Protein 1QH4 (pdb70)

Foldseek 3Di:
DDDPVVLVVVVVPDLVVPPADLVLAAELLSVQDDSVLCVVFSPDAPPLGQGPCLFQQLRSVDRDDNPDYHHRGWFFALCRCVSSVSRLQSSLCVLFPRQHQPDFFDADLDLVLFDDQQALDLVWFFKWKKKAAWAKHPATKLLHGDLVSLQVLLVLQQVLQCPDDDQSHKDKFQPVDDDPVNVVVCVVLVQDDDQDDDSSQVSSNNRPPPPRSWIKMGHPVSAWIWTASHQTRIMIMGMDGHGRNSVRSNCSSVVVVSSQVSCVVVPMHTSADGRFGGDTTGSSQTRGNMKIKTWTAQQQLVPDPCNVVLCQLLQKDWDQAADDVPCGSNRIIIIIHNHHTNAYPSRRVNSRSVSSSLSVVQSVQVVVVHDCVVSRHGRD/DPPVLPPVCVVVDALVRPPADLPLAFALLSVQDDSVLSRVFQPDADPLSGGPCLFQQLRSVDRDDNVDHHLRGWFFALCRCVSSVSRLQSSLCVLFVRQHQPAWFDADLPLVLFPDQQPQPLVWFFKWKKKFAWAKHPATWLLHGDLVRLQVLLVLQQVLQCPDDDQSHKDKDQPVVDDPVNQVVCLVLLQDDDQDDDSSQVSSNRSPPPPRSWIKMGGPVSQWIWTASHQGRIMIMGMDTGGRNSVSSNCRSVVVVSSQVSQVVVPMHTDADGRFGGDGTGSSCTRGNMKIWTFTAQQQLVPDPCNVVLCQLLQKDWDCDDRDDDDDDHRIIIITHNHHGSAYPSRRVSSRSVSSVLSVVCSVCVVVVHDCVVSRDGRD/DPCVLPPVCVVVDDLVRPPADLPLAAELLSVQDDSVLSNVFQVDADPLSGGPCLFQQLCSVDRDDPPDYHLRGWFFALCRCVSSVSRLQSSLCVLFVRQHLPDWFDADLPLVLFDDQQALDQVWFFKKKKKAAFAKHPATKLLHGDLVRLLVLLVLQCVLQCPDDDQSHKDKDQPVDHDPVNQVVCVLLVFDDDQDPDSSQVSSNRRPPPPRSWIKMGGPVSQWIWTASHQGRIMIMGMDTHTRNSVSSNCSSVVVVSSQVSCVVVPMHTSADGSFGGDGTGSSCTRGNMKIWTFTAQQQLVVDPCNVVLCQQLQKDWDDQGDPPSDDDGRTIIITHNHHTPAYPSRRVNSRSVSSVLSVVCSVCVVVPHDCVVSRDGRD/DDDPVVLVVVVVPDLVVPPADLPLAFALLSVQDDSVLCNVFSNDAPPLGHGPCLFQQLRSVDRADHVGHHHRGWFFALCRCVSSVSRLQSSLCVLFVRQHQPDFFDADLDLVLFDDQQAQPLVWFFKWKKKAAWAKHPATWLLHGDLVSLQVLLVLQCVLQCPDDDQSHKDKDQPVPHDPVNVVVCQLLVQDDAQDPDSSQVSSNSRPPPPRSWIKMGGPVSFWIWTASHQGRIMIMGMDTGGRNSVSSNCSSVVVVSSQVSQVVVPMHTSADGSFGGDGTGSSCTRGNMKIKTWTQQQQLVVDPCVVVLCQLLQKDWDQDDDRRGDRDHRIIIMTHNHHGPAYPSRRNNSRSVSSSLSVVQSVQVVVVHDCPVSRDGRD

CATH classification: 1.10.135.10 (+1 more: 3.30.590.10)

Structure (mmCIF, N/CA/C/O backbone):
data_1QH4
#
_entry.id   1QH4
#
_cell.length_a   48.430
_cell.length_b   175.990
_cell.length_c   95.400
_cell.angle_alpha   90.00
_cell.angle_beta   95.85
_cell.angle_gamma   90.00
#
_symmetry.space_group_name_H-M   'P 1 21 1'
#
loop_
_entity.id
_entity.type
_entity.pdbx_description
1 polymer 'CREATINE KINASE'
2 non-polymer 'ACETATE ION'
3 non-polymer 'CALCIUM ION'
4 water water
#
loop_
_atom_site.group_PDB
_atom_site.id
_atom_site.type_symbol
_atom_site.label_atom_id
_atom_site.label_alt_id
_atom_site.label_comp_id
_atom_site.label_asym_id
_atom_site.label_entity_id
_atom_site.label_seq_id
_atom_site.pdbx_PDB_ins_code
_atom_site.Cartn_x
_atom_site.Cartn_y
_atom_site.Cartn_z
_atom_site.occupancy
_atom_site.B_iso_or_equiv
_atom_site.auth_seq_id
_atom_site.auth_comp_id
_atom_site.auth_asym_id
_atom_site.auth_atom_id
_atom_site.pdbx_PDB_model_num
ATOM 1 N N . PRO A 1 1 ? -1.786 -1.926 20.836 1.00 33.08 2 PRO A N 1
ATOM 2 C CA . PRO A 1 1 ? -0.855 -3.015 21.157 1.00 36.65 2 PRO A CA 1
ATOM 3 C C . PRO A 1 1 ? -0.765 -3.238 22.673 1.00 36.75 2 PRO A C 1
ATOM 4 O O . PRO A 1 1 ? -1.419 -2.531 23.466 1.00 42.52 2 PRO A O 1
ATOM 8 N N . PHE A 1 2 ? 0.031 -4.228 22.982 1.00 31.39 3 PHE A N 1
ATOM 9 C CA . PHE A 1 2 ? 0.386 -4.816 24.257 1.00 27.27 3 PHE A CA 1
ATOM 10 C C . PHE A 1 2 ? 1.846 -5.238 24.142 1.00 28.10 3 PHE A C 1
ATOM 11 O O . PHE A 1 2 ? 2.148 -6.421 24.147 1.00 42.78 3 PHE A O 1
ATOM 19 N N . SER A 1 3 ? 2.718 -4.281 24.000 1.00 24.29 4 SER A N 1
ATOM 20 C CA . SER A 1 3 ? 4.127 -4.520 23.806 1.00 24.81 4 SER A CA 1
ATOM 21 C C . SER A 1 3 ? 4.994 -4.041 24.943 1.00 27.09 4 SER A C 1
ATOM 22 O O . SER A 1 3 ? 4.676 -3.179 25.757 1.00 35.00 4 SER A O 1
ATOM 25 N N . ASN A 1 4 ? 6.170 -4.657 24.984 1.00 21.42 5 ASN A N 1
ATOM 26 C CA . ASN A 1 4 ? 7.042 -4.196 26.096 1.00 20.62 5 ASN A CA 1
ATOM 27 C C . ASN A 1 4 ? 8.081 -3.176 25.622 1.00 18.96 5 ASN A C 1
ATOM 28 O O . ASN A 1 4 ? 9.315 -3.200 25.624 1.00 18.98 5 ASN A O 1
ATOM 33 N N . SER A 1 5 ? 7.485 -2.072 25.211 1.00 17.58 6 SER A N 1
ATOM 34 C CA . SER A 1 5 ? 8.141 -0.898 24.739 1.00 14.92 6 SER A CA 1
ATOM 35 C C . SER A 1 5 ? 9.068 -0.306 25.810 1.00 15.71 6 SER A C 1
ATOM 36 O O . SER A 1 5 ? 10.105 0.260 25.455 1.00 15.24 6 SER A O 1
ATOM 39 N N . HIS A 1 6 ? 8.702 -0.402 27.076 1.00 13.33 7 HIS A N 1
ATOM 40 C CA . HIS A 1 6 ? 9.569 0.259 28.061 1.00 13.61 7 HIS A CA 1
ATOM 41 C C . HIS A 1 6 ? 10.865 -0.528 28.180 1.00 12.97 7 HIS A C 1
ATOM 42 O O . HIS A 1 6 ? 11.873 0.104 28.412 1.00 12.60 7 HIS A O 1
ATOM 49 N N . ASN A 1 7 ? 10.878 -1.850 28.020 1.00 13.01 8 ASN A N 1
ATOM 50 C CA . ASN A 1 7 ? 12.134 -2.554 28.109 1.00 11.84 8 ASN A CA 1
ATOM 51 C C . ASN A 1 7 ? 13.001 -2.156 26.918 1.00 12.06 8 ASN A C 1
ATOM 52 O O . ASN A 1 7 ? 14.221 -2.089 27.110 1.00 13.17 8 ASN A O 1
ATOM 57 N N . LEU A 1 8 ? 12.422 -1.875 25.749 1.00 11.93 9 LEU A N 1
ATOM 58 C CA . LEU A 1 8 ? 13.247 -1.440 24.649 1.00 12.57 9 LEU A CA 1
ATOM 59 C C . LEU A 1 8 ? 13.850 -0.068 24.915 1.00 12.69 9 LEU A C 1
ATOM 60 O O . LEU A 1 8 ? 14.960 0.205 24.493 1.00 13.65 9 LEU A O 1
ATOM 65 N N . LEU A 1 9 ? 13.127 0.814 25.576 1.00 12.84 10 LEU A N 1
ATOM 66 C CA . LEU A 1 9 ? 13.661 2.096 26.006 1.00 12.20 10 LEU A CA 1
ATOM 67 C C . LEU A 1 9 ? 14.872 1.848 26.899 1.00 11.18 10 LEU A C 1
ATOM 68 O O . LEU A 1 9 ? 15.927 2.466 26.730 1.00 13.84 10 LEU A O 1
ATOM 73 N N . LYS A 1 10 ? 14.770 0.965 27.867 1.00 11.03 11 LYS A N 1
ATOM 74 C CA . LYS A 1 10 ? 15.886 0.654 28.743 1.00 10.62 11 LYS A CA 1
ATOM 75 C C . LYS A 1 10 ? 17.055 0.076 28.000 1.00 10.82 11 LYS A C 1
ATOM 76 O O . LYS A 1 10 ? 18.199 0.313 28.383 1.00 11.47 11 LYS A O 1
ATOM 82 N N . MET A 1 11 ? 16.810 -0.688 26.945 1.00 10.29 12 MET A N 1
ATOM 83 C CA . MET A 1 11 ? 17.931 -1.266 26.192 1.00 12.23 12 MET A CA 1
ATOM 84 C C . MET A 1 11 ? 18.686 -0.210 25.395 1.00 13.12 12 MET A C 1
ATOM 85 O O . MET A 1 11 ? 19.798 -0.483 24.964 1.00 15.47 12 MET A O 1
ATOM 90 N N . LYS A 1 12 ? 18.081 0.964 25.216 1.00 13.02 13 LYS A N 1
ATOM 91 C CA . LYS A 1 12 ? 18.758 2.074 24.566 1.00 13.56 13 LYS A CA 1
ATOM 92 C C . LYS A 1 12 ? 19.666 2.825 25.548 1.00 14.17 13 LYS A C 1
ATOM 93 O O . LYS A 1 12 ? 20.540 3.572 25.134 1.00 21.47 13 LYS A O 1
ATOM 99 N N . TYR A 1 13 ? 19.463 2.659 26.861 1.00 12.94 14 TYR A N 1
ATOM 100 C CA . TYR A 1 13 ? 20.395 3.083 27.874 1.00 11.98 14 TYR A CA 1
ATOM 101 C C . TYR A 1 13 ? 21.461 2.020 27.983 1.00 11.58 14 TYR A C 1
ATOM 102 O O . TYR A 1 13 ? 21.272 0.844 27.617 1.00 13.51 14 TYR A O 1
ATOM 111 N N . SER A 1 14 ? 22.619 2.372 28.503 1.00 13.35 15 SER A N 1
ATOM 112 C CA . SER A 1 14 ? 23.660 1.376 28.677 1.00 12.81 15 SER A CA 1
ATOM 113 C C . SER A 1 14 ? 23.376 0.464 29.852 1.00 14.00 15 SER A C 1
ATOM 114 O O . SER A 1 14 ? 22.539 0.745 30.738 1.00 12.76 15 SER A O 1
ATOM 117 N N . VAL A 1 15 ? 24.133 -0.646 29.896 1.00 12.54 16 VAL A N 1
ATOM 118 C CA . VAL A 1 15 ? 24.011 -1.578 31.022 1.00 12.67 16 VAL A CA 1
ATOM 119 C C . VAL A 1 15 ? 24.253 -0.868 32.341 1.00 10.95 16 VAL A C 1
ATOM 120 O O . VAL A 1 15 ? 23.492 -1.036 33.285 1.00 12.43 16 VAL A O 1
ATOM 124 N N . ASP A 1 16 ? 25.331 -0.083 32.419 1.00 12.88 17 ASP A N 1
ATOM 125 C CA . ASP A 1 16 ? 25.629 0.621 33.661 1.00 12.04 17 ASP A CA 1
ATOM 126 C C . ASP A 1 16 ? 24.691 1.802 33.934 1.00 11.57 17 ASP A C 1
ATOM 127 O O . ASP A 1 16 ? 24.588 2.205 35.101 1.00 13.54 17 ASP A O 1
ATOM 132 N N . ASP A 1 17 ? 24.038 2.326 32.930 1.00 12.17 18 ASP A N 1
ATOM 133 C CA . ASP A 1 17 ? 23.020 3.363 33.154 1.00 11.76 18 ASP A CA 1
ATOM 134 C C . ASP A 1 17 ? 21.853 2.783 33.962 1.00 10.41 18 ASP A C 1
ATOM 135 O O . ASP A 1 17 ? 21.273 3.451 34.795 1.00 11.03 18 ASP A O 1
ATOM 140 N N . GLU A 1 18 ? 21.483 1.522 33.666 1.00 10.12 19 GLU A N 1
ATOM 141 C CA . GLU A 1 18 ? 20.325 0.915 34.291 1.00 10.41 19 GLU A CA 1
ATOM 142 C C . GLU A 1 18 ? 20.671 -0.014 35.462 1.00 10.50 19 GLU A C 1
ATOM 143 O O . GLU A 1 18 ? 19.773 -0.354 36.242 1.00 11.26 19 GLU A O 1
ATOM 149 N N . TYR A 1 19 ? 21.920 -0.427 35.598 1.00 10.99 20 TYR A N 1
ATOM 150 C CA . TYR A 1 19 ? 22.282 -1.393 36.641 1.00 10.20 20 TYR A CA 1
ATOM 151 C C . TYR A 1 19 ? 21.914 -0.861 38.020 1.00 9.99 20 TYR A C 1
ATOM 152 O O . TYR A 1 19 ? 22.342 0.256 38.360 1.00 10.86 20 TYR A O 1
ATOM 161 N N . PRO A 1 20 ? 21.211 -1.604 38.863 1.00 10.47 21 PRO A N 1
ATOM 162 C CA . PRO A 1 20 ? 20.838 -1.054 40.197 1.00 10.43 21 PRO A CA 1
ATOM 163 C C . PRO A 1 20 ? 22.057 -0.859 41.092 1.00 10.89 21 PRO A C 1
ATOM 164 O O . PRO A 1 20 ? 23.054 -1.537 40.969 1.00 12.30 21 PRO A O 1
ATOM 168 N N . ASP A 1 21 ? 21.901 0.095 41.999 1.00 12.76 22 ASP A N 1
ATOM 169 C CA . ASP A 1 21 ? 22.902 0.418 43.005 1.00 12.26 22 ASP A CA 1
ATOM 170 C C . ASP A 1 21 ? 22.576 -0.432 44.231 1.00 13.26 22 ASP A C 1
ATOM 171 O O . ASP A 1 21 ? 21.692 -0.119 45.029 1.00 14.76 22 ASP A O 1
ATOM 176 N N . LEU A 1 22 ? 23.303 -1.544 44.362 1.00 13.91 23 LEU A N 1
ATOM 177 C CA . LEU A 1 22 ? 23.077 -2.483 45.467 1.00 14.96 23 LEU A CA 1
ATOM 178 C C . LEU A 1 22 ? 24.195 -2.459 46.513 1.00 17.18 23 LEU A C 1
ATOM 179 O O . LEU A 1 22 ? 24.389 -3.445 47.226 1.00 19.47 23 LEU A O 1
ATOM 184 N N . SER A 1 23 ? 24.924 -1.349 46.610 1.00 19.71 24 SER A N 1
ATOM 185 C CA . SER A 1 23 ? 26.049 -1.199 47.509 1.00 24.14 24 SER A CA 1
ATOM 186 C C . SER A 1 23 ? 25.680 -1.235 48.971 1.00 29.09 24 SER A C 1
ATOM 187 O O . SER A 1 23 ? 26.584 -1.408 49.791 1.00 44.95 24 SER A O 1
ATOM 190 N N . VAL A 1 24 ? 24.408 -1.109 49.349 1.00 26.08 25 VAL A N 1
ATOM 191 C CA . VAL A 1 24 ? 24.185 -1.238 50.791 1.00 27.86 25 VAL A CA 1
ATOM 192 C C . VAL A 1 24 ? 23.268 -2.412 51.055 1.00 23.64 25 VAL A C 1
ATOM 193 O O . VAL A 1 24 ? 22.733 -2.486 52.155 1.00 28.99 25 VAL A O 1
ATOM 197 N N . HIS A 1 25 ? 23.092 -3.300 50.095 1.00 20.89 26 HIS A N 1
ATOM 198 C CA . HIS A 1 25 ? 22.066 -4.337 50.185 1.00 20.90 26 HIS A CA 1
ATOM 199 C C . HIS A 1 25 ? 22.503 -5.680 50.761 1.00 26.10 26 HIS A C 1
ATOM 200 O O . HIS A 1 25 ? 23.610 -6.143 50.461 1.00 35.45 26 HIS A O 1
ATOM 207 N N . ASN A 1 26 ? 21.620 -6.258 51.565 1.00 26.76 27 ASN A N 1
ATOM 208 C CA . ASN A 1 26 ? 21.739 -7.516 52.253 1.00 27.53 27 ASN A CA 1
ATOM 209 C C . ASN A 1 26 ? 20.606 -8.475 51.880 1.00 26.56 27 ASN A C 1
ATOM 210 O O . ASN A 1 26 ? 19.775 -8.874 52.707 1.00 27.87 27 ASN A O 1
ATOM 215 N N . ASN A 1 27 ? 20.607 -8.826 50.605 1.00 17.44 28 ASN A N 1
ATOM 216 C CA . ASN A 1 27 ? 19.610 -9.810 50.219 1.00 15.79 28 ASN A CA 1
ATOM 217 C C . ASN A 1 27 ? 20.230 -10.749 49.194 1.00 14.79 28 ASN A C 1
ATOM 218 O O . ASN A 1 27 ? 21.293 -10.459 48.687 1.00 15.59 28 ASN A O 1
ATOM 223 N N . HIS A 1 28 ? 19.588 -11.889 48.995 1.00 15.35 29 HIS A N 1
ATOM 224 C CA . HIS A 1 28 ? 20.200 -12.930 48.188 1.00 15.59 29 HIS A CA 1
ATOM 225 C C . HIS A 1 28 ? 20.420 -12.466 46.738 1.00 14.92 29 HIS A C 1
ATOM 226 O O . HIS A 1 28 ? 21.436 -12.779 46.143 1.00 16.36 29 HIS A O 1
ATOM 233 N N . MET A 1 29 ? 19.432 -11.747 46.212 1.00 13.03 30 MET A N 1
ATOM 234 C CA . MET A 1 29 ? 19.546 -11.230 44.853 1.00 12.51 30 MET A CA 1
ATOM 235 C C . MET A 1 29 ? 20.818 -10.397 44.712 1.00 13.23 30 MET A C 1
ATOM 236 O O . MET A 1 29 ? 21.603 -10.534 43.770 1.00 13.67 30 MET A O 1
ATOM 241 N N . ALA A 1 30 ? 21.034 -9.495 45.648 1.00 13.34 31 ALA A N 1
ATOM 242 C CA . ALA A 1 30 ? 22.149 -8.563 45.569 1.00 14.07 31 ALA A CA 1
ATOM 243 C C . ALA A 1 30 ? 23.487 -9.275 45.677 1.00 15.85 31 ALA A C 1
ATOM 244 O O . ALA A 1 30 ? 24.459 -8.809 45.088 1.00 19.02 31 ALA A O 1
ATOM 246 N N . LYS A 1 31 ? 23.512 -10.415 46.386 1.00 17.24 32 LYS A N 1
ATOM 247 C CA . LYS A 1 31 ? 24.751 -11.168 46.486 1.00 17.95 32 LYS A CA 1
ATOM 248 C C . LYS A 1 31 ? 25.121 -11.848 45.159 1.00 17.12 32 LYS A C 1
ATOM 249 O O . LYS A 1 31 ? 26.278 -12.200 44.934 1.00 23.90 32 LYS A O 1
ATOM 255 N N . VAL A 1 32 ? 24.126 -12.066 44.293 1.00 16.09 33 VAL A N 1
ATOM 256 C CA . VAL A 1 32 ? 24.341 -12.756 43.029 1.00 15.97 33 VAL A CA 1
ATOM 257 C C . VAL A 1 32 ? 24.460 -11.827 41.832 1.00 15.38 33 VAL A C 1
ATOM 258 O O . VAL A 1 32 ? 25.235 -12.087 40.900 1.00 17.70 33 VAL A O 1
ATOM 262 N N . LEU A 1 33 ? 23.690 -10.751 41.784 1.00 15.25 34 LEU A N 1
ATOM 263 C CA . LEU A 1 33 ? 23.710 -9.884 40.607 1.00 15.13 34 LEU A CA 1
ATOM 264 C C . LEU A 1 33 ? 25.097 -9.258 40.441 1.00 15.80 34 LEU A C 1
ATOM 265 O O . LEU A 1 33 ? 25.790 -8.833 41.393 1.00 17.42 34 LEU A O 1
ATOM 270 N N . THR A 1 34 ? 25.524 -9.251 39.180 1.00 14.73 35 THR A N 1
ATOM 271 C CA . THR A 1 34 ? 26.749 -8.644 38.724 1.00 13.63 35 THR A CA 1
ATOM 272 C C . THR A 1 34 ? 26.449 -7.843 37.464 1.00 13.22 35 THR A C 1
ATOM 273 O O . THR A 1 34 ? 25.419 -8.096 36.852 1.00 12.55 35 THR A O 1
ATOM 277 N N . LEU A 1 35 ? 27.314 -6.899 37.113 1.00 13.74 36 LEU A N 1
ATOM 278 C CA . LEU A 1 35 ? 27.112 -6.114 35.894 1.00 14.25 36 LEU A CA 1
ATOM 279 C C . LEU A 1 35 ? 27.020 -7.057 34.697 1.00 15.86 36 LEU A C 1
ATOM 280 O O . LEU A 1 35 ? 26.223 -6.886 33.779 1.00 15.43 36 LEU A O 1
ATOM 285 N N . ASP A 1 36 ? 27.863 -8.094 34.687 1.00 15.52 37 ASP A N 1
ATOM 286 C CA . ASP A 1 36 ? 27.903 -9.007 33.555 1.00 16.96 37 ASP A CA 1
ATOM 287 C C . ASP A 1 36 ? 26.627 -9.811 33.423 1.00 15.17 37 ASP A C 1
ATOM 288 O O . ASP A 1 36 ? 26.071 -10.024 32.325 1.00 15.71 37 ASP A O 1
ATOM 293 N N . LEU A 1 37 ? 26.112 -10.299 34.559 1.00 14.81 38 LEU A N 1
ATOM 294 C CA . LEU A 1 37 ? 24.867 -11.047 34.539 1.00 14.78 38 LEU A CA 1
ATOM 295 C C . LEU A 1 37 ? 23.712 -10.173 34.079 1.00 12.58 38 LEU A C 1
ATOM 296 O O . LEU A 1 37 ? 22.837 -10.572 33.306 1.00 13.74 38 LEU A O 1
ATOM 301 N N . TYR A 1 38 ? 23.715 -8.930 34.566 1.00 12.15 39 TYR A N 1
ATOM 302 C CA . TYR A 1 38 ? 22.670 -7.978 34.201 1.00 11.96 39 TYR A CA 1
ATOM 303 C C . TYR A 1 38 ? 22.760 -7.763 32.699 1.00 12.05 39 TYR A C 1
ATOM 304 O O . TYR A 1 38 ? 21.747 -7.738 31.996 1.00 12.62 39 TYR A O 1
ATOM 313 N N . LYS A 1 39 ? 23.965 -7.602 32.159 1.00 11.15 40 LYS A N 1
ATOM 314 C CA . LYS A 1 39 ? 24.140 -7.417 30.710 1.00 11.49 40 LYS A CA 1
ATOM 315 C C . LYS A 1 39 ? 23.563 -8.552 29.883 1.00 12.52 40 LYS A C 1
ATOM 316 O O . LYS A 1 39 ? 22.945 -8.369 28.822 1.00 12.47 40 LYS A O 1
ATOM 322 N N . LYS A 1 40 ? 23.841 -9.787 30.355 1.00 12.90 41 LYS A N 1
ATOM 323 C CA . LYS A 1 40 ? 23.430 -10.980 29.594 1.00 12.83 41 LYS A CA 1
ATOM 324 C C . LYS A 1 40 ? 21.932 -11.151 29.587 1.00 12.50 41 LYS A C 1
ATOM 325 O O . LYS A 1 40 ? 21.372 -11.573 28.590 1.00 12.44 41 LYS A O 1
ATOM 331 N N . LEU A 1 41 ? 21.283 -10.848 30.695 1.00 11.51 42 LEU A N 1
ATOM 332 C CA . LEU A 1 41 ? 19.889 -11.171 30.945 1.00 11.68 42 LEU A CA 1
ATOM 333 C C . LEU A 1 41 ? 18.873 -10.051 30.773 1.00 9.50 42 LEU A C 1
ATOM 334 O O . LEU A 1 41 ? 17.668 -10.339 30.628 1.00 10.44 42 LEU A O 1
ATOM 339 N N . ARG A 1 42 ? 19.341 -8.803 30.810 1.00 10.37 43 ARG A N 1
ATOM 340 C CA . ARG A 1 42 ? 18.397 -7.687 30.825 1.00 10.12 43 ARG A CA 1
ATOM 341 C C . ARG A 1 42 ? 17.586 -7.513 29.528 1.00 9.72 43 ARG A C 1
ATOM 342 O O . ARG A 1 42 ? 16.597 -6.789 29.508 1.00 10.45 43 ARG A O 1
ATOM 350 N N . ASP A 1 43 ? 17.976 -8.166 28.458 1.00 10.32 44 ASP A N 1
ATOM 351 C CA . ASP A 1 43 ? 17.301 -8.128 27.155 1.00 9.56 44 ASP A CA 1
ATOM 352 C C . ASP A 1 43 ? 16.273 -9.241 26.962 1.00 10.06 44 ASP A C 1
ATOM 353 O O . ASP A 1 43 ? 15.648 -9.287 25.912 1.00 12.52 44 ASP A O 1
ATOM 358 N N . ARG A 1 44 ? 16.106 -10.060 27.980 1.00 10.38 45 ARG A N 1
ATOM 359 C CA . ARG A 1 44 ? 15.177 -11.167 27.899 1.00 9.64 45 ARG A CA 1
ATOM 360 C C . ARG A 1 44 ? 13.807 -10.762 28.433 1.00 9.63 45 ARG A C 1
ATOM 361 O O . ARG A 1 44 ? 13.662 -9.868 29.266 1.00 11.64 45 ARG A O 1
ATOM 369 N N . GLN A 1 45 ? 12.777 -11.476 27.982 1.00 10.05 46 GLN A N 1
ATOM 370 C CA . GLN A 1 45 ? 11.463 -11.369 28.605 1.00 10.31 46 GLN A CA 1
ATOM 371 C C . GLN A 1 45 ? 10.799 -12.732 28.476 1.00 9.30 46 GLN A C 1
ATOM 372 O O . GLN A 1 45 ? 10.995 -13.397 27.483 1.00 11.75 46 GLN A O 1
ATOM 378 N N . THR A 1 46 ? 10.024 -13.053 29.509 1.00 9.82 47 THR A N 1
ATOM 379 C CA . THR A 1 46 ? 9.187 -14.252 29.397 1.00 10.24 47 THR A CA 1
ATOM 380 C C . THR A 1 46 ? 8.039 -14.057 28.389 1.00 11.00 47 THR A C 1
ATOM 381 O O . THR A 1 46 ? 7.811 -12.957 27.903 1.00 10.71 47 THR A O 1
ATOM 385 N N . SER A 1 47 ? 7.294 -15.134 28.137 1.00 11.85 48 SER A N 1
ATOM 386 C CA . SER A 1 47 ? 6.133 -15.084 27.230 1.00 12.41 48 SER A CA 1
ATOM 387 C C . SER A 1 47 ? 4.998 -14.227 27.751 1.00 12.78 48 SER A C 1
ATOM 388 O O . SER A 1 47 ? 4.045 -13.958 27.009 1.00 16.35 48 SER A O 1
ATOM 391 N N . SER A 1 48 ? 5.044 -13.738 28.992 1.00 11.20 49 SER A N 1
ATOM 392 C CA . SER A 1 48 ? 4.088 -12.790 29.533 1.00 10.47 49 SER A CA 1
ATOM 393 C C . SER A 1 48 ? 4.730 -11.402 29.656 1.00 9.43 49 SER A C 1
ATOM 394 O O . SER A 1 48 ? 4.108 -10.484 30.191 1.00 10.68 49 SER A O 1
ATOM 397 N N . GLY A 1 49 ? 5.969 -11.200 29.203 1.00 10.77 50 GLY A N 1
ATOM 398 C CA . GLY A 1 49 ? 6.618 -9.899 29.304 1.00 9.46 50 GLY A CA 1
ATOM 399 C C . GLY A 1 49 ? 7.468 -9.706 30.522 1.00 8.99 50 GLY A C 1
ATOM 400 O O . GLY A 1 49 ? 8.023 -8.598 30.680 1.00 10.69 50 GLY A O 1
ATOM 401 N N . PHE A 1 50 ? 7.565 -10.674 31.410 1.00 9.36 51 PHE A N 1
ATOM 402 C CA . PHE A 1 50 ? 8.294 -10.451 32.697 1.00 8.89 51 PHE A CA 1
ATOM 403 C C . PHE A 1 50 ? 9.792 -10.375 32.433 1.00 8.85 51 PHE A C 1
ATOM 404 O O . PHE A 1 50 ? 10.352 -11.213 31.724 1.00 10.25 51 PHE A O 1
ATOM 412 N N . THR A 1 51 ? 10.484 -9.396 32.984 1.00 9.66 52 THR A N 1
ATOM 413 C CA . THR A 1 51 ? 11.889 -9.134 32.778 1.00 9.36 52 THR A CA 1
ATOM 414 C C . THR A 1 51 ? 12.714 -9.301 34.043 1.00 9.16 52 THR A C 1
ATOM 415 O O . THR A 1 51 ? 12.204 -9.419 35.162 1.00 9.97 52 THR A O 1
ATOM 419 N N . LEU A 1 52 ? 14.035 -9.256 33.840 1.00 8.86 53 LEU A N 1
ATOM 420 C CA . LEU A 1 52 ? 14.946 -9.315 34.993 1.00 9.02 53 LEU A CA 1
ATOM 421 C C . LEU A 1 52 ? 14.696 -8.115 35.919 1.00 8.17 53 LEU A C 1
ATOM 422 O O . LEU A 1 52 ? 14.699 -8.280 37.132 1.00 9.58 53 LEU A O 1
ATOM 427 N N . ASP A 1 53 ? 14.475 -6.922 35.387 1.00 9.84 54 ASP A N 1
ATOM 428 C CA . ASP A 1 53 ? 14.181 -5.771 36.252 1.00 9.54 54 ASP A CA 1
ATOM 429 C C . ASP A 1 53 ? 12.948 -6.089 37.078 1.00 8.28 54 ASP A C 1
ATOM 430 O O . ASP A 1 53 ? 12.890 -5.742 38.254 1.00 9.55 54 ASP A O 1
ATOM 435 N N . ASP A 1 54 ? 11.973 -6.749 36.515 1.00 8.86 55 ASP A N 1
ATOM 436 C CA . ASP A 1 54 ? 10.737 -7.141 37.201 1.00 9.77 55 ASP A CA 1
ATOM 437 C C . ASP A 1 54 ? 11.043 -8.142 38.319 1.00 8.43 55 ASP A C 1
ATOM 438 O O . ASP A 1 54 ? 10.502 -8.027 39.399 1.00 10.11 55 ASP A O 1
ATOM 443 N N . VAL A 1 55 ? 11.882 -9.106 38.025 1.00 9.01 56 VAL A N 1
ATOM 444 C CA . VAL A 1 55 ? 12.297 -10.092 39.011 1.00 9.74 56 VAL A CA 1
ATOM 445 C C . VAL A 1 55 ? 12.939 -9.418 40.236 1.00 10.28 56 VAL A C 1
ATOM 446 O O . VAL A 1 55 ? 12.644 -9.782 41.401 1.00 10.71 56 VAL A O 1
ATOM 450 N N . ILE A 1 56 ? 13.826 -8.471 40.008 1.00 9.54 57 ILE A N 1
ATOM 451 C CA . ILE A 1 56 ? 14.700 -7.958 41.086 1.00 9.21 57 ILE A CA 1
ATOM 452 C C . ILE A 1 56 ? 14.157 -6.715 41.775 1.00 10.07 57 ILE A C 1
ATOM 453 O O . ILE A 1 56 ? 14.759 -6.302 42.772 1.00 10.25 57 ILE A O 1
ATOM 458 N N . GLN A 1 57 ? 13.099 -6.091 41.273 1.00 10.11 58 GLN A N 1
ATOM 459 C CA . GLN A 1 57 ? 12.705 -4.799 41.799 1.00 9.55 58 GLN A CA 1
ATOM 460 C C . GLN A 1 57 ? 12.530 -4.773 43.308 1.00 9.55 58 GLN A C 1
ATOM 461 O O . GLN A 1 57 ? 12.968 -3.830 43.962 1.00 10.72 58 GLN A O 1
ATOM 467 N N . THR A 1 58 ? 11.910 -5.785 43.896 1.00 10.48 59 THR A N 1
ATOM 468 C CA . THR A 1 58 ? 11.706 -5.766 45.357 1.00 11.01 59 THR A CA 1
ATOM 469 C C . THR A 1 58 ? 13.042 -5.790 46.103 1.00 12.11 59 THR A C 1
ATOM 470 O O . THR A 1 58 ? 13.167 -5.155 47.173 1.00 12.59 59 THR A O 1
ATOM 474 N N . GLY A 1 59 ? 14.032 -6.488 45.569 1.00 11.23 60 GLY A N 1
ATOM 475 C CA . GLY A 1 59 ? 15.357 -6.537 46.163 1.00 10.43 60 GLY A CA 1
ATOM 476 C C . GLY A 1 59 ? 16.156 -5.275 45.963 1.00 12.67 60 GLY A C 1
ATOM 477 O O . GLY A 1 59 ? 17.084 -5.019 46.734 1.00 17.60 60 GLY A O 1
ATOM 478 N N . VAL A 1 60 ? 15.864 -4.449 44.967 1.00 11.02 61 VAL A N 1
ATOM 479 C CA . VAL A 1 60 ? 16.485 -3.123 44.810 1.00 11.12 61 VAL A CA 1
ATOM 480 C C . VAL A 1 60 ? 15.857 -2.192 45.849 1.00 11.21 61 VAL A C 1
ATOM 481 O O . VAL A 1 60 ? 16.550 -1.430 46.540 1.00 13.12 61 VAL A O 1
ATOM 485 N N . ASP A 1 61 ? 14.518 -2.261 45.989 1.00 11.39 62 ASP A N 1
ATOM 486 C CA . ASP A 1 61 ? 13.849 -1.372 46.903 1.00 12.21 62 ASP A CA 1
ATOM 487 C C . ASP A 1 61 ? 14.091 -1.699 48.367 1.00 13.25 62 ASP A C 1
ATOM 488 O O . ASP A 1 61 ? 13.959 -0.782 49.179 1.00 15.75 62 ASP A O 1
ATOM 493 N N . ASN A 1 62 ? 14.374 -2.940 48.703 1.00 13.04 63 ASN A N 1
ATOM 494 C CA . ASN A 1 62 ? 14.495 -3.390 50.095 1.00 12.88 63 ASN A CA 1
ATOM 495 C C . ASN A 1 62 ? 15.870 -3.952 50.360 1.00 14.24 63 ASN A C 1
ATOM 496 O O . ASN A 1 62 ? 16.095 -5.124 50.125 1.00 17.19 63 ASN A O 1
ATOM 501 N N . PRO A 1 63 ? 16.802 -3.105 50.770 1.00 16.79 64 PRO A N 1
ATOM 502 C CA . PRO A 1 63 ? 18.174 -3.557 50.960 1.00 18.73 64 PRO A CA 1
ATOM 503 C C . PRO A 1 63 ? 18.326 -4.639 52.044 1.00 27.62 64 PRO A C 1
ATOM 504 O O . PRO A 1 63 ? 19.332 -5.339 51.964 1.00 39.21 64 PRO A O 1
ATOM 508 N N . GLY A 1 64 ? 17.355 -4.761 52.932 1.00 38.56 65 GLY A N 1
ATOM 509 C CA . GLY A 1 64 ? 17.282 -5.713 54.023 1.00 47.98 65 GLY A CA 1
ATOM 510 C C . GLY A 1 64 ? 18.071 -5.271 55.240 1.00 53.55 65 GLY A C 1
ATOM 511 O O . GLY A 1 64 ? 18.681 -4.198 55.333 1.00 59.86 65 GLY A O 1
ATOM 512 N N . HIS A 1 65 ? 18.083 -6.134 56.252 1.00 56.53 66 HIS A N 1
ATOM 513 C CA . HIS A 1 65 ? 18.870 -5.797 57.440 1.00 57.75 66 HIS A CA 1
ATOM 514 C C . HIS A 1 65 ? 20.123 -6.662 57.430 1.00 58.57 66 HIS A C 1
ATOM 515 O O . HIS A 1 65 ? 20.065 -7.785 56.920 1.00 57.05 66 HIS A O 1
ATOM 522 N N . PRO A 1 66 ? 21.241 -6.194 57.970 1.00 68.86 67 PRO A N 1
ATOM 523 C CA . PRO A 1 66 ? 22.507 -6.925 57.931 1.00 70.69 67 PRO A CA 1
ATOM 524 C C . PRO A 1 66 ? 22.475 -8.264 58.661 1.00 68.88 67 PRO A C 1
ATOM 525 O O . PRO A 1 66 ? 23.439 -9.022 58.538 1.00 63.52 67 PRO A O 1
ATOM 529 N N . PHE A 1 67 ? 21.407 -8.506 59.396 1.00 67.40 68 PHE A N 1
ATOM 530 C CA . PHE A 1 67 ? 21.138 -9.720 60.133 1.00 68.18 68 PHE A CA 1
ATOM 531 C C . PHE A 1 67 ? 20.347 -10.732 59.321 1.00 69.13 68 PHE A C 1
ATOM 532 O O . PHE A 1 67 ? 20.927 -11.653 58.735 1.00 71.94 68 PHE A O 1
ATOM 540 N N . ILE A 1 68 ? 19.020 -10.590 59.263 1.00 60.55 69 ILE A N 1
ATOM 541 C CA . ILE A 1 68 ? 18.226 -11.603 58.590 1.00 58.68 69 ILE A CA 1
ATOM 542 C C . ILE A 1 68 ? 18.249 -11.416 57.079 1.00 51.69 69 ILE A C 1
ATOM 543 O O . ILE A 1 68 ? 18.005 -10.314 56.593 1.00 51.41 69 ILE A O 1
ATOM 548 N N . MET A 1 69 ? 18.545 -12.472 56.335 1.00 42.64 70 MET A N 1
ATOM 549 C CA . MET A 1 69 ? 18.563 -12.376 54.876 1.00 38.73 70 MET A CA 1
ATOM 550 C C . MET A 1 69 ? 17.182 -12.464 54.252 1.00 32.86 70 MET A C 1
ATOM 551 O O . MET A 1 69 ? 16.364 -13.316 54.590 1.00 44.34 70 MET A O 1
ATOM 556 N N . THR A 1 70 ? 16.868 -11.587 53.306 1.00 21.68 71 THR A N 1
ATOM 557 C CA . THR A 1 70 ? 15.660 -11.651 52.489 1.00 19.79 71 THR A CA 1
ATOM 558 C C . THR A 1 70 ? 16.097 -12.146 51.101 1.00 16.17 71 THR A C 1
ATOM 559 O O . THR A 1 70 ? 17.264 -12.055 50.747 1.00 16.53 71 THR A O 1
ATOM 563 N N . VAL A 1 71 ? 15.180 -12.683 50.285 1.00 16.62 72 VAL A N 1
ATOM 564 C CA . VAL A 1 71 ? 15.506 -13.219 48.983 1.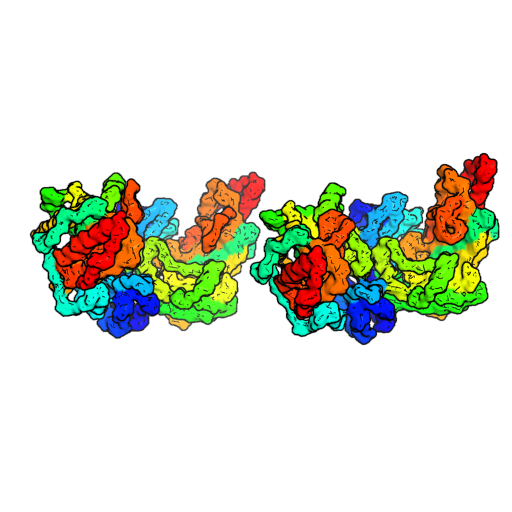00 16.23 72 VAL A CA 1
ATOM 565 C C . VAL A 1 71 ? 15.733 -12.111 47.970 1.00 12.36 72 VAL A C 1
ATOM 566 O O . VAL A 1 71 ? 16.711 -12.192 47.197 1.00 15.16 72 VAL A O 1
ATOM 570 N N . GLY A 1 72 ? 14.923 -11.072 47.964 1.00 13.01 73 GLY A N 1
ATOM 571 C CA . GLY A 1 72 ? 15.119 -9.934 47.084 1.00 12.43 73 GLY A CA 1
ATOM 572 C C . GLY A 1 72 ? 14.772 -10.107 45.642 1.00 11.30 73 GLY A C 1
ATOM 573 O O . GLY A 1 72 ? 15.209 -9.324 44.818 1.00 12.70 73 GLY A O 1
ATOM 574 N N . CYS A 1 73 ? 13.960 -11.119 45.316 1.00 11.43 74 CYS A N 1
ATOM 575 C CA . CYS A 1 73 ? 13.509 -11.340 43.960 1.00 11.35 74 CYS A CA 1
ATOM 576 C C . CYS A 1 73 ? 12.226 -12.166 43.992 1.00 13.06 74 CYS A C 1
ATOM 577 O O . CYS A 1 73 ? 11.944 -12.845 44.973 1.00 12.31 74 CYS A O 1
ATOM 580 N N . VAL A 1 74 ? 11.476 -12.095 42.907 1.00 11.27 75 VAL A N 1
ATOM 581 C CA . VAL A 1 74 ? 10.259 -12.846 42.727 1.00 11.86 75 VAL A CA 1
ATOM 582 C C . VAL A 1 74 ? 10.164 -13.345 41.282 1.00 11.21 75 VAL A C 1
ATOM 583 O O . VAL A 1 74 ? 10.709 -12.771 40.347 1.00 10.67 75 VAL A O 1
ATOM 587 N N . ALA A 1 75 ? 9.385 -14.415 41.154 1.00 10.59 76 ALA A N 1
ATOM 588 C CA . ALA A 1 75 ? 8.936 -14.885 39.860 1.00 10.40 76 ALA A CA 1
ATOM 589 C C . ALA A 1 75 ? 7.583 -14.232 39.514 1.00 11.67 76 ALA A C 1
ATOM 590 O O . ALA A 1 75 ? 6.746 -14.001 40.378 1.00 12.42 76 ALA A O 1
ATOM 592 N N . GLY A 1 76 ? 7.399 -13.943 38.225 1.00 10.15 77 GLY A N 1
ATOM 593 C CA . GLY A 1 76 ? 6.167 -13.408 37.751 1.00 10.45 77 GLY A CA 1
ATOM 594 C C . GLY A 1 76 ? 5.259 -14.326 36.975 1.00 10.62 77 GLY A C 1
ATOM 595 O O . GLY A 1 76 ? 4.091 -14.051 36.682 1.00 10.34 77 GLY A O 1
ATOM 596 N N . ASP A 1 77 ? 5.805 -15.497 36.644 1.00 12.14 78 ASP A N 1
ATOM 597 C CA . ASP A 1 77 ? 5.142 -16.554 35.909 1.00 11.54 78 ASP A CA 1
ATOM 598 C C . ASP A 1 77 ? 5.993 -17.820 36.066 1.00 11.30 78 ASP A C 1
ATOM 599 O O . ASP A 1 77 ? 7.102 -17.782 36.632 1.00 11.92 78 ASP A O 1
ATOM 604 N N . GLU A 1 78 ? 5.499 -18.931 35.530 1.00 13.23 79 GLU A N 1
ATOM 605 C CA . GLU A 1 78 ? 6.253 -20.175 35.686 1.00 13.10 79 GLU A CA 1
ATOM 606 C C . GLU A 1 78 ? 7.605 -20.117 35.004 1.00 13.43 79 GLU A C 1
ATOM 607 O O . GLU A 1 78 ? 8.593 -20.585 35.546 1.00 14.83 79 GLU A O 1
ATOM 613 N N . GLU A 1 79 ? 7.619 -19.527 33.794 1.00 14.10 80 GLU A N 1
ATOM 614 C CA . GLU A 1 79 ? 8.803 -19.411 32.969 1.00 15.49 80 GLU A CA 1
ATOM 615 C C . GLU A 1 79 ? 9.935 -18.634 33.605 1.00 13.53 80 GLU A C 1
ATOM 616 O O . GLU A 1 79 ? 11.094 -18.766 33.260 1.00 14.01 80 GLU A O 1
ATOM 622 N N . SER A 1 80 ? 9.566 -17.773 34.564 1.00 12.37 81 SER A N 1
ATOM 623 C CA . SER A 1 80 ? 10.574 -16.899 35.154 1.00 12.32 81 SER A CA 1
ATOM 624 C C . SER A 1 80 ? 11.757 -17.662 35.734 1.00 12.49 81 SER A C 1
ATOM 625 O O . SER A 1 80 ? 12.898 -17.205 35.610 1.00 12.32 81 SER A O 1
ATOM 628 N N . TYR A 1 81 ? 11.502 -18.811 36.336 1.00 12.83 82 TYR A N 1
ATOM 629 C CA . TYR A 1 81 ? 12.584 -19.562 36.973 1.00 13.08 82 TYR A CA 1
ATOM 630 C C . TYR A 1 81 ? 13.553 -20.141 35.956 1.00 12.78 82 TYR A C 1
ATOM 631 O O . TYR A 1 81 ? 14.677 -20.379 36.311 1.00 17.44 82 TYR A O 1
ATOM 640 N N . GLU A 1 82 ? 13.130 -20.353 34.717 1.00 13.92 83 GLU A N 1
ATOM 641 C CA . GLU A 1 82 ? 14.010 -20.848 33.669 1.00 14.36 83 GLU A CA 1
ATOM 642 C C . GLU A 1 82 ? 14.637 -19.722 32.875 1.00 12.68 83 GLU A C 1
ATOM 643 O O . GLU A 1 82 ? 15.829 -19.703 32.623 1.00 15.93 83 GLU A O 1
ATOM 649 N N . VAL A 1 83 ? 13.812 -18.746 32.473 1.00 12.23 84 VAL A N 1
ATOM 650 C CA . VAL A 1 83 ? 14.286 -17.614 31.692 1.00 12.55 84 VAL A CA 1
ATOM 651 C C . VAL A 1 83 ? 15.345 -16.811 32.478 1.00 13.57 84 VAL A C 1
ATOM 652 O O . VAL A 1 83 ? 16.282 -16.296 31.863 1.00 16.02 84 VAL A O 1
ATOM 656 N N . PHE A 1 84 ? 15.229 -16.745 33.806 1.00 12.15 85 PHE A N 1
ATOM 657 C CA . PHE A 1 84 ? 16.231 -16.083 34.633 1.00 12.33 85 PHE A CA 1
ATOM 658 C C . PHE A 1 84 ? 16.976 -17.024 35.554 1.00 13.83 85 PHE A C 1
ATOM 659 O O . PHE A 1 84 ? 17.348 -16.652 36.674 1.00 14.49 85 PHE A O 1
ATOM 667 N N . LYS A 1 85 ? 17.196 -18.255 35.108 1.00 15.97 86 LYS A N 1
ATOM 668 C CA . LYS A 1 85 ? 17.835 -19.237 35.966 1.00 16.92 86 LYS A CA 1
ATOM 669 C C . LYS A 1 85 ? 19.234 -18.796 36.444 1.00 15.57 86 LYS A C 1
ATOM 670 O O . LYS A 1 85 ? 19.646 -19.185 37.554 1.00 17.90 86 LYS A O 1
ATOM 676 N N . GLU A 1 86 ? 19.941 -18.015 35.668 1.00 15.99 87 GLU A N 1
ATOM 677 C CA . GLU A 1 86 ? 21.291 -17.577 36.041 1.00 16.56 87 GLU A CA 1
ATOM 678 C C . GLU A 1 86 ? 21.238 -16.691 37.292 1.00 14.59 87 GLU A C 1
ATOM 679 O O . GLU A 1 86 ? 22.240 -16.606 37.994 1.00 16.76 87 GLU A O 1
ATOM 685 N N . LEU A 1 87 ? 20.108 -16.068 37.577 1.00 15.42 88 LEU A N 1
ATOM 686 C CA . LEU A 1 87 ? 19.878 -15.321 38.813 1.00 15.02 88 LEU A CA 1
ATOM 687 C C . LEU A 1 87 ? 19.261 -16.242 39.861 1.00 15.10 88 LEU A C 1
ATOM 688 O O . LEU A 1 87 ? 19.755 -16.347 40.990 1.00 16.07 88 LEU A O 1
ATOM 693 N N . PHE A 1 88 ? 18.154 -16.905 39.539 1.00 14.80 89 PHE A N 1
ATOM 694 C CA . PHE A 1 88 ? 17.460 -17.689 40.558 1.00 14.20 89 PHE A CA 1
ATOM 695 C C . PHE A 1 88 ? 18.240 -18.901 41.055 1.00 14.10 89 PHE A C 1
ATOM 696 O O . PHE A 1 88 ? 18.107 -19.172 42.252 1.00 15.17 89 PHE A O 1
ATOM 704 N N . ASP A 1 89 ? 19.026 -19.597 40.214 1.00 15.37 90 ASP A N 1
ATOM 705 C CA . ASP A 1 89 ? 19.700 -20.798 40.706 1.00 18.33 90 ASP A CA 1
ATOM 706 C C . ASP A 1 89 ? 20.645 -20.468 41.850 1.00 19.10 90 ASP A C 1
ATOM 707 O O . ASP A 1 89 ? 20.582 -21.128 42.910 1.00 18.79 90 ASP A O 1
ATOM 712 N N . PRO A 1 90 ? 21.554 -19.509 41.720 1.00 18.32 91 PRO A N 1
ATOM 713 C CA . PRO A 1 90 ? 22.433 -19.205 42.851 1.00 18.19 91 PRO A CA 1
ATOM 714 C C . PRO A 1 90 ? 21.621 -18.681 44.025 1.00 18.59 91 PRO A C 1
ATOM 715 O O . PRO A 1 90 ? 21.987 -18.981 45.162 1.00 18.53 91 PRO A O 1
ATOM 719 N N . VAL A 1 91 ? 20.518 -17.949 43.831 1.00 17.31 92 VAL A N 1
ATOM 720 C CA . VAL A 1 91 ? 19.718 -17.469 44.979 1.00 15.95 92 VAL A CA 1
ATOM 721 C C . VAL A 1 91 ? 19.148 -18.654 45.715 1.00 16.51 92 VAL A C 1
ATOM 722 O O . VAL A 1 91 ? 19.159 -18.773 46.935 1.00 18.21 92 VAL A O 1
ATOM 726 N N . ILE A 1 92 ? 18.613 -19.590 44.937 1.00 17.08 93 ILE A N 1
ATOM 727 C CA . ILE A 1 92 ? 17.996 -20.780 45.531 1.00 16.26 93 ILE A CA 1
ATOM 728 C C . ILE A 1 92 ? 19.013 -21.618 46.290 1.00 17.83 93 ILE A C 1
ATOM 729 O O . ILE A 1 92 ? 18.764 -22.121 47.379 1.00 19.40 93 ILE A O 1
ATOM 734 N N . GLU A 1 93 ? 20.204 -21.764 45.706 1.00 18.51 94 GLU A N 1
ATOM 735 C CA . GLU A 1 93 ? 21.251 -22.533 46.334 1.00 21.21 94 GLU A CA 1
ATOM 736 C C . GLU A 1 93 ? 21.622 -21.934 47.685 1.00 23.84 94 GLU A C 1
ATOM 737 O O . GLU A 1 93 ? 21.778 -22.667 48.665 1.00 24.85 94 GLU A O 1
ATOM 743 N N . ASP A 1 94 ? 21.743 -20.622 47.783 1.00 17.93 95 ASP A N 1
ATOM 744 C CA . ASP A 1 94 ? 22.159 -19.957 49.014 1.00 22.61 95 ASP A CA 1
ATOM 745 C C . ASP A 1 94 ? 21.037 -19.986 50.041 1.00 20.90 95 ASP A C 1
ATOM 746 O O . ASP A 1 94 ? 21.277 -20.259 51.224 1.00 26.62 95 ASP A O 1
ATOM 751 N N . ARG A 1 95 ? 19.806 -19.749 49.563 1.00 18.60 96 ARG A N 1
ATOM 752 C CA . ARG A 1 95 ? 18.654 -19.695 50.460 1.00 18.93 96 ARG A CA 1
ATOM 753 C C . ARG A 1 95 ? 18.299 -21.060 51.006 1.00 18.08 96 ARG A C 1
ATOM 754 O O . ARG A 1 95 ? 17.792 -21.176 52.132 1.00 21.47 96 ARG A O 1
ATOM 762 N N . HIS A 1 96 ? 18.548 -22.096 50.216 1.00 17.94 97 HIS A N 1
ATOM 763 C CA . HIS A 1 96 ? 18.079 -23.432 50.605 1.00 19.78 97 HIS A CA 1
ATOM 764 C C . HIS A 1 96 ? 19.194 -24.416 50.906 1.00 20.72 97 HIS A C 1
ATOM 765 O O . HIS A 1 96 ? 19.173 -25.593 50.558 1.00 23.73 97 HIS A O 1
ATOM 772 N N . GLY A 1 97 ? 20.220 -23.961 51.603 1.00 24.81 98 GLY A N 1
ATOM 773 C CA . GLY A 1 97 ? 21.290 -24.791 52.071 1.00 28.35 98 GLY A CA 1
ATOM 774 C C . GLY A 1 97 ? 22.112 -25.577 51.094 1.00 28.20 98 GLY A C 1
ATOM 775 O O . GLY A 1 97 ? 22.562 -26.708 51.357 1.00 31.41 98 GLY A O 1
ATOM 776 N N . GLY A 1 98 ? 22.412 -25.023 49.913 1.00 26.75 99 GLY A N 1
ATOM 777 C CA . GLY A 1 98 ? 23.270 -25.724 48.984 1.00 28.49 99 GLY A CA 1
ATOM 778 C C . GLY A 1 98 ? 22.482 -26.476 47.923 1.00 27.41 99 GLY A C 1
ATOM 779 O O . GLY A 1 98 ? 23.095 -27.265 47.195 1.00 35.00 99 GLY A O 1
ATOM 780 N N . TYR A 1 99 ? 21.180 -26.221 47.855 1.00 24.99 100 TYR A N 1
ATOM 781 C CA . TYR A 1 99 ? 20.352 -26.916 46.868 1.00 22.49 100 TYR A CA 1
ATOM 782 C C . TYR A 1 99 ? 20.824 -26.530 45.468 1.00 23.52 100 TYR A C 1
ATOM 783 O O . TYR A 1 99 ? 20.801 -25.355 45.083 1.00 24.62 100 TYR A O 1
ATOM 792 N N . LYS A 1 100 ? 21.300 -27.497 44.722 1.00 24.83 101 LYS A N 1
ATOM 793 C CA . LYS A 1 100 ? 21.966 -27.320 43.448 1.00 24.29 101 LYS A CA 1
ATOM 794 C C . LYS A 1 100 ? 21.040 -27.342 42.249 1.00 22.81 101 LYS A C 1
ATOM 795 O O . LYS A 1 100 ? 19.927 -27.894 42.337 1.00 21.81 101 LYS A O 1
ATOM 801 N N . PRO A 1 101 ? 21.453 -26.737 41.141 1.00 22.60 102 PRO A N 1
ATOM 802 C CA . PRO A 1 101 ? 20.583 -26.712 39.960 1.00 25.85 102 PRO A CA 1
ATOM 803 C C . PRO A 1 101 ? 20.187 -28.088 39.446 1.00 24.36 102 PRO A C 1
ATOM 804 O O . PRO A 1 101 ? 19.203 -28.270 38.736 1.00 30.84 102 PRO A O 1
ATOM 808 N N . THR A 1 102 ? 20.944 -29.088 39.812 1.00 28.94 103 THR A N 1
ATOM 809 C CA . THR A 1 102 ? 20.740 -30.455 39.375 1.00 32.13 103 THR A CA 1
ATOM 810 C C . THR A 1 102 ? 19.992 -31.317 40.369 1.00 33.64 103 THR A C 1
ATOM 811 O O . THR A 1 102 ? 19.693 -32.495 40.152 1.00 37.44 103 THR A O 1
ATOM 815 N N . ASP A 1 103 ? 19.661 -30.730 41.526 1.00 29.16 104 ASP A N 1
ATOM 816 C CA . ASP A 1 103 ? 19.019 -31.573 42.521 1.00 25.71 104 ASP A CA 1
ATOM 817 C C . ASP A 1 103 ? 17.552 -31.758 42.184 1.00 26.44 104 ASP A C 1
ATOM 818 O O . ASP A 1 103 ? 16.913 -30.936 41.497 1.00 28.04 104 ASP A O 1
ATOM 823 N N . GLU A 1 104 ? 16.991 -32.843 42.701 1.00 26.46 105 GLU A N 1
ATOM 824 C CA . GLU A 1 104 ? 15.578 -33.162 42.521 1.00 26.36 105 GLU A CA 1
ATOM 825 C C . GLU A 1 104 ? 14.844 -33.019 43.843 1.00 23.99 105 GLU A C 1
ATOM 826 O O . GLU A 1 104 ? 15.332 -33.396 44.902 1.00 26.68 105 GLU A O 1
ATOM 832 N N . HIS A 1 105 ? 13.659 -32.480 43.810 1.00 23.38 106 HIS A N 1
ATOM 833 C CA . HIS A 1 105 ? 12.792 -32.302 44.968 1.00 21.40 106 HIS A CA 1
ATOM 834 C C . HIS A 1 105 ? 11.740 -33.405 44.934 1.00 24.93 106 HIS A C 1
ATOM 835 O O . HIS A 1 105 ? 11.073 -33.525 43.901 1.00 23.97 106 HIS A O 1
ATOM 842 N N . LYS A 1 106 ? 11.581 -34.137 46.024 1.00 23.55 107 LYS A N 1
ATOM 843 C CA . LYS A 1 106 ? 10.554 -35.180 46.038 1.00 24.76 107 LYS A CA 1
ATOM 844 C C . LYS A 1 106 ? 9.338 -34.698 46.822 1.00 22.08 107 LYS A C 1
ATOM 845 O O . LYS A 1 106 ? 9.513 -34.218 47.929 1.00 24.05 107 LYS A O 1
ATOM 851 N N . THR A 1 107 ? 8.174 -34.879 46.233 1.00 22.61 108 THR A N 1
ATOM 852 C CA . THR A 1 107 ? 6.885 -34.589 46.840 1.00 19.88 108 THR A CA 1
ATOM 853 C C . THR A 1 107 ? 6.373 -35.861 47.520 1.00 24.06 108 THR A C 1
ATOM 854 O O . THR A 1 107 ? 6.471 -36.899 46.883 1.00 26.09 108 THR A O 1
ATOM 858 N N . ASP A 1 108 ? 5.841 -35.755 48.730 1.00 22.37 109 ASP A N 1
ATOM 859 C CA . ASP A 1 108 ? 5.221 -36.928 49.362 1.00 22.81 109 ASP A CA 1
ATOM 860 C C . ASP A 1 108 ? 4.025 -36.443 50.192 1.00 23.01 109 ASP A C 1
ATOM 861 O O . ASP A 1 108 ? 4.233 -35.906 51.286 1.00 22.96 109 ASP A O 1
ATOM 866 N N . LEU A 1 109 ? 2.832 -36.650 49.630 1.00 24.11 110 LEU A N 1
ATOM 867 C CA . LEU A 1 109 ? 1.597 -36.241 50.284 1.00 24.30 110 LEU A CA 1
ATOM 868 C C . LEU A 1 109 ? 0.741 -37.433 50.701 1.00 24.61 110 LEU A C 1
ATOM 869 O O . LEU A 1 109 ? -0.486 -37.402 50.648 1.00 28.86 110 LEU A O 1
ATOM 874 N N . ASN A 1 110 ? 1.381 -38.506 51.129 1.00 26.82 111 ASN A N 1
ATOM 875 C CA . ASN A 1 110 ? 0.749 -39.700 51.683 1.00 27.00 111 ASN A CA 1
ATOM 876 C C . ASN A 1 110 ? 0.911 -39.620 53.199 1.00 27.19 111 ASN A C 1
ATOM 877 O O . ASN A 1 110 ? 1.992 -39.946 53.703 1.00 26.81 111 ASN A O 1
ATOM 882 N N . ALA A 1 111 ? -0.167 -39.164 53.826 1.00 28.66 112 ALA A N 1
ATOM 883 C CA . ALA A 1 111 ? -0.187 -38.995 55.269 1.00 29.39 112 ALA A CA 1
ATOM 884 C C . ALA A 1 111 ? 0.125 -40.291 56.021 1.00 31.73 112 ALA A C 1
ATOM 885 O O . ALA A 1 111 ? 0.603 -40.234 57.165 1.00 34.45 112 ALA A O 1
ATOM 887 N N . ASP A 1 112 ? -0.129 -41.439 55.412 1.00 34.61 113 ASP A N 1
ATOM 888 C CA . ASP A 1 112 ? 0.167 -42.714 56.061 1.00 34.45 113 ASP A CA 1
ATOM 889 C C . ASP A 1 112 ? 1.666 -42.873 56.290 1.00 35.19 113 ASP A C 1
ATOM 890 O O . ASP A 1 112 ? 2.085 -43.713 57.103 1.00 40.33 113 ASP A O 1
ATOM 895 N N . ASN A 1 113 ? 2.481 -42.094 55.581 1.00 34.41 114 ASN A N 1
ATOM 896 C CA . ASN A 1 113 ? 3.940 -42.196 55.810 1.00 32.21 114 ASN A CA 1
ATOM 897 C C . ASN A 1 113 ? 4.395 -41.384 57.025 1.00 30.91 114 ASN A C 1
ATOM 898 O O . ASN A 1 113 ? 5.533 -41.571 57.489 1.00 31.97 114 ASN A O 1
ATOM 903 N N . LEU A 1 114 ? 3.528 -40.543 57.578 1.00 31.14 115 LEU A N 1
ATOM 904 C CA . LEU A 1 114 ? 3.893 -39.903 58.859 1.00 33.04 115 LEU A CA 1
ATOM 905 C C . LEU A 1 114 ? 3.733 -40.907 60.002 1.00 38.61 115 LEU A C 1
ATOM 906 O O . LEU A 1 114 ? 2.697 -41.577 60.156 1.00 36.85 115 LEU A O 1
ATOM 911 N N . GLN A 1 115 ? 4.791 -41.009 60.812 1.00 36.96 116 GLN A N 1
ATOM 912 C CA . GLN A 1 115 ? 4.838 -41.912 61.954 1.00 39.87 116 GLN A CA 1
ATOM 913 C C . GLN A 1 115 ? 4.495 -41.184 63.245 1.00 41.17 116 GLN A C 1
ATOM 914 O O . GLN A 1 115 ? 5.169 -40.233 63.622 1.00 38.60 116 GLN A O 1
ATOM 920 N N . GLY A 1 116 ? 3.451 -41.622 63.943 1.00 43.90 117 GLY A N 1
ATOM 921 C CA . GLY A 1 116 ? 3.003 -40.991 65.179 1.00 40.94 117 GLY A CA 1
ATOM 922 C C . GLY A 1 116 ? 2.432 -39.605 64.921 1.00 36.39 117 GLY A C 1
ATOM 923 O O . GLY A 1 116 ? 2.000 -39.293 63.810 1.00 37.58 117 GLY A O 1
ATOM 924 N N . GLY A 1 117 ? 2.431 -38.744 65.933 1.00 36.22 118 GLY A N 1
ATOM 925 C CA . GLY A 1 117 ? 1.969 -37.377 65.797 1.00 35.62 118 GLY A CA 1
ATOM 926 C C . GLY A 1 117 ? 0.486 -37.230 66.075 1.00 35.17 118 GLY A C 1
ATOM 927 O O . GLY A 1 117 ? -0.084 -36.169 65.809 1.00 35.29 118 GLY A O 1
ATOM 928 N N . ASP A 1 118 ? -0.147 -38.279 66.605 1.00 36.04 119 ASP A N 1
ATOM 929 C CA . ASP A 1 118 ? -1.590 -38.179 66.848 1.00 39.82 119 ASP A CA 1
ATOM 930 C C . ASP A 1 118 ? -1.910 -37.664 68.246 1.00 36.47 119 ASP A C 1
ATOM 931 O O . ASP A 1 118 ? -3.082 -37.353 68.519 1.00 38.60 119 ASP A O 1
ATOM 936 N N . ASP A 1 119 ? -0.903 -37.568 69.116 1.00 39.36 120 ASP A N 1
ATOM 937 C CA . ASP A 1 119 ? -1.239 -37.078 70.449 1.00 43.30 120 ASP A CA 1
ATOM 938 C C . ASP A 1 119 ? -0.105 -36.258 71.039 1.00 38.01 120 ASP A C 1
ATOM 939 O O . ASP A 1 119 ? 0.432 -36.625 72.079 1.00 39.94 120 ASP A O 1
ATOM 944 N N . LEU A 1 120 ? 0.241 -35.150 70.387 1.00 32.89 121 LEU A N 1
ATOM 945 C CA . LEU A 1 120 ? 1.193 -34.225 71.010 1.00 27.16 121 LEU A CA 1
ATOM 946 C C . LEU A 1 120 ? 0.474 -33.702 72.255 1.00 26.51 121 LEU A C 1
ATOM 947 O O . LEU A 1 120 ? -0.724 -33.366 72.115 1.00 30.61 121 LEU A O 1
ATOM 952 N N . ASP A 1 121 ? 1.065 -33.621 73.424 1.00 30.03 122 ASP A N 1
ATOM 953 C CA . ASP A 1 121 ? 0.346 -33.273 74.661 1.00 27.93 122 ASP A CA 1
ATOM 954 C C . ASP A 1 121 ? -0.509 -32.031 74.566 1.00 29.83 122 ASP A C 1
ATOM 955 O O . ASP A 1 121 ? -0.007 -30.910 74.447 1.00 31.64 122 ASP A O 1
ATOM 960 N N . PRO A 1 122 ? -1.836 -32.151 74.622 1.00 31.34 123 PRO A N 1
ATOM 961 C CA . PRO A 1 122 ? -2.692 -30.963 74.450 1.00 32.04 123 PRO A CA 1
ATOM 962 C C . PRO A 1 122 ? -2.657 -30.056 75.663 1.00 32.77 123 PRO A C 1
ATOM 963 O O . PRO A 1 122 ? -3.240 -28.979 75.628 1.00 36.26 123 PRO A O 1
ATOM 967 N N . ASN A 1 123 ? -1.954 -30.500 76.697 1.00 32.78 124 ASN A N 1
ATOM 968 C CA . ASN A 1 123 ? -1.738 -29.648 77.854 1.00 28.26 124 ASN A CA 1
ATOM 969 C C . ASN A 1 123 ? -0.691 -28.583 77.496 1.00 28.56 124 ASN A C 1
ATOM 970 O O . ASN A 1 123 ? -0.541 -27.601 78.225 1.00 37.09 124 ASN A O 1
ATOM 975 N N . TYR A 1 124 ? -0.008 -28.833 76.388 1.00 29.46 125 TYR A N 1
ATOM 976 C CA . TYR A 1 124 ? 1.059 -27.977 75.871 1.00 27.74 125 TYR A CA 1
ATOM 977 C C . TYR A 1 124 ? 0.732 -27.406 74.503 1.00 26.09 125 TYR A C 1
ATOM 978 O O . TYR A 1 124 ? 0.831 -26.191 74.265 1.00 29.48 125 TYR A O 1
ATOM 987 N N . VAL A 1 125 ? 0.360 -28.294 73.578 1.00 29.67 126 VAL A N 1
ATOM 988 C CA . VAL A 1 125 ? 0.021 -27.856 72.216 1.00 26.52 126 VAL A CA 1
ATOM 989 C C . VAL A 1 125 ? -1.399 -27.323 72.182 1.00 25.51 126 VAL A C 1
ATOM 990 O O . VAL A 1 125 ? -2.359 -28.092 72.364 1.00 32.08 126 VAL A O 1
ATOM 994 N N . LEU A 1 126 ? -1.561 -26.016 71.960 1.00 27.08 127 LEU A N 1
ATOM 995 C CA . LEU A 1 126 ? -2.910 -25.466 71.892 1.00 28.75 127 LEU A CA 1
ATOM 996 C C . LEU A 1 126 ? -3.580 -25.704 70.555 1.00 29.56 127 LEU A C 1
ATOM 997 O O . LEU A 1 126 ? -4.796 -25.923 70.436 1.00 32.08 127 LEU A O 1
ATOM 1002 N N . SER A 1 127 ? -2.773 -25.672 69.512 1.00 28.10 128 SER A N 1
ATOM 1003 C CA . SER A 1 127 ? -3.264 -25.836 68.144 1.00 32.58 128 SER A CA 1
ATOM 1004 C C . SER A 1 127 ? -2.158 -26.362 67.235 1.00 28.80 128 SER A C 1
ATOM 1005 O O . SER A 1 127 ? -0.998 -26.084 67.531 1.00 27.82 128 SER A O 1
ATOM 1008 N N . SER A 1 128 ? -2.552 -27.074 66.193 1.00 28.03 129 SER A N 1
ATOM 1009 C CA . SER A 1 128 ? -1.667 -27.654 65.191 1.00 26.82 129 SER A CA 1
ATOM 1010 C C . SER A 1 128 ? -2.124 -27.218 63.809 1.00 24.92 129 SER A C 1
ATOM 1011 O O . SER A 1 128 ? -3.343 -27.148 63.595 1.00 29.18 129 SER A O 1
ATOM 1014 N N . ARG A 1 129 ? -1.211 -26.946 62.893 1.00 25.78 130 ARG A N 1
ATOM 1015 C CA . ARG A 1 129 ? -1.549 -26.515 61.549 1.00 27.86 130 ARG A CA 1
ATOM 1016 C C . ARG A 1 129 ? -0.511 -26.881 60.496 1.00 24.60 130 ARG A C 1
ATOM 1017 O O . ARG A 1 129 ? 0.690 -26.992 60.792 1.00 26.20 130 ARG A O 1
ATOM 1025 N N . VAL A 1 130 ? -0.970 -27.065 59.266 1.00 21.08 131 VAL A N 1
ATOM 1026 C CA . VAL A 1 130 ? -0.122 -27.379 58.133 1.00 21.02 131 VAL A CA 1
ATOM 1027 C C . VAL A 1 130 ? -0.603 -26.498 56.973 1.00 21.71 131 VAL A C 1
ATOM 1028 O O . VAL A 1 130 ? -1.789 -26.507 56.638 1.00 22.56 131 VAL A O 1
ATOM 1032 N N . ARG A 1 131 ? 0.284 -25.706 56.370 1.00 20.54 132 ARG A N 1
ATOM 1033 C CA . ARG A 1 131 ? 0.002 -24.738 55.341 1.00 22.49 132 ARG A CA 1
ATOM 1034 C C . ARG A 1 131 ? 0.904 -24.918 54.141 1.00 19.35 132 ARG A C 1
ATOM 1035 O O . ARG A 1 131 ? 2.069 -25.267 54.279 1.00 19.05 132 ARG A O 1
ATOM 1043 N N . THR A 1 132 ? 0.380 -24.657 52.975 1.00 17.61 133 THR A N 1
ATOM 1044 C CA . THR A 1 132 ? 1.210 -24.610 51.768 1.00 16.05 133 THR A CA 1
ATOM 1045 C C . THR A 1 132 ? 0.602 -23.585 50.823 1.00 16.17 133 THR A C 1
ATOM 1046 O O . THR A 1 132 ? -0.421 -22.982 51.083 1.00 17.37 133 THR A O 1
ATOM 1050 N N . GLY A 1 133 ? 1.276 -23.390 49.695 1.00 14.96 134 GLY A N 1
ATOM 1051 C CA . GLY A 1 133 ? 0.811 -22.556 48.610 1.00 15.17 134 GLY A CA 1
ATOM 1052 C C . GLY A 1 133 ? 0.822 -23.323 47.301 1.00 14.09 134 GLY A C 1
ATOM 1053 O O . GLY A 1 133 ? 1.619 -24.246 47.147 1.00 15.62 134 GLY A O 1
ATOM 1054 N N . ARG A 1 134 ? -0.043 -22.955 46.371 1.00 15.21 135 ARG A N 1
ATOM 1055 C CA . ARG A 1 134 ? -0.057 -23.543 45.052 1.00 14.27 135 ARG A CA 1
ATOM 1056 C C . ARG A 1 134 ? -0.309 -22.447 44.013 1.00 14.25 135 ARG A C 1
ATOM 1057 O O . ARG A 1 134 ? -0.964 -21.464 44.359 1.00 15.32 135 ARG A O 1
ATOM 1065 N N . SER A 1 135 ? 0.228 -22.642 42.830 1.00 13.97 136 SER A N 1
ATOM 1066 C CA . SER A 1 135 ? -0.007 -21.830 41.663 1.00 14.00 136 SER A CA 1
ATOM 1067 C C . SER A 1 135 ? -0.741 -22.635 40.600 1.00 13.74 136 SER A C 1
ATOM 1068 O O . SER A 1 135 ? -0.448 -23.833 40.421 1.00 14.77 136 SER A O 1
ATOM 1071 N N . ILE A 1 136 ? -1.645 -21.993 39.886 1.00 14.05 137 ILE A N 1
ATOM 1072 C CA . ILE A 1 136 ? -2.316 -22.664 38.778 1.00 14.48 137 ILE A CA 1
ATOM 1073 C C . ILE A 1 136 ? -1.587 -22.356 37.480 1.00 14.71 137 ILE A C 1
ATOM 1074 O O . ILE A 1 136 ? -1.400 -21.224 37.058 1.00 14.25 137 ILE A O 1
ATOM 1079 N N . ARG A 1 137 ? -1.166 -23.398 36.785 1.00 15.63 138 ARG A N 1
ATOM 1080 C CA . ARG A 1 137 ? -0.458 -23.290 35.524 1.00 14.45 138 ARG A CA 1
ATOM 1081 C C . ARG A 1 137 ? -1.316 -22.600 34.479 1.00 15.40 138 ARG A C 1
ATOM 1082 O O . ARG A 1 137 ? -2.507 -22.885 34.388 1.00 16.60 138 ARG A O 1
ATOM 1090 N N . GLY A 1 138 ? -0.663 -21.688 33.747 1.00 14.68 139 GLY A N 1
ATOM 1091 C CA . GLY A 1 138 ? -1.359 -20.927 32.715 1.00 15.75 139 GLY A CA 1
ATOM 1092 C C . GLY A 1 138 ? -1.745 -19.528 33.101 1.00 17.11 139 GLY A C 1
ATOM 1093 O O . GLY A 1 138 ? -2.315 -18.767 32.322 1.00 17.11 139 GLY A O 1
ATOM 1094 N N . PHE A 1 139 ? -1.429 -19.137 34.325 1.00 12.54 140 PHE A N 1
ATOM 1095 C CA . PHE A 1 139 ? -1.692 -17.794 34.810 1.00 11.74 140 PHE A CA 1
ATOM 1096 C C . PHE A 1 139 ? -0.421 -17.248 35.430 1.00 10.50 140 PHE A C 1
ATOM 1097 O O . PHE A 1 139 ? 0.372 -17.938 36.089 1.00 13.42 140 PHE A O 1
ATOM 1105 N N . CYS A 1 140 ? -0.229 -15.937 35.252 1.00 11.13 141 CYS A N 1
ATOM 1106 C CA . CYS A 1 140 ? 0.894 -15.287 35.892 1.00 10.47 141 CYS A CA 1
ATOM 1107 C C . CYS A 1 140 ? 0.737 -15.231 37.411 1.00 10.06 141 CYS A C 1
ATOM 1108 O O . CYS A 1 140 ? -0.399 -15.324 37.920 1.00 11.20 141 CYS A O 1
ATOM 1111 N N . LEU A 1 141 ? 1.843 -15.079 38.117 1.00 10.88 142 LEU A N 1
ATOM 1112 C CA . LEU A 1 141 ? 1.880 -15.029 39.570 1.00 10.43 142 LEU A CA 1
ATOM 1113 C C . LEU A 1 141 ? 1.515 -13.642 40.067 1.00 10.42 142 LEU A C 1
ATOM 1114 O O . LEU A 1 141 ? 1.512 -12.655 39.291 1.00 11.79 142 LEU A O 1
ATOM 1119 N N . PRO A 1 142 ? 1.167 -13.515 41.355 1.00 10.04 143 PRO A N 1
ATOM 1120 C CA . PRO A 1 142 ? 0.691 -12.246 41.883 1.00 11.42 143 PRO A CA 1
ATOM 1121 C C . PRO A 1 142 ? 1.486 -10.998 41.589 1.00 9.92 143 PRO A C 1
ATOM 1122 O O . PRO A 1 142 ? 0.808 -9.965 41.457 1.00 10.79 143 PRO A O 1
ATOM 1126 N N . PRO A 1 143 ? 2.772 -10.955 41.473 1.00 10.30 144 PRO A N 1
ATOM 1127 C CA . PRO A 1 143 ? 3.448 -9.673 41.118 1.00 10.04 144 PRO A CA 1
ATOM 1128 C C . PRO A 1 143 ? 2.967 -9.079 39.815 1.00 10.71 144 PRO A C 1
ATOM 1129 O O . PRO A 1 143 ? 2.932 -7.874 39.628 1.00 9.98 144 PRO A O 1
ATOM 1133 N N . HIS A 1 144 ? 2.611 -9.977 38.887 1.00 10.25 145 HIS A N 1
ATOM 1134 C CA . HIS A 1 144 ? 2.365 -9.668 37.509 1.00 9.00 145 HIS A CA 1
ATOM 1135 C C . HIS A 1 144 ? 0.952 -9.846 37.012 1.00 9.77 145 HIS A C 1
ATOM 1136 O O . HIS A 1 144 ? 0.587 -9.175 36.045 1.00 10.09 145 HIS A O 1
ATOM 1143 N N . CYS A 1 145 ? 0.186 -10.715 37.632 1.00 9.81 146 CYS A N 1
ATOM 1144 C CA . CYS A 1 145 ? -1.097 -11.124 37.087 1.00 10.25 146 CYS A CA 1
ATOM 1145 C C . CYS A 1 145 ? -2.039 -9.958 36.885 1.00 9.36 146 CYS A C 1
ATOM 1146 O O . CYS A 1 145 ? -2.127 -9.026 37.688 1.00 10.53 146 CYS A O 1
ATOM 1149 N N . SER A 1 146 ? -2.785 -10.028 35.760 1.00 9.81 147 SER A N 1
ATOM 1150 C CA . SER A 1 146 ? -3.755 -9.011 35.457 1.00 9.22 147 SER A CA 1
ATOM 1151 C C . SER A 1 146 ? -5.024 -9.251 36.269 1.00 8.82 147 SER A C 1
ATOM 1152 O O . SER A 1 146 ? -5.281 -10.326 36.811 1.00 10.49 147 SER A O 1
ATOM 1155 N N . ARG A 1 147 ? -5.888 -8.239 36.351 1.00 9.84 148 ARG A N 1
ATOM 1156 C CA . ARG A 1 147 ? -7.199 -8.369 36.960 1.00 10.00 148 ARG A CA 1
ATOM 1157 C C . ARG A 1 147 ? -7.958 -9.568 36.376 1.00 9.57 148 ARG A C 1
ATOM 1158 O O . ARG A 1 147 ? -8.605 -10.291 37.129 1.00 10.97 148 ARG A O 1
ATOM 1166 N N . GLY A 1 148 ? -7.898 -9.696 35.044 1.00 9.99 149 GLY A N 1
ATOM 1167 C CA . GLY A 1 148 ? -8.589 -10.782 34.349 1.00 10.91 149 GLY A CA 1
ATOM 1168 C C . GLY A 1 148 ? -8.046 -12.126 34.772 1.00 10.10 149 GLY A C 1
ATOM 1169 O O . GLY A 1 148 ? -8.801 -13.066 35.038 1.00 12.57 149 GLY A O 1
ATOM 1170 N N . GLU A 1 149 ? -6.709 -12.261 34.855 1.00 10.96 150 GLU A N 1
ATOM 1171 C CA . GLU A 1 149 ? -6.120 -13.548 35.285 1.00 11.20 150 GLU A CA 1
ATOM 1172 C C . GLU A 1 149 ? -6.570 -13.876 36.690 1.00 10.85 150 GLU A C 1
ATOM 1173 O O . GLU A 1 149 ? -6.929 -14.989 37.015 1.00 11.59 150 GLU A O 1
ATOM 1179 N N . ARG A 1 150 ? -6.499 -12.840 37.539 1.00 10.90 151 ARG A N 1
ATOM 1180 C CA . ARG A 1 150 ? -6.844 -13.016 38.942 1.00 11.65 151 ARG A CA 1
ATOM 1181 C C . ARG A 1 150 ? -8.285 -13.485 39.111 1.00 12.03 151 ARG A C 1
ATOM 1182 O O . ARG A 1 150 ? -8.579 -14.403 39.921 1.00 13.36 151 ARG A O 1
ATOM 1190 N N . ARG A 1 151 ? -9.185 -12.885 38.365 1.00 11.41 152 ARG A N 1
ATOM 1191 C CA . ARG A 1 151 ? -10.592 -13.253 38.381 1.00 11.93 152 ARG A CA 1
ATOM 1192 C C . ARG A 1 151 ? -10.781 -14.673 37.867 1.00 12.15 152 ARG A C 1
ATOM 1193 O O . ARG A 1 151 ? -11.638 -15.431 38.360 1.00 14.52 152 ARG A O 1
ATOM 1201 N N . ALA A 1 152 ? -9.990 -15.030 36.846 1.00 12.26 153 ALA A N 1
ATOM 1202 C CA . ALA A 1 152 ? -10.150 -16.393 36.323 1.00 14.05 153 ALA A CA 1
ATOM 1203 C C . ALA A 1 152 ? -9.721 -17.423 37.347 1.00 14.37 153 ALA A C 1
ATOM 1204 O O . ALA A 1 152 ? -10.316 -18.505 37.523 1.00 15.68 153 ALA A O 1
ATOM 1206 N N . ILE A 1 153 ? -8.603 -17.114 38.057 1.00 13.44 154 ILE A N 1
ATOM 1207 C CA . ILE A 1 153 ? -8.148 -17.995 39.126 1.00 14.01 154 ILE A CA 1
ATOM 1208 C C . ILE A 1 153 ? -9.217 -18.142 40.200 1.00 14.79 154 ILE A C 1
ATOM 1209 O O . ILE A 1 153 ? -9.485 -19.244 40.649 1.00 15.48 154 ILE A O 1
ATOM 1214 N N . GLU A 1 154 ? -9.806 -17.028 40.593 1.00 14.31 155 GLU A N 1
ATOM 1215 C CA . GLU A 1 154 ? -10.838 -17.048 41.617 1.00 14.72 155 GLU A CA 1
ATOM 1216 C C . GLU A 1 154 ? -11.985 -17.965 41.186 1.00 14.04 155 GLU A C 1
ATOM 1217 O O . GLU A 1 154 ? -12.476 -18.822 41.893 1.00 17.77 155 GLU A O 1
ATOM 1223 N N . LYS A 1 155 ? -12.442 -17.752 39.944 1.00 15.95 156 LYS A N 1
ATOM 1224 C CA . LYS A 1 155 ? -13.586 -18.511 39.461 1.00 16.32 156 LYS A CA 1
ATOM 1225 C C . LYS A 1 155 ? -13.312 -20.005 39.440 1.00 17.49 156 LYS A C 1
ATOM 1226 O O . LYS A 1 155 ? -14.079 -20.847 39.860 1.00 19.60 156 LYS A O 1
ATOM 1232 N N . LEU A 1 156 ? -12.155 -20.421 38.898 1.00 17.63 157 LEU A N 1
ATOM 1233 C CA . LEU A 1 156 ? -11.866 -21.830 38.745 1.00 19.81 157 LEU A CA 1
ATOM 1234 C C . LEU A 1 156 ? -11.679 -22.413 40.148 1.00 19.88 157 LEU A C 1
ATOM 1235 O O . LEU A 1 156 ? -12.062 -23.580 40.358 1.00 22.84 157 LEU A O 1
ATOM 1240 N N . SER A 1 157 ? -11.145 -21.624 41.075 1.00 21.02 158 SER A N 1
ATOM 1241 C CA . SER A 1 157 ? -10.867 -22.127 42.432 1.00 21.48 158 SER A CA 1
ATOM 1242 C C . SER A 1 157 ? -12.166 -22.346 43.207 1.00 23.91 158 SER A C 1
ATOM 1243 O O . SER A 1 157 ? -12.385 -23.333 43.925 1.00 30.15 158 SER A O 1
ATOM 1246 N N . VAL A 1 158 ? -13.054 -21.370 43.084 1.00 24.54 159 VAL A N 1
ATOM 1247 C CA . VAL A 1 158 ? -14.359 -21.455 43.770 1.00 25.51 159 VAL A CA 1
ATOM 1248 C C . VAL A 1 158 ? -15.140 -22.647 43.251 1.00 27.23 159 VAL A C 1
ATOM 1249 O O . VAL A 1 158 ? -15.792 -23.411 43.985 1.00 29.00 159 VAL A O 1
ATOM 1253 N N . GLU A 1 159 ? -15.084 -22.864 41.938 1.00 26.82 160 GLU A N 1
ATOM 1254 C CA . GLU A 1 159 ? -15.762 -24.011 41.313 1.00 29.42 160 GLU A CA 1
ATOM 1255 C C . GLU A 1 159 ? -15.223 -25.318 41.879 1.00 28.35 160 GLU A C 1
ATOM 1256 O O . GLU A 1 159 ? -16.015 -26.185 42.304 1.00 33.46 160 GLU A O 1
ATOM 1262 N N . ALA A 1 160 ? -13.915 -25.524 41.906 1.00 27.63 161 ALA A N 1
ATOM 1263 C CA . ALA A 1 160 ? -13.305 -26.720 42.447 1.00 28.00 161 ALA A CA 1
ATOM 1264 C C . ALA A 1 160 ? -13.692 -26.936 43.908 1.00 28.92 161 ALA A C 1
ATOM 1265 O O . ALA A 1 160 ? -14.113 -28.022 44.284 1.00 32.88 161 ALA A O 1
ATOM 1267 N N . LEU A 1 161 ? -13.524 -25.872 44.697 1.00 28.35 162 LEU A N 1
ATOM 1268 C CA . LEU A 1 161 ? -13.820 -25.958 46.122 1.00 28.53 162 LEU A CA 1
ATOM 1269 C C . LEU A 1 161 ? -15.284 -26.286 46.382 1.00 30.37 162 LEU A C 1
ATOM 1270 O O . LEU A 1 161 ? -15.673 -26.971 47.346 1.00 32.15 162 LEU A O 1
ATOM 1275 N N . GLY A 1 162 ? -16.179 -25.824 45.518 1.00 29.65 163 GLY A N 1
ATOM 1276 C CA . GLY A 1 162 ? -17.609 -26.065 45.665 1.00 27.80 163 GLY A CA 1
ATOM 1277 C C . GLY A 1 162 ? -17.975 -27.502 45.416 1.00 26.30 163 GLY A C 1
ATOM 1278 O O . GLY A 1 162 ? -19.130 -27.881 45.723 1.00 35.32 163 GLY A O 1
ATOM 1279 N N . SER A 1 163 ? -17.037 -28.260 44.863 1.00 29.73 164 SER A N 1
ATOM 1280 C CA . SER A 1 163 ? -17.253 -29.684 44.562 1.00 28.60 164 SER A CA 1
ATOM 1281 C C . SER A 1 163 ? -16.803 -30.595 45.704 1.00 30.63 164 SER A C 1
ATOM 1282 O O . SER A 1 163 ? -17.088 -31.806 45.693 1.00 31.95 164 SER A O 1
ATOM 1285 N N . LEU A 1 164 ? -16.122 -30.048 46.695 1.00 30.84 165 LEU A N 1
ATOM 1286 C CA . LEU A 1 164 ? -15.698 -30.764 47.893 1.00 29.51 165 LEU A CA 1
ATOM 1287 C C . LEU A 1 164 ? -16.931 -31.070 48.725 1.00 33.85 165 LEU A C 1
ATOM 1288 O O . LEU A 1 164 ? -17.846 -30.260 48.872 1.00 31.92 165 LEU A O 1
ATOM 1293 N N . GLY A 1 165 ? -16.951 -32.284 49.275 1.00 35.21 166 GLY A N 1
ATOM 1294 C CA . GLY A 1 165 ? -18.057 -32.698 50.110 1.00 36.09 166 GLY A CA 1
ATOM 1295 C C . GLY A 1 165 ? -17.641 -33.284 51.443 1.00 36.23 166 GLY A C 1
ATOM 1296 O O . GLY A 1 165 ? -16.488 -33.391 51.858 1.00 27.80 166 GLY A O 1
ATOM 1297 N N . GLY A 1 166 ? -18.669 -33.714 52.187 1.00 37.71 167 GLY A N 1
ATOM 1298 C CA . GLY A 1 166 ? -18.448 -34.374 53.465 1.00 32.39 167 GLY A CA 1
ATOM 1299 C C . GLY A 1 166 ? -17.720 -33.484 54.451 1.00 31.91 167 GLY A C 1
ATOM 1300 O O . GLY A 1 166 ? -18.172 -32.355 54.653 1.00 37.65 167 GLY A O 1
ATOM 1301 N N . ASP A 1 167 ? -16.618 -33.956 55.030 1.00 32.57 168 ASP A N 1
ATOM 1302 C CA . ASP A 1 167 ? -15.828 -33.206 55.997 1.00 33.99 168 ASP A CA 1
ATOM 1303 C C . ASP A 1 167 ? -15.300 -31.897 55.422 1.00 31.05 168 ASP A C 1
ATOM 1304 O O . ASP A 1 167 ? -14.992 -30.956 56.153 1.00 33.82 168 ASP A O 1
ATOM 1309 N N . LEU A 1 168 ? -15.210 -31.843 54.096 1.00 31.01 169 LEU A N 1
ATOM 1310 C CA . LEU A 1 168 ? -14.623 -30.691 53.417 1.00 26.88 169 LEU A CA 1
ATOM 1311 C C . LEU A 1 168 ? -15.679 -29.835 52.748 1.00 25.67 169 LEU A C 1
ATOM 1312 O O . LEU A 1 168 ? -15.311 -28.886 52.034 1.00 26.75 169 LEU A O 1
ATOM 1317 N N . LYS A 1 169 ? -16.963 -30.110 52.955 1.00 29.54 170 LYS A N 1
ATOM 1318 C CA . LYS A 1 169 ? -17.963 -29.188 52.405 1.00 33.30 170 LYS A CA 1
ATOM 1319 C C . LYS A 1 169 ? -17.701 -27.809 53.001 1.00 35.03 170 LYS A C 1
ATOM 1320 O O . LYS A 1 169 ? -17.427 -27.679 54.193 1.00 36.71 170 LYS A O 1
ATOM 1326 N N . GLY A 1 170 ? -17.777 -26.758 52.184 1.00 36.70 171 GLY A N 1
ATOM 1327 C CA . GLY A 1 170 ? -17.573 -25.448 52.753 1.00 37.62 171 GLY A CA 1
ATOM 1328 C C . GLY A 1 170 ? -18.325 -24.359 52.017 1.00 38.63 171 GLY A C 1
ATOM 1329 O O . GLY A 1 170 ? -19.303 -24.501 51.303 1.00 46.49 171 GLY A O 1
ATOM 1330 N N . LYS A 1 171 ? -17.769 -23.158 52.184 1.00 36.89 172 LYS A N 1
ATOM 1331 C CA . LYS A 1 171 ? -18.351 -21.984 51.552 1.00 35.28 172 LYS A CA 1
ATOM 1332 C C . LYS A 1 171 ? -17.284 -20.950 51.237 1.00 32.51 172 LYS A C 1
ATOM 1333 O O . LYS A 1 171 ? -16.293 -20.878 51.957 1.00 28.88 172 LYS A O 1
ATOM 1339 N N . TYR A 1 172 ? -17.490 -20.197 50.176 1.00 33.80 173 TYR A N 1
ATOM 1340 C CA . TYR A 1 172 ? -16.584 -19.126 49.751 1.00 30.93 173 TYR A CA 1
ATOM 1341 C C . TYR A 1 172 ? -17.106 -17.768 50.217 1.00 29.51 173 TYR A C 1
ATOM 1342 O O . TYR A 1 172 ? -18.310 -17.546 50.079 1.00 32.33 173 TYR A O 1
ATOM 1351 N N . TYR A 1 173 ? -16.184 -16.937 50.688 1.00 29.08 174 TYR A N 1
ATOM 1352 C CA . TYR A 1 173 ? -16.394 -15.590 51.162 1.00 27.89 174 TYR A CA 1
ATOM 1353 C C . TYR A 1 173 ? -15.469 -14.639 50.418 1.00 24.85 174 TYR A C 1
ATOM 1354 O O . TYR A 1 173 ? -14.299 -14.572 50.769 1.00 23.67 174 TYR A O 1
ATOM 1363 N N . ALA A 1 174 ? -15.970 -13.941 49.419 1.00 25.14 175 ALA A N 1
ATOM 1364 C CA . ALA A 1 174 ? -15.146 -12.949 48.737 1.00 22.37 175 ALA A CA 1
ATOM 1365 C C . ALA A 1 174 ? -14.901 -11.732 49.620 1.00 20.68 175 ALA A C 1
ATOM 1366 O O . ALA A 1 174 ? -15.830 -11.278 50.305 1.00 23.91 175 ALA A O 1
ATOM 1368 N N . LEU A 1 175 ? -13.684 -11.168 49.584 1.00 19.20 176 LEU A N 1
ATOM 1369 C CA . LEU A 1 175 ? -13.440 -9.988 50.413 1.00 19.91 176 LEU A CA 1
ATOM 1370 C C . LEU A 1 175 ? -14.323 -8.809 50.059 1.00 21.99 176 LEU A C 1
ATOM 1371 O O . LEU A 1 175 ? -14.746 -8.093 50.957 1.00 27.91 176 LEU A O 1
ATOM 1376 N N . ARG A 1 176 ? -14.623 -8.578 48.808 1.00 22.74 177 ARG A N 1
ATOM 1377 C CA . ARG A 1 176 ? -15.363 -7.421 48.351 1.00 27.77 177 ARG A CA 1
ATOM 1378 C C . ARG A 1 176 ? -16.767 -7.395 48.899 1.00 26.72 177 ARG A C 1
ATOM 1379 O O . ARG A 1 176 ? -17.429 -6.358 48.848 1.00 37.12 177 ARG A O 1
ATOM 1387 N N . ASN A 1 177 ? -17.259 -8.518 49.434 1.00 27.58 178 ASN A N 1
ATOM 1388 C CA . ASN A 1 177 ? -18.634 -8.311 49.948 1.00 38.21 178 ASN A CA 1
ATOM 1389 C C . ASN A 1 177 ? -18.841 -8.997 51.283 1.00 33.36 178 ASN A C 1
ATOM 1390 O O . ASN A 1 177 ? -19.926 -9.291 51.788 1.00 35.78 178 ASN A O 1
ATOM 1395 N N . MET A 1 178 ? -17.729 -9.238 51.961 1.00 30.50 179 MET A N 1
ATOM 1396 C CA . MET A 1 178 ? -17.794 -9.717 53.325 1.00 35.81 179 MET A CA 1
ATOM 1397 C C . MET A 1 178 ? -18.543 -8.738 54.209 1.00 35.59 179 MET A C 1
ATOM 1398 O O . MET A 1 178 ? -18.079 -7.596 54.330 1.00 39.83 179 MET A O 1
ATOM 1403 N N . THR A 1 179 ? -19.615 -9.208 54.825 1.00 41.79 180 THR A N 1
ATOM 1404 C CA . THR A 1 179 ? -20.373 -8.451 55.813 1.00 46.54 180 THR A CA 1
ATOM 1405 C C . THR A 1 179 ? -19.435 -8.288 57.014 1.00 45.80 180 THR A C 1
ATOM 1406 O O . THR A 1 179 ? -18.564 -9.138 57.224 1.00 54.78 180 THR A O 1
ATOM 1410 N N . ASP A 1 180 ? -19.623 -7.214 57.771 1.00 48.37 181 ASP A N 1
ATOM 1411 C CA . ASP A 1 180 ? -18.788 -6.938 58.931 1.00 52.09 181 ASP A CA 1
ATOM 1412 C C . ASP A 1 180 ? -18.814 -8.081 59.939 1.00 47.83 181 ASP A C 1
ATOM 1413 O O . ASP A 1 180 ? -17.764 -8.452 60.478 1.00 45.64 181 ASP A O 1
ATOM 1418 N N . ALA A 1 181 ? -19.990 -8.652 60.193 1.00 47.69 182 ALA A N 1
ATOM 1419 C CA . ALA A 1 181 ? -20.085 -9.780 61.114 1.00 42.28 182 ALA A CA 1
ATOM 1420 C C . ALA A 1 181 ? -19.236 -10.959 60.648 1.00 39.64 182 ALA A C 1
ATOM 1421 O O . ALA A 1 181 ? -18.571 -11.666 61.413 1.00 41.46 182 ALA A O 1
ATOM 1423 N N . GLU A 1 182 ? -19.271 -11.175 59.325 1.00 41.83 183 GLU A N 1
ATOM 1424 C CA . GLU A 1 182 ? -18.484 -12.272 58.779 1.00 40.75 183 GLU A CA 1
ATOM 1425 C C . GLU A 1 182 ? -17.010 -12.012 59.041 1.00 39.55 183 GLU A C 1
ATOM 1426 O O . GLU A 1 182 ? -16.260 -12.905 59.417 1.00 44.86 183 GLU A O 1
ATOM 1432 N N . GLN A 1 183 ? -16.647 -10.741 58.822 1.00 42.41 184 GLN A N 1
ATOM 1433 C CA . GLN A 1 183 ? -15.196 -10.526 58.970 1.00 41.75 184 GLN A CA 1
ATOM 1434 C C . GLN A 1 183 ? -14.797 -10.565 60.437 1.00 44.89 184 GLN A C 1
ATOM 1435 O O . GLN A 1 183 ? -13.702 -11.038 60.740 1.00 47.88 184 GLN A O 1
ATOM 1441 N N . GLN A 1 184 ? -15.660 -10.089 61.327 1.00 46.22 185 GLN A N 1
ATOM 1442 C CA . GLN A 1 184 ? -15.331 -10.189 62.748 1.00 46.19 185 GLN A CA 1
ATOM 1443 C C . GLN A 1 184 ? -15.179 -11.652 63.170 1.00 45.24 185 GLN A C 1
ATOM 1444 O O . GLN A 1 184 ? -14.253 -11.966 63.920 1.00 46.99 185 GLN A O 1
ATOM 1450 N N . GLN A 1 185 ? -16.058 -12.528 62.693 1.00 43.92 186 GLN A N 1
ATOM 1451 C CA . GLN A 1 185 ? -15.954 -13.954 62.987 1.00 47.32 186 GLN A CA 1
ATOM 1452 C C . GLN A 1 185 ? -14.727 -14.600 62.345 1.00 45.51 186 GLN A C 1
ATOM 1453 O O . GLN A 1 185 ? -14.173 -15.552 62.906 1.00 40.71 186 GLN A O 1
ATOM 1459 N N . LEU A 1 186 ? -14.327 -14.111 61.160 1.00 43.43 187 LEU A N 1
ATOM 1460 C CA . LEU A 1 186 ? -13.091 -14.646 60.588 1.00 40.48 187 LEU A CA 1
ATOM 1461 C C . LEU A 1 186 ? -11.915 -14.087 61.386 1.00 39.77 187 LEU A C 1
ATOM 1462 O O . LEU A 1 186 ? -10.833 -14.678 61.391 1.00 47.12 187 LEU A O 1
ATOM 1467 N N . ILE A 1 187 ? -12.187 -12.956 62.043 1.00 42.95 188 ILE A N 1
ATOM 1468 C CA . ILE A 1 187 ? -11.116 -12.428 62.904 1.00 45.75 188 ILE A CA 1
ATOM 1469 C C . ILE A 1 187 ? -11.045 -13.368 64.110 1.00 49.72 188 ILE A C 1
ATOM 1470 O O . ILE A 1 187 ? -9.976 -13.855 64.499 1.00 41.46 188 ILE A O 1
ATOM 1475 N N . ASP A 1 188 ? -12.231 -13.625 64.654 1.00 49.47 189 ASP A N 1
ATOM 1476 C CA . ASP A 1 188 ? -12.476 -14.507 65.789 1.00 52.34 189 ASP A CA 1
ATOM 1477 C C . ASP A 1 188 ? -11.766 -15.834 65.617 1.00 46.82 189 ASP A C 1
ATOM 1478 O O . ASP A 1 188 ? -11.297 -16.446 66.559 1.00 46.60 189 ASP A O 1
ATOM 1483 N N . ASP A 1 189 ? -11.636 -16.294 64.373 1.00 47.00 190 ASP A N 1
ATOM 1484 C CA . ASP A 1 189 ? -10.980 -17.571 64.137 1.00 52.73 190 ASP A CA 1
ATOM 1485 C C . ASP A 1 189 ? -9.525 -17.488 63.709 1.00 48.62 190 ASP A C 1
ATOM 1486 O O . ASP A 1 189 ? -8.920 -18.559 63.572 1.00 50.99 190 ASP A O 1
ATOM 1491 N N . HIS A 1 190 ? -8.901 -16.347 63.462 1.00 48.24 191 HIS A N 1
ATOM 1492 C CA . HIS A 1 190 ? -7.553 -16.314 62.915 1.00 43.93 191 HIS A CA 1
ATOM 1493 C C . HIS A 1 190 ? -7.528 -16.891 61.470 1.00 38.62 191 HIS A C 1
ATOM 1494 O O . HIS A 1 190 ? -6.566 -17.575 61.114 1.00 39.08 191 HIS A O 1
ATOM 1501 N N . PHE A 1 191 ? -8.535 -16.632 60.670 1.00 33.52 192 PHE A N 1
ATOM 1502 C CA . PHE A 1 191 ? -8.728 -17.028 59.290 1.00 30.49 192 PHE A CA 1
ATOM 1503 C C . PHE A 1 191 ? -8.641 -15.852 58.335 1.00 30.02 192 PHE A C 1
ATOM 1504 O O . PHE A 1 191 ? -8.524 -15.816 57.102 1.00 29.66 192 PHE A O 1
ATOM 1512 N N . LEU A 1 192 ? -8.791 -14.616 58.860 1.00 31.26 193 LEU A N 1
ATOM 1513 C CA . LEU A 1 192 ? -8.774 -13.520 57.884 1.00 33.27 193 LEU A CA 1
ATOM 1514 C C . LEU A 1 192 ? -7.352 -13.217 57.437 1.00 29.48 193 LEU A C 1
ATOM 1515 O O . LEU A 1 192 ? -6.444 -13.415 58.217 1.00 22.19 193 LEU A O 1
ATOM 1520 N N . PHE A 1 193 ? -7.210 -12.733 56.216 1.00 33.62 194 PHE A N 1
ATOM 1521 C CA . PHE A 1 193 ? -5.968 -12.119 55.783 1.00 27.81 194 PHE A CA 1
ATOM 1522 C C . PHE A 1 193 ? -6.352 -10.654 55.462 1.00 28.02 194 PHE A C 1
ATOM 1523 O O . PHE A 1 193 ? -7.520 -10.512 55.059 1.00 26.82 194 PHE A O 1
ATOM 1531 N N . ASP A 1 194 ? -5.488 -9.674 55.648 1.00 29.30 195 ASP A N 1
ATOM 1532 C CA . ASP A 1 194 ? -5.664 -8.281 55.252 1.00 27.80 195 ASP A CA 1
ATOM 1533 C C . ASP A 1 194 ? -4.797 -7.912 54.048 1.00 22.96 195 ASP A C 1
ATOM 1534 O O . ASP A 1 194 ? -4.035 -8.849 53.668 1.00 23.54 195 ASP A O 1
ATOM 1539 N N . LYS A 1 195 ? -4.848 -6.690 53.500 1.00 21.17 196 LYS A N 1
ATOM 1540 C CA . LYS A 1 195 ? -3.987 -6.233 52.414 1.00 26.56 196 LYS A CA 1
ATOM 1541 C C . LYS A 1 195 ? -2.593 -6.350 53.046 1.00 19.27 196 LYS A C 1
ATOM 1542 O O . LYS A 1 195 ? -2.327 -5.978 54.218 1.00 19.45 196 LYS A O 1
ATOM 1548 N N . PRO A 1 196 ? -1.669 -6.883 52.266 1.00 18.82 197 PRO A N 1
ATOM 1549 C CA . PRO A 1 196 ? -0.306 -6.916 52.794 1.00 18.76 197 PRO A CA 1
ATOM 1550 C C . PRO A 1 196 ? 0.174 -5.496 53.088 1.00 18.11 197 PRO A C 1
ATOM 1551 O O . PRO A 1 196 ? -0.154 -4.500 52.453 1.00 19.74 197 PRO A O 1
ATOM 1555 N N . VAL A 1 197 ? 1.000 -5.486 54.114 1.00 16.98 198 VAL A N 1
ATOM 1556 C CA . VAL A 1 197 ? 1.740 -4.284 54.491 1.00 16.44 198 VAL A CA 1
ATOM 1557 C C . VAL A 1 197 ? 3.253 -4.442 54.371 1.00 15.07 198 VAL A C 1
ATOM 1558 O O . VAL A 1 197 ? 4.007 -3.468 54.479 1.00 19.06 198 VAL A O 1
ATOM 1562 N N . SER A 1 198 ? 3.774 -5.639 54.141 1.00 15.49 199 SER A N 1
ATOM 1563 C CA . SER A 1 198 ? 5.198 -5.817 54.002 1.00 14.87 199 SER A CA 1
ATOM 1564 C C . SER A 1 198 ? 5.778 -5.061 52.787 1.00 14.50 199 SER A C 1
ATOM 1565 O O . SER A 1 198 ? 5.304 -5.228 51.668 1.00 13.51 199 SER A O 1
ATOM 1568 N N . PRO A 1 199 ? 6.805 -4.228 53.003 1.00 14.42 200 PRO A N 1
ATOM 1569 C CA . PRO A 1 199 ? 7.383 -3.547 51.853 1.00 12.45 200 PRO A CA 1
ATOM 1570 C C . PRO A 1 199 ? 8.017 -4.525 50.861 1.00 12.00 200 PRO A C 1
ATOM 1571 O O . PRO A 1 199 ? 8.133 -4.181 49.699 1.00 14.60 200 PRO A O 1
ATOM 1575 N N . LEU A 1 200 ? 8.400 -5.714 51.281 1.00 12.81 201 LEU A N 1
ATOM 1576 C CA . LEU A 1 200 ? 8.949 -6.712 50.390 1.00 13.08 201 LEU A CA 1
ATOM 1577 C C . LEU A 1 200 ? 7.904 -7.141 49.370 1.00 12.34 201 LEU A C 1
ATOM 1578 O O . LEU A 1 200 ? 8.196 -7.354 48.206 1.00 16.16 201 LEU A O 1
ATOM 1583 N N . LEU A 1 201 ? 6.663 -7.304 49.830 1.00 12.76 202 LEU A N 1
ATOM 1584 C CA . LEU A 1 201 ? 5.544 -7.694 48.974 1.00 12.35 202 LEU A CA 1
ATOM 1585 C C . LEU A 1 201 ? 5.075 -6.503 48.172 1.00 12.88 202 LEU A C 1
ATOM 1586 O O . LEU A 1 201 ? 4.900 -6.607 46.974 1.00 13.21 202 LEU A O 1
ATOM 1591 N N . LEU A 1 202 ? 4.854 -5.368 48.839 1.00 12.49 203 LEU A N 1
ATOM 1592 C CA . LEU A 1 202 ? 4.314 -4.231 48.085 1.00 12.49 203 LEU A CA 1
ATOM 1593 C C . LEU A 1 202 ? 5.202 -3.806 46.918 1.00 10.74 203 LEU A C 1
ATOM 1594 O O . LEU A 1 202 ? 4.663 -3.392 45.859 1.00 11.83 203 LEU A O 1
ATOM 1599 N N . ALA A 1 203 ? 6.519 -3.859 47.091 1.00 10.06 204 ALA A N 1
ATOM 1600 C CA . ALA A 1 203 ? 7.438 -3.419 46.031 1.00 10.38 204 ALA A CA 1
ATOM 1601 C C . ALA A 1 203 ? 7.367 -4.311 44.817 1.00 11.36 204 ALA A C 1
ATOM 1602 O O . ALA A 1 203 ? 7.805 -3.892 43.760 1.00 11.96 204 ALA A O 1
ATOM 1604 N N . SER A 1 204 ? 6.849 -5.522 44.959 1.00 11.90 205 SER A N 1
ATOM 1605 C CA . SER A 1 204 ? 6.724 -6.434 43.834 1.00 11.57 205 SER A CA 1
ATOM 1606 C C . SER A 1 204 ? 5.467 -6.195 43.024 1.00 11.17 205 SER A C 1
ATOM 1607 O O . SER A 1 204 ? 5.312 -6.900 42.004 1.00 12.84 205 SER A O 1
ATOM 1610 N N . GLY A 1 205 ? 4.548 -5.324 43.454 1.00 11.52 206 GLY A N 1
ATOM 1611 C CA . GLY A 1 205 ? 3.324 -5.076 42.749 1.00 11.58 206 GLY A CA 1
ATOM 1612 C C . GLY A 1 205 ? 2.220 -6.060 43.038 1.00 10.11 206 GLY A C 1
ATOM 1613 O O . GLY A 1 205 ? 1.171 -6.052 42.424 1.00 11.41 206 GLY A O 1
ATOM 1614 N N . MET A 1 206 ? 2.415 -6.978 43.999 1.00 11.88 207 MET A N 1
ATOM 1615 C CA . MET A 1 206 ? 1.379 -7.995 44.202 1.00 11.64 207 MET A CA 1
ATOM 1616 C C . MET A 1 206 ? 0.105 -7.468 44.822 1.00 11.66 207 MET A C 1
ATOM 1617 O O . MET A 1 206 ? -0.895 -8.165 44.737 1.00 12.80 207 MET A O 1
ATOM 1622 N N . ALA A 1 207 ? 0.089 -6.288 45.411 1.00 11.27 208 ALA A N 1
ATOM 1623 C CA . ALA A 1 207 ? -1.122 -5.796 46.082 1.00 11.13 208 ALA A CA 1
ATOM 1624 C C . ALA A 1 207 ? -2.057 -4.994 45.176 1.00 12.07 208 ALA A C 1
ATOM 1625 O O . ALA A 1 207 ? -3.042 -4.424 45.646 1.00 12.71 208 ALA A O 1
ATOM 1627 N N . ARG A 1 208 ? -1.771 -4.933 43.898 1.00 11.17 209 ARG A N 1
ATOM 1628 C CA . ARG A 1 208 ? -2.625 -4.196 42.968 1.00 10.58 209 ARG A CA 1
ATOM 1629 C C . ARG A 1 208 ? -4.073 -4.660 43.053 1.00 9.83 209 ARG A C 1
ATOM 1630 O O . ARG A 1 208 ? -4.358 -5.840 43.185 1.00 11.07 209 ARG A O 1
ATOM 1638 N N . ASP A 1 209 ? -4.977 -3.722 42.852 1.00 10.19 210 ASP A N 1
ATOM 1639 C CA . ASP A 1 209 ? -6.408 -3.913 42.740 1.00 9.92 210 ASP A CA 1
ATOM 1640 C C . ASP A 1 209 ? -7.066 -4.436 44.011 1.00 10.15 210 ASP A C 1
ATOM 1641 O O . ASP A 1 209 ? -8.223 -4.835 43.936 1.00 12.35 210 ASP A O 1
ATOM 1646 N N . TRP A 1 210 ? -6.387 -4.420 45.158 1.00 12.39 211 TRP A N 1
ATOM 1647 C CA . TRP A 1 210 ? -6.932 -5.015 46.375 1.00 12.40 211 TRP A CA 1
ATOM 1648 C C . TRP A 1 210 ? -8.267 -4.362 46.707 1.00 12.18 211 TRP A C 1
ATOM 1649 O O . TRP A 1 210 ? -8.320 -3.131 46.634 1.00 13.82 211 TRP A O 1
ATOM 1660 N N . PRO A 1 211 ? -9.301 -5.110 47.055 1.00 13.32 212 PRO A N 1
ATOM 1661 C CA . PRO A 1 211 ? -9.382 -6.554 47.279 1.00 12.00 212 PRO A CA 1
ATOM 1662 C C . PRO A 1 211 ? -9.974 -7.382 46.151 1.00 13.13 212 PRO A C 1
ATOM 1663 O O . PRO A 1 211 ? -10.476 -8.498 46.366 1.00 13.85 212 PRO A O 1
ATOM 1667 N N . ASP A 1 212 ? -9.946 -6.840 44.929 1.00 12.41 213 ASP A N 1
ATOM 1668 C CA . ASP A 1 212 ? -10.584 -7.527 43.796 1.00 13.79 213 ASP A CA 1
ATOM 1669 C C . ASP A 1 212 ? -10.138 -8.960 43.636 1.00 12.31 213 ASP A C 1
ATOM 1670 O O . ASP A 1 212 ? -8.914 -9.184 43.564 1.00 12.70 213 ASP A O 1
ATOM 1675 N N . ALA A 1 213 ? -11.042 -9.943 43.616 1.00 12.76 214 ALA A N 1
ATOM 1676 C CA . ALA A 1 213 ? -10.803 -11.345 43.327 1.00 12.62 214 ALA A CA 1
ATOM 1677 C C . ALA A 1 213 ? -9.993 -12.019 44.422 1.00 12.98 214 ALA A C 1
ATOM 1678 O O . ALA A 1 213 ? -9.489 -13.116 44.229 1.00 14.82 214 ALA A O 1
ATOM 1680 N N . ARG A 1 214 ? -9.919 -11.426 45.595 1.00 12.82 215 ARG A N 1
ATOM 1681 C CA . ARG A 1 214 ? -9.409 -12.080 46.774 1.00 13.05 215 ARG A CA 1
ATOM 1682 C C . ARG A 1 214 ? -10.567 -12.577 47.627 1.00 12.91 215 ARG A C 1
ATOM 1683 O O . ARG A 1 214 ? -11.630 -12.001 47.751 1.00 16.13 215 ARG A O 1
ATOM 1691 N N . GLY A 1 215 ? -10.350 -13.719 48.293 1.00 15.24 216 GLY A N 1
ATOM 1692 C CA . GLY A 1 215 ? -11.383 -14.218 49.184 1.00 15.46 216 GLY A CA 1
ATOM 1693 C C . GLY A 1 215 ? -10.856 -15.397 49.967 1.00 17.39 216 GLY A C 1
ATOM 1694 O O . GLY A 1 215 ? -9.724 -15.848 49.861 1.00 15.61 216 GLY A O 1
ATOM 1695 N N . ILE A 1 216 ? -11.732 -15.917 50.820 1.00 21.05 217 ILE A N 1
ATOM 1696 C CA . ILE A 1 216 ? -11.440 -17.034 51.676 1.00 21.86 217 ILE A CA 1
ATOM 1697 C C . ILE A 1 216 ? -12.529 -18.102 51.594 1.00 23.21 217 ILE A C 1
ATOM 1698 O O . ILE A 1 216 ? -13.726 -17.811 51.608 1.00 25.13 217 ILE A O 1
ATOM 1703 N N . TRP A 1 217 ? -12.046 -19.339 51.550 1.00 27.48 218 TRP A N 1
ATOM 1704 C CA . TRP A 1 217 ? -12.950 -20.475 51.513 1.00 28.53 218 TRP A CA 1
ATOM 1705 C C . TRP A 1 217 ? -12.668 -21.280 52.775 1.00 30.57 218 TRP A C 1
ATOM 1706 O O . TRP A 1 217 ? -11.507 -21.481 53.147 1.00 29.21 218 TRP A O 1
ATOM 1717 N N . HIS A 1 218 ? -13.714 -21.808 53.398 1.00 30.64 219 HIS A N 1
ATOM 1718 C CA . HIS A 1 218 ? -13.378 -22.725 54.501 1.00 30.46 219 HIS A CA 1
ATOM 1719 C C . HIS A 1 218 ? -14.519 -23.712 54.682 1.00 27.47 219 HIS A C 1
ATOM 1720 O O . HIS A 1 218 ? -15.683 -23.429 54.402 1.00 30.81 219 HIS A O 1
ATOM 1727 N N . ASN A 1 219 ? -14.135 -24.896 55.152 1.00 30.15 220 ASN A N 1
ATOM 1728 C CA . ASN A 1 219 ? -15.203 -25.884 55.399 1.00 27.55 220 ASN A CA 1
ATOM 1729 C C . ASN A 1 219 ? -16.011 -25.481 56.622 1.00 28.79 220 ASN A C 1
ATOM 1730 O O . ASN A 1 219 ? -15.697 -24.550 57.364 1.00 34.96 220 ASN A O 1
ATOM 1735 N N . ASP A 1 220 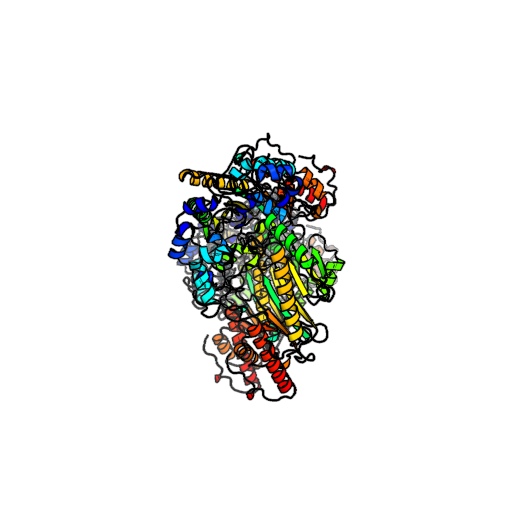? -17.116 -26.154 56.906 1.00 29.50 221 ASP A N 1
ATOM 1736 C CA . ASP A 1 220 ? -17.911 -25.750 58.069 1.00 36.41 221 ASP A CA 1
ATOM 1737 C C . ASP A 1 220 ? -17.174 -26.028 59.368 1.00 36.54 221 ASP A C 1
ATOM 1738 O O . ASP A 1 220 ? -17.340 -25.243 60.301 1.00 43.50 221 ASP A O 1
ATOM 1743 N N . ASN A 1 221 ? -16.369 -27.085 59.466 1.00 36.88 222 ASN A N 1
ATOM 1744 C CA . ASN A 1 221 ? -15.667 -27.397 60.706 1.00 44.36 222 ASN A CA 1
ATOM 1745 C C . ASN A 1 221 ? -14.588 -26.398 61.085 1.00 43.20 222 ASN A C 1
ATOM 1746 O O . ASN A 1 221 ? -14.040 -26.452 62.190 1.00 44.54 222 ASN A O 1
ATOM 1751 N N . LYS A 1 222 ? -14.237 -25.468 60.212 1.00 40.55 223 LYS A N 1
ATOM 1752 C CA . LYS A 1 222 ? -13.155 -24.553 60.585 1.00 43.70 223 LYS A CA 1
ATOM 1753 C C . LYS A 1 222 ? -11.868 -25.340 60.820 1.00 39.91 223 LYS A C 1
ATOM 1754 O O . LYS A 1 222 ? -11.104 -25.096 61.750 1.00 40.32 223 LYS A O 1
ATOM 1760 N N . THR A 1 223 ? -11.589 -26.321 59.967 1.00 31.58 224 THR A N 1
ATOM 1761 C CA . THR A 1 223 ? -10.371 -27.120 59.978 1.00 28.95 224 THR A CA 1
ATOM 1762 C C . THR A 1 223 ? -9.659 -27.155 58.629 1.00 28.39 224 THR A C 1
ATOM 1763 O O . THR A 1 223 ? -8.494 -27.593 58.578 1.00 23.75 224 THR A O 1
ATOM 1767 N N . PHE A 1 224 ? -10.241 -26.729 57.524 1.00 24.62 225 PHE A N 1
ATOM 1768 C CA . PHE A 1 224 ? -9.650 -26.696 56.197 1.00 25.56 225 PHE A CA 1
ATOM 1769 C C . PHE A 1 224 ? -9.932 -25.315 55.626 1.00 28.12 225 PHE A C 1
ATOM 1770 O O . PHE A 1 224 ? -11.110 -24.985 55.498 1.00 31.11 225 PHE A O 1
ATOM 1778 N N . LEU A 1 225 ? -8.929 -24.507 55.332 1.00 28.70 226 LEU A N 1
ATOM 1779 C CA . LEU A 1 225 ? -9.016 -23.121 54.872 1.00 29.80 226 LEU A CA 1
ATOM 1780 C C . LEU A 1 225 ? -8.227 -22.911 53.595 1.00 26.74 226 LEU A C 1
ATOM 1781 O O . LEU A 1 225 ? -7.135 -23.456 53.459 1.00 29.08 226 LEU A O 1
ATOM 1786 N N . VAL A 1 226 ? -8.769 -22.145 52.661 1.00 26.02 227 VAL A N 1
ATOM 1787 C CA . VAL A 1 226 ? -8.044 -21.765 51.453 1.00 21.23 227 VAL A CA 1
ATOM 1788 C C . VAL A 1 226 ? -8.163 -20.267 51.236 1.00 20.64 227 VAL A C 1
ATOM 1789 O O . VAL A 1 226 ? -9.260 -19.695 51.159 1.00 30.82 227 VAL A O 1
ATOM 1793 N N . TRP A 1 227 ? -7.015 -19.598 51.085 1.00 19.20 228 TRP A N 1
ATOM 1794 C CA . TRP A 1 227 ? -6.949 -18.193 50.785 1.00 15.08 228 TRP A CA 1
ATOM 1795 C C . TRP A 1 227 ? -6.687 -18.095 49.275 1.00 15.10 228 TRP A C 1
ATOM 1796 O O . TRP A 1 227 ? -5.786 -18.767 48.727 1.00 16.25 228 TRP A O 1
ATOM 1807 N N . ILE A 1 228 ? -7.460 -17.220 48.639 1.00 14.81 229 ILE A N 1
ATOM 1808 C CA . ILE A 1 228 ? -7.391 -17.072 47.187 1.00 13.82 229 ILE A CA 1
ATOM 1809 C C . ILE A 1 228 ? -6.843 -15.714 46.780 1.00 13.15 229 ILE A C 1
ATOM 1810 O O . ILE A 1 228 ? -7.351 -14.677 47.214 1.00 13.48 229 ILE A O 1
ATOM 1815 N N . ASN A 1 229 ? -5.757 -15.746 45.966 1.00 12.50 230 ASN A N 1
ATOM 1816 C CA . ASN A 1 229 ? -5.151 -14.588 45.361 1.00 11.90 230 ASN A CA 1
ATOM 1817 C C . ASN A 1 229 ? -4.463 -13.601 46.298 1.00 13.69 230 ASN A C 1
ATOM 1818 O O . ASN A 1 229 ? -4.324 -12.408 46.018 1.00 13.10 230 ASN A O 1
ATOM 1823 N N . GLU A 1 230 ? -3.975 -14.146 47.409 1.00 14.06 231 GLU A N 1
ATOM 1824 C CA . GLU A 1 230 ? -3.216 -13.320 48.345 1.00 14.15 231 GLU A CA 1
ATOM 1825 C C . GLU A 1 230 ? -1.744 -13.336 47.921 1.00 13.28 231 GLU A C 1
ATOM 1826 O O . GLU A 1 230 ? -1.380 -12.741 46.896 1.00 14.04 231 GLU A O 1
ATOM 1832 N N . GLU A 1 231 ? -0.828 -13.974 48.665 1.00 15.70 232 GLU A N 1
ATOM 1833 C CA . GLU A 1 231 ? 0.579 -13.956 48.249 1.00 16.49 232 GLU A CA 1
ATOM 1834 C C . GLU A 1 231 ? 0.895 -14.904 47.103 1.00 14.62 232 GLU A C 1
ATOM 1835 O O . GLU A 1 231 ? 1.856 -14.730 46.363 1.00 15.84 232 GLU A O 1
ATOM 1841 N N . ASP A 1 232 ? 0.072 -15.920 46.998 1.00 14.15 233 ASP A N 1
ATOM 1842 C CA . ASP A 1 232 ? 0.154 -16.854 45.879 1.00 13.13 233 ASP A CA 1
ATOM 1843 C C . ASP A 1 232 ? -1.270 -17.148 45.408 1.00 14.83 233 ASP A C 1
ATOM 1844 O O . ASP A 1 232 ? -2.220 -16.694 46.069 1.00 14.19 233 ASP A O 1
ATOM 1849 N N . HIS A 1 233 ? -1.467 -17.852 44.306 1.00 13.27 234 HIS A N 1
ATOM 1850 C CA . HIS A 1 233 ? -2.829 -18.113 43.856 1.00 12.28 234 HIS A CA 1
ATOM 1851 C C . HIS A 1 233 ? -3.704 -18.756 44.931 1.00 13.70 234 HIS A C 1
ATOM 1852 O O . HIS A 1 233 ? -4.803 -18.313 45.158 1.00 15.16 234 HIS A O 1
ATOM 1859 N N . LEU A 1 234 ? -3.160 -19.795 45.563 1.00 14.95 235 LEU A N 1
ATOM 1860 C CA . LEU A 1 234 ? -3.852 -20.481 46.637 1.00 14.81 235 LEU A CA 1
ATOM 1861 C C . LEU A 1 234 ? -2.902 -20.670 47.803 1.00 15.62 235 LEU A C 1
ATOM 1862 O O . LEU A 1 234 ? -1.724 -20.974 47.615 1.00 17.45 235 LEU A O 1
ATOM 1867 N N . ARG A 1 235 ? -3.448 -20.534 48.992 1.00 16.13 236 ARG A N 1
ATOM 1868 C CA . ARG A 1 235 ? -2.757 -20.909 50.220 1.00 16.43 236 ARG A CA 1
ATOM 1869 C C . ARG A 1 235 ? -3.752 -21.851 50.920 1.00 17.68 236 ARG A C 1
ATOM 1870 O O . ARG A 1 235 ? -4.900 -21.440 51.140 1.00 17.50 236 ARG A O 1
ATOM 1878 N N . VAL A 1 236 ? -3.277 -23.055 51.164 1.00 20.29 237 VAL A N 1
ATOM 1879 C CA . VAL A 1 236 ? -4.124 -24.112 51.690 1.00 20.27 237 VAL A CA 1
ATOM 1880 C C . VAL A 1 236 ? -3.678 -24.426 53.120 1.00 21.28 237 VAL A C 1
ATOM 1881 O O . VAL A 1 236 ? -2.496 -24.699 53.337 1.00 19.97 237 VAL A O 1
ATOM 1885 N N . ILE A 1 237 ? -4.635 -24.389 54.025 1.00 21.56 238 ILE A N 1
ATOM 1886 C CA . ILE A 1 237 ? -4.410 -24.528 55.426 1.00 23.17 238 ILE A CA 1
ATOM 1887 C C . ILE A 1 237 ? -5.360 -25.527 56.096 1.00 19.61 238 ILE A C 1
ATOM 1888 O O . ILE A 1 237 ? -6.583 -25.489 55.930 1.00 25.13 238 ILE A O 1
ATOM 1893 N N . SER A 1 238 ? -4.740 -26.425 56.861 1.00 20.40 239 SER A N 1
ATOM 1894 C CA . SER A 1 238 ? -5.395 -27.430 57.653 1.00 19.95 239 SER A CA 1
ATOM 1895 C C . SER A 1 238 ? -5.042 -27.156 59.114 1.00 22.86 239 SER A C 1
ATOM 1896 O O . SER A 1 238 ? -3.838 -27.036 59.369 1.00 20.63 239 SER A O 1
ATOM 1899 N N . MET A 1 239 ? -6.039 -27.045 59.987 1.00 25.48 240 MET A N 1
ATOM 1900 C CA . MET A 1 239 ? -5.771 -26.634 61.368 1.00 30.86 240 MET A CA 1
ATOM 1901 C C . MET A 1 239 ? -6.772 -27.278 62.316 1.00 34.25 240 MET A C 1
ATOM 1902 O O . MET A 1 239 ? -7.933 -27.429 61.924 1.00 35.37 240 MET A O 1
ATOM 1907 N N . GLN A 1 240 ? -6.321 -27.616 63.500 1.00 37.87 241 GLN A N 1
ATOM 1908 C CA . GLN A 1 240 ? -7.124 -28.179 64.570 1.00 38.86 241 GLN A CA 1
ATOM 1909 C C . GLN A 1 240 ? -6.690 -27.677 65.949 1.00 37.93 241 GLN A C 1
ATOM 1910 O O . GLN A 1 240 ? -5.503 -27.459 66.199 1.00 39.72 241 GLN A O 1
ATOM 1916 N N . LYS A 1 241 ? -7.658 -27.542 66.855 1.00 38.40 242 LYS A N 1
ATOM 1917 C CA . LYS A 1 241 ? -7.295 -27.234 68.237 1.00 38.57 242 LYS A CA 1
ATOM 1918 C C . LYS A 1 241 ? -6.556 -28.455 68.756 1.00 37.33 242 LYS A C 1
ATOM 1919 O O . LYS A 1 241 ? -6.910 -29.536 68.267 1.00 41.03 242 LYS A O 1
ATOM 1925 N N . GLY A 1 242 ? -5.608 -28.350 69.673 1.00 33.81 243 GLY A N 1
ATOM 1926 C CA . GLY A 1 242 ? -5.025 -29.586 70.182 1.00 35.56 243 GLY A CA 1
ATOM 1927 C C . GLY A 1 242 ? -3.823 -30.055 69.423 1.00 31.58 243 GLY A C 1
ATOM 1928 O O . GLY A 1 242 ? -3.267 -29.343 68.564 1.00 32.88 243 GLY A O 1
ATOM 1929 N N . GLY A 1 243 ? -3.398 -31.272 69.753 1.00 32.73 244 GLY A N 1
ATOM 1930 C CA . GLY A 1 243 ? -2.159 -31.803 69.216 1.00 30.02 244 GLY A CA 1
ATOM 1931 C C . GLY A 1 243 ? -2.226 -32.961 68.261 1.00 34.21 244 GLY A C 1
ATOM 1932 O O . GLY A 1 243 ? -1.203 -33.653 68.108 1.00 30.58 244 GLY A O 1
ATOM 1933 N N . ASN A 1 244 ? -3.364 -33.238 67.620 1.00 34.34 245 ASN A N 1
ATOM 1934 C CA . ASN A 1 244 ? -3.417 -34.368 66.692 1.00 32.32 245 ASN A CA 1
ATOM 1935 C C . ASN A 1 244 ? -2.963 -33.891 65.313 1.00 29.80 245 ASN A C 1
ATOM 1936 O O . ASN A 1 244 ? -3.784 -33.684 64.418 1.00 32.60 245 ASN A O 1
ATOM 1941 N N . MET A 1 245 ? -1.665 -33.721 65.178 1.00 27.16 246 MET A N 1
ATOM 1942 C CA . MET A 1 245 ? -1.009 -33.266 63.968 1.00 26.32 246 MET A CA 1
ATOM 1943 C C . MET A 1 245 ? -1.201 -34.278 62.842 1.00 30.94 246 MET A C 1
ATOM 1944 O O . MET A 1 245 ? -1.234 -33.931 61.643 1.00 30.81 246 MET A O 1
ATOM 1949 N N . LYS A 1 246 ? -1.326 -35.541 63.237 1.00 30.12 247 LYS A N 1
ATOM 1950 C CA . LYS A 1 246 ? -1.521 -36.605 62.245 1.00 30.60 247 LYS A CA 1
ATOM 1951 C C . LYS A 1 246 ? -2.847 -36.392 61.530 1.00 29.59 247 LYS A C 1
ATOM 1952 O O . LYS A 1 246 ? -2.918 -36.468 60.300 1.00 27.49 247 LYS A O 1
ATOM 1958 N N . GLU A 1 247 ? -3.897 -36.102 62.294 1.00 27.90 248 GLU A N 1
ATOM 1959 C CA . GLU A 1 247 ? -5.211 -35.770 61.756 1.00 28.15 248 GLU A CA 1
ATOM 1960 C C . GLU A 1 247 ? -5.137 -34.542 60.858 1.00 27.38 248 GLU A C 1
ATOM 1961 O O . GLU A 1 247 ? -5.747 -34.517 59.791 1.00 27.18 248 GLU A O 1
ATOM 1967 N N . VAL A 1 248 ? -4.414 -33.538 61.331 1.00 25.87 249 VAL A N 1
ATOM 1968 C CA . VAL A 1 248 ? -4.272 -32.285 60.571 1.00 22.69 249 VAL A CA 1
ATOM 1969 C C . VAL A 1 248 ? -3.613 -32.524 59.229 1.00 23.27 249 VAL A C 1
ATOM 1970 O O . VAL A 1 248 ? -4.081 -32.048 58.202 1.00 23.04 249 VAL A O 1
ATOM 1974 N N . PHE A 1 249 ? -2.512 -33.290 59.252 1.00 23.98 250 PHE A N 1
ATOM 1975 C CA . PHE A 1 249 ? -1.822 -33.568 57.984 1.00 23.32 250 PHE A CA 1
ATOM 1976 C C . PHE A 1 249 ? -2.613 -34.479 57.053 1.00 22.91 250 PHE A C 1
ATOM 1977 O O . PHE A 1 249 ? -2.602 -34.336 55.815 1.00 23.96 250 PHE A O 1
ATOM 1985 N N . THR A 1 250 ? -3.349 -35.429 57.633 1.00 24.22 251 THR A N 1
ATOM 1986 C CA . THR A 1 250 ? -4.165 -36.318 56.810 1.00 23.06 251 THR A CA 1
ATOM 1987 C C . THR A 1 250 ? -5.195 -35.526 56.044 1.00 23.94 251 THR A C 1
ATOM 1988 O O . THR A 1 250 ? -5.445 -35.674 54.844 1.00 24.72 251 THR A O 1
ATOM 1992 N N . ARG A 1 251 ? -5.866 -34.587 56.709 1.00 23.39 252 ARG A N 1
ATOM 1993 C CA . ARG A 1 251 ? -6.856 -33.751 56.058 1.00 24.65 252 ARG A CA 1
ATOM 1994 C C . ARG A 1 251 ? -6.224 -32.862 54.990 1.00 22.93 252 ARG A C 1
ATOM 1995 O O . ARG A 1 251 ? -6.773 -32.614 53.903 1.00 24.10 252 ARG A O 1
ATOM 2003 N N . PHE A 1 252 ? -5.038 -32.358 55.302 1.00 23.65 253 PHE A N 1
ATOM 2004 C CA . PHE A 1 252 ? -4.260 -31.496 54.403 1.00 22.12 253 PHE A CA 1
ATOM 2005 C C . PHE A 1 252 ? -3.991 -32.241 53.096 1.00 22.46 253 PHE A C 1
ATOM 2006 O O . PHE A 1 252 ? -4.264 -31.749 51.998 1.00 19.80 253 PHE A O 1
ATOM 2014 N N . CYS A 1 253 ? -3.475 -33.460 53.233 1.00 24.22 254 CYS A N 1
ATOM 2015 C CA . CYS A 1 253 ? -3.163 -34.274 52.069 1.00 25.02 254 CYS A CA 1
ATOM 2016 C C . CYS A 1 253 ? -4.378 -34.643 51.236 1.00 22.74 254 CYS A C 1
ATOM 2017 O O . CYS A 1 253 ? -4.304 -34.548 49.988 1.00 26.13 254 CYS A O 1
ATOM 2020 N N . THR A 1 254 ? -5.460 -35.089 51.884 1.00 26.46 255 THR A N 1
ATOM 2021 C CA . THR A 1 254 ? -6.573 -35.497 51.012 1.00 25.38 255 THR A CA 1
ATOM 2022 C C . THR A 1 254 ? -7.242 -34.277 50.393 1.00 21.79 255 THR A C 1
ATOM 2023 O O . THR A 1 254 ? -7.774 -34.324 49.285 1.00 25.14 255 THR A O 1
ATOM 2027 N N . GLY A 1 255 ? -7.236 -33.149 51.080 1.00 22.70 256 GLY A N 1
ATOM 2028 C CA . GLY A 1 255 ? -7.795 -31.902 50.551 1.00 23.61 256 GLY A CA 1
ATOM 2029 C C . GLY A 1 255 ? -7.013 -31.510 49.310 1.00 23.19 256 GLY A C 1
ATOM 2030 O O . GLY A 1 255 ? -7.546 -31.260 48.226 1.00 23.66 256 GLY A O 1
ATOM 2031 N N . LEU A 1 256 ? -5.692 -31.480 49.376 1.00 22.64 257 LEU A N 1
ATOM 2032 C CA . LEU A 1 256 ? -4.891 -31.133 48.199 1.00 21.92 257 LEU A CA 1
ATOM 2033 C C . LEU A 1 256 ? -5.103 -32.074 47.029 1.00 23.22 257 LEU A C 1
ATOM 2034 O O . LEU A 1 256 ? -5.206 -31.713 45.846 1.00 21.94 257 LEU A O 1
ATOM 2039 N N . THR A 1 257 ? -5.168 -33.362 47.364 1.00 21.72 258 THR A N 1
ATOM 2040 C CA . THR A 1 257 ? -5.396 -34.389 46.355 1.00 23.83 258 THR A CA 1
ATOM 2041 C C . THR A 1 257 ? -6.760 -34.200 45.702 1.00 22.98 258 THR A C 1
ATOM 2042 O O . THR A 1 257 ? -6.865 -34.297 44.497 1.00 25.08 258 THR A O 1
ATOM 2046 N N . GLN A 1 258 ? -7.785 -33.919 46.483 1.00 22.82 259 GLN A N 1
ATOM 2047 C CA . GLN A 1 258 ? -9.142 -33.749 45.948 1.00 24.16 259 GLN A CA 1
ATOM 2048 C C . GLN A 1 258 ? -9.236 -32.491 45.124 1.00 22.55 259 GLN A C 1
ATOM 2049 O O . GLN A 1 258 ? -9.924 -32.450 44.093 1.00 28.23 259 GLN A O 1
ATOM 2055 N N . ILE A 1 259 ? -8.570 -31.453 45.574 1.00 22.38 260 ILE A N 1
ATOM 2056 C CA . ILE A 1 259 ? -8.619 -30.210 44.805 1.00 22.99 260 ILE A CA 1
ATOM 2057 C C . ILE A 1 259 ? -7.882 -30.374 43.474 1.00 23.83 260 ILE A C 1
ATOM 2058 O O . ILE A 1 259 ? -8.343 -29.987 42.402 1.00 22.73 260 ILE A O 1
ATOM 2063 N N . GLU A 1 260 ? -6.724 -31.037 43.517 1.00 24.87 261 GLU A N 1
ATOM 2064 C CA . GLU A 1 260 ? -5.961 -31.293 42.298 1.00 22.30 261 GLU A CA 1
ATOM 2065 C C . GLU A 1 260 ? -6.727 -32.107 41.271 1.00 23.03 261 GLU A C 1
ATOM 2066 O O . GLU A 1 260 ? -6.755 -31.735 40.098 1.00 28.40 261 GLU A O 1
ATOM 2072 N N . THR A 1 261 ? -7.328 -33.211 41.715 1.00 24.55 262 THR A N 1
ATOM 2073 C CA . THR A 1 261 ? -8.160 -34.024 40.846 1.00 24.31 262 THR A CA 1
ATOM 2074 C C . THR A 1 261 ? -9.262 -33.215 40.172 1.00 24.86 262 THR A C 1
ATOM 2075 O O . THR A 1 261 ? -9.558 -33.360 38.970 1.00 28.17 262 THR A O 1
ATOM 2079 N N . LEU A 1 262 ? -9.919 -32.345 40.921 1.00 23.87 263 LEU A N 1
ATOM 2080 C CA . LEU A 1 262 ? -11.022 -31.533 40.411 1.00 25.48 263 LEU A CA 1
ATOM 2081 C C . LEU A 1 262 ? -10.503 -30.520 39.412 1.00 24.40 263 LEU A C 1
ATOM 2082 O O . LEU A 1 262 ? -11.149 -30.297 38.388 1.00 27.23 263 LEU A O 1
ATOM 2087 N N . PHE A 1 263 ? -9.351 -29.924 39.664 1.00 22.98 264 PHE A N 1
ATOM 2088 C CA . PHE A 1 263 ? -8.735 -29.012 38.696 1.00 24.08 264 PHE A CA 1
ATOM 2089 C C . PHE A 1 263 ? -8.388 -29.749 37.419 1.00 25.01 264 PHE A C 1
ATOM 2090 O O . PHE A 1 263 ? -8.605 -29.296 36.297 1.00 22.29 264 PHE A O 1
ATOM 2098 N N . LYS A 1 264 ? -7.830 -30.933 37.578 1.00 23.30 265 LYS A N 1
ATOM 2099 C CA . LYS A 1 264 ? -7.507 -31.733 36.402 1.00 26.39 265 LYS A CA 1
ATOM 2100 C C . LYS A 1 264 ? -8.770 -32.003 35.596 1.00 27.99 265 LYS A C 1
ATOM 2101 O O . LYS A 1 264 ? -8.724 -32.005 34.363 1.00 28.07 265 LYS A O 1
ATOM 2107 N N . SER A 1 265 ? -9.913 -32.209 36.216 1.00 28.40 266 SER A N 1
ATOM 2108 C CA . SER A 1 265 ? -11.147 -32.484 35.467 1.00 29.53 266 SER A CA 1
ATOM 2109 C C . SER A 1 265 ? -11.557 -31.319 34.582 1.00 32.51 266 SER A C 1
ATOM 2110 O O . SER A 1 265 ? -12.355 -31.475 33.654 1.00 36.70 266 SER A O 1
ATOM 2113 N N . LYS A 1 266 ? -11.000 -30.144 34.841 1.00 29.32 267 LYS A N 1
ATOM 2114 C CA . LYS A 1 266 ? -11.291 -28.945 34.054 1.00 30.47 267 LYS A CA 1
ATOM 2115 C C . LYS A 1 266 ? -10.060 -28.484 33.280 1.00 29.56 267 LYS A C 1
ATOM 2116 O O . LYS A 1 266 ? -9.983 -27.363 32.787 1.00 28.32 267 LYS A O 1
ATOM 2122 N N . ASN A 1 267 ? -9.077 -29.360 33.143 1.00 30.48 268 ASN A N 1
ATOM 2123 C CA . ASN A 1 267 ? -7.814 -29.251 32.448 1.00 27.62 268 ASN A CA 1
ATOM 2124 C C . ASN A 1 267 ? -6.903 -28.170 33.002 1.00 23.67 268 ASN A C 1
ATOM 2125 O O . ASN A 1 267 ? -6.151 -27.567 32.236 1.00 27.86 268 ASN A O 1
ATOM 2130 N N . TYR A 1 268 ? -6.948 -27.975 34.306 1.00 20.51 269 TYR A N 1
ATOM 2131 C CA . TYR A 1 268 ? -5.993 -27.162 35.016 1.00 18.71 269 TYR A CA 1
ATOM 2132 C C . TYR A 1 268 ? -5.105 -28.023 35.919 1.00 20.33 269 TYR A C 1
ATOM 2133 O O . TYR A 1 268 ? -5.498 -29.077 36.429 1.00 25.88 269 TYR A O 1
ATOM 2142 N N . GLU A 1 269 ? -3.887 -27.522 36.091 1.00 21.72 270 GLU A N 1
ATOM 2143 C CA . GLU A 1 269 ? -2.914 -28.193 36.920 1.00 24.68 270 GLU A CA 1
ATOM 2144 C C . GLU A 1 269 ? -2.113 -27.221 37.778 1.00 18.44 270 GLU A C 1
ATOM 2145 O O . GLU A 1 269 ? -2.090 -26.033 37.534 1.00 19.98 270 GLU A O 1
ATOM 2151 N N . PHE A 1 270 ? -1.479 -27.813 38.778 1.00 17.81 271 PHE A N 1
ATOM 2152 C CA . PHE A 1 270 ? -0.581 -27.013 39.599 1.00 16.95 271 PHE A CA 1
ATOM 2153 C C . PHE A 1 270 ? 0.742 -26.823 38.882 1.00 15.87 271 PHE A C 1
ATOM 2154 O O . PHE A 1 270 ? 1.253 -27.703 38.203 1.00 20.21 271 PHE A O 1
ATOM 2162 N N . MET A 1 271 ? 1.363 -25.647 39.083 1.00 15.06 272 MET A N 1
ATOM 2163 C CA . MET A 1 271 ? 2.704 -25.439 38.567 1.00 14.50 272 MET A CA 1
ATOM 2164 C C . MET A 1 271 ? 3.702 -26.264 39.396 1.00 14.88 272 MET A C 1
ATOM 2165 O O . MET A 1 271 ? 3.789 -26.079 40.616 1.00 15.26 272 MET A O 1
ATOM 2170 N N . TRP A 1 272 ? 4.434 -27.160 38.730 1.00 16.04 273 TRP A N 1
ATOM 2171 C CA . TRP A 1 272 ? 5.371 -28.055 39.376 1.00 17.33 273 TRP A CA 1
ATOM 2172 C C . TRP A 1 272 ? 6.391 -28.533 38.357 1.00 16.41 273 TRP A C 1
ATOM 2173 O O . TRP A 1 272 ? 6.060 -28.680 37.191 1.00 19.76 273 TRP A O 1
ATOM 2184 N N . ASN A 1 273 ? 7.592 -28.803 38.860 1.00 17.40 274 ASN A N 1
ATOM 2185 C CA . ASN A 1 273 ? 8.575 -29.499 38.035 1.00 18.14 274 ASN A CA 1
ATOM 2186 C C . ASN A 1 273 ? 9.436 -30.304 39.010 1.00 16.68 274 ASN A C 1
ATOM 2187 O O . ASN A 1 273 ? 9.466 -30.052 40.217 1.00 17.79 274 ASN A O 1
ATOM 2192 N N . PRO A 1 274 ? 10.131 -31.306 38.523 1.00 18.13 275 PRO A N 1
ATOM 2193 C CA . PRO A 1 274 ? 10.920 -32.163 39.417 1.00 20.21 275 PRO A CA 1
ATOM 2194 C C . PRO A 1 274 ? 12.155 -31.560 40.094 1.00 19.09 275 PRO A C 1
ATOM 2195 O O . PRO A 1 274 ? 12.770 -32.123 41.001 1.00 25.45 275 PRO A O 1
ATOM 2199 N N . HIS A 1 275 ? 12.518 -30.365 39.688 1.00 20.39 276 HIS A N 1
ATOM 2200 C CA . HIS A 1 275 ? 13.660 -29.722 40.320 1.00 20.11 276 HIS A CA 1
ATOM 2201 C C . HIS A 1 275 ? 13.205 -28.763 41.412 1.00 17.98 276 HIS A C 1
ATOM 2202 O O . HIS A 1 275 ? 13.802 -28.797 42.507 1.00 20.70 276 HIS A O 1
ATOM 2209 N N . LEU A 1 276 ? 12.188 -27.940 41.133 1.00 16.25 277 LEU A N 1
ATOM 2210 C CA . LEU A 1 276 ? 11.770 -26.953 42.124 1.00 17.00 277 LEU A CA 1
ATOM 2211 C C . LEU A 1 276 ? 10.560 -27.412 42.911 1.00 15.27 277 LEU A C 1
ATOM 2212 O O . LEU A 1 276 ? 10.187 -26.673 43.811 1.00 16.13 277 LEU A O 1
ATOM 2217 N N . GLY A 1 277 ? 9.978 -28.554 42.575 1.00 16.45 278 GLY A N 1
ATOM 2218 C CA . GLY A 1 277 ? 8.722 -28.921 43.243 1.00 16.57 278 GLY A CA 1
ATOM 2219 C C . GLY A 1 277 ? 7.655 -27.907 42.878 1.00 15.54 278 GLY A C 1
ATOM 2220 O O . GLY A 1 277 ? 7.563 -27.483 41.721 1.00 16.38 278 GLY A O 1
ATOM 2221 N N . TYR A 1 278 ? 6.803 -27.559 43.845 1.00 15.97 279 TYR A N 1
ATOM 2222 C CA . TYR A 1 278 ? 5.709 -26.617 43.547 1.00 15.01 279 TYR A CA 1
ATOM 2223 C C . TYR A 1 278 ? 6.259 -25.222 43.350 1.00 14.42 279 TYR A C 1
ATOM 2224 O O . TYR A 1 278 ? 7.066 -24.775 44.134 1.00 16.98 279 TYR A O 1
ATOM 2233 N N . ILE A 1 279 ? 5.829 -24.550 42.307 1.00 13.08 280 ILE A N 1
ATOM 2234 C CA . ILE A 1 279 ? 6.323 -23.232 41.947 1.00 13.64 280 ILE A CA 1
ATOM 2235 C C . ILE A 1 279 ? 5.453 -22.170 42.592 1.00 14.21 280 ILE A C 1
ATOM 2236 O O . ILE A 1 279 ? 4.229 -22.220 42.481 1.00 13.88 280 ILE A O 1
ATOM 2241 N N . LEU A 1 280 ? 6.069 -21.214 43.250 1.00 12.24 281 LEU A N 1
ATOM 2242 C CA . LEU A 1 280 ? 5.426 -20.131 43.940 1.00 11.96 281 LEU A CA 1
ATOM 2243 C C . LEU A 1 280 ? 6.201 -18.850 43.660 1.00 11.90 281 LEU A C 1
ATOM 2244 O O . LEU A 1 280 ? 7.327 -18.886 43.139 1.00 13.78 281 LEU A O 1
ATOM 2249 N N . THR A 1 281 ? 5.643 -17.741 44.048 1.00 11.66 282 THR A N 1
ATOM 2250 C CA . THR A 1 281 ? 6.213 -16.419 43.739 1.00 11.46 282 THR A CA 1
ATOM 2251 C C . THR A 1 281 ? 7.585 -16.213 44.313 1.00 11.60 282 THR A C 1
ATOM 2252 O O . THR A 1 281 ? 8.514 -15.690 43.678 1.00 11.91 282 THR A O 1
ATOM 2256 N N . CYS A 1 282 ? 7.759 -16.532 45.594 1.00 11.91 283 CYS A N 1
ATOM 2257 C CA . CYS A 1 282 ? 9.006 -16.273 46.307 1.00 12.76 283 CYS A CA 1
ATOM 2258 C C . CYS A 1 282 ? 9.888 -17.510 46.324 1.00 14.20 283 CYS A C 1
ATOM 2259 O O . CYS A 1 282 ? 9.436 -18.576 46.772 1.00 14.93 283 CYS A O 1
ATOM 2262 N N . PRO A 1 283 ? 11.122 -17.420 45.858 1.00 13.84 284 PRO A N 1
ATOM 2263 C CA . PRO A 1 283 ? 12.040 -18.577 45.891 1.00 13.49 284 PRO A CA 1
ATOM 2264 C C . PRO A 1 283 ? 12.154 -19.215 47.265 1.00 14.01 284 PRO A C 1
ATOM 2265 O O . PRO A 1 283 ? 12.442 -20.410 47.385 1.00 16.05 284 PRO A O 1
ATOM 2269 N N . SER A 1 284 ? 11.911 -18.487 48.354 1.00 15.36 285 SER A N 1
ATOM 2270 C CA . SER A 1 284 ? 11.982 -19.054 49.694 1.00 15.38 285 SER A CA 1
ATOM 2271 C C . SER A 1 284 ? 10.925 -20.136 49.907 1.00 14.80 285 SER A C 1
ATOM 2272 O O . SER A 1 284 ? 11.063 -20.958 50.821 1.00 16.94 285 SER A O 1
ATOM 2275 N N . ASN A 1 285 ? 9.857 -20.146 49.123 1.00 14.38 286 ASN A N 1
ATOM 2276 C CA . ASN A 1 285 ? 8.739 -21.043 49.309 1.00 14.95 286 ASN A CA 1
ATOM 2277 C C . ASN A 1 285 ? 8.620 -22.236 48.381 1.00 16.03 286 ASN A C 1
ATOM 2278 O O . ASN A 1 285 ? 7.594 -22.941 48.379 1.00 16.30 286 ASN A O 1
ATOM 2283 N N . LEU A 1 286 ? 9.653 -22.488 47.611 1.00 14.63 287 LEU A N 1
ATOM 2284 C CA . LEU A 1 286 ? 9.588 -23.582 46.641 1.00 16.14 287 LEU A CA 1
ATOM 2285 C C . LEU A 1 286 ? 9.661 -24.952 47.256 1.00 16.44 287 LEU A C 1
ATOM 2286 O O . LEU A 1 286 ? 9.836 -25.113 48.478 1.00 18.38 287 LEU A O 1
ATOM 2291 N N . GLY A 1 287 ? 9.520 -25.998 46.442 1.00 16.08 288 GLY A N 1
ATOM 2292 C CA . GLY A 1 287 ? 9.544 -27.392 46.880 1.00 16.22 288 GLY A CA 1
ATOM 2293 C C . GLY A 1 287 ? 8.177 -27.850 47.366 1.00 16.88 288 GLY A C 1
ATOM 2294 O O . GLY A 1 287 ? 7.332 -28.215 46.568 1.00 17.78 288 GLY A O 1
ATOM 2295 N N . THR A 1 288 ? 8.053 -27.756 48.686 1.00 17.54 289 THR A N 1
ATOM 2296 C CA . THR A 1 288 ? 6.824 -28.002 49.379 1.00 17.74 289 THR A CA 1
ATOM 2297 C C . THR A 1 288 ? 6.027 -26.747 49.717 1.00 14.36 289 THR A C 1
ATOM 2298 O O . THR A 1 288 ? 4.812 -26.905 49.930 1.00 17.64 289 THR A O 1
ATOM 2302 N N . GLY A 1 289 ? 6.636 -25.586 49.844 1.00 18.01 290 GLY A N 1
ATOM 2303 C CA . GLY A 1 289 ? 5.977 -24.379 50.348 1.00 17.11 290 GLY A CA 1
ATOM 2304 C C . GLY A 1 289 ? 5.314 -24.615 51.693 1.00 16.80 290 GLY A C 1
ATOM 2305 O O . GLY A 1 289 ? 4.348 -23.918 52.034 1.00 19.98 290 GLY A O 1
ATOM 2306 N N . LEU A 1 290 ? 5.757 -25.615 52.450 1.00 18.80 291 LEU A N 1
ATOM 2307 C CA . LEU A 1 290 ? 5.039 -26.097 53.619 1.00 17.86 291 LEU A CA 1
ATOM 2308 C C . LEU A 1 290 ? 5.604 -25.593 54.933 1.00 20.43 291 LEU A C 1
ATOM 2309 O O . LEU A 1 290 ? 6.791 -25.711 55.215 1.00 18.48 291 LEU A O 1
ATOM 2314 N N . ARG A 1 291 ? 4.688 -25.177 55.789 1.00 20.13 292 ARG A N 1
ATOM 2315 C CA . ARG A 1 291 ? 4.945 -24.759 57.153 1.00 20.80 292 ARG A CA 1
ATOM 2316 C C . ARG A 1 291 ? 3.965 -25.512 58.045 1.00 20.00 292 ARG A C 1
ATOM 2317 O O . ARG A 1 291 ? 2.773 -25.184 58.027 1.00 21.82 292 ARG A O 1
ATOM 2325 N N . ALA A 1 292 ? 4.496 -26.475 58.769 1.00 19.80 293 ALA A N 1
ATOM 2326 C CA . ALA A 1 292 ? 3.704 -27.256 59.725 1.00 17.88 293 ALA A CA 1
ATOM 2327 C C . ALA A 1 292 ? 4.110 -26.718 61.085 1.00 19.80 293 ALA A C 1
ATOM 2328 O O . ALA A 1 292 ? 5.311 -26.567 61.386 1.00 21.01 293 ALA A O 1
ATOM 2330 N N . GLY A 1 293 ? 3.142 -26.396 61.940 1.00 25.50 294 GLY A N 1
ATOM 2331 C CA . GLY A 1 293 ? 3.567 -25.850 63.229 1.00 28.95 294 GLY A CA 1
ATOM 2332 C C . GLY A 1 293 ? 2.516 -26.035 64.309 1.00 25.70 294 GLY A C 1
ATOM 2333 O O . GLY A 1 293 ? 1.367 -26.405 64.048 1.00 25.70 294 GLY A O 1
ATOM 2334 N N . VAL A 1 294 ? 2.937 -25.747 65.531 1.00 24.40 295 VAL A N 1
ATOM 2335 C CA . VAL A 1 294 ? 2.071 -25.751 66.694 1.00 22.02 295 VAL A CA 1
ATOM 2336 C C . VAL A 1 294 ? 2.184 -24.421 67.442 1.00 23.22 295 VAL A C 1
ATOM 2337 O O . VAL A 1 294 ? 3.210 -23.778 67.373 1.00 24.50 295 VAL A O 1
ATOM 2341 N N . HIS A 1 295 ? 1.132 -24.028 68.123 1.00 27.55 296 HIS A N 1
ATOM 2342 C CA . HIS A 1 295 ? 1.053 -23.004 69.144 1.00 25.79 296 HIS A CA 1
ATOM 2343 C C . HIS A 1 295 ? 1.222 -23.793 70.459 1.00 26.55 296 HIS A C 1
ATOM 2344 O O . HIS A 1 295 ? 0.347 -24.601 70.787 1.00 32.49 296 HIS A O 1
ATOM 2351 N N . ILE A 1 296 ? 2.340 -23.582 71.130 1.00 27.76 297 ILE A N 1
ATOM 2352 C CA . ILE A 1 296 ? 2.659 -24.410 72.286 1.00 27.60 297 ILE A CA 1
ATOM 2353 C C . ILE A 1 296 ? 3.154 -23.592 73.457 1.00 30.17 297 ILE A C 1
ATOM 2354 O O . ILE A 1 296 ? 3.901 -22.609 73.316 1.00 26.94 297 ILE A O 1
ATOM 2359 N N . LYS A 1 297 ? 2.710 -24.013 74.644 1.00 27.07 298 LYS A N 1
ATOM 2360 C CA . LYS A 1 297 ? 3.103 -23.382 75.899 1.00 26.81 298 LYS A CA 1
ATOM 2361 C C . LYS A 1 297 ? 4.406 -24.019 76.396 1.00 25.99 298 LYS A C 1
ATOM 2362 O O . LYS A 1 297 ? 4.372 -25.182 76.806 1.00 31.09 298 LYS A O 1
ATOM 2368 N N . LEU A 1 298 ? 5.487 -23.246 76.350 1.00 26.41 299 LEU A N 1
ATOM 2369 C CA . LEU A 1 298 ? 6.814 -23.632 76.807 1.00 25.71 299 LEU A CA 1
ATOM 2370 C C . LEU A 1 298 ? 7.441 -22.558 77.698 1.00 26.94 299 LEU A C 1
ATOM 2371 O O . LEU A 1 298 ? 8.528 -22.084 77.330 1.00 31.33 299 LEU A O 1
ATOM 2376 N N . PRO A 1 299 ? 6.780 -22.197 78.776 1.00 26.16 300 PRO A N 1
ATOM 2377 C CA . PRO A 1 299 ? 7.289 -21.090 79.609 1.00 28.37 300 PRO A CA 1
ATOM 2378 C C . PRO A 1 299 ? 8.715 -21.281 80.098 1.00 28.59 300 PRO A C 1
ATOM 2379 O O . PRO A 1 299 ? 9.508 -20.350 80.008 1.00 36.76 300 PRO A O 1
ATOM 2383 N N . ASN A 1 300 ? 9.050 -22.448 80.599 1.00 29.78 301 ASN A N 1
ATOM 2384 C CA . ASN A 1 300 ? 10.375 -22.784 81.099 1.00 30.03 301 ASN A CA 1
ATOM 2385 C C . ASN A 1 300 ? 11.428 -22.809 80.004 1.00 29.48 301 ASN A C 1
ATOM 2386 O O . ASN A 1 300 ? 12.441 -22.127 80.133 1.00 33.93 301 ASN A O 1
ATOM 2391 N N . LEU A 1 301 ? 11.181 -23.576 78.952 1.00 31.82 302 LEU A N 1
ATOM 2392 C CA . LEU A 1 301 ? 12.142 -23.698 77.850 1.00 32.76 302 LEU A CA 1
ATOM 2393 C C . LEU A 1 301 ? 12.330 -22.374 77.115 1.00 35.68 302 LEU A C 1
ATOM 2394 O O . LEU A 1 301 ? 13.405 -22.084 76.575 1.00 36.56 302 LEU A O 1
ATOM 2399 N N . GLY A 1 302 ? 11.270 -21.561 77.118 1.00 35.46 303 GLY A N 1
ATOM 2400 C CA . GLY A 1 302 ? 11.398 -20.247 76.491 1.00 35.38 303 GLY A CA 1
ATOM 2401 C C . GLY A 1 302 ? 12.548 -19.480 77.127 1.00 38.82 303 GLY A C 1
ATOM 2402 O O . GLY A 1 302 ? 13.336 -18.852 76.438 1.00 52.63 303 GLY A O 1
ATOM 2403 N N . LYS A 1 303 ? 12.639 -19.538 78.447 1.00 41.30 304 LYS A N 1
ATOM 2404 C CA . LYS A 1 303 ? 13.651 -18.813 79.198 1.00 41.81 304 LYS A CA 1
ATOM 2405 C C . LYS A 1 303 ? 14.938 -19.591 79.410 1.00 43.60 304 LYS A C 1
ATOM 2406 O O . LYS A 1 303 ? 15.810 -19.160 80.164 1.00 42.98 304 LYS A O 1
ATOM 2412 N N . HIS A 1 304 ? 15.108 -20.734 78.751 1.00 39.50 305 HIS A N 1
ATOM 2413 C CA . HIS A 1 304 ? 16.371 -21.463 78.930 1.00 34.46 305 HIS A CA 1
ATOM 2414 C C . HIS A 1 304 ? 17.438 -21.048 77.926 1.00 33.67 305 HIS A C 1
ATOM 2415 O O . HIS A 1 304 ? 17.113 -20.768 76.775 1.00 40.02 305 HIS A O 1
ATOM 2422 N N . GLU A 1 305 ? 18.697 -21.005 78.329 1.00 37.01 306 GLU A N 1
ATOM 2423 C CA . GLU A 1 305 ? 19.836 -20.582 77.538 1.00 35.43 306 GLU A CA 1
ATOM 2424 C C . GLU A 1 305 ? 20.030 -21.403 76.269 1.00 39.80 306 GLU A C 1
ATOM 2425 O O . GLU A 1 305 ? 20.527 -20.894 75.251 1.00 48.27 306 GLU A O 1
ATOM 2431 N N . LYS A 1 306 ? 19.650 -22.663 76.295 1.00 40.58 307 LYS A N 1
ATOM 2432 C CA . LYS A 1 306 ? 19.814 -23.602 75.213 1.00 40.91 307 LYS A CA 1
ATOM 2433 C C . LYS A 1 306 ? 18.652 -23.691 74.231 1.00 39.74 307 LYS A C 1
ATOM 2434 O O . LYS A 1 306 ? 18.797 -24.428 73.256 1.00 35.76 307 LYS A O 1
ATOM 2440 N N . PHE A 1 307 ? 17.554 -22.996 74.485 1.00 35.71 308 PHE A N 1
ATOM 2441 C CA . PHE A 1 307 ? 16.371 -23.170 73.651 1.00 31.85 308 PHE A CA 1
ATOM 2442 C C . PHE A 1 307 ? 16.681 -22.988 72.172 1.00 32.48 308 PHE A C 1
ATOM 2443 O O . PHE A 1 307 ? 16.240 -23.823 71.378 1.00 31.79 308 PHE A O 1
ATOM 2451 N N . GLY A 1 308 ? 17.450 -21.939 71.925 1.00 34.52 309 GLY A N 1
ATOM 2452 C CA . GLY A 1 308 ? 17.800 -21.637 70.552 1.00 35.38 309 GLY A CA 1
ATOM 2453 C C . GLY A 1 308 ? 18.522 -22.762 69.855 1.00 30.97 309 GLY A C 1
ATOM 2454 O O . GLY A 1 308 ? 18.273 -23.082 68.694 1.00 28.00 309 GLY A O 1
ATOM 2455 N N . GLU A 1 309 ? 19.452 -23.353 70.577 1.00 31.04 310 GLU A N 1
ATOM 2456 C CA . GLU A 1 309 ? 20.303 -24.399 69.993 1.00 30.37 310 GLU A CA 1
ATOM 2457 C C . GLU A 1 309 ? 19.509 -25.663 69.773 1.00 26.95 310 GLU A C 1
ATOM 2458 O O . GLU A 1 309 ? 19.626 -26.386 68.805 1.00 30.60 310 GLU A O 1
ATOM 2464 N N . VAL A 1 310 ? 18.590 -25.969 70.684 1.00 28.10 311 VAL A N 1
ATOM 2465 C CA . VAL A 1 310 ? 17.741 -27.153 70.509 1.00 26.38 311 VAL A CA 1
ATOM 2466 C C . VAL A 1 310 ? 16.929 -27.064 69.222 1.00 21.94 311 VAL A C 1
ATOM 2467 O O . VAL A 1 310 ? 16.943 -27.946 68.352 1.00 35.95 311 VAL A O 1
ATOM 2471 N N . LEU A 1 311 ? 16.228 -25.931 69.063 1.00 25.40 312 LEU A N 1
ATOM 2472 C CA . LEU A 1 311 ? 15.457 -25.692 67.851 1.00 25.32 312 LEU A CA 1
ATOM 2473 C C . LEU A 1 311 ? 16.320 -25.814 66.614 1.00 25.99 312 LEU A C 1
ATOM 2474 O O . LEU A 1 311 ? 16.032 -26.313 65.533 1.00 27.91 312 LEU A O 1
ATOM 2479 N N . LYS A 1 312 ? 17.549 -25.312 66.700 1.00 27.64 313 LYS A N 1
ATOM 2480 C CA . LYS A 1 312 ? 18.415 -25.409 65.511 1.00 27.74 313 LYS A CA 1
ATOM 2481 C C . LYS A 1 312 ? 18.756 -26.844 65.170 1.00 29.68 313 LYS A C 1
ATOM 2482 O O . LYS A 1 312 ? 18.758 -27.250 64.010 1.00 31.22 313 LYS A O 1
ATOM 2488 N N . ARG A 1 313 ? 19.070 -27.630 66.196 1.00 25.90 314 ARG A N 1
ATOM 2489 C CA . ARG A 1 313 ? 19.376 -29.038 66.048 1.00 30.24 314 ARG A CA 1
ATOM 2490 C C . ARG A 1 313 ? 18.172 -29.746 65.428 1.00 25.86 314 ARG A C 1
ATOM 2491 O O . ARG A 1 313 ? 18.413 -30.614 64.592 1.00 30.97 314 ARG A O 1
ATOM 2499 N N . LEU A 1 314 ? 16.942 -29.401 65.806 1.00 25.29 315 LEU A N 1
ATOM 2500 C CA . LEU A 1 314 ? 15.713 -30.023 65.364 1.00 21.98 315 LEU A CA 1
ATOM 2501 C C . LEU A 1 314 ? 15.228 -29.494 64.006 1.00 20.50 315 LEU A C 1
ATOM 2502 O O . LEU A 1 314 ? 14.238 -29.991 63.483 1.00 22.46 315 LEU A O 1
ATOM 2507 N N . ARG A 1 315 ? 15.860 -28.502 63.404 1.00 21.90 316 ARG A N 1
ATOM 2508 C CA . ARG A 1 315 ? 15.531 -27.806 62.180 1.00 21.92 316 ARG A CA 1
ATOM 2509 C C . ARG A 1 315 ? 14.147 -27.156 62.253 1.00 21.41 316 ARG A C 1
ATOM 2510 O O . ARG A 1 315 ? 13.419 -27.154 61.283 1.00 22.33 316 ARG A O 1
ATOM 2518 N N . LEU A 1 316 ? 13.876 -26.610 63.442 1.00 22.20 317 LEU A N 1
ATOM 2519 C CA . LEU A 1 316 ? 12.639 -25.880 63.696 1.00 22.20 317 LEU A CA 1
ATOM 2520 C C . LEU A 1 316 ? 12.983 -24.414 63.870 1.00 22.85 317 LEU A C 1
ATOM 2521 O O . LEU A 1 316 ? 14.148 -24.074 63.993 1.00 24.49 317 LEU A O 1
ATOM 2526 N N . GLN A 1 317 ? 11.970 -23.582 63.938 1.00 22.86 318 GLN A N 1
ATOM 2527 C CA . GLN A 1 317 ? 12.037 -22.154 64.099 1.00 25.76 318 GLN A CA 1
ATOM 2528 C C . GLN A 1 317 ? 10.908 -21.737 65.020 1.00 28.65 318 GLN A C 1
ATOM 2529 O O . GLN A 1 317 ? 9.909 -22.454 64.979 1.00 29.59 318 GLN A O 1
ATOM 2535 N N . LYS A 1 318 ? 11.073 -20.632 65.735 1.00 30.24 319 LYS A N 1
ATOM 2536 C CA . LYS A 1 318 ? 9.934 -20.172 66.522 1.00 34.33 319 LYS A CA 1
ATOM 2537 C C . LYS A 1 318 ? 9.618 -18.724 66.163 1.00 36.55 319 LYS A C 1
ATOM 2538 O O . LYS A 1 318 ? 10.448 -18.055 65.561 1.00 36.97 319 LYS A O 1
ATOM 2544 N N . ARG A 1 319 ? 8.442 -18.304 66.565 1.00 42.54 320 ARG A N 1
ATOM 2545 C CA . ARG A 1 319 ? 7.904 -16.959 66.578 1.00 45.93 320 ARG A CA 1
ATOM 2546 C C . ARG A 1 319 ? 7.050 -16.823 67.849 1.00 43.59 320 ARG A C 1
ATOM 2547 O O . ARG A 1 319 ? 6.418 -17.765 68.346 1.00 35.11 320 ARG A O 1
ATOM 2555 N N . GLY A 1 320 ? 7.049 -15.633 68.427 1.00 50.57 321 GLY A N 1
ATOM 2556 C CA . GLY A 1 320 ? 6.361 -15.346 69.662 1.00 57.47 321 GLY A CA 1
ATOM 2557 C C . GLY A 1 320 ? 4.918 -14.901 69.591 1.00 63.56 321 GLY A C 1
ATOM 2558 O O . GLY A 1 320 ? 4.628 -13.721 69.827 1.00 56.64 321 GLY A O 1
ATOM 2559 N N . THR A 1 321 ? 4.016 -15.830 69.298 1.00 66.99 322 THR A N 1
ATOM 2560 C CA . THR A 1 321 ? 2.577 -15.580 69.230 1.00 71.57 322 THR A CA 1
ATOM 2561 C C . THR A 1 321 ? 1.954 -15.482 70.618 1.00 75.93 322 THR A C 1
ATOM 2562 O O . THR A 1 321 ? 2.613 -15.693 71.635 1.00 72.22 322 THR A O 1
ATOM 2566 N N . GLY A 1 322 ? 0.670 -15.140 70.739 1.00 78.15 323 GLY A N 1
ATOM 2567 C CA . GLY A 1 322 ? 0.118 -15.012 72.078 1.00 84.12 323 GLY A CA 1
ATOM 2568 C C . GLY A 1 322 ? -1.212 -15.680 72.321 1.00 88.34 323 GLY A C 1
ATOM 2569 O O . GLY A 1 322 ? -2.007 -15.880 71.401 1.00 90.14 323 GLY A O 1
ATOM 2570 N N . GLY A 1 323 ? -1.470 -16.030 73.579 1.00 91.21 324 GLY A N 1
ATOM 2571 C CA . GLY A 1 323 ? -2.675 -16.710 73.990 1.00 92.29 324 GLY A CA 1
ATOM 2572 C C . GLY A 1 323 ? -3.728 -15.827 74.621 1.00 92.96 324 GLY A C 1
ATOM 2573 O O . GLY A 1 323 ? -3.500 -14.651 74.894 1.00 87.77 324 GLY A O 1
ATOM 2574 N N . VAL A 1 324 ? -4.907 -16.404 74.853 1.00 93.80 325 VAL A N 1
ATOM 2575 C CA . VAL A 1 324 ? -6.003 -15.662 75.470 1.00 94.54 325 VAL A CA 1
ATOM 2576 C C . VAL A 1 324 ? -5.613 -15.393 76.926 1.00 96.24 325 VAL A C 1
ATOM 2577 O O . VAL A 1 324 ? -4.504 -15.776 77.316 1.00 98.39 325 VAL A O 1
ATOM 2581 N N . ASP A 1 325 ? -6.487 -14.756 77.697 1.00 99.05 326 ASP A N 1
ATOM 2582 C CA . ASP A 1 325 ? -6.148 -14.506 79.099 1.00 99.35 326 ASP A CA 1
ATOM 2583 C C . ASP A 1 325 ? -6.140 -15.824 79.875 1.00 99.47 326 ASP A C 1
ATOM 2584 O O . ASP A 1 325 ? -7.163 -16.324 80.342 1.00 97.03 326 ASP A O 1
ATOM 2589 N N . THR A 1 326 ? -4.947 -16.380 79.991 1.00 99.59 327 THR A N 1
ATOM 2590 C CA . THR A 1 326 ? -4.567 -17.623 80.629 1.00 100.78 327 THR A CA 1
ATOM 2591 C C . THR A 1 326 ? -3.167 -18.032 80.150 1.00 101.49 327 THR A C 1
ATOM 2592 O O . THR A 1 326 ? -2.377 -18.569 80.922 1.00 106.32 327 THR A O 1
ATOM 2596 N N . ALA A 1 327 ? -2.875 -17.765 78.883 1.00 101.19 328 ALA A N 1
ATOM 2597 C CA . ALA A 1 327 ? -1.574 -18.015 78.281 1.00 99.66 328 ALA A CA 1
ATOM 2598 C C . ALA A 1 327 ? -0.939 -16.686 77.859 1.00 100.90 328 ALA A C 1
ATOM 2599 O O . ALA A 1 327 ? 0.120 -16.317 78.366 1.00 94.32 328 ALA A O 1
ATOM 2601 N N . ALA A 1 328 ? -1.614 -16.000 76.944 1.00 100.88 329 ALA A N 1
ATOM 2602 C CA . ALA A 1 328 ? -1.163 -14.706 76.428 1.00 98.21 329 ALA A CA 1
ATOM 2603 C C . ALA A 1 328 ? 0.311 -14.773 76.043 1.00 94.81 329 ALA A C 1
ATOM 2604 O O . ALA A 1 328 ? 0.823 -15.870 75.763 1.00 98.38 329 ALA A O 1
ATOM 2606 N N . VAL A 1 329 ? 1.045 -13.673 76.017 1.00 91.61 330 VAL A N 1
ATOM 2607 C CA . VAL A 1 329 ? 2.458 -13.588 75.703 1.00 86.20 330 VAL A CA 1
ATOM 2608 C C . VAL A 1 329 ? 3.295 -14.698 76.351 1.00 84.12 330 VAL A C 1
ATOM 2609 O O . VAL A 1 329 ? 4.254 -15.132 75.709 1.00 81.23 330 VAL A O 1
ATOM 2613 N N . GLY A 1 330 ? 2.887 -15.062 77.538 1.00 75.98 331 GLY A N 1
ATOM 2614 C CA . GLY A 1 330 ? 3.214 -15.995 78.571 1.00 69.08 331 GLY A CA 1
ATOM 2615 C C . GLY A 1 330 ? 3.840 -17.306 78.182 1.00 63.33 331 GLY A C 1
ATOM 2616 O O . GLY A 1 330 ? 3.314 -18.376 78.506 1.00 56.75 331 GLY A O 1
ATOM 2617 N N . GLY A 1 331 ? 4.978 -17.285 77.498 1.00 57.49 332 GLY A N 1
ATOM 2618 C CA . GLY A 1 331 ? 5.678 -18.517 77.161 1.00 51.50 332 GLY A CA 1
ATOM 2619 C C . GLY A 1 331 ? 5.037 -19.285 76.026 1.00 42.96 332 GLY A C 1
ATOM 2620 O O . GLY A 1 331 ? 5.242 -20.485 75.857 1.00 43.09 332 GLY A O 1
ATOM 2621 N N . VAL A 1 332 ? 4.249 -18.590 75.221 1.00 34.55 333 VAL A N 1
ATOM 2622 C CA . VAL A 1 332 ? 3.565 -19.261 74.114 1.00 30.79 333 VAL A CA 1
ATOM 2623 C C . VAL A 1 332 ? 4.324 -18.989 72.827 1.00 31.31 333 VAL A C 1
ATOM 2624 O O . VAL A 1 332 ? 4.611 -17.853 72.456 1.00 40.45 333 VAL A O 1
ATOM 2628 N N . PHE A 1 333 ? 4.669 -20.062 72.123 1.00 29.20 334 PHE A N 1
ATOM 2629 C CA . PHE A 1 333 ? 5.383 -19.969 70.869 1.00 28.61 334 PHE A CA 1
ATOM 2630 C C . PHE A 1 333 ? 4.666 -20.688 69.727 1.00 26.03 334 PHE A C 1
ATOM 2631 O O . PHE A 1 333 ? 3.939 -21.653 69.894 1.00 30.01 334 PHE A O 1
ATOM 2639 N N . ASP A 1 334 ? 4.956 -20.182 68.534 1.00 28.35 335 ASP A N 1
ATOM 2640 C CA . ASP A 1 334 ? 4.595 -20.740 67.254 1.00 29.64 335 ASP A CA 1
ATOM 2641 C C . ASP A 1 334 ? 5.866 -21.427 66.727 1.00 26.70 335 ASP A C 1
ATOM 2642 O O . ASP A 1 334 ? 6.810 -20.750 66.323 1.00 28.62 335 ASP A O 1
ATOM 2647 N N . VAL A 1 335 ? 5.907 -22.744 66.755 1.00 22.99 336 VAL A N 1
ATOM 2648 C CA . VAL A 1 335 ? 7.063 -23.549 66.378 1.00 22.58 336 VAL A CA 1
ATOM 2649 C C . VAL A 1 335 ? 6.744 -24.358 65.122 1.00 22.08 336 VAL A C 1
ATOM 2650 O O . VAL A 1 335 ? 5.733 -25.043 65.011 1.00 23.52 336 VAL A O 1
ATOM 2654 N N . SER A 1 336 ? 7.626 -24.247 64.131 1.00 21.41 337 SER A N 1
ATOM 2655 C CA . SER A 1 336 ? 7.445 -24.844 62.832 1.00 20.68 337 SER A CA 1
ATOM 2656 C C . SER A 1 336 ? 8.745 -25.311 62.185 1.00 19.82 337 SER A C 1
ATOM 2657 O O . SER A 1 336 ? 9.854 -24.950 62.538 1.00 23.27 337 SER A O 1
ATOM 2660 N N . ASN A 1 337 ? 8.657 -26.104 61.118 1.00 23.72 338 ASN A N 1
ATOM 2661 C CA . ASN A 1 337 ? 9.814 -26.511 60.352 1.00 20.08 338 ASN A CA 1
ATOM 2662 C C . ASN A 1 337 ? 10.409 -25.324 59.574 1.00 21.93 338 ASN A C 1
ATOM 2663 O O . ASN A 1 337 ? 9.682 -24.484 59.054 1.00 23.40 338 ASN A O 1
ATOM 2668 N N . ALA A 1 338 ? 11.725 -25.299 59.508 1.00 20.35 339 ALA A N 1
ATOM 2669 C CA . ALA A 1 338 ? 12.500 -24.302 58.796 1.00 21.49 339 ALA A CA 1
ATOM 2670 C C . ALA A 1 338 ? 12.710 -24.680 57.329 1.00 20.97 339 ALA A C 1
ATOM 2671 O O . ALA A 1 338 ? 12.794 -23.813 56.465 1.00 22.14 339 ALA A O 1
ATOM 2673 N N . ASP A 1 339 ? 12.804 -25.954 56.999 1.00 21.91 340 ASP A N 1
ATOM 2674 C CA . ASP A 1 339 ? 13.055 -26.357 55.619 1.00 20.34 340 ASP A CA 1
ATOM 2675 C C . ASP A 1 339 ? 11.839 -26.323 54.724 1.00 17.23 340 ASP A C 1
ATOM 2676 O O . ASP A 1 339 ? 10.689 -26.427 55.181 1.00 19.06 340 ASP A O 1
ATOM 2681 N N . ARG A 1 340 ? 12.133 -26.173 53.422 1.00 16.79 341 ARG A N 1
ATOM 2682 C CA . ARG A 1 340 ? 11.081 -26.114 52.427 1.00 16.95 341 ARG A CA 1
ATOM 2683 C C . ARG A 1 340 ? 11.295 -26.961 51.165 1.00 17.22 341 ARG A C 1
ATOM 2684 O O . ARG A 1 340 ? 10.371 -27.585 50.657 1.00 18.08 341 ARG A O 1
ATOM 2692 N N . LEU A 1 341 ? 12.498 -26.962 50.652 1.00 17.27 342 LEU A N 1
ATOM 2693 C CA . LEU A 1 341 ? 12.966 -27.519 49.398 1.00 18.63 342 LEU A CA 1
ATOM 2694 C C . LEU A 1 341 ? 14.021 -28.592 49.628 1.00 20.82 342 LEU A C 1
ATOM 2695 O O . LEU A 1 341 ? 14.989 -28.408 50.373 1.00 22.03 342 LEU A O 1
ATOM 2700 N N . GLY A 1 342 ? 13.900 -29.750 49.001 1.00 21.05 343 GLY A N 1
ATOM 2701 C CA . GLY A 1 342 ? 14.799 -30.867 49.100 1.00 21.60 343 GLY A CA 1
ATOM 2702 C C . GLY A 1 342 ? 14.431 -31.792 50.255 1.00 23.06 343 GLY A C 1
ATOM 2703 O O . GLY A 1 342 ? 15.192 -32.709 50.543 1.00 24.56 343 GLY A O 1
ATOM 2704 N N . PHE A 1 343 ? 13.307 -31.597 50.898 1.00 25.77 344 PHE A N 1
ATOM 2705 C CA . PHE A 1 343 ? 12.656 -32.402 51.909 1.00 22.72 344 PHE A CA 1
ATOM 2706 C C . PHE A 1 343 ? 11.188 -32.583 51.508 1.00 18.27 344 PHE A C 1
ATOM 2707 O O . PHE A 1 343 ? 10.534 -31.626 51.084 1.00 19.42 344 PHE A O 1
ATOM 2715 N N . SER A 1 344 ? 10.667 -33.800 51.661 1.00 20.65 345 SER A N 1
ATOM 2716 C CA . SER A 1 344 ? 9.259 -33.992 51.314 1.00 19.23 345 SER A CA 1
ATOM 2717 C C . SER A 1 344 ? 8.335 -33.478 52.408 1.00 19.54 345 SER A C 1
ATOM 2718 O O . SER A 1 344 ? 8.711 -33.235 53.530 1.00 19.17 345 SER A O 1
ATOM 2721 N N . GLU A 1 345 ? 7.052 -33.368 52.044 1.00 20.51 346 GLU A N 1
ATOM 2722 C CA . GLU A 1 345 ? 6.076 -32.916 53.025 1.00 20.80 346 GLU A CA 1
ATOM 2723 C C . GLU A 1 345 ? 6.045 -33.821 54.256 1.00 22.74 346 GLU A C 1
ATOM 2724 O O . GLU A 1 345 ? 6.031 -33.306 55.399 1.00 21.57 346 GLU A O 1
ATOM 2730 N N . VAL A 1 346 ? 6.016 -35.137 54.038 1.00 24.46 347 VAL A N 1
ATOM 2731 C CA . VAL A 1 346 ? 6.021 -36.085 55.159 1.00 22.22 347 VAL A CA 1
ATOM 2732 C C . VAL A 1 346 ? 7.243 -35.910 56.037 1.00 22.84 347 VAL A C 1
ATOM 2733 O O . VAL A 1 346 ? 7.229 -35.929 57.265 1.00 24.40 347 VAL A O 1
ATOM 2737 N N . GLU A 1 347 ? 8.397 -35.704 55.401 1.00 22.54 348 GLU A N 1
ATOM 2738 C CA . GLU A 1 347 ? 9.645 -35.556 56.146 1.00 23.41 348 GLU A CA 1
ATOM 2739 C C . GLU A 1 347 ? 9.657 -34.288 56.997 1.00 22.68 348 GLU A C 1
ATOM 2740 O O . GLU A 1 347 ? 10.171 -34.296 58.123 1.00 22.13 348 GLU A O 1
ATOM 2746 N N . LEU A 1 348 ? 9.085 -33.202 56.461 1.00 20.62 349 LEU A N 1
ATOM 2747 C CA . LEU A 1 348 ? 8.997 -31.967 57.232 1.00 21.41 349 LEU A CA 1
ATOM 2748 C C . LEU A 1 348 ? 8.031 -32.124 58.407 1.00 21.57 349 LEU A C 1
ATOM 2749 O O . LEU A 1 348 ? 8.301 -31.667 59.515 1.00 22.02 349 LEU A O 1
ATOM 2754 N N . VAL A 1 349 ? 6.871 -32.742 58.208 1.00 20.51 350 VAL A N 1
ATOM 2755 C CA . VAL A 1 349 ? 5.927 -32.837 59.335 1.00 20.94 350 VAL A CA 1
ATOM 2756 C C . VAL A 1 349 ? 6.459 -33.792 60.383 1.00 22.57 350 VAL A C 1
ATOM 2757 O O . VAL A 1 349 ? 6.238 -33.622 61.596 1.00 22.56 350 VAL A O 1
ATOM 2761 N N . GLN A 1 350 ? 7.213 -34.778 59.893 1.00 21.63 351 GLN A N 1
ATOM 2762 C CA . GLN A 1 350 ? 7.811 -35.701 60.856 1.00 24.51 351 GLN A CA 1
ATOM 2763 C C . GLN A 1 350 ? 8.816 -34.985 61.743 1.00 24.62 351 GLN A C 1
ATOM 2764 O O . GLN A 1 350 ? 8.847 -35.257 62.940 1.00 23.23 351 GLN A O 1
ATOM 2770 N N . MET A 1 351 ? 9.607 -34.061 61.181 1.00 25.24 352 MET A N 1
ATOM 2771 C CA . MET A 1 351 ? 10.551 -33.314 61.991 1.00 26.68 352 MET A CA 1
ATOM 2772 C C . MET A 1 351 ? 9.797 -32.454 62.997 1.00 23.70 352 MET A C 1
ATOM 2773 O O . MET A 1 351 ? 10.282 -32.308 64.130 1.00 28.26 352 MET A O 1
ATOM 2778 N N . VAL A 1 352 ? 8.658 -31.927 62.580 1.00 22.91 353 VAL A N 1
ATOM 2779 C CA . VAL A 1 352 ? 7.878 -31.131 63.561 1.00 23.72 353 VAL A CA 1
ATOM 2780 C C . VAL A 1 352 ? 7.322 -32.064 64.636 1.00 23.67 353 VAL A C 1
ATOM 2781 O O . VAL A 1 352 ? 7.452 -31.797 65.831 1.00 26.54 353 VAL A O 1
ATOM 2785 N N . VAL A 1 353 ? 6.680 -33.177 64.279 1.00 23.67 354 VAL A N 1
ATOM 2786 C CA . VAL A 1 353 ? 6.153 -34.079 65.310 1.00 22.46 354 VAL A CA 1
ATOM 2787 C C . VAL A 1 353 ? 7.237 -34.540 66.264 1.00 21.69 354 VAL A C 1
ATOM 2788 O O . VAL A 1 353 ? 7.122 -34.485 67.485 1.00 22.69 354 VAL A O 1
ATOM 2792 N N . ASP A 1 354 ? 8.368 -35.019 65.730 1.00 20.85 355 ASP A N 1
ATOM 2793 C CA . ASP A 1 354 ? 9.387 -35.511 66.638 1.00 23.37 355 ASP A CA 1
ATOM 2794 C C . ASP A 1 354 ? 9.988 -34.411 67.491 1.00 22.78 355 ASP A C 1
ATOM 2795 O O . ASP A 1 354 ? 10.240 -34.588 68.684 1.00 28.33 355 ASP A O 1
ATOM 2800 N N . GLY A 1 355 ? 10.258 -33.239 66.904 1.00 21.51 356 GLY A N 1
ATOM 2801 C CA . GLY A 1 355 ? 10.871 -32.164 67.674 1.00 21.27 356 GLY A CA 1
ATOM 2802 C C . GLY A 1 355 ? 9.937 -31.594 68.715 1.00 21.95 356 GLY A C 1
ATOM 2803 O O . GLY A 1 355 ? 10.347 -31.328 69.873 1.00 27.03 356 GLY A O 1
ATOM 2804 N N . VAL A 1 356 ? 8.649 -31.432 68.410 1.00 20.53 357 VAL A N 1
ATOM 2805 C CA . VAL A 1 356 ? 7.739 -30.921 69.471 1.00 22.40 357 VAL A CA 1
ATOM 2806 C C . VAL A 1 356 ? 7.625 -31.893 70.617 1.00 24.30 357 VAL A C 1
ATOM 2807 O O . VAL A 1 356 ? 7.538 -31.498 71.773 1.00 21.09 357 VAL A O 1
ATOM 2811 N N . LYS A 1 357 ? 7.607 -33.195 70.324 1.00 21.92 358 LYS A N 1
ATOM 2812 C CA . LYS A 1 357 ? 7.544 -34.210 71.376 1.00 26.03 358 LYS A CA 1
ATOM 2813 C C . LYS A 1 357 ? 8.716 -34.070 72.318 1.00 27.61 358 LYS A C 1
ATOM 2814 O O . LYS A 1 357 ? 8.650 -34.083 73.557 1.00 28.07 358 LYS A O 1
ATOM 2820 N N . LEU A 1 358 ? 9.902 -33.928 71.755 1.00 26.30 359 LEU A N 1
ATOM 2821 C CA . LEU A 1 358 ? 11.072 -33.707 72.614 1.00 26.86 359 LEU A CA 1
ATOM 2822 C C . LEU A 1 358 ? 10.963 -32.382 73.355 1.00 25.84 359 LEU A C 1
ATOM 2823 O O . LEU A 1 358 ? 11.323 -32.267 74.528 1.00 24.60 359 LEU A O 1
ATOM 2828 N N . LEU A 1 359 ? 10.465 -31.313 72.741 1.00 24.81 360 LEU A N 1
ATOM 2829 C CA . LEU A 1 359 ? 10.374 -30.041 73.465 1.00 23.51 360 LEU A CA 1
ATOM 2830 C C . LEU A 1 359 ? 9.481 -30.178 74.683 1.00 23.70 360 LEU A C 1
ATOM 2831 O O . LEU A 1 359 ? 9.682 -29.652 75.787 1.00 24.11 360 LEU A O 1
ATOM 2836 N N . ILE A 1 360 ? 8.391 -30.928 74.507 1.00 25.48 361 ILE A N 1
ATOM 2837 C CA . ILE A 1 360 ? 7.492 -31.063 75.654 1.00 25.26 361 ILE A CA 1
ATOM 2838 C C . ILE A 1 360 ? 8.153 -31.865 76.754 1.00 24.37 361 ILE A C 1
ATOM 2839 O O . ILE A 1 360 ? 7.966 -31.639 77.952 1.00 25.03 361 ILE A O 1
ATOM 2844 N N . GLU A 1 361 ? 8.969 -32.842 76.331 1.00 24.22 362 GLU A N 1
ATOM 2845 C CA . GLU A 1 361 ? 9.668 -33.619 77.378 1.00 27.46 362 GLU A CA 1
ATOM 2846 C C . GLU A 1 361 ? 10.607 -32.738 78.183 1.00 24.33 362 GLU A C 1
ATOM 2847 O O . GLU A 1 361 ? 10.773 -32.825 79.414 1.00 27.78 362 GLU A O 1
ATOM 2853 N N . MET A 1 362 ? 11.258 -31.805 77.487 1.00 23.15 363 MET A N 1
ATOM 2854 C CA . MET A 1 362 ? 12.198 -30.921 78.174 1.00 26.33 363 MET A CA 1
ATOM 2855 C C . MET A 1 362 ? 11.444 -29.991 79.121 1.00 28.57 363 MET A C 1
ATOM 2856 O O . MET A 1 362 ? 11.823 -29.838 80.287 1.00 24.49 363 MET A O 1
ATOM 2861 N N . GLU A 1 363 ? 10.394 -29.367 78.588 1.00 25.62 364 GLU A N 1
ATOM 2862 C CA . GLU A 1 363 ? 9.569 -28.520 79.465 1.00 24.73 364 GLU A CA 1
ATOM 2863 C C . GLU A 1 363 ? 9.132 -29.238 80.742 1.00 27.17 364 GLU A C 1
ATOM 2864 O O . GLU A 1 363 ? 9.216 -28.624 81.815 1.00 29.56 364 GLU A O 1
ATOM 2870 N N . LYS A 1 364 ? 8.687 -30.489 80.607 1.00 25.62 365 LYS A N 1
ATOM 2871 C CA . LYS A 1 364 ? 8.250 -31.271 81.771 1.00 27.40 365 LYS A CA 1
ATOM 2872 C C . LYS A 1 364 ? 9.394 -31.462 82.749 1.00 26.71 365 LYS A C 1
ATOM 2873 O O . LYS A 1 364 ? 9.185 -31.425 83.955 1.00 31.97 365 LYS A O 1
ATOM 2879 N N . ARG A 1 365 ? 10.626 -31.639 82.265 1.00 25.26 366 ARG A N 1
ATOM 2880 C CA . ARG A 1 365 ? 11.764 -31.708 83.190 1.00 25.34 366 ARG A CA 1
ATOM 2881 C C . ARG A 1 365 ? 11.959 -30.401 83.946 1.00 27.01 366 ARG A C 1
ATOM 2882 O O . ARG A 1 365 ? 12.096 -30.320 85.171 1.00 26.47 366 ARG A O 1
ATOM 2890 N N . LEU A 1 366 ? 12.006 -29.303 83.160 1.00 25.52 367 LEU A N 1
ATOM 2891 C CA . LEU A 1 366 ? 12.203 -27.979 83.729 1.00 25.55 367 LEU A CA 1
ATOM 2892 C C . LEU A 1 366 ? 11.123 -27.605 84.736 1.00 25.92 367 LEU A C 1
ATOM 2893 O O . LEU A 1 366 ? 11.400 -26.933 85.748 1.00 28.24 367 LEU A O 1
ATOM 2898 N N . GLU A 1 367 ? 9.890 -28.054 84.546 1.00 27.14 368 GLU A N 1
ATOM 2899 C CA . GLU A 1 367 ? 8.870 -27.762 85.546 1.00 28.37 368 GLU A CA 1
ATOM 2900 C C . GLU A 1 367 ? 9.189 -28.321 86.929 1.00 30.94 368 GLU A C 1
ATOM 2901 O O . GLU A 1 367 ? 8.682 -27.851 87.953 1.00 35.81 368 GLU A O 1
ATOM 2907 N N . LYS A 1 368 ? 10.024 -29.360 86.954 1.00 27.43 369 LYS A N 1
ATOM 2908 C CA . LYS A 1 368 ? 10.380 -30.075 88.164 1.00 28.75 369 LYS A CA 1
ATOM 2909 C C . LYS A 1 368 ? 11.772 -29.692 88.672 1.00 34.36 369 LYS A C 1
ATOM 2910 O O . LYS A 1 368 ? 12.263 -30.353 89.598 1.00 33.35 369 LYS A O 1
ATOM 2916 N N . GLY A 1 369 ? 12.350 -28.674 88.040 1.00 29.22 370 GLY A N 1
ATOM 2917 C CA . GLY A 1 369 ? 13.718 -28.288 88.371 1.00 29.58 370 GLY A CA 1
ATOM 2918 C C . GLY A 1 369 ? 14.716 -29.329 87.902 1.00 31.55 370 GLY A C 1
ATOM 2919 O O . GLY A 1 369 ? 15.842 -29.343 88.394 1.00 33.20 370 GLY A O 1
ATOM 2920 N N . GLN A 1 370 ? 14.377 -30.217 86.983 1.00 27.82 371 GLN A N 1
ATOM 2921 C CA . GLN A 1 370 ? 15.369 -31.187 86.535 1.00 23.11 371 GLN A CA 1
ATOM 2922 C C . GLN A 1 370 ? 16.195 -30.681 85.358 1.00 25.98 371 GLN A C 1
ATOM 2923 O O . GLN A 1 370 ? 15.718 -29.862 84.574 1.00 31.13 371 GLN A O 1
ATOM 2929 N N . SER A 1 371 ? 17.416 -31.181 85.221 1.00 32.33 372 SER A N 1
ATOM 2930 C CA . SER A 1 371 ? 18.337 -30.916 84.115 1.00 32.64 372 SER A CA 1
ATOM 2931 C C . SER A 1 371 ? 17.849 -31.464 82.776 1.00 33.86 372 SER A C 1
ATOM 2932 O O . SER A 1 371 ? 17.262 -32.553 82.716 1.00 30.67 372 SER A O 1
ATOM 2935 N N . ILE A 1 372 ? 18.120 -30.731 81.699 1.00 33.32 373 ILE A N 1
ATOM 2936 C CA . ILE A 1 372 ? 17.745 -31.199 80.363 1.00 32.83 373 ILE A CA 1
ATOM 2937 C C . ILE A 1 372 ? 18.961 -31.445 79.489 1.00 34.00 373 ILE A C 1
ATOM 2938 O O . ILE A 1 372 ? 18.811 -31.667 78.278 1.00 40.96 373 ILE A O 1
ATOM 2943 N N . ASP A 1 373 ? 20.160 -31.383 80.080 1.00 35.30 374 ASP A N 1
ATOM 2944 C CA . ASP A 1 373 ? 21.320 -31.585 79.195 1.00 39.15 374 ASP A CA 1
ATOM 2945 C C . ASP A 1 373 ? 21.305 -32.918 78.468 1.00 40.74 374 ASP A C 1
ATOM 2946 O O . ASP A 1 373 ? 21.656 -33.025 77.292 1.00 39.63 374 ASP A O 1
ATOM 2951 N N . ASP A 1 374 ? 20.924 -34.022 79.124 1.00 37.23 375 ASP A N 1
ATOM 2952 C CA . ASP A 1 374 ? 20.996 -35.297 78.421 1.00 40.16 375 ASP A CA 1
ATOM 2953 C C . ASP A 1 374 ? 19.932 -35.443 77.338 1.00 41.05 375 ASP A C 1
ATOM 2954 O O . ASP A 1 374 ? 19.915 -36.484 76.677 1.00 42.60 375 ASP A O 1
ATOM 2959 N N . LEU A 1 375 ? 19.074 -34.452 77.190 1.00 39.34 376 LEU A N 1
ATOM 2960 C CA . LEU A 1 375 ? 18.020 -34.543 76.184 1.00 36.62 376 LEU A CA 1
ATOM 2961 C C . LEU A 1 375 ? 18.390 -33.768 74.923 1.00 35.85 376 LEU A C 1
ATOM 2962 O O . LEU A 1 375 ? 17.651 -33.766 73.927 1.00 31.66 376 LEU A O 1
ATOM 2967 N N . MET A 1 376 ? 19.546 -33.111 74.990 1.00 35.69 377 MET A N 1
ATOM 2968 C CA . MET A 1 376 ? 20.008 -32.318 73.844 1.00 37.12 377 MET A CA 1
ATOM 2969 C C . MET A 1 376 ? 20.114 -33.179 72.593 1.00 35.81 377 MET A C 1
ATOM 2970 O O . MET A 1 376 ? 20.910 -34.115 72.556 1.00 41.27 377 MET A O 1
ATOM 2975 N N . PRO A 1 377 ? 19.326 -32.879 71.574 1.00 35.72 378 PRO A N 1
ATOM 2976 C CA . PRO A 1 377 ? 19.369 -33.663 70.340 1.00 34.91 378 PRO A CA 1
ATOM 2977 C C . PRO A 1 377 ? 20.629 -33.373 69.526 1.00 36.28 378 PRO A C 1
ATOM 2978 O O . PRO A 1 377 ? 21.189 -32.285 69.556 1.00 38.74 378 PRO A O 1
ATOM 2982 N N . ALA A 1 378 ? 21.057 -34.392 68.796 1.00 31.65 379 ALA A N 1
ATOM 2983 C CA . ALA A 1 378 ? 22.099 -34.238 67.805 1.00 32.33 379 ALA A CA 1
ATOM 2984 C C . ALA A 1 378 ? 21.489 -33.399 66.664 1.00 33.47 379 ALA A C 1
ATOM 2985 O O . ALA A 1 378 ? 20.260 -33.328 66.510 1.00 35.41 379 ALA A O 1
ATOM 2987 N N . GLN A 1 379 ? 22.355 -32.807 65.869 1.00 32.03 380 GLN A N 1
ATOM 2988 C CA . GLN A 1 379 ? 21.974 -31.969 64.747 1.00 30.34 380 GLN A CA 1
ATOM 2989 C C . GLN A 1 379 ? 21.346 -32.821 63.636 1.00 33.23 380 GLN A C 1
ATOM 2990 O O . GLN A 1 379 ? 21.981 -33.770 63.168 1.00 39.71 380 GLN A O 1
ATOM 2996 N N . LYS A 1 380 ? 20.130 -32.457 63.254 1.00 28.84 381 LYS A N 1
ATOM 2997 C CA . LYS A 1 380 ? 19.489 -33.129 62.129 1.00 28.91 381 LYS A CA 1
ATOM 2998 C C . LYS A 1 380 ? 19.918 -32.465 60.818 1.00 29.97 381 LYS A C 1
ATOM 2999 O O . LYS A 1 380 ? 19.888 -33.196 59.817 1.00 35.42 381 LYS A O 1
ATOM 3006 N N . PRO B 1 1 ? 1.474 -0.062 36.742 1.00 9.89 2 PRO B N 1
ATOM 3007 C CA . PRO B 1 1 ? 2.846 0.082 37.286 1.00 10.04 2 PRO B CA 1
ATOM 3008 C C . PRO B 1 1 ? 3.456 -1.296 37.466 1.00 10.37 2 PRO B C 1
ATOM 3009 O O . PRO B 1 1 ? 2.801 -2.314 37.224 1.00 11.11 2 PRO B O 1
ATOM 3013 N N . PHE B 1 2 ? 4.715 -1.297 37.900 1.00 11.90 3 PHE B N 1
ATOM 3014 C CA . PHE B 1 2 ? 5.461 -2.515 38.151 1.00 12.91 3 PHE B CA 1
ATOM 3015 C C . PHE B 1 2 ? 5.448 -3.333 36.882 1.00 9.04 3 PHE B C 1
ATOM 3016 O O . PHE B 1 2 ? 5.377 -2.856 35.753 1.00 11.48 3 PHE B O 1
ATOM 3024 N N . SER B 1 3 ? 5.605 -4.631 37.017 1.00 9.77 4 SER B N 1
ATOM 3025 C CA . SER B 1 3 ? 5.684 -5.477 35.836 1.00 8.89 4 SER B CA 1
ATOM 3026 C C . SER B 1 3 ? 4.379 -5.542 35.037 1.00 8.20 4 SER B C 1
ATOM 3027 O O . SER B 1 3 ? 4.391 -5.746 33.815 1.00 10.20 4 SER B O 1
ATOM 3030 N N . ASN B 1 4 ? 3.287 -5.400 35.769 1.00 9.15 5 ASN B N 1
ATOM 3031 C CA . ASN B 1 4 ? 1.976 -5.591 35.197 1.00 9.09 5 ASN B CA 1
ATOM 3032 C C . ASN B 1 4 ? 1.696 -4.638 34.031 1.00 9.19 5 ASN B C 1
ATOM 3033 O O . ASN B 1 4 ? 0.882 -4.952 33.160 1.00 9.77 5 ASN B O 1
ATOM 3038 N N . SER B 1 5 ? 2.359 -3.454 34.063 1.00 9.64 6 SER B N 1
ATOM 3039 C CA . SER B 1 5 ? 2.289 -2.545 32.933 1.00 9.57 6 SER B CA 1
ATOM 3040 C C . SER B 1 5 ? 2.427 -3.242 31.591 1.00 9.57 6 SER B C 1
ATOM 3041 O O . SER B 1 5 ? 1.787 -2.884 30.607 1.00 11.31 6 SER B O 1
ATOM 3044 N N . HIS B 1 6 ? 3.318 -4.230 31.555 1.00 9.21 7 HIS B N 1
ATOM 3045 C CA . HIS B 1 6 ? 3.691 -4.878 30.320 1.00 8.89 7 HIS B CA 1
ATOM 3046 C C . HIS B 1 6 ? 3.427 -6.389 30.406 1.00 9.73 7 HIS B C 1
ATOM 3047 O O . HIS B 1 6 ? 4.107 -7.216 29.832 1.00 11.34 7 HIS B O 1
ATOM 3054 N N . ASN B 1 7 ? 2.379 -6.781 31.143 1.00 10.10 8 ASN B N 1
ATOM 3055 C CA . ASN B 1 7 ? 1.859 -8.141 31.116 1.00 9.59 8 ASN B CA 1
ATOM 3056 C C . ASN B 1 7 ? 1.106 -8.304 29.780 1.00 10.24 8 ASN B C 1
ATOM 3057 O O . ASN B 1 7 ? -0.013 -7.851 29.590 1.00 10.94 8 ASN B O 1
ATOM 3062 N N . LEU B 1 8 ? 1.790 -8.966 28.855 1.00 11.20 9 LEU B N 1
ATOM 3063 C CA . LEU B 1 8 ? 1.296 -9.197 27.496 1.00 12.16 9 LEU B CA 1
ATOM 3064 C C . LEU B 1 8 ? 0.018 -10.030 27.450 1.00 11.03 9 LEU B C 1
ATOM 3065 O O . LEU B 1 8 ? -0.756 -9.935 26.485 1.00 13.60 9 LEU B O 1
ATOM 3070 N N . LEU B 1 9 ? -0.229 -10.824 28.483 1.00 11.39 10 LEU B N 1
ATOM 3071 C CA . LEU B 1 9 ? -1.396 -11.706 28.446 1.00 11.65 10 LEU B CA 1
ATOM 3072 C C . LEU B 1 9 ? -2.722 -10.968 28.625 1.00 12.25 10 LEU B C 1
ATOM 3073 O O . LEU B 1 9 ? -3.761 -11.550 28.367 1.00 13.31 10 LEU B O 1
ATOM 3078 N N . LYS B 1 10 ? -2.704 -9.674 28.957 1.00 12.72 11 LYS B N 1
ATOM 3079 C CA . LYS B 1 10 ? -3.920 -8.887 28.993 1.00 12.51 11 LYS B CA 1
ATOM 3080 C C . LYS B 1 10 ? -4.623 -8.955 27.637 1.00 14.32 11 LYS B C 1
ATOM 3081 O O . LYS B 1 10 ? -5.836 -8.839 27.606 1.00 15.24 11 LYS B O 1
ATOM 3087 N N . MET B 1 11 ? -3.853 -9.139 26.553 1.00 14.49 12 MET B N 1
ATOM 3088 C CA . MET B 1 11 ? -4.491 -9.147 25.229 1.00 16.41 12 MET B CA 1
ATOM 3089 C C . MET B 1 11 ? -5.435 -10.327 25.050 1.00 15.68 12 MET B C 1
ATOM 3090 O O . MET B 1 11 ? -6.294 -10.279 24.165 1.00 16.58 12 MET B O 1
ATOM 3095 N N . LYS B 1 12 ? -5.314 -11.364 25.867 1.00 15.06 13 LYS B N 1
ATOM 3096 C CA . LYS B 1 12 ? -6.232 -12.499 25.647 1.00 15.35 13 LYS B CA 1
ATOM 3097 C C . LYS B 1 12 ? -7.481 -12.452 26.517 1.00 13.48 13 LYS B C 1
ATOM 3098 O O . LYS B 1 12 ? -8.318 -13.330 26.409 1.00 19.26 13 LYS B O 1
ATOM 3104 N N . TYR B 1 13 ? -7.547 -11.449 27.365 1.00 12.36 14 TYR B N 1
ATOM 3105 C CA . TYR B 1 13 ? -8.692 -11.199 28.217 1.00 12.58 14 TYR B CA 1
ATOM 3106 C C . TYR B 1 13 ? -9.505 -10.068 27.622 1.00 13.44 14 TYR B C 1
ATOM 3107 O O . TYR B 1 13 ? -9.000 -9.174 26.938 1.00 15.74 14 TYR B O 1
ATOM 3116 N N . SER B 1 14 ? -10.820 -10.093 27.856 1.00 14.17 15 SER B N 1
ATOM 3117 C CA . SER B 1 14 ? -11.737 -9.104 27.318 1.00 13.93 15 SER B CA 1
ATOM 3118 C C . SER B 1 14 ? -11.844 -7.862 28.208 1.00 13.89 15 SER B C 1
ATOM 3119 O O . SER B 1 14 ? -11.357 -7.819 29.338 1.00 12.74 15 SER B O 1
ATOM 3122 N N . VAL B 1 15 ? -12.485 -6.868 27.652 1.00 14.11 16 VAL B N 1
ATOM 3123 C CA . VAL B 1 15 ? -12.788 -5.610 28.343 1.00 13.40 16 VAL B CA 1
ATOM 3124 C C . VAL B 1 15 ? -13.494 -5.960 29.639 1.00 12.38 16 VAL B C 1
ATOM 3125 O O . VAL B 1 15 ? -13.192 -5.470 30.722 1.00 14.13 16 VAL B O 1
ATOM 3129 N N . ASP B 1 16 ? -14.441 -6.860 29.587 1.00 14.04 17 ASP B N 1
ATOM 3130 C CA . ASP B 1 16 ? -15.242 -7.232 30.760 1.00 14.35 17 ASP B CA 1
ATOM 3131 C C . ASP B 1 16 ? -14.387 -7.975 31.773 1.00 14.11 17 ASP B C 1
ATOM 3132 O O . ASP B 1 16 ? -14.511 -7.820 32.995 1.00 16.13 17 ASP B O 1
ATOM 3137 N N . ASP B 1 17 ? -13.449 -8.802 31.313 1.00 13.45 18 ASP B N 1
ATOM 3138 C CA . ASP B 1 17 ? -12.552 -9.514 32.210 1.00 12.57 18 ASP B CA 1
ATOM 3139 C C . ASP B 1 17 ? -11.599 -8.592 32.989 1.00 10.98 18 ASP B C 1
ATOM 3140 O O . ASP B 1 17 ? -11.243 -8.897 34.142 1.00 13.14 18 ASP B O 1
ATOM 3145 N N . GLU B 1 18 ? -11.176 -7.527 32.326 1.00 10.58 19 GLU B N 1
ATOM 3146 C CA . GLU B 1 18 ? -10.159 -6.625 32.891 1.00 10.02 19 GLU B CA 1
ATOM 3147 C C . GLU B 1 18 ? -10.694 -5.349 33.528 1.00 10.16 19 GLU B C 1
ATOM 3148 O O . GLU B 1 18 ? -9.938 -4.654 34.209 1.00 11.04 19 GLU B O 1
ATOM 3154 N N . TYR B 1 19 ? -11.949 -5.005 33.262 1.00 10.92 20 TYR B N 1
ATOM 3155 C CA . TYR B 1 19 ? -12.438 -3.704 33.738 1.00 10.73 20 TYR B CA 1
ATOM 3156 C C . TYR B 1 19 ? -12.402 -3.626 35.248 1.00 10.85 20 TYR B C 1
ATOM 3157 O O . TYR B 1 19 ? -12.880 -4.574 35.890 1.00 11.37 20 TYR B O 1
ATOM 3166 N N . PRO B 1 20 ? -11.852 -2.576 35.853 1.00 10.49 21 PRO B N 1
ATOM 3167 C CA . PRO B 1 20 ? -11.786 -2.552 37.331 1.00 10.97 21 PRO B CA 1
ATOM 3168 C C . PRO B 1 20 ? -13.156 -2.421 38.008 1.00 11.34 21 PRO B C 1
ATOM 3169 O O . PRO B 1 20 ? -14.073 -1.909 37.409 1.00 13.25 21 PRO B O 1
ATOM 3173 N N . ASP B 1 21 ? -13.185 -2.911 39.234 1.00 11.34 22 ASP B N 1
ATOM 3174 C CA . ASP B 1 21 ? -14.345 -2.791 40.113 1.00 11.72 22 ASP B CA 1
ATOM 3175 C C . ASP B 1 21 ? -14.195 -1.501 40.915 1.00 12.88 22 ASP B C 1
ATOM 3176 O O . ASP B 1 21 ? -13.456 -1.461 41.882 1.00 15.56 22 ASP B O 1
ATOM 3181 N N . LEU B 1 22 ? -14.905 -0.470 40.493 1.00 12.71 23 LEU B N 1
ATOM 3182 C CA . LEU B 1 22 ? -14.829 0.839 41.135 1.00 12.72 23 LEU B CA 1
ATOM 3183 C C . LEU B 1 22 ? -16.094 1.224 41.876 1.00 13.09 23 LEU B C 1
ATOM 3184 O O . LEU B 1 22 ? -16.413 2.386 42.042 1.00 14.66 23 LEU B O 1
ATOM 3189 N N . SER B 1 23 ? -16.788 0.200 42.347 1.00 14.28 24 SER B N 1
ATOM 3190 C CA . SER B 1 23 ? -18.081 0.397 43.007 1.00 14.61 24 SER B CA 1
ATOM 3191 C C . SER B 1 23 ? -18.057 1.080 44.355 1.00 15.19 24 SER B C 1
ATOM 3192 O O . SER B 1 23 ? -19.113 1.536 44.818 1.00 18.85 24 SER B O 1
ATOM 3195 N N . VAL B 1 24 ? -16.919 1.174 45.007 1.00 15.36 25 VAL B N 1
ATOM 3196 C CA . VAL B 1 24 ? -16.868 1.885 46.260 1.00 13.69 25 VAL B CA 1
ATOM 3197 C C . VAL B 1 24 ? -15.914 3.071 46.208 1.00 15.13 25 VAL B C 1
ATOM 3198 O O . VAL B 1 24 ? -15.392 3.534 47.242 1.00 17.85 25 VAL B O 1
ATOM 3202 N N . HIS B 1 25 ? -15.707 3.606 45.004 1.00 15.18 26 HIS B N 1
ATOM 3203 C CA . HIS B 1 25 ? -14.686 4.587 44.723 1.00 13.71 26 HIS B CA 1
ATOM 3204 C C . HIS B 1 25 ? -15.229 5.974 44.544 1.00 18.15 26 HIS B C 1
ATOM 3205 O O . HIS B 1 25 ? -16.312 6.142 43.957 1.00 26.58 26 HIS B O 1
ATOM 3212 N N . ASN B 1 26 ? -14.474 6.910 45.105 1.00 16.75 27 ASN B N 1
ATOM 3213 C CA . ASN B 1 26 ? -14.834 8.304 45.069 1.00 23.86 27 ASN B CA 1
ATOM 3214 C C . ASN B 1 26 ? -13.607 9.126 44.691 1.00 20.32 27 ASN B C 1
ATOM 3215 O O . ASN B 1 26 ? -13.072 9.854 45.502 1.00 30.77 27 ASN B O 1
ATOM 3220 N N . ASN B 1 27 ? -13.137 8.921 43.480 1.00 16.78 28 ASN B N 1
ATOM 3221 C CA . ASN B 1 27 ? -12.042 9.708 42.972 1.00 13.41 28 ASN B CA 1
ATOM 3222 C C . ASN B 1 27 ? -12.398 10.138 41.537 1.00 11.78 28 ASN B C 1
ATOM 3223 O O . ASN B 1 27 ? -13.308 9.629 40.900 1.00 14.06 28 ASN B O 1
ATOM 3228 N N . HIS B 1 28 ? -11.665 11.138 41.013 1.00 12.22 29 HIS B N 1
ATOM 3229 C CA . HIS B 1 28 ? -12.049 11.660 39.682 1.00 12.99 29 HIS B CA 1
ATOM 3230 C C . HIS B 1 28 ? -11.989 10.642 38.580 1.00 11.52 29 HIS B C 1
ATOM 3231 O O . HIS B 1 28 ? -12.860 10.593 37.678 1.00 14.82 29 HIS B O 1
ATOM 3238 N N . MET B 1 29 ? -10.945 9.780 38.595 1.00 12.00 30 MET B N 1
ATOM 3239 C CA . MET B 1 29 ? -10.836 8.744 37.571 1.00 10.08 30 MET B CA 1
ATOM 3240 C C . MET B 1 29 ? -12.069 7.873 37.611 1.00 10.91 30 MET B C 1
ATOM 3241 O O . MET B 1 29 ? -12.653 7.584 36.593 1.00 12.24 30 MET B O 1
ATOM 3246 N N . ALA B 1 30 ? -12.441 7.433 38.822 1.00 11.45 31 ALA B N 1
ATOM 3247 C CA . ALA B 1 30 ? -13.545 6.492 38.904 1.00 12.65 31 ALA B CA 1
ATOM 3248 C C . ALA B 1 30 ? -14.863 7.131 38.453 1.00 15.15 31 ALA B C 1
ATOM 3249 O O . ALA B 1 30 ? -15.731 6.446 37.924 1.00 16.77 31 ALA B O 1
ATOM 3251 N N . LYS B 1 31 ? -15.012 8.447 38.647 1.00 13.51 32 LYS B N 1
ATOM 3252 C CA . LYS B 1 31 ? -16.201 9.144 38.183 1.00 15.13 32 LYS B CA 1
ATOM 3253 C C . LYS B 1 31 ? -16.324 9.196 36.665 1.00 15.33 32 LYS B C 1
ATOM 3254 O O . LYS B 1 31 ? -17.418 9.291 36.120 1.00 19.91 32 LYS B O 1
ATOM 3260 N N . VAL B 1 32 ? -15.178 9.129 35.977 1.00 13.84 33 VAL B N 1
ATOM 3261 C CA . VAL B 1 32 ? -15.111 9.220 34.535 1.00 14.70 33 VAL B CA 1
ATOM 3262 C C . VAL B 1 32 ? -15.047 7.900 33.801 1.00 13.80 33 VAL B C 1
ATOM 3263 O O . VAL B 1 32 ? -15.592 7.682 32.740 1.00 15.46 33 VAL B O 1
ATOM 3267 N N . LEU B 1 33 ? -14.308 6.947 34.353 1.00 14.06 34 LEU B N 1
ATOM 3268 C CA . LEU B 1 33 ? -14.086 5.670 33.671 1.00 12.53 34 LEU B CA 1
ATOM 3269 C C . LEU B 1 33 ? -15.431 4.996 33.508 1.00 14.84 34 LEU B C 1
ATOM 3270 O O . LEU B 1 33 ? -16.345 4.967 34.376 1.00 16.24 34 LEU B O 1
ATOM 3275 N N . THR B 1 34 ? -15.658 4.517 32.308 1.00 12.47 35 THR B N 1
ATOM 3276 C CA . THR B 1 34 ? -16.820 3.701 31.948 1.00 12.55 35 THR B CA 1
ATOM 3277 C C . THR B 1 34 ? -16.270 2.470 31.211 1.00 12.12 35 THR B C 1
ATOM 3278 O O . THR B 1 34 ? -15.123 2.408 30.766 1.00 12.48 35 THR B O 1
ATOM 3282 N N . LEU B 1 35 ? -17.120 1.470 31.069 1.00 14.36 36 LEU B N 1
ATOM 3283 C CA . LEU B 1 35 ? -16.772 0.277 30.311 1.00 13.63 36 LEU B CA 1
ATOM 3284 C C . LEU B 1 35 ? -16.407 0.658 28.881 1.00 14.13 36 LEU B C 1
ATOM 3285 O O . LEU B 1 35 ? -15.462 0.075 28.345 1.00 14.67 36 LEU B O 1
ATOM 3290 N N . ASP B 1 36 ? -17.163 1.604 28.310 1.00 13.17 37 ASP B N 1
ATOM 3291 C CA . ASP B 1 36 ? -16.816 1.956 26.919 1.00 14.92 37 ASP B CA 1
ATOM 3292 C C . ASP B 1 36 ? -15.505 2.661 26.797 1.00 13.33 37 ASP B C 1
ATOM 3293 O O . ASP B 1 36 ? -14.731 2.449 25.844 1.00 16.28 37 ASP B O 1
ATOM 3298 N N . LEU B 1 37 ? -15.191 3.524 27.753 1.00 14.22 38 LEU B N 1
ATOM 3299 C CA . LEU B 1 37 ? -13.892 4.214 27.708 1.00 13.85 38 LEU B CA 1
ATOM 3300 C C . LEU B 1 37 ? -12.764 3.197 27.904 1.00 12.62 38 LEU B C 1
ATOM 3301 O O . LEU B 1 37 ? -11.754 3.309 27.199 1.00 14.45 38 LEU B O 1
ATOM 3309 N N . TYR B 1 38 ? -12.947 2.247 28.830 1.00 12.91 39 TYR B N 1
ATOM 3310 C CA . TYR B 1 38 ? -11.941 1.211 29.064 1.00 12.70 39 TYR B CA 1
ATOM 3311 C C . TYR B 1 38 ? -11.750 0.414 27.790 1.00 11.89 39 TYR B C 1
ATOM 3312 O O . TYR B 1 38 ? -10.631 0.102 27.340 1.00 13.28 39 TYR B O 1
ATOM 3321 N N . LYS B 1 39 ? -12.863 0.072 27.107 1.00 13.57 40 LYS B N 1
ATOM 3322 C CA . LYS B 1 39 ? -12.766 -0.674 25.850 1.00 14.59 40 LYS B CA 1
ATOM 3323 C C . LYS B 1 39 ? -11.972 0.061 24.792 1.00 15.19 40 LYS B C 1
ATOM 3324 O O . LYS B 1 39 ? -11.121 -0.505 24.098 1.00 17.33 40 LYS B O 1
ATOM 3330 N N . LYS B 1 40 ? -12.253 1.357 24.672 1.00 14.15 41 LYS B N 1
ATOM 3331 C CA . LYS B 1 40 ? -11.603 2.166 23.654 1.00 15.95 41 LYS B CA 1
ATOM 3332 C C . LYS B 1 40 ? -10.118 2.378 23.908 1.00 15.08 41 LYS B C 1
ATOM 3333 O O . LYS B 1 40 ? -9.333 2.505 22.940 1.00 20.49 41 LYS B O 1
ATOM 3339 N N . LEU B 1 41 ? -9.714 2.487 25.167 1.00 12.89 42 LEU B N 1
ATOM 3340 C CA . LEU B 1 41 ? -8.346 2.890 25.475 1.00 11.29 42 LEU B CA 1
ATOM 3341 C C . LEU B 1 41 ? -7.441 1.756 25.942 1.00 11.71 42 LEU B C 1
ATOM 3342 O O . LEU B 1 41 ? -6.237 1.996 26.008 1.00 12.99 42 LEU B O 1
ATOM 3347 N N . ARG B 1 42 ? -7.948 0.570 26.251 1.00 13.01 43 ARG B N 1
ATOM 3348 C CA . ARG B 1 42 ? -7.158 -0.495 26.872 1.00 11.88 43 ARG B CA 1
ATOM 3349 C C . ARG B 1 42 ? -6.121 -1.106 25.941 1.00 12.52 43 ARG B C 1
ATOM 3350 O O . ARG B 1 42 ? -5.204 -1.768 26.464 1.00 13.01 43 ARG B O 1
ATOM 3358 N N . ASP B 1 43 ? -6.254 -0.903 24.635 1.00 13.67 44 ASP B N 1
ATOM 3359 C CA . ASP B 1 43 ? -5.284 -1.420 23.694 1.00 15.07 44 ASP B CA 1
ATOM 3360 C C . ASP B 1 43 ? -4.288 -0.374 23.253 1.00 13.39 44 ASP B C 1
ATOM 3361 O O . ASP B 1 43 ? -3.483 -0.676 22.373 1.00 22.66 44 ASP B O 1
ATOM 3366 N N . ARG B 1 44 ? -4.330 0.820 23.806 1.00 14.20 45 ARG B N 1
ATOM 3367 C CA . ARG B 1 44 ? -3.384 1.843 23.413 1.00 15.06 45 ARG B CA 1
ATOM 3368 C C . ARG B 1 44 ? -2.202 1.881 24.332 1.00 12.74 45 ARG B C 1
ATOM 3369 O O . ARG B 1 44 ? -2.257 1.550 25.505 1.00 14.35 45 ARG B O 1
ATOM 3377 N N . GLN B 1 45 ? -1.062 2.316 23.823 1.00 12.82 46 GLN B N 1
ATOM 3378 C CA . GLN B 1 45 ? 0.125 2.556 24.647 1.00 12.29 46 GLN B CA 1
ATOM 3379 C C . GLN B 1 45 ? 0.850 3.780 24.124 1.00 11.11 46 GLN B C 1
ATOM 3380 O O . GLN B 1 45 ? 0.822 4.030 22.927 1.00 13.05 46 GLN B O 1
ATOM 3386 N N . THR B 1 46 ? 1.485 4.531 25.022 1.00 10.58 47 THR B N 1
ATOM 3387 C CA . THR B 1 46 ? 2.367 5.583 24.569 1.00 10.43 47 THR B CA 1
ATOM 3388 C C . THR B 1 46 ? 3.659 4.964 24.020 1.00 10.84 47 THR B C 1
ATOM 3389 O O . THR B 1 46 ? 3.895 3.759 24.123 1.00 10.77 47 THR B O 1
ATOM 3393 N N . SER B 1 47 ? 4.512 5.801 23.419 1.00 11.04 48 SER B N 1
ATOM 3394 C CA . SER B 1 47 ? 5.762 5.320 22.829 1.00 12.17 48 SER B CA 1
ATOM 3395 C C . SER B 1 47 ? 6.671 4.637 23.850 1.00 13.02 48 SER B C 1
ATOM 3396 O O . SER B 1 47 ? 7.473 3.774 23.466 1.00 18.09 48 SER B O 1
ATOM 3400 N N . SER B 1 48 ? 6.559 4.981 25.123 1.00 11.19 49 SER B N 1
ATOM 3401 C CA . SER B 1 48 ? 7.376 4.391 26.163 1.00 11.10 49 SER B CA 1
ATOM 3402 C C . SER B 1 48 ? 6.690 3.200 26.840 1.00 10.78 49 SER B C 1
ATOM 3403 O O . SER B 1 48 ? 7.240 2.650 27.811 1.00 12.32 49 SER B O 1
ATOM 3406 N N . GLY B 1 49 ? 5.505 2.817 26.342 1.00 10.26 50 GLY B N 1
ATOM 3407 C CA . GLY B 1 49 ? 4.817 1.653 26.878 1.00 11.48 50 GLY B CA 1
ATOM 3408 C C . GLY B 1 49 ? 3.865 1.989 28.000 1.00 11.15 50 GLY B C 1
ATOM 3409 O O . GLY B 1 49 ? 3.333 1.072 28.647 1.00 12.56 50 GLY B O 1
ATOM 3410 N N . PHE B 1 50 ? 3.540 3.245 28.297 1.00 9.08 51 PHE B N 1
ATOM 3411 C CA . PHE B 1 50 ? 2.558 3.535 29.336 1.00 9.41 51 PHE B CA 1
ATOM 3412 C C . PHE B 1 50 ? 1.151 3.203 28.848 1.00 9.12 51 PHE B C 1
ATOM 3413 O O . PHE B 1 50 ? 0.793 3.560 27.724 1.00 10.69 51 PHE B O 1
ATOM 3421 N N . THR B 1 51 ? 0.383 2.524 29.705 1.00 9.29 52 THR B N 1
ATOM 3422 C CA . THR B 1 51 ? -0.929 2.054 29.348 1.00 8.81 52 THR B CA 1
ATOM 3423 C C . THR B 1 51 ? -2.043 2.672 30.179 1.00 8.65 52 THR B C 1
ATOM 3424 O O . THR B 1 51 ? -1.801 3.302 31.210 1.00 10.22 52 THR B O 1
ATOM 3428 N N . LEU B 1 52 ? -3.293 2.461 29.767 1.00 9.79 53 LEU B N 1
ATOM 3429 C CA . LEU B 1 52 ? -4.411 2.931 30.580 1.00 9.66 53 LEU B CA 1
ATOM 3430 C C . LEU B 1 52 ? -4.414 2.330 31.958 1.00 9.31 53 LEU B C 1
ATOM 3431 O O . LEU B 1 52 ? -4.688 2.999 32.971 1.00 9.74 53 LEU B O 1
ATOM 3436 N N . ASP B 1 53 ? -4.076 1.044 32.044 1.00 8.79 54 ASP B N 1
ATOM 3437 C CA . ASP B 1 53 ? -4.046 0.411 33.376 1.00 8.27 54 ASP B CA 1
ATOM 3438 C C . ASP B 1 53 ? -3.008 1.111 34.243 1.00 8.15 54 ASP B C 1
ATOM 3439 O O . ASP B 1 53 ? -3.179 1.273 35.441 1.00 9.77 54 ASP B O 1
ATOM 3444 N N . ASP B 1 54 ? -1.888 1.523 33.667 1.00 8.38 55 ASP B N 1
ATOM 3445 C CA . ASP B 1 54 ? -0.852 2.286 34.382 1.00 8.09 55 ASP B CA 1
ATOM 3446 C C . ASP B 1 54 ? -1.393 3.649 34.810 1.00 8.87 55 ASP B C 1
ATOM 3447 O O . ASP B 1 54 ? -1.156 4.086 35.939 1.00 10.06 55 ASP B O 1
ATOM 3452 N N . VAL B 1 55 ? -2.140 4.321 33.972 1.00 8.54 56 VAL B N 1
ATOM 3453 C CA . VAL B 1 55 ? -2.718 5.621 34.277 1.00 8.58 56 VAL B CA 1
ATOM 3454 C C . VAL B 1 55 ? -3.603 5.509 35.530 1.00 9.00 56 VAL B C 1
ATOM 3455 O O . VAL B 1 55 ? -3.570 6.335 36.439 1.00 9.84 56 VAL B O 1
ATOM 3459 N N . ILE B 1 56 ? -4.491 4.493 35.552 1.00 8.98 57 ILE B N 1
ATOM 3460 C CA . ILE B 1 56 ? -5.574 4.439 36.514 1.00 8.42 57 ILE B CA 1
ATOM 3461 C C . ILE B 1 56 ? -5.255 3.661 37.793 1.00 8.86 57 ILE B C 1
ATOM 3462 O O . ILE B 1 56 ? -6.081 3.709 38.699 1.00 9.89 57 ILE B O 1
ATOM 3467 N N . GLN B 1 57 ? -4.119 2.960 37.866 1.00 8.82 58 GLN B N 1
ATOM 3468 C CA . GLN B 1 57 ? -3.946 2.027 38.956 1.00 8.77 58 GLN B CA 1
ATOM 3469 C C . GLN B 1 57 ? -4.111 2.635 40.344 1.00 9.72 58 GLN B C 1
ATOM 3470 O O . GLN B 1 57 ? -4.725 2.027 41.212 1.00 10.08 58 GLN B O 1
ATOM 3476 N N . THR B 1 58 ? -3.536 3.838 40.538 1.00 10.24 59 THR B N 1
ATOM 3477 C CA . THR B 1 58 ? -3.631 4.427 41.876 1.00 10.57 59 THR B CA 1
ATOM 3478 C C . THR B 1 58 ? -5.091 4.672 42.260 1.00 10.61 59 THR B C 1
ATOM 3479 O O . THR B 1 58 ? -5.455 4.523 43.428 1.00 11.22 59 THR B O 1
ATOM 3483 N N . GLY B 1 59 ? -5.970 5.010 41.322 1.00 11.04 60 GLY B N 1
ATOM 3484 C CA . GLY B 1 59 ? -7.389 5.237 41.637 1.00 10.38 60 GLY B CA 1
ATOM 3485 C C . GLY B 1 59 ? -8.180 3.950 41.746 1.00 10.61 60 GLY B C 1
ATOM 3486 O O . GLY B 1 59 ? -9.234 3.974 42.354 1.00 13.32 60 GLY B O 1
ATOM 3487 N N . VAL B 1 60 ? -7.678 2.868 41.199 1.00 10.25 61 VAL B N 1
ATOM 3488 C CA . VAL B 1 60 ? -8.251 1.555 41.433 1.00 11.09 61 VAL B CA 1
ATOM 3489 C C . VAL B 1 60 ? -7.934 1.127 42.875 1.00 10.49 61 VAL B C 1
ATOM 3490 O O . VAL B 1 60 ? -8.807 0.652 43.605 1.00 13.37 61 VAL B O 1
ATOM 3494 N N . ASP B 1 61 ? -6.672 1.293 43.263 1.00 11.50 62 ASP B N 1
ATOM 3495 C CA . ASP B 1 61 ? -6.210 0.832 44.576 1.00 11.22 62 ASP B CA 1
ATOM 3496 C C . ASP B 1 61 ? -6.662 1.695 45.762 1.00 12.29 62 ASP B C 1
ATOM 3497 O O . ASP B 1 61 ? -6.714 1.185 46.898 1.00 13.34 62 ASP B O 1
ATOM 3502 N N . ASN B 1 62 ? -6.932 2.973 45.487 1.00 11.66 63 ASN B N 1
ATOM 3503 C CA . ASN B 1 62 ? -7.242 3.976 46.510 1.00 11.31 63 ASN B CA 1
ATOM 3504 C C . ASN B 1 62 ? -8.603 4.567 46.241 1.00 11.37 63 ASN B C 1
ATOM 3505 O O . ASN B 1 62 ? -8.758 5.533 45.486 1.00 14.26 63 ASN B O 1
ATOM 3510 N N . PRO B 1 63 ? -9.665 3.982 46.805 1.00 15.08 64 PRO B N 1
ATOM 3511 C CA . PRO B 1 63 ? -11.010 4.489 46.519 1.00 16.09 64 PRO B CA 1
ATOM 3512 C C . PRO B 1 63 ? -11.186 5.970 46.795 1.00 18.34 64 PRO B C 1
ATOM 3513 O O . PRO B 1 63 ? -11.905 6.641 46.021 1.00 21.06 64 PRO B O 1
ATOM 3517 N N . GLY B 1 64 ? -10.539 6.477 47.823 1.00 22.94 65 GLY B N 1
ATOM 3518 C CA . GLY B 1 64 ? -10.639 7.875 48.176 1.00 36.05 65 GLY B CA 1
ATOM 3519 C C . GLY B 1 64 ? -11.828 8.147 49.067 1.00 46.00 65 GLY B C 1
ATOM 3520 O O . GLY B 1 64 ? -12.634 7.339 49.552 1.00 45.02 65 GLY B O 1
ATOM 3521 N N . HIS B 1 65 ? -12.030 9.431 49.368 1.00 53.04 66 HIS B N 1
ATOM 3522 C CA . HIS B 1 65 ? -13.230 9.679 50.207 1.00 59.32 66 HIS B CA 1
ATOM 3523 C C . HIS B 1 65 ? -14.080 10.737 49.546 1.00 61.43 66 HIS B C 1
ATOM 3524 O O . HIS B 1 65 ? -13.692 11.238 48.476 1.00 69.05 66 HIS B O 1
ATOM 3531 N N . PRO B 1 66 ? -15.240 11.093 50.057 1.00 66.44 67 PRO B N 1
ATOM 3532 C CA . PRO B 1 66 ? -16.006 12.187 49.445 1.00 66.25 67 PRO B CA 1
ATOM 3533 C C . PRO B 1 66 ? -15.554 13.551 49.970 1.00 67.15 67 PRO B C 1
ATOM 3534 O O . PRO B 1 66 ? -15.722 14.550 49.261 1.00 66.35 67 PRO B O 1
ATOM 3538 N N . PHE B 1 67 ? -15.002 13.587 51.175 1.00 69.76 68 PHE B N 1
ATOM 3539 C CA . PHE B 1 67 ? -14.552 14.799 51.847 1.00 70.90 68 PHE B CA 1
ATOM 3540 C C . PHE B 1 67 ? -13.605 15.604 50.976 1.00 62.63 68 PHE B C 1
ATOM 3541 O O . PHE B 1 67 ? -13.615 16.834 50.968 1.00 61.62 68 PHE B O 1
ATOM 3549 N N . ILE B 1 68 ? -12.736 14.971 50.206 1.00 57.15 69 ILE B N 1
ATOM 3550 C CA . ILE B 1 68 ? -11.871 15.812 49.345 1.00 53.93 69 ILE B CA 1
ATOM 3551 C C . ILE B 1 68 ? -11.372 14.841 48.278 1.00 47.71 69 ILE B C 1
ATOM 3552 O O . ILE B 1 68 ? -10.447 14.081 48.518 1.00 53.23 69 ILE B O 1
ATOM 3557 N N . MET B 1 69 ? -12.077 14.891 47.152 1.00 39.98 70 MET B N 1
ATOM 3558 C CA . MET B 1 69 ? -11.836 13.993 46.043 1.00 30.29 70 MET B CA 1
ATOM 3559 C C . MET B 1 69 ? -10.361 13.957 45.641 1.00 27.04 70 MET B C 1
ATOM 3560 O O . MET B 1 69 ? -9.651 14.957 45.496 1.00 39.36 70 MET B O 1
ATOM 3565 N N . THR B 1 70 ? -9.821 12.788 45.441 1.00 18.43 71 THR B N 1
ATOM 3566 C CA . THR B 1 70 ? -8.474 12.599 44.896 1.00 17.01 71 THR B CA 1
ATOM 3567 C C . THR B 1 70 ? -8.587 12.433 43.390 1.00 14.21 71 THR B C 1
ATOM 3568 O O . THR B 1 70 ? -9.693 12.123 42.910 1.00 14.24 71 THR B O 1
ATOM 3572 N N . VAL B 1 71 ? -7.526 12.644 42.635 1.00 15.30 72 VAL B N 1
ATOM 3573 C CA . VAL B 1 71 ? -7.585 12.535 41.154 1.00 14.96 72 VAL B CA 1
ATOM 3574 C C . VAL B 1 71 ? -7.688 11.101 40.707 1.00 12.89 72 VAL B C 1
ATOM 3575 O O . VAL B 1 71 ? -8.435 10.780 39.788 1.00 13.37 72 VAL B O 1
ATOM 3579 N N . GLY B 1 72 ? -6.936 10.188 41.331 1.00 12.21 73 GLY B N 1
ATOM 3580 C CA . GLY B 1 72 ? -7.077 8.791 40.994 1.00 10.68 73 GLY B CA 1
ATOM 3581 C C . GLY B 1 72 ? -6.398 8.290 39.738 1.00 10.05 73 GLY B C 1
ATOM 3582 O O . GLY B 1 72 ? -6.658 7.171 39.264 1.00 10.45 73 GLY B O 1
ATOM 3583 N N . CYS B 1 73 ? -5.502 9.104 39.168 1.00 10.28 74 CYS B N 1
ATOM 3584 C CA . CYS B 1 73 ? -4.791 8.745 37.947 1.00 9.91 74 CYS B CA 1
ATOM 3585 C C . CYS B 1 73 ? -3.517 9.580 37.842 1.00 10.21 74 CYS B C 1
ATOM 3586 O O . CYS B 1 73 ? -3.386 10.611 38.467 1.00 11.82 74 CYS B O 1
ATOM 3589 N N . VAL B 1 74 ? -2.564 9.085 37.050 1.00 10.28 75 VAL B N 1
ATOM 3590 C CA . VAL B 1 74 ? -1.298 9.749 36.822 1.00 9.01 75 VAL B CA 1
ATOM 3591 C C . VAL B 1 74 ? -0.929 9.636 35.342 1.00 9.16 75 VAL B C 1
ATOM 3592 O O . VAL B 1 74 ? -1.345 8.692 34.646 1.00 10.50 75 VAL B O 1
ATOM 3596 N N . ALA B 1 75 ? -0.072 10.554 34.904 1.00 9.13 76 ALA B N 1
ATOM 3597 C CA . ALA B 1 75 ? 0.626 10.438 33.635 1.00 8.87 76 ALA B CA 1
ATOM 3598 C C . ALA B 1 75 ? 1.993 9.782 33.857 1.00 8.08 76 ALA B C 1
ATOM 3599 O O . ALA B 1 75 ? 2.642 9.935 34.890 1.00 10.11 76 ALA B O 1
ATOM 3601 N N . GLY B 1 76 ? 2.457 9.041 32.827 1.00 8.95 77 GLY B N 1
ATOM 3602 C CA . GLY B 1 76 ? 3.730 8.334 32.883 1.00 9.43 77 GLY B CA 1
ATOM 3603 C C . GLY B 1 76 ? 4.781 8.943 31.969 1.00 10.12 77 GLY B C 1
ATOM 3604 O O . GLY B 1 76 ? 5.943 8.528 32.021 1.00 10.85 77 GLY B O 1
ATOM 3605 N N . ASP B 1 77 ? 4.403 9.899 31.142 1.00 10.38 78 ASP B N 1
ATOM 3606 C CA . ASP B 1 77 ? 5.221 10.520 30.125 1.00 10.40 78 ASP B CA 1
ATOM 3607 C C . ASP B 1 77 ? 4.396 11.662 29.526 1.00 9.07 78 ASP B C 1
ATOM 3608 O O . ASP B 1 77 ? 3.201 11.830 29.859 1.00 10.36 78 ASP B O 1
ATOM 3613 N N . GLU B 1 78 ? 4.996 12.449 28.645 1.00 9.84 79 GLU B N 1
ATOM 3614 C CA . GLU B 1 78 ? 4.308 13.610 28.108 1.00 10.48 79 GLU B CA 1
ATOM 3615 C C . GLU B 1 78 ? 3.111 13.200 27.240 1.00 11.10 79 GLU B C 1
ATOM 3616 O O . GLU B 1 78 ? 2.023 13.780 27.328 1.00 13.42 79 GLU B O 1
ATOM 3622 N N . GLU B 1 79 ? 3.333 12.151 26.422 1.00 11.77 80 GLU B N 1
ATOM 3623 C CA . GLU B 1 79 ? 2.346 11.625 25.511 1.00 14.77 80 GLU B CA 1
ATOM 3624 C C . GLU B 1 79 ? 1.087 11.142 26.230 1.00 11.55 80 GLU B C 1
ATOM 3625 O O . GLU B 1 79 ? -0.005 11.052 25.618 1.00 11.24 80 GLU B O 1
ATOM 3631 N N . SER B 1 80 ? 1.172 10.823 27.516 1.00 10.87 81 SER B N 1
ATOM 3632 C CA . SER B 1 80 ? 0.046 10.253 28.264 1.00 9.05 81 SER B CA 1
ATOM 3633 C C . SER B 1 80 ? -1.198 11.132 28.131 1.00 10.82 81 SER B C 1
ATOM 3634 O O . SER B 1 80 ? -2.293 10.584 27.972 1.00 10.14 81 SER B O 1
ATOM 3637 N N . TYR B 1 81 ? -1.020 12.440 28.227 1.00 11.39 82 TYR B N 1
ATOM 3638 C CA . TYR B 1 81 ? -2.180 13.334 28.210 1.00 11.66 82 TYR B CA 1
ATOM 3639 C C . TYR B 1 81 ? -2.873 13.397 26.856 1.00 12.28 82 TYR B C 1
ATOM 3640 O O . TYR B 1 81 ? -4.052 13.716 26.787 1.00 18.88 82 TYR B O 1
ATOM 3649 N N . GLU B 1 82 ? -2.154 13.047 25.792 1.00 12.15 83 GLU B N 1
ATOM 3650 C CA . GLU B 1 82 ? -2.688 12.979 24.439 1.00 12.08 83 GLU B CA 1
ATOM 3651 C C . GLU B 1 82 ? -3.297 11.606 24.173 1.00 11.97 83 GLU B C 1
ATOM 3652 O O . GLU B 1 82 ? -4.465 11.519 23.782 1.00 12.46 83 GLU B O 1
ATOM 3658 N N . VAL B 1 83 ? -2.554 10.546 24.397 1.00 11.19 84 VAL B N 1
ATOM 3659 C CA . VAL B 1 83 ? -2.968 9.182 24.085 1.00 10.46 84 VAL B CA 1
ATOM 3660 C C . VAL B 1 83 ? -4.216 8.803 24.903 1.00 11.10 84 VAL B C 1
ATOM 3661 O O . VAL B 1 83 ? -5.095 8.103 24.399 1.00 14.44 84 VAL B O 1
ATOM 3665 N N . PHE B 1 84 ? -4.275 9.278 26.147 1.00 9.51 85 PHE B N 1
ATOM 3666 C CA . PHE B 1 84 ? -5.394 8.951 27.032 1.00 9.75 85 PHE B CA 1
ATOM 3667 C C . PHE B 1 84 ? -6.283 10.180 27.297 1.00 11.16 85 PHE B C 1
ATOM 3668 O O . PHE B 1 84 ? -6.906 10.262 28.365 1.00 12.29 85 PHE B O 1
ATOM 3676 N N . LYS B 1 85 ? -6.345 11.114 26.333 1.00 12.29 86 LYS B N 1
ATOM 3677 C CA . LYS B 1 85 ? -7.115 12.321 26.517 1.00 12.62 86 LYS B CA 1
ATOM 3678 C C . LYS B 1 85 ? -8.599 12.068 26.816 1.00 12.51 86 LYS B C 1
ATOM 3679 O O . LYS B 1 85 ? -9.207 12.884 27.529 1.00 12.09 86 LYS B O 1
ATOM 3685 N N . GLU B 1 86 ? -9.179 10.968 26.324 1.00 12.00 87 GLU B N 1
ATOM 3686 C CA . GLU B 1 86 ? -10.589 10.705 26.606 1.00 12.99 87 GLU B CA 1
ATOM 3687 C C . GLU B 1 86 ? -10.826 10.441 28.096 1.00 12.07 87 GLU B C 1
ATOM 3688 O O . GLU B 1 86 ? -11.959 10.660 28.568 1.00 15.27 87 GLU B O 1
ATOM 3694 N N . LEU B 1 87 ? -9.821 10.009 28.822 1.00 12.01 88 LEU B N 1
ATOM 3695 C CA . LEU B 1 87 ? -9.885 9.875 30.269 1.00 12.63 88 LEU B CA 1
ATOM 3696 C C . LEU B 1 87 ? -9.418 11.183 30.937 1.00 13.09 88 LEU B C 1
ATOM 3697 O O . LEU B 1 87 ? -10.117 11.728 31.787 1.00 13.30 88 LEU B O 1
ATOM 3705 N N . PHE B 1 88 ? -8.234 11.699 30.596 1.00 11.55 89 PHE B N 1
ATOM 3706 C CA . PHE B 1 88 ? -7.745 12.878 31.271 1.00 11.01 89 PHE B CA 1
ATOM 3707 C C . PHE B 1 88 ? -8.549 14.148 31.069 1.00 11.95 89 PHE B C 1
ATOM 3708 O O . PHE B 1 88 ? -8.663 14.930 32.027 1.00 13.31 89 PHE B O 1
ATOM 3716 N N . ASP B 1 89 ? -9.112 14.399 29.888 1.00 12.08 90 ASP B N 1
ATOM 3717 C CA . ASP B 1 89 ? -9.812 15.638 29.649 1.00 12.57 90 ASP B CA 1
ATOM 3718 C C . ASP B 1 89 ? -10.994 15.797 30.614 1.00 13.21 90 ASP B C 1
ATOM 3719 O O . ASP B 1 89 ? -11.120 16.835 31.279 1.00 14.29 90 ASP B O 1
ATOM 3724 N N . PRO B 1 90 ? -11.882 14.832 30.765 1.00 14.47 91 PRO B N 1
ATOM 3725 C CA . PRO B 1 90 ? -12.962 14.995 31.755 1.00 14.50 91 PRO B CA 1
ATOM 3726 C C . PRO B 1 90 ? -12.486 15.023 33.193 1.00 13.24 91 PRO B C 1
ATOM 3727 O O . PRO B 1 90 ? -13.073 15.716 34.041 1.00 14.78 91 PRO B O 1
ATOM 3731 N N . VAL B 1 91 ? -11.419 14.321 33.542 1.00 12.75 92 VAL B N 1
ATOM 3732 C CA . VAL B 1 91 ? -10.834 14.410 34.873 1.00 12.53 92 VAL B CA 1
ATOM 3733 C C . VAL B 1 91 ? -10.320 15.813 35.138 1.00 13.25 92 VAL B C 1
ATOM 3734 O O . VAL B 1 91 ? -10.568 16.384 36.218 1.00 13.89 92 VAL B O 1
ATOM 3738 N N . ILE B 1 92 ? -9.620 16.368 34.167 1.00 12.96 93 ILE B N 1
ATOM 3739 C CA . ILE B 1 92 ? -9.126 17.737 34.296 1.00 12.83 93 ILE B CA 1
ATOM 3740 C C . ILE B 1 92 ? -10.274 18.721 34.413 1.00 12.90 93 ILE B C 1
ATOM 3741 O O . ILE B 1 92 ? -10.218 19.646 35.221 1.00 14.75 93 ILE B O 1
ATOM 3746 N N . GLU B 1 93 ? -11.314 18.567 33.599 1.00 14.71 94 GLU B N 1
ATOM 3747 C CA . GLU B 1 93 ? -12.454 19.475 33.668 1.00 16.84 94 GLU B CA 1
ATOM 3748 C C . GLU B 1 93 ? -13.081 19.431 35.052 1.00 17.19 94 GLU B C 1
ATOM 3749 O O . GLU B 1 93 ? -13.453 20.461 35.595 1.00 20.92 94 GLU B O 1
ATOM 3755 N N . ASP B 1 94 ? -13.204 18.244 35.649 1.00 15.81 95 ASP B N 1
ATOM 3756 C CA . ASP B 1 94 ? -13.859 18.134 36.934 1.00 18.29 95 ASP B CA 1
ATOM 3757 C C . ASP B 1 94 ? -12.952 18.662 38.038 1.00 14.86 95 ASP B C 1
ATOM 3758 O O . ASP B 1 94 ? -13.488 19.337 38.929 1.00 22.73 95 ASP B O 1
ATOM 3763 N N . ARG B 1 95 ? -11.669 18.330 37.936 1.00 14.29 96 ARG B N 1
ATOM 3764 C CA . ARG B 1 95 ? -10.757 18.742 38.992 1.00 14.49 96 ARG B CA 1
ATOM 3765 C C . ARG B 1 95 ? -10.470 20.234 38.978 1.00 14.59 96 ARG B C 1
ATOM 3766 O O . ARG B 1 95 ? -10.222 20.826 40.042 1.00 18.56 96 ARG B O 1
ATOM 3774 N N . HIS B 1 96 ? -10.480 20.848 37.806 1.00 15.19 97 HIS B N 1
ATOM 3775 C CA . HIS B 1 96 ? -10.055 22.232 37.643 1.00 15.38 97 HIS B CA 1
ATOM 3776 C C . HIS B 1 96 ? -11.201 23.147 37.261 1.00 17.60 97 HIS B C 1
ATOM 3777 O O . HIS B 1 96 ? -11.121 23.974 36.389 1.00 20.49 97 HIS B O 1
ATOM 3784 N N . GLY B 1 97 ? -12.328 23.025 37.937 1.00 19.79 98 GLY B N 1
ATOM 3785 C CA . GLY B 1 97 ? -13.420 23.935 37.876 1.00 21.25 98 GLY B CA 1
ATOM 3786 C C . GLY B 1 97 ? -14.014 24.259 36.535 1.00 19.61 98 GLY B C 1
ATOM 3787 O O . GLY B 1 97 ? -14.438 25.387 36.314 1.00 24.44 98 GLY B O 1
ATOM 3788 N N . GLY B 1 98 ? -14.041 23.233 35.691 1.00 18.93 99 GLY B N 1
ATOM 3789 C CA . GLY B 1 98 ? -14.713 23.336 34.408 1.00 19.19 99 GLY B CA 1
ATOM 3790 C C . GLY B 1 98 ? -13.754 23.650 33.280 1.00 18.52 99 GLY B C 1
ATOM 3791 O O . GLY B 1 98 ? -14.173 24.049 32.215 1.00 25.73 99 GLY B O 1
ATOM 3792 N N . TYR B 1 99 ? -12.464 23.441 33.515 1.00 16.34 100 TYR B N 1
ATOM 3793 C CA . TYR B 1 99 ? -11.441 23.748 32.513 1.00 16.87 100 TYR B CA 1
ATOM 3794 C C . TYR B 1 99 ? -11.653 22.797 31.336 1.00 17.13 100 TYR B C 1
ATOM 3795 O O . TYR B 1 99 ? -11.508 21.601 31.528 1.00 19.02 100 TYR B O 1
ATOM 3804 N N . LYS B 1 100 ? -11.984 23.258 30.143 1.00 18.55 101 LYS B N 1
ATOM 3805 C CA . LYS B 1 100 ? -12.385 22.437 29.010 1.00 20.28 101 LYS B CA 1
ATOM 3806 C C . LYS B 1 100 ? -11.243 22.147 28.081 1.00 17.89 101 LYS B C 1
ATOM 3807 O O . LYS B 1 100 ? -10.209 22.813 28.044 1.00 18.79 101 LYS B O 1
ATOM 3813 N N . PRO B 1 101 ? -11.410 21.096 27.279 1.00 18.66 102 PRO B N 1
ATOM 3814 C CA . PRO B 1 101 ? -10.374 20.804 26.289 1.00 18.79 102 PRO B CA 1
ATOM 3815 C C . PRO B 1 101 ? -10.004 21.964 25.382 1.00 20.94 102 PRO B C 1
ATOM 3816 O O . PRO B 1 101 ? -8.854 21.999 24.944 1.00 22.16 102 PRO B O 1
ATOM 3820 N N . THR B 1 102 ? -10.931 22.859 25.098 1.00 21.32 103 THR B N 1
ATOM 3821 C CA . THR B 1 102 ? -10.707 24.008 24.242 1.00 23.94 103 THR B CA 1
ATOM 3822 C C . THR B 1 102 ? -10.121 25.229 24.924 1.00 21.18 103 THR B C 1
ATOM 3823 O O . THR B 1 102 ? -9.867 26.245 24.282 1.00 29.98 103 THR B O 1
ATOM 3827 N N . ASP B 1 103 ? -9.923 25.152 26.251 1.00 22.82 104 ASP B N 1
ATOM 3828 C CA . ASP B 1 103 ? -9.386 26.307 26.984 1.00 21.04 104 ASP B CA 1
ATOM 3829 C C . ASP B 1 103 ? -7.873 26.396 26.841 1.00 20.30 104 ASP B C 1
ATOM 3830 O O . ASP B 1 103 ? -7.175 25.379 26.668 1.00 22.61 104 ASP B O 1
ATOM 3835 N N . GLU B 1 104 ? -7.314 27.585 26.984 1.00 19.86 105 GLU B N 1
ATOM 3836 C CA . GLU B 1 104 ? -5.902 27.892 26.941 1.00 20.23 105 GLU B CA 1
ATOM 3837 C C . GLU B 1 104 ? -5.382 28.223 28.331 1.00 17.43 105 GLU B C 1
ATOM 3838 O O . GLU B 1 104 ? -6.058 28.876 29.120 1.00 18.80 105 GLU B O 1
ATOM 3844 N N . HIS B 1 105 ? -4.142 27.780 28.546 1.00 15.04 106 HIS B N 1
ATOM 3845 C CA . HIS B 1 105 ? -3.404 28.102 29.748 1.00 15.79 106 HIS B CA 1
ATOM 3846 C C . HIS B 1 105 ? -2.302 29.092 29.371 1.00 16.63 106 HIS B C 1
ATOM 3847 O O . HIS B 1 105 ? -1.468 28.733 28.543 1.00 18.12 106 HIS B O 1
ATOM 3854 N N . LYS B 1 106 ? -2.280 30.259 29.998 1.00 17.45 107 LYS B N 1
ATOM 3855 C CA . LYS B 1 106 ? -1.262 31.277 29.849 1.00 18.61 107 LYS B CA 1
ATOM 3856 C C . LYS B 1 106 ? -0.282 31.167 31.008 1.00 16.52 107 LYS B C 1
ATOM 3857 O O . LYS B 1 106 ? -0.687 31.182 32.176 1.00 17.75 107 LYS B O 1
ATOM 3863 N N . THR B 1 107 ? 0.993 31.096 30.676 1.00 15.49 108 THR B N 1
ATOM 3864 C CA . THR B 1 107 ? 2.133 31.172 31.597 1.00 16.53 108 THR B CA 1
ATOM 3865 C C . THR B 1 107 ? 2.584 32.619 31.713 1.00 17.54 108 THR B C 1
ATOM 3866 O O . THR B 1 107 ? 2.705 33.331 30.707 1.00 18.35 108 THR B O 1
ATOM 3870 N N . ASP B 1 108 ? 2.850 33.074 32.929 1.00 16.72 109 ASP B N 1
ATOM 3871 C CA . ASP B 1 108 ? 3.406 34.428 33.091 1.00 16.54 109 ASP B CA 1
ATOM 3872 C C . ASP B 1 108 ? 4.407 34.405 34.245 1.00 17.08 109 ASP B C 1
ATOM 3873 O O . ASP B 1 108 ? 4.028 34.404 35.426 1.00 18.05 109 ASP B O 1
ATOM 3878 N N . LEU B 1 109 ? 5.701 34.363 33.937 1.00 17.53 110 LEU B N 1
ATOM 3879 C CA . LEU B 1 109 ? 6.749 34.352 34.963 1.00 18.58 110 LEU B CA 1
ATOM 3880 C C . LEU B 1 109 ? 7.519 35.674 34.964 1.00 18.04 110 LEU B C 1
ATOM 3881 O O . LEU B 1 109 ? 8.702 35.764 35.294 1.00 22.85 110 LEU B O 1
ATOM 3886 N N . ASN B 1 110 ? 6.846 36.770 34.599 1.00 19.71 111 ASN B N 1
ATOM 3887 C CA . ASN B 1 110 ? 7.396 38.112 34.690 1.00 20.73 111 ASN B CA 1
ATOM 3888 C C . ASN B 1 110 ? 6.975 38.704 36.023 1.00 21.85 111 ASN B C 1
ATOM 3889 O O . ASN B 1 110 ? 5.861 39.219 36.128 1.00 21.50 111 ASN B O 1
ATOM 3894 N N . ALA B 1 111 ? 7.861 38.599 37.012 1.00 20.94 112 ALA B N 1
ATOM 3895 C CA . ALA B 1 111 ? 7.511 39.062 38.356 1.00 22.27 112 ALA B CA 1
ATOM 3896 C C . ALA B 1 111 ? 7.156 40.542 38.366 1.00 22.85 112 ALA B C 1
ATOM 3897 O O . ALA B 1 111 ? 6.419 40.955 39.249 1.00 26.16 112 ALA B O 1
ATOM 3899 N N . ASP B 1 112 ? 7.611 41.346 37.421 1.00 23.60 113 ASP B N 1
ATOM 3900 C CA . ASP B 1 112 ? 7.289 42.767 37.363 1.00 26.36 113 ASP B CA 1
ATOM 3901 C C . ASP B 1 112 ? 5.775 42.975 37.251 1.00 24.82 113 ASP B C 1
ATOM 3902 O O . ASP B 1 112 ? 5.278 44.035 37.609 1.00 30.83 113 ASP B O 1
ATOM 3907 N N . ASN B 1 113 ? 5.066 41.951 36.751 1.00 23.56 114 ASN B N 1
ATOM 3908 C CA . ASN B 1 113 ? 3.610 42.064 36.578 1.00 23.26 114 ASN B CA 1
ATOM 3909 C C . ASN B 1 113 ? 2.856 41.885 37.892 1.00 22.29 114 ASN B C 1
ATOM 3910 O O . ASN B 1 113 ? 1.644 42.190 37.983 1.00 27.04 114 ASN B O 1
ATOM 3915 N N . LEU B 1 114 ? 3.502 41.414 38.942 1.00 24.13 115 LEU B N 1
ATOM 3916 C CA . LEU B 1 114 ? 2.856 41.323 40.254 1.00 25.00 115 LEU B CA 1
ATOM 3917 C C . LEU B 1 114 ? 2.720 42.704 40.879 1.00 25.68 115 LEU B C 1
ATOM 3918 O O . LEU B 1 114 ? 3.743 43.424 40.922 1.00 36.94 115 LEU B O 1
ATOM 3923 N N . GLN B 1 115 ? 1.559 43.140 41.345 1.00 26.94 116 GLN B N 1
ATOM 3924 C CA . GLN B 1 115 ? 1.368 44.450 41.962 1.00 27.02 116 GLN B CA 1
ATOM 3925 C C . GLN B 1 115 ? 1.424 44.381 43.483 1.00 30.44 116 GLN B C 1
ATOM 3926 O O . GLN B 1 115 ? 0.638 43.669 44.111 1.00 27.90 116 GLN B O 1
ATOM 3932 N N . GLY B 1 116 ? 2.333 45.130 44.084 1.00 35.26 117 GLY B N 1
ATOM 3933 C CA . GLY B 1 116 ? 2.448 45.146 45.543 1.00 30.52 117 GLY B CA 1
ATOM 3934 C C . GLY B 1 116 ? 2.981 43.837 46.078 1.00 30.19 117 GLY B C 1
ATOM 3935 O O . GLY B 1 116 ? 3.661 43.133 45.330 1.00 37.42 117 GLY B O 1
ATOM 3936 N N . GLY B 1 117 ? 2.637 43.499 47.314 1.00 32.21 118 GLY B N 1
ATOM 3937 C CA . GLY B 1 117 ? 3.027 42.256 47.955 1.00 29.07 118 GLY B CA 1
ATOM 3938 C C . GLY B 1 117 ? 4.409 42.322 48.536 1.00 31.18 118 GLY B C 1
ATOM 3939 O O . GLY B 1 117 ? 5.030 41.330 48.911 1.00 26.74 118 GLY B O 1
ATOM 3940 N N . ASP B 1 118 ? 5.010 43.500 48.642 1.00 28.67 119 ASP B N 1
ATOM 3941 C CA . ASP B 1 118 ? 6.336 43.544 49.238 1.00 28.57 119 ASP B CA 1
ATOM 3942 C C . ASP B 1 118 ? 6.227 43.773 50.736 1.00 28.05 119 ASP B C 1
ATOM 3943 O O . ASP B 1 118 ? 7.241 43.821 51.448 1.00 32.54 119 ASP B O 1
ATOM 3948 N N . ASP B 1 119 ? 4.958 43.955 51.123 1.00 28.74 120 ASP B N 1
ATOM 3949 C CA . ASP B 1 119 ? 4.678 44.415 52.478 1.00 31.10 120 ASP B CA 1
ATOM 3950 C C . ASP B 1 119 ? 3.608 43.678 53.271 1.00 30.17 120 ASP B C 1
ATOM 3951 O O . ASP B 1 119 ? 2.959 44.306 54.117 1.00 30.90 120 ASP B O 1
ATOM 3956 N N . LEU B 1 120 ? 3.389 42.377 53.078 1.00 25.48 121 LEU B N 1
ATOM 3957 C CA . LEU B 1 120 ? 2.408 41.688 53.927 1.00 21.84 121 LEU B CA 1
ATOM 3958 C C . LEU B 1 120 ? 2.804 41.843 55.399 1.00 22.14 121 LEU B C 1
ATOM 3959 O O . LEU B 1 120 ? 3.954 41.637 55.806 1.00 24.08 121 LEU B O 1
ATOM 3964 N N . ASP B 1 121 ? 1.860 42.276 56.213 1.00 24.17 122 ASP B N 1
ATOM 3965 C CA . ASP B 1 121 ? 2.110 42.586 57.628 1.00 22.33 122 ASP B CA 1
ATOM 3966 C C . ASP B 1 121 ? 2.857 41.490 58.351 1.00 21.30 122 ASP B C 1
ATOM 3967 O O . ASP B 1 121 ? 2.346 40.379 58.582 1.00 20.95 122 ASP B O 1
ATOM 3972 N N . PRO B 1 122 ? 4.109 41.693 58.715 1.00 24.94 123 PRO B N 1
ATOM 3973 C CA . PRO B 1 122 ? 4.910 40.587 59.312 1.00 24.69 123 PRO B CA 1
ATOM 3974 C C . PRO B 1 122 ? 4.490 40.333 60.750 1.00 28.26 123 PRO B C 1
ATOM 3975 O O . PRO B 1 122 ? 5.004 39.408 61.376 1.00 27.30 123 PRO B O 1
ATOM 3979 N N . ASN B 1 123 ? 3.547 41.142 61.247 1.00 24.17 124 ASN B N 1
ATOM 3980 C CA . ASN B 1 123 ? 2.987 40.803 62.567 1.00 26.32 124 ASN B CA 1
ATOM 3981 C C . ASN B 1 123 ? 2.037 39.605 62.458 1.00 22.31 124 ASN B C 1
ATOM 3982 O O . ASN B 1 123 ? 1.634 39.006 63.465 1.00 23.46 124 ASN B O 1
ATOM 3987 N N . TYR B 1 124 ? 1.669 39.283 61.215 1.00 19.85 125 TYR B N 1
ATOM 3988 C CA . TYR B 1 124 ? 0.776 38.190 60.886 1.00 20.83 125 TYR B CA 1
ATOM 3989 C C . TYR B 1 124 ? 1.408 37.129 60.006 1.00 17.04 125 TYR B C 1
ATOM 3990 O O . TYR B 1 124 ? 1.252 35.921 60.254 1.00 18.89 125 TYR B O 1
ATOM 3999 N N . VAL B 1 125 ? 2.107 37.585 58.972 1.00 19.70 126 VAL B N 1
ATOM 4000 C CA . VAL B 1 125 ? 2.752 36.656 58.038 1.00 18.33 126 VAL B CA 1
ATOM 4001 C C . VAL B 1 125 ? 4.163 36.325 58.508 1.00 19.61 126 VAL B C 1
ATOM 4002 O O . VAL B 1 125 ? 5.059 37.159 58.496 1.00 19.66 126 VAL B O 1
ATOM 4006 N N . LEU B 1 126 ? 4.335 35.074 58.920 1.00 19.06 127 LEU B N 1
ATOM 4007 C CA . LEU B 1 126 ? 5.607 34.578 59.431 1.00 19.58 127 LEU B CA 1
ATOM 4008 C C . LEU B 1 126 ? 6.594 34.210 58.341 1.00 19.46 127 LEU B C 1
ATOM 4009 O O . LEU B 1 126 ? 7.803 34.345 58.495 1.00 20.40 127 LEU B O 1
ATOM 4014 N N . SER B 1 127 ? 6.079 33.749 57.217 1.00 17.39 128 SER B N 1
ATOM 4015 C CA . SER B 1 127 ? 6.902 33.321 56.084 1.00 16.92 128 SER B CA 1
ATOM 4016 C C . SER B 1 127 ? 6.065 33.286 54.815 1.00 16.89 128 SER B C 1
ATOM 4017 O O . SER B 1 127 ? 4.845 33.121 54.806 1.00 18.73 128 SER B O 1
ATOM 4020 N N . SER B 1 128 ? 6.727 33.420 53.696 1.00 18.63 129 SER B N 1
ATOM 4021 C CA . SER B 1 128 ? 6.132 33.432 52.377 1.00 18.67 129 SER B CA 1
ATOM 4022 C C . SER B 1 128 ? 6.848 32.450 51.469 1.00 18.54 129 SER B C 1
ATOM 4023 O O . SER B 1 128 ? 8.084 32.385 51.545 1.00 20.56 129 SER B O 1
ATOM 4026 N N . ARG B 1 129 ? 6.117 31.732 50.636 1.00 16.88 130 ARG B N 1
ATOM 4027 C CA . ARG B 1 129 ? 6.746 30.763 49.757 1.00 19.19 130 ARG B CA 1
ATOM 4028 C C . ARG B 1 129 ? 5.987 30.590 48.441 1.00 15.93 130 ARG B C 1
ATOM 4029 O O . ARG B 1 129 ? 4.781 30.792 48.381 1.00 18.52 130 ARG B O 1
ATOM 4037 N N . VAL B 1 130 ? 6.712 30.220 47.389 1.00 16.10 131 VAL B N 1
ATOM 4038 C CA . VAL B 1 130 ? 6.132 29.933 46.093 1.00 16.51 131 VAL B CA 1
ATOM 4039 C C . VAL B 1 130 ? 6.785 28.650 45.581 1.00 16.30 131 VAL B C 1
ATOM 4040 O O . VAL B 1 130 ? 8.014 28.575 45.480 1.00 16.61 131 VAL B O 1
ATOM 4044 N N . ARG B 1 131 ? 5.982 27.642 45.277 1.00 15.91 132 ARG B N 1
ATOM 4045 C CA . ARG B 1 131 ? 6.552 26.382 44.811 1.00 18.23 132 ARG B CA 1
ATOM 4046 C C . ARG B 1 131 ? 5.903 25.951 43.514 1.00 15.42 132 ARG B C 1
ATOM 4047 O O . ARG B 1 131 ? 4.740 26.256 43.268 1.00 15.12 132 ARG B O 1
ATOM 4055 N N . THR B 1 132 ? 6.659 25.189 42.727 1.00 14.56 133 THR B N 1
ATOM 4056 C CA . THR B 1 132 ? 6.088 24.575 41.550 1.00 11.67 133 THR B CA 1
ATOM 4057 C C . THR B 1 132 ? 6.824 23.274 41.257 1.00 13.57 133 THR B C 1
ATOM 4058 O O . THR B 1 132 ? 7.726 22.870 41.995 1.00 13.41 133 THR B O 1
ATOM 4062 N N . GLY B 1 133 ? 6.463 22.628 40.174 1.00 12.03 134 GLY B N 1
ATOM 4063 C CA . GLY B 1 133 ? 7.097 21.412 39.699 1.00 11.93 134 GLY B CA 1
ATOM 4064 C C . GLY B 1 133 ? 7.431 21.538 38.214 1.00 12.23 134 GLY B C 1
ATOM 4065 O O . GLY B 1 133 ? 6.711 22.259 37.517 1.00 12.14 134 GLY B O 1
ATOM 4066 N N . ARG B 1 134 ? 8.451 20.854 37.721 1.00 12.42 135 ARG B N 1
ATOM 4067 C CA . ARG B 1 134 ? 8.778 20.802 36.306 1.00 11.29 135 ARG B CA 1
ATOM 4068 C C . ARG B 1 134 ? 9.162 19.368 35.902 1.00 11.15 135 ARG B C 1
ATOM 4069 O O . ARG B 1 134 ? 9.702 18.617 36.694 1.00 12.54 135 ARG B O 1
ATOM 4077 N N . SER B 1 135 ? 8.903 19.074 34.647 1.00 11.22 136 SER B N 1
ATOM 4078 C CA . SER B 1 135 ? 9.318 17.864 33.973 1.00 10.59 136 SER B CA 1
ATOM 4079 C C . SER B 1 135 ? 10.243 18.218 32.808 1.00 10.85 136 SER B C 1
ATOM 4080 O O . SER B 1 135 ? 10.022 19.189 32.107 1.00 11.13 136 SER B O 1
ATOM 4083 N N . ILE B 1 136 ? 11.272 17.378 32.626 1.00 11.62 137 ILE B N 1
ATOM 4084 C CA . ILE B 1 136 ? 12.231 17.500 31.555 1.00 12.06 137 ILE B CA 1
ATOM 4085 C C . ILE B 1 136 ? 11.728 16.668 30.365 1.00 11.22 137 ILE B C 1
ATOM 4086 O O . ILE B 1 136 ? 11.541 15.439 30.415 1.00 11.58 137 ILE B O 1
ATOM 4094 N N . ARG B 1 137 ? 11.495 17.323 29.244 1.00 12.43 138 ARG B N 1
ATOM 4095 C CA . ARG B 1 137 ? 11.020 16.670 28.048 1.00 12.04 138 ARG B CA 1
ATOM 4096 C C . ARG B 1 137 ? 12.013 15.629 27.561 1.00 10.56 138 ARG B C 1
ATOM 4097 O O . ARG B 1 137 ? 13.226 15.811 27.611 1.00 13.34 138 ARG B O 1
ATOM 4105 N N . GLY B 1 138 ? 11.456 14.501 27.093 1.00 11.36 139 GLY B N 1
ATOM 4106 C CA . GLY B 1 138 ? 12.176 13.371 26.578 1.00 12.71 139 GLY B CA 1
ATOM 4107 C C . GLY B 1 138 ? 12.424 12.252 27.584 1.00 12.92 139 GLY B C 1
ATOM 4108 O O . GLY B 1 138 ? 13.090 11.256 27.251 1.00 17.76 139 GLY B O 1
ATOM 4109 N N . PHE B 1 139 ? 11.945 12.391 28.775 1.00 10.75 140 PHE B N 1
ATOM 4110 C CA . PHE B 1 139 ? 12.031 11.414 29.837 1.00 10.79 140 PHE B CA 1
ATOM 4111 C C . PHE B 1 139 ? 10.634 11.047 30.355 1.00 10.51 140 PHE B C 1
ATOM 4112 O O . PHE B 1 139 ? 9.762 11.899 30.438 1.00 12.37 140 PHE B O 1
ATOM 4120 N N . CYS B 1 140 ? 10.491 9.796 30.757 1.00 9.38 141 CYS B N 1
ATOM 4121 C CA . CYS B 1 140 ? 9.235 9.396 31.422 1.00 9.56 141 CYS B CA 1
ATOM 4122 C C . CYS B 1 140 ? 9.136 10.058 32.793 1.00 9.82 141 CYS B C 1
ATOM 4123 O O . CYS B 1 140 ? 10.144 10.420 33.400 1.00 10.20 141 CYS B O 1
ATOM 4126 N N . LEU B 1 141 ? 7.910 10.182 33.280 1.00 10.04 142 LEU B N 1
ATOM 4127 C CA . LEU B 1 141 ? 7.604 10.731 34.581 1.00 9.10 142 LEU B CA 1
ATOM 4128 C C . LEU B 1 141 ? 7.856 9.684 35.672 1.00 8.44 142 LEU B C 1
ATOM 4129 O O . LEU B 1 141 ? 7.966 8.481 35.383 1.00 9.13 142 LEU B O 1
ATOM 4134 N N . PRO B 1 142 ? 7.946 10.098 36.930 1.00 9.07 143 PRO B N 1
ATOM 4135 C CA . PRO B 1 142 ? 8.284 9.157 38.028 1.00 9.24 143 PRO B CA 1
ATOM 4136 C C . PRO B 1 142 ? 7.473 7.887 38.127 1.00 8.19 143 PRO B C 1
ATOM 4137 O O . PRO B 1 142 ? 8.112 6.899 38.565 1.00 10.41 143 PRO B O 1
ATOM 4141 N N . PRO B 1 143 ? 6.211 7.770 37.803 1.00 9.12 144 PRO B N 1
ATOM 4142 C CA . PRO B 1 143 ? 5.560 6.444 37.896 1.00 8.69 144 PRO B CA 1
ATOM 4143 C C . PRO B 1 143 ? 6.260 5.378 37.036 1.00 8.92 144 PRO B C 1
ATOM 4144 O O . PRO B 1 143 ? 6.176 4.192 37.318 1.00 11.79 144 PRO B O 1
ATOM 4148 N N . HIS B 1 144 ? 6.872 5.833 35.953 1.00 9.36 145 HIS B N 1
ATOM 4149 C CA . HIS B 1 144 ? 7.311 4.947 34.883 1.00 8.74 145 HIS B CA 1
ATOM 4150 C C . HIS B 1 144 ? 8.809 4.997 34.552 1.00 8.52 145 HIS B C 1
ATOM 4151 O O . HIS B 1 144 ? 9.331 4.089 33.931 1.00 11.66 145 HIS B O 1
ATOM 4158 N N . CYS B 1 145 ? 9.509 6.090 34.909 1.00 8.65 146 CYS B N 1
ATOM 4159 C CA . CYS B 1 145 ? 10.872 6.269 34.439 1.00 10.28 146 CYS B CA 1
ATOM 4160 C C . CYS B 1 145 ? 11.799 5.175 34.911 1.00 9.40 146 CYS B C 1
ATOM 4161 O O . CYS B 1 145 ? 11.679 4.671 36.017 1.00 11.21 146 CYS B O 1
ATOM 4164 N N . SER B 1 146 ? 12.711 4.786 34.039 1.00 9.77 147 SER B N 1
ATOM 4165 C CA . SER B 1 146 ? 13.710 3.795 34.390 1.00 9.36 147 SER B CA 1
ATOM 4166 C C . SER B 1 146 ? 14.787 4.351 35.305 1.00 9.13 147 SER B C 1
ATOM 4167 O O . SER B 1 146 ? 14.965 5.565 35.415 1.00 9.42 147 SER B O 1
ATOM 4170 N N . ARG B 1 147 ? 15.531 3.450 35.946 1.00 9.39 148 ARG B N 1
ATOM 4171 C CA . ARG B 1 147 ? 16.714 3.934 36.683 1.00 9.49 148 ARG B CA 1
ATOM 4172 C C . ARG B 1 147 ? 17.622 4.801 35.834 1.00 9.24 148 ARG B C 1
ATOM 4173 O O . ARG B 1 147 ? 18.150 5.807 36.322 1.00 10.99 148 ARG B O 1
ATOM 4181 N N . GLY B 1 148 ? 17.810 4.406 34.575 1.00 8.95 149 GLY B N 1
ATOM 4182 C CA . GLY B 1 148 ? 18.638 5.140 33.646 1.00 9.86 149 GLY B CA 1
ATOM 4183 C C . GLY B 1 148 ? 18.126 6.527 33.353 1.00 10.05 149 GLY B C 1
ATOM 4184 O O . GLY B 1 148 ? 18.872 7.519 33.388 1.00 11.92 149 GLY B O 1
ATOM 4185 N N . GLU B 1 149 ? 16.839 6.617 33.071 1.00 10.10 150 GLU B N 1
ATOM 4186 C CA . GLU B 1 149 ? 16.219 7.914 32.843 1.00 9.80 150 GLU B CA 1
ATOM 4187 C C . GLU B 1 149 ? 16.376 8.803 34.100 1.00 9.95 150 GLU B C 1
ATOM 4188 O O . GLU B 1 149 ? 16.737 9.981 33.979 1.00 10.97 150 GLU B O 1
ATOM 4194 N N . ARG B 1 150 ? 16.068 8.246 35.249 1.00 9.43 151 ARG B N 1
ATOM 4195 C CA . ARG B 1 150 ? 16.136 9.014 36.497 1.00 9.98 151 ARG B CA 1
ATOM 4196 C C . ARG B 1 150 ? 17.543 9.530 36.732 1.00 10.35 151 ARG B C 1
ATOM 4197 O O . ARG B 1 150 ? 17.708 10.676 37.127 1.00 11.42 151 ARG B O 1
ATOM 4205 N N . ARG B 1 151 ? 18.540 8.709 36.509 1.00 10.14 152 ARG B N 1
ATOM 4206 C CA . ARG B 1 151 ? 19.944 9.125 36.672 1.00 10.17 152 ARG B CA 1
ATOM 4207 C C . ARG B 1 151 ? 20.292 10.220 35.681 1.00 11.08 152 ARG B C 1
ATOM 4208 O O . ARG B 1 151 ? 21.017 11.154 36.013 1.00 12.18 152 ARG B O 1
ATOM 4216 N N . ALA B 1 152 ? 19.799 10.123 34.459 1.00 11.03 153 ALA B N 1
ATOM 4217 C CA . ALA B 1 152 ? 20.083 11.151 33.464 1.00 11.26 153 ALA B CA 1
ATOM 4218 C C . ALA B 1 152 ? 19.470 12.467 33.874 1.00 11.61 153 ALA B C 1
ATOM 4219 O O . ALA B 1 152 ? 20.109 13.505 33.728 1.00 12.94 153 ALA B O 1
ATOM 4221 N N . ILE B 1 153 ? 18.254 12.459 34.411 1.00 11.19 154 ILE B N 1
ATOM 4222 C CA . ILE B 1 153 ? 17.593 13.651 34.899 1.00 11.63 154 ILE B CA 1
ATOM 4223 C C . ILE B 1 153 ? 18.401 14.263 36.023 1.00 12.12 154 ILE B C 1
ATOM 4224 O O . ILE B 1 153 ? 18.638 15.466 36.099 1.00 13.07 154 ILE B O 1
ATOM 4229 N N . GLU B 1 154 ? 18.858 13.451 36.957 1.00 11.92 155 GLU B N 1
ATOM 4230 C CA . GLU B 1 154 ? 19.646 13.980 38.056 1.00 12.26 155 GLU B CA 1
ATOM 4231 C C . GLU B 1 154 ? 20.948 14.605 37.570 1.00 13.16 155 GLU B C 1
ATOM 4232 O O . GLU B 1 154 ? 21.279 15.719 37.993 1.00 13.96 155 GLU B O 1
ATOM 4238 N N . LYS B 1 155 ? 21.644 13.933 36.640 1.00 13.50 156 LYS B N 1
ATOM 4239 C CA . LYS B 1 155 ? 22.881 14.520 36.146 1.00 14.02 156 LYS B CA 1
ATOM 4240 C C . LYS B 1 155 ? 22.651 15.854 35.455 1.00 13.29 156 LYS B C 1
ATOM 4241 O O . LYS B 1 155 ? 23.406 16.806 35.719 1.00 15.21 156 LYS B O 1
ATOM 4247 N N . LEU B 1 156 ? 21.644 15.967 34.589 1.00 14.01 157 LEU B N 1
ATOM 4248 C CA . LEU B 1 156 ? 21.409 17.233 33.929 1.00 15.18 157 LEU B CA 1
ATOM 4249 C C . LEU B 1 156 ? 21.023 18.333 34.907 1.00 14.80 157 LEU B C 1
ATOM 4250 O O . LEU B 1 156 ? 21.402 19.491 34.735 1.00 15.74 157 LEU B O 1
ATOM 4255 N N . SER B 1 157 ? 20.232 17.941 35.901 1.00 15.02 158 SER B N 1
ATOM 4256 C CA . SER B 1 157 ? 19.737 18.918 36.870 1.00 15.48 158 SER B CA 1
ATOM 4257 C C . SER B 1 157 ? 20.851 19.433 37.751 1.00 15.21 158 SER B C 1
ATOM 4258 O O . SER B 1 157 ? 20.984 20.633 38.035 1.00 16.85 158 SER B O 1
ATOM 4261 N N . VAL B 1 158 ? 21.695 18.516 38.197 1.00 15.40 159 VAL B N 1
ATOM 4262 C CA . VAL B 1 158 ? 22.792 18.901 39.084 1.00 17.60 159 VAL B CA 1
ATOM 4263 C C . VAL B 1 158 ? 23.741 19.813 38.343 1.00 17.37 159 VAL B C 1
ATOM 4264 O O . VAL B 1 158 ? 24.264 20.794 38.845 1.00 18.73 159 VAL B O 1
ATOM 4268 N N . GLU B 1 159 ? 23.979 19.515 37.079 1.00 17.39 160 GLU B N 1
ATOM 4269 C CA . GLU B 1 159 ? 24.915 20.349 36.302 1.00 20.09 160 GLU B CA 1
ATOM 4270 C C . GLU B 1 159 ? 24.337 21.755 36.109 1.00 19.16 160 GLU B C 1
ATOM 4271 O O . GLU B 1 159 ? 25.056 22.743 36.257 1.00 19.70 160 GLU B O 1
ATOM 4277 N N . ALA B 1 160 ? 23.026 21.880 35.802 1.00 17.46 161 ALA B N 1
ATOM 4278 C CA . ALA B 1 160 ? 22.433 23.181 35.635 1.00 16.59 161 ALA B CA 1
ATOM 4279 C C . ALA B 1 160 ? 22.462 23.961 36.951 1.00 16.13 161 ALA B C 1
ATOM 4280 O O . ALA B 1 160 ? 22.819 25.140 37.026 1.00 20.98 161 ALA B O 1
ATOM 4282 N N . LEU B 1 161 ? 22.035 23.320 38.050 1.00 17.21 162 LEU B N 1
ATOM 4283 C CA . LEU B 1 161 ? 22.024 23.993 39.333 1.00 15.36 162 LEU B CA 1
ATOM 4284 C C . LEU B 1 161 ? 23.415 24.425 39.802 1.00 17.79 162 LEU B C 1
ATOM 4285 O O . LEU B 1 161 ? 23.541 25.487 40.428 1.00 20.45 162 LEU B O 1
ATOM 4290 N N . GLY B 1 162 ? 24.441 23.654 39.450 1.00 19.81 163 GLY B N 1
ATOM 4291 C CA . GLY B 1 162 ? 25.848 23.958 39.783 1.00 19.59 163 GLY B CA 1
ATOM 4292 C C . GLY B 1 162 ? 26.363 25.172 39.030 1.00 21.88 163 GLY B C 1
ATOM 4293 O O . GLY B 1 162 ? 27.436 25.705 39.324 1.00 31.30 163 GLY B O 1
ATOM 4294 N N . SER B 1 163 ? 25.618 25.594 38.019 1.00 24.21 164 SER B N 1
ATOM 4295 C CA . SER B 1 163 ? 25.947 26.764 37.200 1.00 24.19 164 SER B CA 1
ATOM 4296 C C . SER B 1 163 ? 25.254 28.031 37.672 1.00 26.00 164 SER B C 1
ATOM 4297 O O . SER B 1 163 ? 25.549 29.144 37.217 1.00 28.87 164 SER B O 1
ATOM 4300 N N . LEU B 1 164 ? 24.294 27.919 38.580 1.00 22.09 165 LEU B N 1
ATOM 4301 C CA . LEU B 1 164 ? 23.682 29.118 39.130 1.00 23.41 165 LEU B CA 1
ATOM 4302 C C . LEU B 1 164 ? 24.712 29.859 39.981 1.00 22.58 165 LEU B C 1
ATOM 4303 O O . LEU B 1 164 ? 25.579 29.276 40.639 1.00 23.45 165 LEU B O 1
ATOM 4308 N N . GLY B 1 165 ? 24.676 31.186 39.960 1.00 23.94 166 GLY B N 1
ATOM 4309 C CA . GLY B 1 165 ? 25.597 31.995 40.738 1.00 26.11 166 GLY B CA 1
ATOM 4310 C C . GLY B 1 165 ? 24.872 33.146 41.408 1.00 28.13 166 GLY B C 1
ATOM 4311 O O . GLY B 1 165 ? 23.640 33.259 41.400 1.00 28.55 166 GLY B O 1
ATOM 4312 N N . GLY B 1 166 ? 25.672 34.011 42.014 1.00 28.72 167 GLY B N 1
ATOM 4313 C CA . GLY B 1 166 ? 25.129 35.172 42.715 1.00 27.53 167 GLY B CA 1
ATOM 4314 C C . GLY B 1 166 ? 24.267 34.721 43.883 1.00 24.84 167 GLY B C 1
ATOM 4315 O O . GLY B 1 166 ? 24.583 33.849 44.676 1.00 27.72 167 GLY B O 1
ATOM 4316 N N . ASP B 1 167 ? 23.106 35.348 43.987 1.00 25.98 168 ASP B N 1
ATOM 4317 C CA . ASP B 1 167 ? 22.163 34.996 45.017 1.00 24.04 168 ASP B CA 1
ATOM 4318 C C . ASP B 1 167 ? 21.754 33.520 44.921 1.00 23.91 168 ASP B C 1
ATOM 4319 O O . ASP B 1 167 ? 21.354 32.958 45.948 1.00 25.32 168 ASP B O 1
ATOM 4324 N N . LEU B 1 168 ? 21.850 32.911 43.721 1.00 21.19 169 LEU B N 1
ATOM 4325 C CA . LEU B 1 168 ? 21.433 31.516 43.605 1.00 20.24 169 LEU B CA 1
ATOM 4326 C C . LEU B 1 168 ? 22.558 30.495 43.633 1.00 19.45 169 LEU B C 1
ATOM 4327 O O . LEU B 1 168 ? 22.343 29.307 43.363 1.00 23.51 169 LEU B O 1
ATOM 4332 N N . LYS B 1 169 ? 23.765 30.905 44.003 1.00 22.94 170 LYS B N 1
ATOM 4333 C CA . LYS B 1 169 ? 24.836 29.945 44.193 1.00 22.28 170 LYS B CA 1
ATOM 4334 C C . LYS B 1 169 ? 24.446 28.936 45.280 1.00 21.58 170 LYS B C 1
ATOM 4335 O O . LYS B 1 169 ? 23.985 29.285 46.383 1.00 20.43 170 LYS B O 1
ATOM 4341 N N . GLY B 1 170 ? 24.596 27.644 45.015 1.00 20.00 171 GLY B N 1
ATOM 4342 C CA . GLY B 1 170 ? 24.241 26.641 45.996 1.00 18.75 171 GLY B CA 1
ATOM 4343 C C . GLY B 1 170 ? 25.033 25.355 45.972 1.00 18.75 171 GLY B C 1
ATOM 4344 O O . GLY B 1 170 ? 26.144 25.322 45.435 1.00 22.20 171 GLY B O 1
ATOM 4345 N N . LYS B 1 171 ? 24.436 24.304 46.554 1.00 18.60 172 LYS B N 1
ATOM 4346 C CA . LYS B 1 171 ? 25.066 23.008 46.735 1.00 18.72 172 LYS B CA 1
ATOM 4347 C C . LYS B 1 171 ? 24.061 21.875 46.629 1.00 17.99 172 LYS B C 1
ATOM 4348 O O . LYS B 1 171 ? 22.931 22.085 47.055 1.00 18.96 172 LYS B O 1
ATOM 4354 N N . TYR B 1 172 ? 24.508 20.754 46.112 1.00 18.67 173 TYR B N 1
ATOM 4355 C CA . TYR B 1 172 ? 23.684 19.557 45.983 1.00 17.41 173 TYR B CA 1
ATOM 4356 C C . TYR B 1 172 ? 24.030 18.510 47.045 1.00 18.65 173 TYR B C 1
ATOM 4357 O O . TYR B 1 172 ? 25.197 18.283 47.362 1.00 21.92 173 TYR B O 1
ATOM 4366 N N . TYR B 1 173 ? 22.987 17.890 47.545 1.00 17.28 174 TYR B N 1
ATOM 4367 C CA . TYR B 1 173 ? 22.978 16.840 48.547 1.00 18.81 174 TYR B CA 1
ATOM 4368 C C . TYR B 1 173 ? 22.207 15.643 48.009 1.00 18.45 174 TYR B C 1
ATOM 4369 O O . TYR B 1 173 ? 20.982 15.656 48.006 1.00 18.60 174 TYR B O 1
ATOM 4378 N N . ALA B 1 174 ? 22.917 14.630 47.542 1.00 16.11 175 ALA B N 1
ATOM 4379 C CA . ALA B 1 174 ? 22.276 13.408 47.119 1.00 14.96 175 ALA B CA 1
ATOM 4380 C C . ALA B 1 174 ? 21.740 12.641 48.318 1.00 14.23 175 ALA B C 1
ATOM 4381 O O . ALA B 1 174 ? 22.453 12.548 49.315 1.00 17.81 175 ALA B O 1
ATOM 4383 N N . LEU B 1 175 ? 20.537 12.070 48.204 1.00 14.59 176 LEU B N 1
ATOM 4384 C CA . LEU B 1 175 ? 20.055 11.290 49.361 1.00 13.91 176 LEU B CA 1
ATOM 4385 C C . LEU B 1 175 ? 20.931 10.059 49.589 1.00 14.97 176 LEU B C 1
ATOM 4386 O O . LEU B 1 175 ? 21.069 9.617 50.746 1.00 18.14 176 LEU B O 1
ATOM 4391 N N . ARG B 1 176 ? 21.518 9.458 48.542 1.00 16.76 177 ARG B N 1
ATOM 4392 C CA . ARG B 1 176 ? 22.220 8.196 48.671 1.00 18.17 177 ARG B CA 1
ATOM 4393 C C . ARG B 1 176 ? 23.462 8.344 49.514 1.00 22.06 177 ARG B C 1
ATOM 4394 O O . ARG B 1 176 ? 23.835 7.417 50.247 1.00 33.88 177 ARG B O 1
ATOM 4402 N N . ASN B 1 177 ? 24.142 9.481 49.460 1.00 24.50 178 ASN B N 1
ATOM 4403 C CA . ASN B 1 177 ? 25.325 9.460 50.338 1.00 31.41 178 ASN B CA 1
ATOM 4404 C C . ASN B 1 177 ? 25.242 10.476 51.467 1.00 34.48 178 ASN B C 1
ATOM 4405 O O . ASN B 1 177 ? 26.299 10.784 52.020 1.00 42.54 178 ASN B O 1
ATOM 4410 N N . MET B 1 178 ? 24.032 10.933 51.775 1.00 35.78 179 MET B N 1
ATOM 4411 C CA . MET B 1 178 ? 23.809 11.882 52.851 1.00 35.11 179 MET B CA 1
ATOM 4412 C C . MET B 1 178 ? 24.295 11.463 54.231 1.00 37.94 179 MET B C 1
ATOM 4413 O O . MET B 1 178 ? 23.940 10.418 54.779 1.00 40.60 179 MET B O 1
ATOM 4418 N N . THR B 1 179 ? 25.108 12.335 54.835 1.00 37.39 180 THR B N 1
ATOM 4419 C CA . THR B 1 179 ? 25.524 12.071 56.199 1.00 35.34 180 THR B CA 1
ATOM 4420 C C . THR B 1 179 ? 24.420 12.421 57.195 1.00 34.78 180 THR B C 1
ATOM 4421 O O . THR B 1 179 ? 23.485 13.134 56.858 1.00 37.26 180 THR B O 1
ATOM 4425 N N . ASP B 1 180 ? 24.558 11.911 58.423 1.00 38.47 181 ASP B N 1
ATOM 4426 C CA . ASP B 1 180 ? 23.586 12.134 59.476 1.00 36.12 181 ASP B CA 1
ATOM 4427 C C . ASP B 1 180 ? 23.465 13.615 59.816 1.00 34.02 181 ASP B C 1
ATOM 4428 O O . ASP B 1 180 ? 22.361 14.101 60.028 1.00 31.02 181 ASP B O 1
ATOM 4433 N N . ALA B 1 181 ? 24.631 14.248 59.888 1.00 36.75 182 ALA B N 1
ATOM 4434 C CA . ALA B 1 181 ? 24.670 15.664 60.214 1.00 36.15 182 ALA B CA 1
ATOM 4435 C C . ALA B 1 181 ? 23.950 16.463 59.128 1.00 34.59 182 ALA B C 1
ATOM 4436 O O . ALA B 1 181 ? 23.174 17.360 59.434 1.00 35.73 182 ALA B O 1
ATOM 4438 N N . GLU B 1 182 ? 24.231 16.122 57.875 1.00 35.45 183 GLU B N 1
ATOM 4439 C CA . GLU B 1 182 ? 23.634 16.791 56.713 1.00 33.12 183 GLU B CA 1
ATOM 4440 C C . GLU B 1 182 ? 22.115 16.631 56.726 1.00 29.87 183 GLU B C 1
ATOM 4441 O O . GLU B 1 182 ? 21.339 17.548 56.482 1.00 30.04 183 GLU B O 1
ATOM 4447 N N . GLN B 1 183 ? 21.671 15.426 57.032 1.00 29.66 184 GLN B N 1
ATOM 4448 C CA . GLN B 1 183 ? 20.255 15.079 57.120 1.00 31.72 184 GLN B CA 1
ATOM 4449 C C . GLN B 1 183 ? 19.620 15.923 58.195 1.00 32.45 184 GLN B C 1
ATOM 4450 O O . GLN B 1 183 ? 18.601 16.574 57.992 1.00 30.59 184 GLN B O 1
ATOM 4456 N N . GLN B 1 184 ? 20.262 15.947 59.371 1.00 35.89 185 GLN B N 1
ATOM 4457 C CA . GLN B 1 184 ? 19.665 16.716 60.466 1.00 34.92 185 GLN B CA 1
ATOM 4458 C C . GLN B 1 184 ? 19.658 18.204 60.139 1.00 35.34 185 GLN B C 1
ATOM 4459 O O . GLN B 1 184 ? 18.683 18.865 60.512 1.00 33.58 185 GLN B O 1
ATOM 4465 N N . GLN B 1 185 ? 20.685 18.706 59.462 1.00 33.48 186 GLN B N 1
ATOM 4466 C CA . GLN B 1 185 ? 20.695 20.101 59.053 1.00 35.64 186 GLN B CA 1
ATOM 4467 C C . GLN B 1 185 ? 19.587 20.386 58.044 1.00 30.45 186 GLN B C 1
ATOM 4468 O O . GLN B 1 185 ? 18.928 21.409 58.186 1.00 27.77 186 GLN B O 1
ATOM 4474 N N . LEU B 1 186 ? 19.380 19.553 57.036 1.00 25.74 187 LEU B N 1
ATOM 4475 C CA . LEU B 1 186 ? 18.277 19.794 56.095 1.00 25.92 187 LEU B CA 1
ATOM 4476 C C . LEU B 1 186 ? 16.954 19.707 56.839 1.00 22.57 187 LEU B C 1
ATOM 4477 O O . LEU B 1 186 ? 16.007 20.436 56.548 1.00 26.05 187 LEU B O 1
ATOM 4482 N N . ILE B 1 187 ? 16.861 18.828 57.846 1.00 26.03 188 ILE B N 1
ATOM 4483 C CA . ILE B 1 187 ? 15.640 18.733 58.643 1.00 27.49 188 ILE B CA 1
ATOM 4484 C C . ILE B 1 187 ? 15.437 20.064 59.367 1.00 27.73 188 ILE B C 1
ATOM 4485 O O . ILE B 1 187 ? 14.368 20.671 59.386 1.00 31.10 188 ILE B O 1
ATOM 4490 N N . ASP B 1 188 ? 16.505 20.554 59.991 1.00 29.48 189 ASP B N 1
ATOM 4491 C CA . ASP B 1 188 ? 16.436 21.834 60.710 1.00 33.63 189 ASP B CA 1
ATOM 4492 C C . ASP B 1 188 ? 15.946 22.960 59.780 1.00 33.41 189 ASP B C 1
ATOM 4493 O O . ASP B 1 188 ? 15.155 23.808 60.185 1.00 36.94 189 ASP B O 1
ATOM 4498 N N . ASP B 1 189 ? 16.395 22.956 58.532 1.00 30.54 190 ASP B N 1
ATOM 4499 C CA . ASP B 1 189 ? 16.105 23.906 57.471 1.00 29.60 190 ASP B CA 1
ATOM 4500 C C . ASP B 1 189 ? 14.713 23.701 56.871 1.00 27.97 190 ASP B C 1
ATOM 4501 O O . ASP B 1 189 ? 14.259 24.563 56.117 1.00 27.08 190 ASP B O 1
ATOM 4506 N N . HIS B 1 190 ? 14.039 22.593 57.112 1.00 26.24 191 HIS B N 1
ATOM 4507 C CA . HIS B 1 190 ? 12.754 22.239 56.514 1.00 25.46 191 HIS B CA 1
ATOM 4508 C C . HIS B 1 190 ? 12.931 21.982 55.019 1.00 23.78 191 HIS B C 1
ATOM 4509 O O . HIS B 1 190 ? 12.060 22.294 54.221 1.00 27.20 191 HIS B O 1
ATOM 4516 N N . PHE B 1 191 ? 14.072 21.400 54.672 1.00 21.40 192 PHE B N 1
ATOM 4517 C CA . PHE B 1 191 ? 14.409 21.126 53.285 1.00 18.68 192 PHE B CA 1
ATOM 4518 C C . PHE B 1 191 ? 14.446 19.640 52.927 1.00 19.39 192 PHE B C 1
ATOM 4519 O O . PHE B 1 191 ? 14.605 19.320 51.769 1.00 18.97 192 PHE B O 1
ATOM 4527 N N . LEU B 1 192 ? 14.346 18.731 53.896 1.00 20.13 193 LEU B N 1
ATOM 4528 C CA . LEU B 1 192 ? 14.464 17.312 53.590 1.00 18.75 193 LEU B CA 1
ATOM 4529 C C . LEU B 1 192 ? 13.146 16.758 53.096 1.00 16.06 193 LEU B C 1
ATOM 4530 O O . LEU B 1 192 ? 12.088 17.192 53.535 1.00 19.90 193 LEU B O 1
ATOM 4535 N N . PHE B 1 193 ? 13.263 15.797 52.167 1.00 16.00 194 PHE B N 1
ATOM 4536 C CA . PHE B 1 193 ? 12.156 14.939 51.817 1.00 15.33 194 PHE B CA 1
ATOM 4537 C C . PHE B 1 193 ? 12.572 13.494 52.144 1.00 16.35 194 PHE B C 1
ATOM 4538 O O . PHE B 1 193 ? 13.759 13.189 52.084 1.00 17.71 194 PHE B O 1
ATOM 4546 N N . ASP B 1 194 ? 11.554 12.726 52.478 1.00 20.80 195 ASP B N 1
ATOM 4547 C CA . ASP B 1 194 ? 11.626 11.314 52.844 1.00 20.42 195 ASP B CA 1
ATOM 4548 C C . ASP B 1 194 ? 11.133 10.397 51.732 1.00 16.94 195 ASP B C 1
ATOM 4549 O O . ASP B 1 194 ? 10.454 10.878 50.800 1.00 15.37 195 ASP B O 1
ATOM 4554 N N . LYS B 1 195 ? 11.345 9.081 51.745 1.00 18.24 196 LYS B N 1
ATOM 4555 C CA . LYS B 1 195 ? 10.658 8.143 50.881 1.00 18.46 196 LYS B CA 1
ATOM 4556 C C . LYS B 1 195 ? 9.153 8.415 51.080 1.00 14.07 196 LYS B C 1
ATOM 4557 O O . LYS B 1 195 ? 8.666 8.463 52.213 1.00 15.41 196 LYS B O 1
ATOM 4563 N N . PRO B 1 196 ? 8.389 8.518 49.999 1.00 17.18 197 PRO B N 1
ATOM 4564 C CA . PRO B 1 196 ? 6.932 8.671 50.167 1.00 17.17 197 PRO B CA 1
ATOM 4565 C C . PRO B 1 196 ? 6.272 7.535 50.947 1.00 14.95 197 PRO B C 1
ATOM 4566 O O . PRO B 1 196 ? 6.680 6.384 50.807 1.00 16.74 197 PRO B O 1
ATOM 4570 N N . VAL B 1 197 ? 5.268 7.924 51.749 1.00 15.72 198 VAL B N 1
ATOM 4571 C CA . VAL B 1 197 ? 4.465 6.979 52.494 1.00 14.65 198 VAL B CA 1
ATOM 4572 C C . VAL B 1 197 ? 3.007 6.984 52.033 1.00 15.46 198 VAL B C 1
ATOM 4573 O O . VAL B 1 197 ? 2.240 6.103 52.393 1.00 16.94 198 VAL B O 1
ATOM 4577 N N . SER B 1 198 ? 2.624 7.938 51.196 1.00 14.89 199 SER B N 1
ATOM 4578 C CA . SER B 1 198 ? 1.263 8.003 50.693 1.00 14.85 199 SER B CA 1
ATOM 4579 C C . SER B 1 198 ? 0.915 6.772 49.861 1.00 13.05 199 SER B C 1
ATOM 4580 O O . SER B 1 198 ? 1.626 6.532 48.888 1.00 13.73 199 SER B O 1
ATOM 4583 N N . PRO B 1 199 ? -0.161 6.071 50.175 1.00 13.91 200 PRO B N 1
ATOM 4584 C CA . PRO B 1 199 ? -0.517 4.965 49.282 1.00 14.49 200 PRO B CA 1
ATOM 4585 C C . PRO B 1 199 ? -0.960 5.438 47.910 1.00 12.72 200 PRO B C 1
ATOM 4586 O O . PRO B 1 199 ? -0.917 4.626 46.948 1.00 13.32 200 PRO B O 1
ATOM 4590 N N . LEU B 1 200 ? -1.361 6.707 47.774 1.00 12.72 201 LEU B N 1
ATOM 4591 C CA . LEU B 1 200 ? -1.750 7.257 46.462 1.00 11.88 201 LEU B CA 1
ATOM 4592 C C . LEU B 1 200 ? -0.489 7.318 45.589 1.00 12.14 201 LEU B C 1
ATOM 4593 O O . LEU B 1 200 ? -0.533 7.012 44.391 1.00 15.63 201 LEU B O 1
ATOM 4598 N N . LEU B 1 201 ? 0.645 7.710 46.149 1.00 12.54 202 LEU B N 1
ATOM 4599 C CA . LEU B 1 201 ? 1.913 7.759 45.409 1.00 11.94 202 LEU B CA 1
ATOM 4600 C C . LEU B 1 201 ? 2.489 6.375 45.209 1.00 11.22 202 LEU B C 1
ATOM 4601 O O . LEU B 1 201 ? 2.913 5.976 44.122 1.00 12.28 202 LEU B O 1
ATOM 4606 N N . LEU B 1 202 ? 2.502 5.581 46.288 1.00 11.26 203 LEU B N 1
ATOM 4607 C CA . LEU B 1 202 ? 3.157 4.293 46.214 1.00 11.85 203 LEU B CA 1
ATOM 4608 C C . LEU B 1 202 ? 2.492 3.387 45.164 1.00 11.04 203 LEU B C 1
ATOM 4609 O O . LEU B 1 202 ? 3.197 2.638 44.454 1.00 11.68 203 LEU B O 1
ATOM 4614 N N . ALA B 1 203 ? 1.182 3.449 45.055 1.00 10.09 204 ALA B N 1
ATOM 4615 C CA . ALA B 1 203 ? 0.445 2.594 44.119 1.00 10.94 204 ALA B CA 1
ATOM 4616 C C . ALA B 1 203 ? 0.738 2.924 42.657 1.00 9.45 204 ALA B C 1
ATOM 4617 O O . ALA B 1 203 ? 0.411 2.115 41.801 1.00 11.29 204 ALA B O 1
ATOM 4619 N N . SER B 1 204 ? 1.352 4.061 42.383 1.00 10.17 205 SER B N 1
ATOM 4620 C CA . SER B 1 204 ? 1.654 4.477 41.020 1.00 9.72 205 SER B CA 1
ATOM 4621 C C . SER B 1 204 ? 3.020 3.991 40.561 1.00 10.17 205 SER B C 1
ATOM 4622 O O . SER B 1 204 ? 3.346 4.179 39.394 1.00 12.67 205 SER B O 1
ATOM 4625 N N . GLY B 1 205 ? 3.829 3.401 41.440 1.00 9.89 206 GLY B N 1
ATOM 4626 C CA . GLY B 1 205 ? 5.142 2.908 41.106 1.00 10.08 206 GLY B CA 1
ATOM 4627 C C . GLY B 1 205 ? 6.253 3.937 41.226 1.00 9.96 206 GLY B C 1
ATOM 4628 O O . GLY B 1 205 ? 7.392 3.695 40.887 1.00 12.54 206 GLY B O 1
ATOM 4629 N N . MET B 1 206 ? 5.946 5.154 41.668 1.00 10.86 207 MET B N 1
ATOM 4630 C CA . MET B 1 206 ? 6.945 6.236 41.653 1.00 11.87 207 MET B CA 1
ATOM 4631 C C . MET B 1 206 ? 8.058 6.081 42.656 1.00 11.03 207 MET B C 1
ATOM 4632 O O . MET B 1 206 ? 9.061 6.752 42.481 1.00 13.01 207 MET B O 1
ATOM 4637 N N . ALA B 1 207 ? 7.894 5.218 43.673 1.00 10.39 208 ALA B N 1
ATOM 4638 C CA . ALA B 1 207 ? 8.934 5.132 44.710 1.00 11.27 208 ALA B CA 1
ATOM 4639 C C . ALA B 1 207 ? 9.983 4.069 44.490 1.00 11.45 208 ALA B C 1
ATOM 4640 O O . ALA B 1 207 ? 10.813 3.775 45.339 1.00 13.33 208 ALA B O 1
ATOM 4642 N N . ARG B 1 208 ? 9.985 3.487 43.276 1.00 11.93 209 ARG B N 1
ATOM 4643 C CA . ARG B 1 208 ? 10.965 2.490 42.916 1.00 10.89 209 ARG B CA 1
ATOM 4644 C C . ARG B 1 208 ? 12.405 2.982 43.089 1.00 9.78 209 ARG B C 1
ATOM 4645 O O . ARG B 1 208 ? 12.702 4.133 42.833 1.00 11.80 209 ARG B O 1
ATOM 4653 N N . ASP B 1 209 ? 13.275 2.038 43.485 1.00 10.08 210 ASP B N 1
ATOM 4654 C CA . ASP B 1 209 ? 14.719 2.222 43.571 1.00 10.34 210 ASP B CA 1
ATOM 4655 C C . ASP B 1 209 ? 15.157 3.256 44.580 1.00 9.76 210 ASP B C 1
ATOM 4656 O O . ASP B 1 209 ? 16.276 3.733 44.546 1.00 11.63 210 ASP B O 1
ATOM 4661 N N . TRP B 1 210 ? 14.300 3.636 45.514 1.00 11.76 211 TRP B N 1
ATOM 4662 C CA . TRP B 1 210 ? 14.620 4.683 46.479 1.00 11.44 211 TRP B CA 1
ATOM 4663 C C . TRP B 1 210 ? 15.872 4.311 47.244 1.00 12.26 211 TRP B C 1
ATOM 4664 O O . TRP B 1 210 ? 15.988 3.156 47.655 1.00 14.75 211 TRP B O 1
ATOM 4675 N N . PRO B 1 211 ? 16.816 5.217 47.443 1.00 12.63 212 PRO B N 1
ATOM 4676 C CA . PRO B 1 211 ? 16.848 6.620 47.082 1.00 12.66 212 PRO B CA 1
ATOM 4677 C C . PRO B 1 211 ? 17.646 6.957 45.830 1.00 12.61 212 PRO B C 1
ATOM 4678 O O . PRO B 1 211 ? 18.085 8.103 45.635 1.00 13.13 212 PRO B O 1
ATOM 4682 N N . ASP B 1 212 ? 17.823 5.997 44.911 1.00 11.94 213 ASP B N 1
ATOM 4683 C CA . ASP B 1 212 ? 18.664 6.207 43.742 1.00 12.57 213 ASP B CA 1
ATOM 4684 C C . ASP B 1 212 ? 18.267 7.428 42.935 1.00 12.11 213 ASP B C 1
ATOM 4685 O O . ASP B 1 212 ? 17.116 7.544 42.546 1.00 11.69 213 ASP B O 1
ATOM 4690 N N . ALA B 1 213 ? 19.188 8.329 42.677 1.00 12.10 214 ALA B N 1
ATOM 4691 C CA . ALA B 1 213 ? 19.059 9.505 41.828 1.00 11.82 214 ALA B CA 1
ATOM 4692 C C . ALA B 1 213 ? 18.111 10.570 42.380 1.00 10.65 214 ALA B C 1
ATOM 4693 O O . ALA B 1 213 ? 17.705 11.473 41.639 1.00 13.24 214 ALA B O 1
ATOM 4695 N N . ARG B 1 214 ? 17.810 10.530 43.668 1.00 11.02 215 ARG B N 1
ATOM 4696 C CA . ARG B 1 214 ? 17.052 11.531 44.386 1.00 11.71 215 ARG B CA 1
ATOM 4697 C C . ARG B 1 214 ? 18.010 12.449 45.129 1.00 11.65 215 ARG B C 1
ATOM 4698 O O . ARG B 1 214 ? 19.013 12.016 45.682 1.00 12.72 215 ARG B O 1
ATOM 4706 N N . GLY B 1 215 ? 17.720 13.733 45.201 1.00 12.11 216 GLY B N 1
ATOM 4707 C CA . GLY B 1 215 ? 18.549 14.669 45.931 1.00 14.03 216 GLY B CA 1
ATOM 4708 C C . GLY B 1 215 ? 17.880 15.991 46.188 1.00 12.45 216 GLY B C 1
ATOM 4709 O O . GLY B 1 215 ? 16.818 16.270 45.661 1.00 12.18 216 GLY B O 1
ATOM 4710 N N . ILE B 1 216 ? 18.601 16.789 46.974 1.00 13.02 217 ILE B N 1
ATOM 4711 C CA . ILE B 1 216 ? 18.189 18.118 47.409 1.00 13.61 217 ILE B CA 1
ATOM 4712 C C . ILE B 1 216 ? 19.269 19.145 47.103 1.00 14.61 217 ILE B C 1
ATOM 4713 O O . ILE B 1 216 ? 20.395 18.921 47.551 1.00 16.51 217 ILE B O 1
ATOM 4718 N N . TRP B 1 217 ? 18.920 20.190 46.374 1.00 15.64 218 TRP B N 1
ATOM 4719 C CA . TRP B 1 217 ? 19.811 21.318 46.113 1.00 15.79 218 TRP B CA 1
ATOM 4720 C C . TRP B 1 217 ? 19.274 22.551 46.807 1.00 15.84 218 TRP B C 1
ATOM 4721 O O . TRP B 1 217 ? 18.058 22.738 46.807 1.00 15.17 218 TRP B O 1
ATOM 4732 N N . HIS B 1 218 ? 20.125 23.412 47.349 1.00 17.44 219 HIS B N 1
ATOM 4733 C CA . HIS B 1 218 ? 19.596 24.696 47.847 1.00 16.71 219 HIS B CA 1
ATOM 4734 C C . HIS B 1 218 ? 20.692 25.760 47.727 1.00 17.93 219 HIS B C 1
ATOM 4735 O O . HIS B 1 218 ? 21.874 25.430 47.748 1.00 19.08 219 HIS B O 1
ATOM 4742 N N . ASN B 1 219 ? 20.299 27.015 47.615 1.00 18.68 220 ASN B N 1
ATOM 4743 C CA . ASN B 1 219 ? 21.287 28.077 47.538 1.00 18.75 220 ASN B CA 1
ATOM 4744 C C . ASN B 1 219 ? 21.868 28.315 48.930 1.00 20.50 220 ASN B C 1
ATOM 4745 O O . ASN B 1 219 ? 21.258 27.964 49.948 1.00 22.20 220 ASN B O 1
ATOM 4750 N N . ASP B 1 220 ? 23.052 28.922 48.952 1.00 22.32 221 ASP B N 1
ATOM 4751 C CA . ASP B 1 220 ? 23.692 29.214 50.240 1.00 21.65 221 ASP B CA 1
ATOM 4752 C C . ASP B 1 220 ? 22.832 30.090 51.140 1.00 24.82 221 ASP B C 1
ATOM 4753 O O . ASP B 1 220 ? 22.912 30.039 52.381 1.00 25.54 221 ASP B O 1
ATOM 4758 N N . ASN B 1 221 ? 22.008 30.954 50.562 1.00 23.59 222 ASN B N 1
ATOM 4759 C CA . ASN B 1 221 ? 21.159 31.848 51.326 1.00 23.21 222 ASN B CA 1
ATOM 4760 C C . ASN B 1 221 ? 19.906 31.192 51.886 1.00 22.43 222 ASN B C 1
ATOM 4761 O O . ASN B 1 221 ? 19.162 31.829 52.633 1.00 25.54 222 ASN B O 1
ATOM 4766 N N . LYS B 1 222 ? 19.652 29.955 51.500 1.00 22.62 223 LYS B N 1
ATOM 4767 C CA . LYS B 1 222 ? 18.524 29.153 51.947 1.00 20.73 223 LYS B CA 1
ATOM 4768 C C . LYS B 1 222 ? 17.201 29.823 51.678 1.00 21.26 223 LYS B C 1
ATOM 4769 O O . LYS B 1 222 ? 16.268 29.821 52.466 1.00 25.59 223 LYS B O 1
ATOM 4775 N N . THR B 1 223 ? 17.130 30.398 50.464 1.00 18.19 224 THR B N 1
ATOM 4776 C CA . THR B 1 223 ? 15.878 30.962 49.988 1.00 17.70 224 THR B CA 1
ATOM 4777 C C . THR B 1 223 ? 15.381 30.324 48.683 1.00 16.81 224 THR B C 1
ATOM 4778 O O . THR B 1 223 ? 14.353 30.759 48.173 1.00 17.62 224 THR B O 1
ATOM 4782 N N . PHE B 1 224 ? 16.092 29.355 48.144 1.00 18.22 225 PHE B N 1
ATOM 4783 C CA . PHE B 1 224 ? 15.755 28.703 46.876 1.00 17.56 225 PHE B CA 1
ATOM 4784 C C . PHE B 1 224 ? 16.147 27.243 47.000 1.00 16.66 225 PHE B C 1
ATOM 4785 O O . PHE B 1 224 ? 17.320 26.960 47.267 1.00 18.22 225 PHE B O 1
ATOM 4793 N N . LEU B 1 225 ? 15.197 26.335 46.843 1.00 16.40 226 LEU B N 1
ATOM 4794 C CA . LEU B 1 225 ? 15.284 24.919 47.108 1.00 14.80 226 LEU B CA 1
ATOM 4795 C C . LEU B 1 225 ? 14.780 24.104 45.936 1.00 14.45 226 LEU B C 1
ATOM 4796 O O . LEU B 1 225 ? 13.694 24.387 45.393 1.00 16.00 226 LEU B O 1
ATOM 4801 N N . VAL B 1 226 ? 15.528 23.079 45.557 1.00 13.99 227 VAL B N 1
ATOM 4802 C CA . VAL B 1 226 ? 15.110 22.201 44.466 1.00 13.30 227 VAL B CA 1
ATOM 4803 C C . VAL B 1 226 ? 15.218 20.746 44.928 1.00 14.76 227 VAL B C 1
ATOM 4804 O O . VAL B 1 226 ? 16.249 20.292 45.437 1.00 16.36 227 VAL B O 1
ATOM 4808 N N . TRP B 1 227 ? 14.140 19.992 44.748 1.00 13.16 228 TRP B N 1
ATOM 4809 C CA . TRP B 1 227 ? 14.060 18.569 44.996 1.00 12.72 228 TRP B CA 1
ATOM 4810 C C . TRP B 1 227 ? 14.093 17.871 43.627 1.00 12.44 228 TRP B C 1
ATOM 4811 O O . TRP B 1 227 ? 13.318 18.261 42.743 1.00 12.74 228 TRP B O 1
ATOM 4822 N N . ILE B 1 228 ? 14.933 16.874 43.538 1.00 11.14 229 ILE B N 1
ATOM 4823 C CA . ILE B 1 228 ? 15.156 16.151 42.283 1.00 11.32 229 ILE B CA 1
ATOM 4824 C C . ILE B 1 228 ? 14.669 14.716 42.403 1.00 10.83 229 ILE B C 1
ATOM 4825 O O . ILE B 1 228 ? 15.040 13.953 43.329 1.00 11.89 229 ILE B O 1
ATOM 4830 N N . ASN B 1 229 ? 13.796 14.345 41.456 1.00 10.98 230 ASN B N 1
ATOM 4831 C CA . ASN B 1 229 ? 13.266 12.996 41.261 1.00 10.23 230 ASN B CA 1
ATOM 4832 C C . ASN B 1 229 ? 12.422 12.460 42.412 1.00 11.43 230 ASN B C 1
ATOM 4833 O O . ASN B 1 229 ? 12.352 11.248 42.612 1.00 11.12 230 ASN B O 1
ATOM 4838 N N . GLU B 1 230 ? 11.707 13.335 43.110 1.00 11.77 231 GLU B N 1
ATOM 4839 C CA . GLU B 1 230 ? 10.702 12.927 44.096 1.00 12.32 231 GLU B CA 1
ATOM 4840 C C . GLU B 1 230 ? 9.374 12.718 43.381 1.00 11.25 231 GLU B C 1
ATOM 4841 O O . GLU B 1 230 ? 9.229 11.755 42.615 1.00 11.97 231 GLU B O 1
ATOM 4847 N N . GLU B 1 231 ? 8.335 13.512 43.554 1.00 12.58 232 GLU B N 1
ATOM 4848 C CA . GLU B 1 231 ? 7.056 13.337 42.910 1.00 12.63 232 GLU B CA 1
ATOM 4849 C C . GLU B 1 231 ? 7.057 13.717 41.438 1.00 11.93 232 GLU B C 1
ATOM 4850 O O . GLU B 1 231 ? 6.310 13.158 40.620 1.00 15.85 232 GLU B O 1
ATOM 4856 N N . ASP B 1 232 ? 7.910 14.643 41.076 1.00 11.29 233 ASP B N 1
ATOM 4857 C CA . ASP B 1 232 ? 8.152 15.062 39.712 1.00 9.58 233 ASP B CA 1
ATOM 4858 C C . ASP B 1 232 ? 9.654 15.180 39.502 1.00 9.80 233 ASP B C 1
ATOM 4859 O O . ASP B 1 232 ? 10.417 15.093 40.469 1.00 10.95 233 ASP B O 1
ATOM 4864 N N . HIS B 1 233 ? 10.105 15.347 38.267 1.00 10.62 234 HIS B N 1
ATOM 4865 C CA . HIS B 1 233 ? 11.523 15.498 38.027 1.00 10.47 234 HIS B CA 1
ATOM 4866 C C . HIS B 1 233 ? 12.162 16.580 38.898 1.00 10.82 234 HIS B C 1
ATOM 4867 O O . HIS B 1 233 ? 13.173 16.334 39.529 1.00 10.99 234 HIS B O 1
ATOM 4874 N N . LEU B 1 234 ? 11.551 17.747 38.919 1.00 10.28 235 LEU B N 1
ATOM 4875 C CA . LEU B 1 234 ? 11.977 18.850 39.742 1.00 11.43 235 LEU B CA 1
ATOM 4876 C C . LEU B 1 234 ? 10.833 19.426 40.544 1.00 11.64 235 LEU B C 1
ATOM 4877 O O . LEU B 1 234 ? 9.722 19.608 39.994 1.00 12.65 235 LEU B O 1
ATOM 4882 N N . ARG B 1 235 ? 11.083 19.789 41.783 1.00 12.56 236 ARG B N 1
ATOM 4883 C CA . ARG B 1 235 ? 10.190 20.644 42.579 1.00 12.32 236 ARG B CA 1
ATOM 4884 C C . ARG B 1 235 ? 11.052 21.836 42.967 1.00 11.11 236 ARG B C 1
ATOM 4885 O O . ARG B 1 235 ? 12.185 21.648 43.457 1.00 14.14 236 ARG B O 1
ATOM 4899 N N . VAL B 1 236 ? 10.524 23.013 42.749 1.00 13.30 237 VAL B N 1
ATOM 4900 C CA . VAL B 1 236 ? 11.270 24.258 42.930 1.00 14.33 237 VAL B CA 1
ATOM 4901 C C . VAL B 1 236 ? 10.506 25.165 43.862 1.00 14.38 237 VAL B C 1
ATOM 4902 O O . VAL B 1 236 ? 9.330 25.435 43.590 1.00 15.08 237 VAL B O 1
ATOM 4906 N N . ILE B 1 237 ? 11.157 25.620 44.905 1.00 15.51 238 ILE B N 1
ATOM 4907 C CA . ILE B 1 237 ? 10.579 26.388 45.961 1.00 15.90 238 ILE B CA 1
ATOM 4908 C C . ILE B 1 237 ? 11.429 27.598 46.314 1.00 15.58 238 ILE B C 1
ATOM 4909 O O . ILE B 1 237 ? 12.611 27.454 46.619 1.00 18.25 238 ILE B O 1
ATOM 4914 N N . SER B 1 238 ? 10.800 28.751 46.263 1.00 17.03 239 SER B N 1
ATOM 4915 C CA . SER B 1 238 ? 11.364 30.005 46.737 1.00 17.41 239 SER B CA 1
ATOM 4916 C C . SER B 1 238 ? 10.694 30.367 48.052 1.00 15.80 239 SER B C 1
ATOM 4917 O O . SER B 1 238 ? 9.467 30.294 48.185 1.00 15.50 239 SER B O 1
ATOM 4920 N N . MET B 1 239 ? 11.476 30.785 49.045 1.00 17.88 240 MET B N 1
ATOM 4921 C CA . MET B 1 239 ? 10.905 31.149 50.344 1.00 19.57 240 MET B CA 1
ATOM 4922 C C . MET B 1 239 ? 11.759 32.199 51.043 1.00 21.31 240 MET B C 1
ATOM 4923 O O . MET B 1 239 ? 12.949 32.321 50.755 1.00 22.80 240 MET B O 1
ATOM 4931 N N . GLN B 1 240 ? 11.121 32.937 51.945 1.00 22.25 241 GLN B N 1
ATOM 4932 C CA . GLN B 1 240 ? 11.714 33.939 52.810 1.00 22.79 241 GLN B CA 1
ATOM 4933 C C . GLN B 1 240 ? 10.913 34.013 54.111 1.00 23.14 241 GLN B C 1
ATOM 4934 O O . GLN B 1 240 ? 9.705 33.913 54.022 1.00 20.65 241 GLN B O 1
ATOM 4940 N N . LYS B 1 241 ? 11.571 34.218 55.238 1.00 23.21 242 LYS B N 1
ATOM 4941 C CA . LYS B 1 241 ? 10.859 34.601 56.454 1.00 22.33 242 LYS B CA 1
ATOM 4942 C C . LYS B 1 241 ? 10.216 35.956 56.190 1.00 21.01 242 LYS B C 1
ATOM 4943 O O . LYS B 1 241 ? 10.715 36.790 55.402 1.00 21.83 242 LYS B O 1
ATOM 4949 N N . GLY B 1 242 ? 9.081 36.228 56.804 1.00 20.60 243 GLY B N 1
ATOM 4950 C CA . GLY B 1 242 ? 8.411 37.494 56.613 1.00 21.35 243 GLY B CA 1
ATOM 4951 C C . GLY B 1 242 ? 7.399 37.526 55.475 1.00 20.02 243 GLY B C 1
ATOM 4952 O O . GLY B 1 242 ? 6.967 36.493 54.965 1.00 21.45 243 GLY B O 1
ATOM 4953 N N . GLY B 1 243 ? 7.022 38.743 55.119 1.00 22.95 244 GLY B N 1
ATOM 4954 C CA . GLY B 1 243 ? 5.991 39.158 54.260 1.00 20.93 244 GLY B CA 1
ATOM 4955 C C . GLY B 1 243 ? 6.266 39.683 52.877 1.00 21.38 244 GLY B C 1
ATOM 4956 O O . GLY B 1 243 ? 5.305 40.153 52.257 1.00 22.87 244 GLY B O 1
ATOM 4957 N N . ASN B 1 244 ? 7.514 39.617 52.441 1.00 21.35 245 ASN B N 1
ATOM 4958 C CA . ASN B 1 244 ? 7.860 40.157 51.128 1.00 22.53 245 ASN B CA 1
ATOM 4959 C C . ASN B 1 244 ? 7.649 39.081 50.063 1.00 21.83 245 ASN B C 1
ATOM 4960 O O . ASN B 1 244 ? 8.551 38.463 49.493 1.00 23.40 245 ASN B O 1
ATOM 4965 N N . MET B 1 245 ? 6.367 38.872 49.754 1.00 21.54 246 MET B N 1
ATOM 4966 C CA . MET B 1 245 ? 5.972 37.893 48.726 1.00 19.07 246 MET B CA 1
ATOM 4967 C C . MET B 1 245 ? 6.520 38.299 47.352 1.00 19.59 246 MET B C 1
ATOM 4968 O O . MET B 1 245 ? 6.881 37.444 46.507 1.00 20.91 246 MET B O 1
ATOM 4973 N N . LYS B 1 246 ? 6.611 39.604 47.109 1.00 22.83 247 LYS B N 1
ATOM 4974 C CA . LYS B 1 246 ? 7.161 40.132 45.877 1.00 22.43 247 LYS B CA 1
ATOM 4975 C C . LYS B 1 246 ? 8.598 39.668 45.709 1.00 22.78 247 LYS B C 1
ATOM 4976 O O . LYS B 1 246 ? 8.991 39.159 44.658 1.00 22.76 247 LYS B O 1
ATOM 4982 N N . GLU B 1 247 ? 9.443 39.830 46.726 1.00 24.55 248 GLU B N 1
ATOM 4983 C CA . GLU B 1 247 ? 10.803 39.335 46.590 1.00 20.58 248 GLU B CA 1
ATOM 4984 C C . GLU B 1 247 ? 10.819 37.825 46.416 1.00 19.54 248 GLU B C 1
ATOM 4985 O O . GLU B 1 247 ? 11.649 37.295 45.676 1.00 21.29 248 GLU B O 1
ATOM 4991 N N . VAL B 1 248 ? 9.937 37.103 47.085 1.00 19.31 249 VAL B N 1
ATOM 4992 C CA . VAL B 1 248 ? 9.996 35.644 46.951 1.00 16.92 249 VAL B CA 1
ATOM 4993 C C . VAL B 1 248 ? 9.651 35.241 45.523 1.00 17.33 249 VAL B C 1
ATOM 4994 O O . VAL B 1 248 ? 10.215 34.355 44.923 1.00 18.31 249 VAL B O 1
ATOM 4998 N N . PHE B 1 249 ? 8.635 35.916 44.981 1.00 18.79 250 PHE B N 1
ATOM 4999 C CA . PHE B 1 249 ? 8.201 35.590 43.608 1.00 17.63 250 PHE B CA 1
ATOM 5000 C C . PHE B 1 249 ? 9.214 36.036 42.580 1.00 17.08 250 PHE B C 1
ATOM 5001 O O . PHE B 1 249 ? 9.405 35.336 41.566 1.00 19.10 250 PHE B O 1
ATOM 5009 N N . THR B 1 250 ? 9.878 37.157 42.778 1.00 19.23 251 THR B N 1
ATOM 5010 C CA . THR B 1 250 ? 10.933 37.614 41.883 1.00 21.56 251 THR B CA 1
ATOM 5011 C C . THR B 1 250 ? 12.054 36.585 41.792 1.00 18.33 251 THR B C 1
ATOM 5012 O O . THR B 1 250 ? 12.548 36.242 40.722 1.00 21.05 251 THR B O 1
ATOM 5016 N N . ARG B 1 251 ? 12.432 36.025 42.937 1.00 19.00 252 ARG B N 1
ATOM 5017 C CA . ARG B 1 251 ? 13.492 35.019 43.000 1.00 19.02 252 ARG B CA 1
ATOM 5018 C C . ARG B 1 251 ? 13.043 33.737 42.312 1.00 19.24 252 ARG B C 1
ATOM 5019 O O . ARG B 1 251 ? 13.817 33.137 41.579 1.00 19.39 252 ARG B O 1
ATOM 5033 N N . PHE B 1 252 ? 11.781 33.379 42.558 1.00 18.31 253 PHE B N 1
ATOM 5034 C CA . PHE B 1 252 ? 11.182 32.194 41.941 1.00 18.00 253 PHE B CA 1
ATOM 5035 C C . PHE B 1 252 ? 11.300 32.303 40.435 1.00 17.80 253 PHE B C 1
ATOM 5036 O O . PHE B 1 252 ? 11.781 31.397 39.740 1.00 19.17 253 PHE B O 1
ATOM 5044 N N . CYS B 1 253 ? 10.838 33.443 39.918 1.00 19.77 254 CYS B N 1
ATOM 5045 C CA . CYS B 1 253 ? 10.842 33.624 38.477 1.00 19.64 254 CYS B CA 1
ATOM 5046 C C . CYS B 1 253 ? 12.241 33.664 37.889 1.00 20.07 254 CYS B C 1
ATOM 5047 O O . CYS B 1 253 ? 12.446 32.994 36.872 1.00 20.58 254 CYS B O 1
ATOM 5050 N N . THR B 1 254 ? 13.186 34.396 38.459 1.00 21.15 255 THR B N 1
ATOM 5051 C CA . THR B 1 254 ? 14.526 34.446 37.849 1.00 22.22 255 THR B CA 1
ATOM 5052 C C . THR B 1 254 ? 15.236 33.116 38.001 1.00 21.15 255 THR B C 1
ATOM 5053 O O . THR B 1 254 ? 15.971 32.675 37.097 1.00 20.65 255 THR B O 1
ATOM 5057 N N . GLY B 1 255 ? 15.005 32.380 39.086 1.00 20.21 256 GLY B N 1
ATOM 5058 C CA . GLY B 1 255 ? 15.597 31.059 39.188 1.00 19.15 256 GLY B CA 1
ATOM 5059 C C . GLY B 1 255 ? 15.045 30.121 38.140 1.00 18.85 256 GLY B C 1
ATOM 5060 O O . GLY B 1 255 ? 15.823 29.398 37.509 1.00 19.04 256 GLY B O 1
ATOM 5061 N N . LEU B 1 256 ? 13.727 30.068 37.934 1.00 17.78 257 LEU B N 1
ATOM 5062 C CA . LEU B 1 256 ? 13.247 29.167 36.884 1.00 17.34 257 LEU B CA 1
ATOM 5063 C C . LEU B 1 256 ? 13.768 29.557 35.512 1.00 18.87 257 LEU B C 1
ATOM 5064 O O . LEU B 1 256 ? 14.087 28.717 34.695 1.00 18.90 257 LEU B O 1
ATOM 5069 N N . THR B 1 257 ? 13.847 30.874 35.270 1.00 18.26 258 THR B N 1
ATOM 5070 C CA . THR B 1 257 ? 14.326 31.325 33.958 1.00 20.76 258 THR B CA 1
ATOM 5071 C C . THR B 1 257 ? 15.773 30.919 33.754 1.00 17.39 258 THR B C 1
ATOM 5072 O O . THR B 1 257 ? 16.157 30.417 32.668 1.00 21.71 258 THR B O 1
ATOM 5076 N N . GLN B 1 258 ? 16.582 31.120 34.797 1.00 20.22 259 GLN B N 1
ATOM 5077 C CA . GLN B 1 258 ? 18.002 30.775 34.692 1.00 18.99 259 GLN B CA 1
ATOM 5078 C C . GLN B 1 258 ? 18.194 29.285 34.478 1.00 18.55 259 GLN B C 1
ATOM 5079 O O . GLN B 1 258 ? 19.023 28.885 33.659 1.00 19.77 259 GLN B O 1
ATOM 5085 N N . ILE B 1 259 ? 17.414 28.485 35.179 1.00 18.48 260 ILE B N 1
ATOM 5086 C CA . ILE B 1 259 ? 17.531 27.034 35.050 1.00 18.56 260 ILE B CA 1
ATOM 5087 C C . ILE B 1 259 ? 17.158 26.594 33.658 1.00 18.31 260 ILE B C 1
ATOM 5088 O O . ILE B 1 259 ? 17.847 25.764 33.032 1.00 17.34 260 ILE B O 1
ATOM 5093 N N . GLU B 1 260 ? 16.030 27.124 33.157 1.00 19.13 261 GLU B N 1
ATOM 5094 C CA . GLU B 1 260 ? 15.581 26.770 31.800 1.00 17.92 261 GLU B CA 1
ATOM 5095 C C . GLU B 1 260 ? 16.607 27.127 30.741 1.00 17.46 261 GLU B C 1
ATOM 5096 O O . GLU B 1 260 ? 16.840 26.320 29.822 1.00 19.29 261 GLU B O 1
ATOM 5102 N N . THR B 1 261 ? 17.212 28.310 30.917 1.00 19.62 262 THR B N 1
ATOM 5103 C CA . THR B 1 261 ? 18.237 28.733 29.958 1.00 18.99 262 THR B CA 1
ATOM 5104 C C . THR B 1 261 ? 19.411 27.777 29.981 1.00 19.62 262 THR B C 1
ATOM 5105 O O . THR B 1 261 ? 19.995 27.345 28.978 1.00 22.74 262 THR B O 1
ATOM 5109 N N . LEU B 1 262 ? 19.844 27.334 31.157 1.00 19.61 263 LEU B N 1
ATOM 5110 C CA . LEU B 1 262 ? 20.926 26.380 31.286 1.00 19.47 263 LEU B CA 1
ATOM 5111 C C . LEU B 1 262 ? 20.551 25.039 30.687 1.00 21.41 263 LEU B C 1
ATOM 5112 O O . LEU B 1 262 ? 21.353 24.407 30.005 1.00 19.05 263 LEU B O 1
ATOM 5117 N N . PHE B 1 263 ? 19.333 24.584 30.888 1.00 17.64 264 PHE B N 1
ATOM 5118 C CA . PHE B 1 263 ? 18.942 23.360 30.211 1.00 17.85 264 PHE B CA 1
ATOM 5119 C C . PHE B 1 263 ? 18.951 23.487 28.698 1.00 18.99 264 PHE B C 1
ATOM 5120 O O . PHE B 1 263 ? 19.377 22.564 27.976 1.00 17.90 264 PHE B O 1
ATOM 5128 N N . LYS B 1 264 ? 18.455 24.620 28.207 1.00 17.93 265 LYS B N 1
ATOM 5129 C CA . LYS B 1 264 ? 18.392 24.837 26.775 1.00 19.49 265 LYS B CA 1
ATOM 5130 C C . LYS B 1 264 ? 19.798 24.808 26.172 1.00 20.13 265 LYS B C 1
ATOM 5131 O O . LYS B 1 264 ? 19.990 24.366 25.034 1.00 21.54 265 LYS B O 1
ATOM 5137 N N . SER B 1 265 ? 20.792 25.261 26.924 1.00 21.90 266 SER B N 1
ATOM 5138 C CA . SER B 1 265 ? 22.160 25.243 26.389 1.00 24.18 266 SER B CA 1
ATOM 5139 C C . SER B 1 265 ? 22.646 23.816 26.187 1.00 23.99 266 SER B C 1
ATOM 5140 O O . SER B 1 265 ? 23.620 23.625 25.450 1.00 27.95 266 SER B O 1
ATOM 5143 N N . LYS B 1 266 ? 21.997 22.848 26.830 1.00 21.24 267 LYS B N 1
ATOM 5144 C CA . LYS B 1 266 ? 22.326 21.433 26.720 1.00 22.61 267 LYS B CA 1
ATOM 5145 C C . LYS B 1 266 ? 21.277 20.690 25.891 1.00 20.55 267 LYS B C 1
ATOM 5146 O O . LYS B 1 266 ? 21.296 19.440 25.921 1.00 22.69 267 LYS B O 1
ATOM 5152 N N . ASN B 1 267 ? 20.402 21.407 25.202 1.00 22.04 268 ASN B N 1
ATOM 5153 C CA . ASN B 1 267 ? 19.340 20.876 24.355 1.00 20.23 268 ASN B CA 1
ATOM 5154 C C . ASN B 1 267 ? 18.220 20.171 25.079 1.00 20.47 268 ASN B C 1
ATOM 5155 O O . ASN B 1 267 ? 17.558 19.274 24.531 1.00 23.16 268 ASN B O 1
ATOM 5160 N N . TYR B 1 268 ? 17.946 20.577 26.320 1.00 16.24 269 TYR B N 1
ATOM 5161 C CA . TYR B 1 268 ? 16.829 20.111 27.091 1.00 15.44 269 TYR B CA 1
ATOM 5162 C C . TYR B 1 268 ? 15.891 21.268 27.388 1.00 16.18 269 TYR B C 1
ATOM 5163 O O . TYR B 1 268 ? 16.298 22.415 27.454 1.00 17.91 269 TYR B O 1
ATOM 5172 N N . GLU B 1 269 ? 14.636 20.909 27.570 1.00 15.48 270 GLU B N 1
ATOM 5173 C CA . GLU B 1 269 ? 13.634 21.895 27.915 1.00 16.66 270 GLU B CA 1
ATOM 5174 C C . GLU B 1 269 ? 12.556 21.249 28.772 1.00 13.51 270 GLU B C 1
ATOM 5175 O O . GLU B 1 269 ? 12.496 20.024 28.972 1.00 13.66 270 GLU B O 1
ATOM 5181 N N . PHE B 1 270 ? 11.660 22.110 29.248 1.00 14.55 271 PHE B N 1
ATOM 5182 C CA . PHE B 1 270 ? 10.558 21.606 30.065 1.00 13.69 271 PHE B CA 1
ATOM 5183 C C . PHE B 1 270 ? 9.400 21.105 29.233 1.00 12.41 271 PHE B C 1
ATOM 5184 O O . PHE B 1 270 ? 9.191 21.581 28.126 1.00 15.52 271 PHE B O 1
ATOM 5192 N N . MET B 1 271 ? 8.656 20.122 29.763 1.00 12.40 272 MET B N 1
ATOM 5193 C CA . MET B 1 271 ? 7.401 19.759 29.133 1.00 12.89 272 MET B CA 1
ATOM 5194 C C . MET B 1 271 ? 6.350 20.845 29.323 1.00 12.52 272 MET B C 1
ATOM 5195 O O . MET B 1 271 ? 6.030 21.196 30.465 1.00 12.10 272 MET B O 1
ATOM 5200 N N . TRP B 1 272 ? 5.811 21.343 28.217 1.00 13.05 273 TRP B N 1
ATOM 5201 C CA . TRP B 1 272 ? 4.834 22.429 28.280 1.00 12.41 273 TRP B CA 1
ATOM 5202 C C . TRP B 1 272 ? 4.032 22.401 26.995 1.00 12.45 273 TRP B C 1
ATOM 5203 O O . TRP B 1 272 ? 4.595 22.122 25.938 1.00 14.49 273 TRP B O 1
ATOM 5214 N N . ASN B 1 273 ? 2.773 22.745 27.134 1.00 12.63 274 ASN B N 1
ATOM 5215 C CA . ASN B 1 273 ? 1.974 22.984 25.948 1.00 12.61 274 ASN B CA 1
ATOM 5216 C C . ASN B 1 273 ? 0.949 24.079 26.290 1.00 13.56 274 ASN B C 1
ATOM 5217 O O . ASN B 1 273 ? 0.706 24.408 27.446 1.00 12.90 274 ASN B O 1
ATOM 5222 N N . PRO B 1 274 ? 0.379 24.716 25.271 1.00 13.13 275 PRO B N 1
ATOM 5223 C CA . PRO B 1 274 ? -0.499 25.875 25.528 1.00 13.88 275 PRO B CA 1
ATOM 5224 C C . PRO B 1 274 ? -1.892 25.553 26.049 1.00 14.33 275 PRO B C 1
ATOM 5225 O O . PRO B 1 274 ? -2.664 26.474 26.324 1.00 14.87 275 PRO B O 1
ATOM 5229 N N . HIS B 1 275 ? -2.195 24.277 26.212 1.00 12.75 276 HIS B N 1
ATOM 5230 C CA . HIS B 1 275 ? -3.453 23.830 26.788 1.00 13.13 276 HIS B CA 1
ATOM 5231 C C . HIS B 1 275 ? -3.344 23.430 28.265 1.00 12.65 276 HIS B C 1
ATOM 5232 O O . HIS B 1 275 ? -4.150 23.809 29.084 1.00 13.61 276 HIS B O 1
ATOM 5239 N N . LEU B 1 276 ? -2.329 22.647 28.570 1.00 12.80 277 LEU B N 1
ATOM 5240 C CA . LEU B 1 276 ? -2.084 22.157 29.935 1.00 11.58 277 LEU B CA 1
ATOM 5241 C C . LEU B 1 276 ? -0.965 22.892 30.657 1.00 12.30 277 LEU B C 1
ATOM 5242 O O . LEU B 1 276 ? -0.741 22.575 31.830 1.00 12.47 277 LEU B O 1
ATOM 5247 N N . GLY B 1 277 ? -0.271 23.836 30.015 1.00 12.36 278 GLY B N 1
ATOM 5248 C CA . GLY B 1 277 ? 0.876 24.467 30.658 1.00 12.87 278 GLY B CA 1
ATOM 5249 C C . GLY B 1 277 ? 1.946 23.432 30.909 1.00 11.75 278 GLY B C 1
ATOM 5250 O O . GLY B 1 277 ? 2.212 22.550 30.088 1.00 12.08 278 GLY B O 1
ATOM 5251 N N . TYR B 1 278 ? 2.601 23.572 32.086 1.00 11.80 279 TYR B N 1
ATOM 5252 C CA . TYR B 1 278 ? 3.657 22.645 32.463 1.00 11.25 279 TYR B CA 1
ATOM 5253 C C . TYR B 1 278 ? 3.067 21.283 32.760 1.00 11.98 279 TYR B C 1
ATOM 5254 O O . TYR B 1 278 ? 2.159 21.134 33.584 1.00 12.60 279 TYR B O 1
ATOM 5263 N N . ILE B 1 279 ? 3.626 20.243 32.164 1.00 11.69 280 ILE B N 1
ATOM 5264 C CA . ILE B 1 279 ? 3.187 18.862 32.331 1.00 11.43 280 ILE B CA 1
ATOM 5265 C C . ILE B 1 279 ? 3.835 18.265 33.565 1.00 10.57 280 ILE B C 1
ATOM 5266 O O . ILE B 1 279 ? 5.073 18.344 33.715 1.00 11.49 280 ILE B O 1
ATOM 5271 N N . LEU B 1 280 ? 3.042 17.647 34.425 1.00 10.45 281 LEU B N 1
ATOM 5272 C CA . LEU B 1 280 ? 3.468 16.977 35.644 1.00 10.68 281 LEU B CA 1
ATOM 5273 C C . LEU B 1 280 ? 2.696 15.676 35.784 1.00 10.07 281 LEU B C 1
ATOM 5274 O O . LEU B 1 280 ? 1.718 15.438 35.080 1.00 10.63 281 LEU B O 1
ATOM 5279 N N . THR B 1 281 ? 3.165 14.856 36.742 1.00 10.98 282 THR B N 1
ATOM 5280 C CA . THR B 1 281 ? 2.618 13.528 36.922 1.00 9.53 282 THR B CA 1
ATOM 5281 C C . THR B 1 281 ? 1.139 13.531 37.261 1.00 10.52 282 THR B C 1
ATOM 5282 O O . THR B 1 281 ? 0.336 12.746 36.723 1.00 10.26 282 THR B O 1
ATOM 5286 N N . CYS B 1 282 ? 0.731 14.341 38.211 1.00 9.97 283 CYS B N 1
ATOM 5287 C CA . CYS B 1 282 ? -0.628 14.366 38.709 1.00 10.68 283 CYS B CA 1
ATOM 5288 C C . CYS B 1 282 ? -1.431 15.451 38.024 1.00 9.80 283 CYS B C 1
ATOM 5289 O O . CYS B 1 282 ? -1.025 16.613 38.066 1.00 11.48 283 CYS B O 1
ATOM 5292 N N . PRO B 1 283 ? -2.564 15.115 37.420 1.00 11.37 284 PRO B N 1
ATOM 5293 C CA . PRO B 1 283 ? -3.414 16.116 36.770 1.00 10.99 284 PRO B CA 1
ATOM 5294 C C . PRO B 1 283 ? -3.765 17.303 37.672 1.00 11.18 284 PRO B C 1
ATOM 5295 O O . PRO B 1 283 ? -4.011 18.384 37.149 1.00 13.24 284 PRO B O 1
ATOM 5299 N N . SER B 1 284 ? -3.776 17.120 38.996 1.00 11.10 285 SER B N 1
ATOM 5300 C CA . SER B 1 284 ? -4.089 18.218 39.918 1.00 12.82 285 SER B CA 1
ATOM 5301 C C . SER B 1 284 ? -3.053 19.324 39.833 1.00 12.98 285 SER B C 1
ATOM 5302 O O . SER B 1 284 ? -3.370 20.463 40.234 1.00 15.13 285 SER B O 1
ATOM 5305 N N . ASN B 1 285 ? -1.828 19.064 39.353 1.00 11.37 286 ASN B N 1
ATOM 5306 C CA . ASN B 1 285 ? -0.746 20.017 39.373 1.00 11.67 286 ASN B CA 1
ATOM 5307 C C . ASN B 1 285 ? -0.446 20.655 38.034 1.00 11.65 286 ASN B C 1
ATOM 5308 O O . ASN B 1 285 ? 0.568 21.337 37.900 1.00 13.56 286 ASN B O 1
ATOM 5313 N N . LEU B 1 286 ? -1.294 20.472 37.035 1.00 11.19 287 LEU B N 1
ATOM 5314 C CA . LEU B 1 286 ? -1.024 21.021 35.707 1.00 11.38 287 LEU B CA 1
ATOM 5315 C C . LEU B 1 286 ? -1.139 22.529 35.674 1.00 11.30 287 LEU B C 1
ATOM 5316 O O . LEU B 1 286 ? -1.560 23.221 36.628 1.00 13.19 287 LEU B O 1
ATOM 5321 N N . GLY B 1 287 ? -0.815 23.097 34.534 1.00 13.62 288 GLY B N 1
ATOM 5322 C CA . GLY B 1 287 ? -0.901 24.535 34.299 1.00 12.93 288 GLY B CA 1
ATOM 5323 C C . GLY B 1 287 ? 0.336 25.238 34.792 1.00 11.99 288 GLY B C 1
ATOM 5324 O O . GLY B 1 287 ? 1.356 25.363 34.095 1.00 13.35 288 GLY B O 1
ATOM 5325 N N . THR B 1 288 ? 0.229 25.700 36.029 1.00 12.80 289 THR B N 1
ATOM 5326 C CA . THR B 1 288 ? 1.326 26.333 36.718 1.00 13.21 289 THR B CA 1
ATOM 5327 C C . THR B 1 288 ? 1.983 25.416 37.722 1.00 12.93 289 THR B C 1
ATOM 5328 O O . THR B 1 288 ? 3.114 25.697 38.163 1.00 13.97 289 THR B O 1
ATOM 5332 N N . GLY B 1 289 ? 1.285 24.376 38.185 1.00 13.96 290 GLY B N 1
ATOM 5333 C CA . GLY B 1 289 ? 1.791 23.607 39.300 1.00 13.79 290 GLY B CA 1
ATOM 5334 C C . GLY B 1 289 ? 2.147 24.421 40.521 1.00 13.28 290 GLY B C 1
ATOM 5335 O O . GLY B 1 289 ? 2.934 24.008 41.365 1.00 15.23 290 GLY B O 1
ATOM 5336 N N . LEU B 1 290 ? 1.603 25.627 40.682 1.00 15.12 291 LEU B N 1
ATOM 5337 C CA . LEU B 1 290 ? 2.054 26.622 41.615 1.00 13.09 291 LEU B CA 1
ATOM 5338 C C . LEU B 1 290 ? 1.198 26.705 42.866 1.00 13.99 291 LEU B C 1
ATOM 5339 O O . LEU B 1 290 ? -0.022 26.837 42.822 1.00 14.28 291 LEU B O 1
ATOM 5344 N N . ARG B 1 291 ? 1.918 26.650 43.999 1.00 13.63 292 ARG B N 1
ATOM 5345 C CA . ARG B 1 291 ? 1.328 26.898 45.291 1.00 13.67 292 ARG B CA 1
ATOM 5346 C C . ARG B 1 291 ? 2.119 28.030 45.956 1.00 13.45 292 ARG B C 1
ATOM 5347 O O . ARG B 1 291 ? 3.249 27.853 46.364 1.00 15.42 292 ARG B O 1
ATOM 5355 N N . ALA B 1 292 ? 1.537 29.208 46.042 1.00 15.08 293 ALA B N 1
ATOM 5356 C CA . ALA B 1 292 ? 2.052 30.386 46.650 1.00 14.49 293 ALA B CA 1
ATOM 5357 C C . ALA B 1 292 ? 1.305 30.526 47.980 1.00 15.76 293 ALA B C 1
ATOM 5358 O O . ALA B 1 292 ? 0.073 30.512 48.006 1.00 17.48 293 ALA B O 1
ATOM 5360 N N . GLY B 1 293 ? 2.058 30.606 49.071 1.00 19.11 294 GLY B N 1
ATOM 5361 C CA . GLY B 1 293 ? 1.343 30.659 50.332 1.00 24.56 294 GLY B CA 1
ATOM 5362 C C . GLY B 1 293 ? 2.125 31.424 51.374 1.00 21.10 294 GLY B C 1
ATOM 5363 O O . GLY B 1 293 ? 3.285 31.765 51.232 1.00 19.57 294 GLY B O 1
ATOM 5364 N N . VAL B 1 294 ? 1.416 31.621 52.462 1.00 19.26 295 VAL B N 1
ATOM 5365 C CA . VAL B 1 294 ? 1.943 32.244 53.652 1.00 19.99 295 VAL B CA 1
ATOM 5366 C C . VAL B 1 294 ? 1.641 31.357 54.844 1.00 17.86 295 VAL B C 1
ATOM 5367 O O . VAL B 1 294 ? 0.628 30.660 54.919 1.00 20.81 295 VAL B O 1
ATOM 5371 N N . HIS B 1 295 ? 2.540 31.380 55.806 1.00 18.41 296 HIS B N 1
ATOM 5372 C CA . HIS B 1 295 ? 2.237 30.889 57.148 1.00 18.29 296 HIS B CA 1
ATOM 5373 C C . HIS B 1 295 ? 1.782 32.124 57.897 1.00 17.23 296 HIS B C 1
ATOM 5374 O O . HIS B 1 295 ? 2.550 33.083 58.043 1.00 18.89 296 HIS B O 1
ATOM 5381 N N . ILE B 1 296 ? 0.548 32.163 58.364 1.00 17.31 297 ILE B N 1
ATOM 5382 C CA . ILE B 1 296 ? -0.053 33.363 58.895 1.00 17.75 297 ILE B CA 1
ATOM 5383 C C . ILE B 1 296 ? -0.842 33.078 60.158 1.00 16.67 297 ILE B C 1
ATOM 5384 O O . ILE B 1 296 ? -1.533 32.089 60.310 1.00 18.84 297 ILE B O 1
ATOM 5389 N N . LYS B 1 297 ? -0.737 34.046 61.072 1.00 19.01 298 LYS B N 1
ATOM 5390 C CA . LYS B 1 297 ? -1.426 34.005 62.363 1.00 18.73 298 LYS B CA 1
ATOM 5391 C C . LYS B 1 297 ? -2.801 34.629 62.271 1.00 18.30 298 LYS B C 1
ATOM 5392 O O . LYS B 1 297 ? -2.922 35.861 62.226 1.00 19.71 298 LYS B O 1
ATOM 5398 N N . LEU B 1 298 ? -3.815 33.760 62.233 1.00 18.61 299 LEU B N 1
ATOM 5399 C CA . LEU B 1 298 ? -5.213 34.237 62.129 1.00 16.63 299 LEU B CA 1
ATOM 5400 C C . LEU B 1 298 ? -6.050 33.534 63.178 1.00 19.58 299 LEU B C 1
ATOM 5401 O O . LEU B 1 298 ? -6.995 32.800 62.835 1.00 20.28 299 LEU B O 1
ATOM 5406 N N . PRO B 1 299 ? -5.751 33.660 64.456 1.00 20.37 300 PRO B N 1
ATOM 5407 C CA . PRO B 1 299 ? -6.476 32.904 65.477 1.00 19.40 300 PRO B CA 1
ATOM 5408 C C . PRO B 1 299 ? -7.954 33.236 65.541 1.00 18.67 300 PRO B C 1
ATOM 5409 O O . PRO B 1 299 ? -8.763 32.318 65.786 1.00 23.35 300 PRO B O 1
ATOM 5413 N N . ASN B 1 300 ? -8.299 34.496 65.330 1.00 18.25 301 ASN B N 1
ATOM 5414 C CA . ASN B 1 300 ? -9.741 34.812 65.397 1.00 20.26 301 ASN B CA 1
ATOM 5415 C C . ASN B 1 300 ? -10.464 34.346 64.146 1.00 19.53 301 ASN B C 1
ATOM 5416 O O . ASN B 1 300 ? -11.513 33.716 64.210 1.00 20.94 301 ASN B O 1
ATOM 5421 N N . LEU B 1 301 ? -9.945 34.621 62.943 1.00 18.68 302 LEU B N 1
ATOM 5422 C CA . LEU B 1 301 ? -10.612 34.144 61.735 1.00 21.00 302 LEU B CA 1
ATOM 5423 C C . LEU B 1 301 ? -10.746 32.626 61.744 1.00 20.94 302 LEU B C 1
ATOM 5424 O O . LEU B 1 301 ? -11.731 32.030 61.297 1.00 25.04 302 LEU B O 1
ATOM 5429 N N . GLY B 1 302 ? -9.713 32.000 62.278 1.00 22.36 303 GLY B N 1
ATOM 5430 C CA . GLY B 1 302 ? -9.606 30.543 62.349 1.00 25.31 303 GLY B CA 1
ATOM 5431 C C . GLY B 1 302 ? -10.831 29.942 63.026 1.00 29.07 303 GLY B C 1
ATOM 5432 O O . GLY B 1 302 ? -11.285 28.830 62.672 1.00 33.42 303 GLY B O 1
ATOM 5433 N N . LYS B 1 303 ? -11.352 30.683 63.994 1.00 26.90 304 LYS B N 1
ATOM 5434 C CA . LYS B 1 303 ? -12.516 30.207 64.745 1.00 32.27 304 LYS B CA 1
ATOM 5435 C C . LYS B 1 303 ? -13.811 30.763 64.193 1.00 30.03 304 LYS B C 1
ATOM 5436 O O . LYS B 1 303 ? -14.892 30.466 64.698 1.00 34.29 304 LYS B O 1
ATOM 5442 N N . HIS B 1 304 ? -13.714 31.588 63.153 1.00 25.09 305 HIS B N 1
ATOM 5443 C CA . HIS B 1 304 ? -14.889 32.310 62.678 1.00 24.48 305 HIS B CA 1
ATOM 5444 C C . HIS B 1 304 ? -15.745 31.455 61.749 1.00 27.66 305 HIS B C 1
ATOM 5445 O O . HIS B 1 304 ? -15.193 30.738 60.919 1.00 28.35 305 HIS B O 1
ATOM 5452 N N . GLU B 1 305 ? -17.066 31.510 61.881 1.00 30.09 306 GLU B N 1
ATOM 5453 C CA . GLU B 1 305 ? -17.937 30.675 61.062 1.00 29.62 306 GLU B CA 1
ATOM 5454 C C . GLU B 1 305 ? -17.805 30.914 59.557 1.00 29.34 306 GLU B C 1
ATOM 5455 O O . GLU B 1 305 ? -18.071 29.998 58.756 1.00 28.19 306 GLU B O 1
ATOM 5461 N N . LYS B 1 306 ? -17.408 32.116 59.183 1.00 24.53 307 LYS B N 1
ATOM 5462 C CA . LYS B 1 306 ? -17.261 32.472 57.775 1.00 23.99 307 LYS B CA 1
ATOM 5463 C C . LYS B 1 306 ? -15.894 32.326 57.145 1.00 20.36 307 LYS B C 1
ATOM 5464 O O . LYS B 1 306 ? -15.700 32.678 55.993 1.00 21.78 307 LYS B O 1
ATOM 5470 N N . PHE B 1 307 ? -14.923 31.794 57.885 1.00 21.08 308 PHE B N 1
ATOM 5471 C CA . PHE B 1 307 ? -13.579 31.704 57.343 1.00 20.73 308 PHE B CA 1
ATOM 5472 C C . PHE B 1 307 ? -13.544 30.860 56.069 1.00 19.15 308 PHE B C 1
ATOM 5473 O O . PHE B 1 307 ? -12.933 31.256 55.090 1.00 20.59 308 PHE B O 1
ATOM 5481 N N . GLY B 1 308 ? -14.177 29.702 56.043 1.00 20.27 309 GLY B N 1
ATOM 5482 C CA . GLY B 1 308 ? -14.150 28.833 54.856 1.00 21.77 309 GLY B CA 1
ATOM 5483 C C . GLY B 1 308 ? -14.747 29.536 53.653 1.00 21.29 309 GLY B C 1
ATOM 5484 O O . GLY B 1 308 ? -14.273 29.432 52.531 1.00 21.04 309 GLY B O 1
ATOM 5485 N N . GLU B 1 309 ? -15.822 30.306 53.902 1.00 21.97 310 GLU B N 1
ATOM 5486 C CA . GLU B 1 309 ? -16.452 31.013 52.783 1.00 24.76 310 GLU B CA 1
ATOM 5487 C C . GLU B 1 309 ? -15.601 32.162 52.275 1.00 23.35 310 GLU B C 1
ATOM 5488 O O . GLU B 1 309 ? -15.505 32.454 51.078 1.00 21.94 310 GLU B O 1
ATOM 5494 N N . VAL B 1 310 ? -14.952 32.882 53.184 1.00 20.53 311 VAL B N 1
ATOM 5495 C CA . VAL B 1 310 ? -14.071 33.968 52.766 1.00 19.10 311 VAL B CA 1
ATOM 5496 C C . VAL B 1 310 ? -12.975 33.357 51.897 1.00 19.15 311 VAL B C 1
ATOM 5497 O O . VAL B 1 310 ? -12.695 33.904 50.838 1.00 19.88 311 VAL B O 1
ATOM 5501 N N . LEU B 1 311 ? -12.323 32.279 52.346 1.00 18.62 312 LEU B N 1
ATOM 5502 C CA . LEU B 1 311 ? -11.262 31.656 51.540 1.00 19.63 312 LEU B CA 1
ATOM 5503 C C . LEU B 1 311 ? -11.755 31.275 50.157 1.00 20.27 312 LEU B C 1
ATOM 5504 O O . LEU B 1 311 ? -11.138 31.498 49.096 1.00 20.32 312 LEU B O 1
ATOM 5509 N N . LYS B 1 312 ? -12.956 30.677 50.113 1.00 19.77 313 LYS B N 1
ATOM 5510 C CA . LYS B 1 312 ? -13.494 30.291 48.807 1.00 22.63 313 LYS B CA 1
ATOM 5511 C C . LYS B 1 312 ? -13.708 31.490 47.891 1.00 23.15 313 LYS B C 1
ATOM 5512 O O . LYS B 1 312 ? -13.368 31.505 46.702 1.00 23.99 313 LYS B O 1
ATOM 5518 N N . ARG B 1 313 ? -14.296 32.574 48.387 1.00 23.06 314 ARG B N 1
ATOM 5519 C CA . ARG B 1 313 ? -14.488 33.769 47.592 1.00 23.32 314 ARG B CA 1
ATOM 5520 C C . ARG B 1 313 ? -13.182 34.341 47.047 1.00 24.53 314 ARG B C 1
ATOM 5521 O O . ARG B 1 313 ? -13.202 34.900 45.943 1.00 26.59 314 ARG B O 1
ATOM 5529 N N . LEU B 1 314 ? -12.117 34.181 47.827 1.00 21.43 315 LEU B N 1
ATOM 5530 C CA . LEU B 1 314 ? -10.807 34.687 47.475 1.00 20.88 315 LEU B CA 1
ATOM 5531 C C . LEU B 1 314 ? -9.980 33.721 46.649 1.00 20.05 315 LEU B C 1
ATOM 5532 O O . LEU B 1 314 ? -8.851 34.005 46.245 1.00 22.76 315 LEU B O 1
ATOM 5537 N N . ARG B 1 315 ? -10.522 32.548 46.408 1.00 20.87 316 ARG B N 1
ATOM 5538 C CA . ARG B 1 315 ? -9.899 31.459 45.693 1.00 19.11 316 ARG B CA 1
ATOM 5539 C C . ARG B 1 315 ? -8.630 30.991 46.386 1.00 16.88 316 ARG B C 1
ATOM 5540 O O . ARG B 1 315 ? -7.616 30.633 45.771 1.00 19.95 316 ARG B O 1
ATOM 5548 N N . LEU B 1 316 ? -8.701 31.002 47.713 1.00 18.63 317 LEU B N 1
ATOM 5549 C CA . LEU B 1 316 ? -7.619 30.502 48.528 1.00 18.06 317 LEU B CA 1
ATOM 5550 C C . LEU B 1 316 ? -8.035 29.227 49.271 1.00 18.05 317 LEU B C 1
ATOM 5551 O O . LEU B 1 316 ? -9.192 28.843 49.364 1.00 20.91 317 LEU B O 1
ATOM 5556 N N . GLN B 1 317 ? -7.009 28.597 49.844 1.00 18.81 318 GLN B N 1
ATOM 5557 C CA . GLN B 1 317 ? -7.285 27.445 50.701 1.00 18.75 318 GLN B CA 1
ATOM 5558 C C . GLN B 1 317 ? -6.304 27.443 51.849 1.00 18.47 318 GLN B C 1
ATOM 5559 O O . GLN B 1 317 ? -5.297 28.128 51.948 1.00 21.31 318 GLN B O 1
ATOM 5565 N N . LYS B 1 318 ? -6.624 26.613 52.839 1.00 22.70 319 LYS B N 1
ATOM 5566 C CA . LYS B 1 318 ? -5.804 26.535 54.029 1.00 25.59 319 LYS B CA 1
ATOM 5567 C C . LYS B 1 318 ? -5.440 25.092 54.327 1.00 25.08 319 LYS B C 1
ATOM 5568 O O . LYS B 1 318 ? -6.160 24.178 53.968 1.00 25.14 319 LYS B O 1
ATOM 5574 N N . ARG B 1 319 ? -4.363 24.998 55.058 1.00 21.67 320 ARG B N 1
ATOM 5575 C CA . ARG B 1 319 ? -3.890 23.812 55.747 1.00 27.90 320 ARG B CA 1
ATOM 5576 C C . ARG B 1 319 ? -3.181 24.240 57.037 1.00 29.32 320 ARG B C 1
ATOM 5577 O O . ARG B 1 319 ? -3.014 25.409 57.387 1.00 27.70 320 ARG B O 1
ATOM 5585 N N . GLY B 1 320 ? -2.747 23.291 57.852 1.00 32.18 321 GLY B N 1
ATOM 5586 C CA . GLY B 1 320 ? -1.993 23.716 59.053 1.00 33.86 321 GLY B CA 1
ATOM 5587 C C . GLY B 1 320 ? -0.535 23.740 58.598 1.00 34.59 321 GLY B C 1
ATOM 5588 O O . GLY B 1 320 ? -0.332 23.315 57.452 1.00 42.54 321 GLY B O 1
ATOM 5589 N N . THR B 1 321 ? 0.399 24.179 59.405 1.00 37.48 322 THR B N 1
ATOM 5590 C CA . THR B 1 321 ? 1.824 24.114 59.045 1.00 44.28 322 THR B CA 1
ATOM 5591 C C . THR B 1 321 ? 2.375 22.733 59.398 1.00 52.90 322 THR B C 1
ATOM 5592 O O . THR B 1 321 ? 1.626 21.888 59.910 1.00 47.81 322 THR B O 1
ATOM 5596 N N . GLY B 1 322 ? 3.646 22.376 59.173 1.00 64.04 323 GLY B N 1
ATOM 5597 C CA . GLY B 1 322 ? 3.971 21.006 59.540 1.00 74.19 323 GLY B CA 1
ATOM 5598 C C . GLY B 1 322 ? 5.370 20.562 59.879 1.00 78.58 323 GLY B C 1
ATOM 5599 O O . GLY B 1 322 ? 5.524 19.668 60.729 1.00 78.66 323 GLY B O 1
ATOM 5600 N N . GLY B 1 323 ? 6.403 21.104 59.258 1.00 84.87 324 GLY B N 1
ATOM 5601 C CA . GLY B 1 323 ? 7.805 20.841 59.396 1.00 86.84 324 GLY B CA 1
ATOM 5602 C C . GLY B 1 323 ? 8.231 20.364 60.776 1.00 89.50 324 GLY B C 1
ATOM 5603 O O . GLY B 1 323 ? 8.007 21.089 61.751 1.00 89.52 324 GLY B O 1
ATOM 5604 N N . VAL B 1 324 ? 8.821 19.188 60.847 1.00 95.28 325 VAL B N 1
ATOM 5605 C CA . VAL B 1 324 ? 9.289 18.409 61.977 1.00 96.54 325 VAL B CA 1
ATOM 5606 C C . VAL B 1 324 ? 8.183 18.313 63.040 1.00 97.48 325 VAL B C 1
ATOM 5607 O O . VAL B 1 324 ? 7.153 18.986 62.956 1.00 100.73 325 VAL B O 1
ATOM 5611 N N . ASP B 1 325 ? 8.380 17.464 64.043 1.00 98.63 326 ASP B N 1
ATOM 5612 C CA . ASP B 1 325 ? 7.410 17.278 65.116 1.00 99.10 326 ASP B CA 1
ATOM 5613 C C . ASP B 1 325 ? 7.819 18.054 66.363 1.00 100.54 326 ASP B C 1
ATOM 5614 O O . ASP B 1 325 ? 9.016 18.228 66.597 1.00 102.86 326 ASP B O 1
ATOM 5619 N N . THR B 1 326 ? 6.848 18.502 67.158 1.00 100.46 327 THR B N 1
ATOM 5620 C CA . THR B 1 326 ? 7.198 19.221 68.379 1.00 99.58 327 THR B CA 1
ATOM 5621 C C . THR B 1 326 ? 6.011 19.465 69.302 1.00 96.93 327 THR B C 1
ATOM 5622 O O . THR B 1 326 ? 5.939 18.931 70.407 1.00 88.48 327 THR B O 1
ATOM 5626 N N . ALA B 1 327 ? 5.080 20.301 68.851 1.00 95.66 328 ALA B N 1
ATOM 5627 C CA . ALA B 1 327 ? 3.914 20.628 69.661 1.00 93.99 328 ALA B CA 1
ATOM 5628 C C . ALA B 1 327 ? 2.971 21.613 68.963 1.00 94.77 328 ALA B C 1
ATOM 5629 O O . ALA B 1 327 ? 3.380 22.442 68.145 1.00 98.73 328 ALA B O 1
ATOM 5631 N N . ALA B 1 328 ? 1.697 21.491 69.314 1.00 90.69 329 ALA B N 1
ATOM 5632 C CA . ALA B 1 328 ? 0.582 22.281 68.841 1.00 88.23 329 ALA B CA 1
ATOM 5633 C C . ALA B 1 328 ? 0.944 23.743 68.602 1.00 87.93 329 ALA B C 1
ATOM 5634 O O . ALA B 1 328 ? 1.734 24.323 69.347 1.00 89.59 329 ALA B O 1
ATOM 5636 N N . VAL B 1 329 ? 0.356 24.336 67.562 1.00 84.15 330 VAL B N 1
ATOM 5637 C CA . VAL B 1 329 ? 0.611 25.743 67.244 1.00 76.40 330 VAL B CA 1
ATOM 5638 C C . VAL B 1 329 ? -0.708 26.460 66.959 1.00 71.57 330 VAL B C 1
ATOM 5639 O O . VAL B 1 329 ? -1.371 26.319 65.931 1.00 67.27 330 VAL B O 1
ATOM 5643 N N . GLY B 1 330 ? -1.115 27.268 67.939 1.00 67.05 331 GLY B N 1
ATOM 5644 C CA . GLY B 1 330 ? -2.343 27.991 67.929 1.00 59.73 331 GLY B CA 1
ATOM 5645 C C . GLY B 1 330 ? -2.542 29.032 66.852 1.00 50.50 331 GLY B C 1
ATOM 5646 O O . GLY B 1 330 ? -1.742 29.966 66.720 1.00 46.87 331 GLY B O 1
ATOM 5647 N N . GLY B 1 331 ? -3.623 28.883 66.095 1.00 41.62 332 GLY B N 1
ATOM 5648 C CA . GLY B 1 331 ? -4.112 29.791 65.099 1.00 35.90 332 GLY B CA 1
ATOM 5649 C C . GLY B 1 331 ? -3.224 30.118 63.940 1.00 29.68 332 GLY B C 1
ATOM 5650 O O . GLY B 1 331 ? -3.431 31.103 63.236 1.00 27.72 332 GLY B O 1
ATOM 5651 N N . VAL B 1 332 ? -2.223 29.313 63.636 1.00 27.45 333 VAL B N 1
ATOM 5652 C CA . VAL B 1 332 ? -1.365 29.561 62.487 1.00 23.88 333 VAL B CA 1
ATOM 5653 C C . VAL B 1 332 ? -1.775 28.649 61.331 1.00 21.43 333 VAL B C 1
ATOM 5654 O O . VAL B 1 332 ? -1.839 27.435 61.457 1.00 24.18 333 VAL B O 1
ATOM 5658 N N . PHE B 1 333 ? -2.064 29.266 60.195 1.00 20.65 334 PHE B N 1
ATOM 5659 C CA . PHE B 1 333 ? -2.498 28.565 58.997 1.00 20.33 334 PHE B CA 1
ATOM 5660 C C . PHE B 1 333 ? -1.503 28.716 57.856 1.00 20.15 334 PHE B C 1
ATOM 5661 O O . PHE B 1 333 ? -0.786 29.719 57.795 1.00 19.86 334 PHE B O 1
ATOM 5669 N N . ASP B 1 334 ? -1.475 27.743 56.974 1.00 19.85 335 ASP B N 1
ATOM 5670 C CA . ASP B 1 334 ? -0.754 27.831 55.704 1.00 19.03 335 ASP B CA 1
ATOM 5671 C C . ASP B 1 334 ? -1.846 28.161 54.688 1.00 18.34 335 ASP B C 1
ATOM 5672 O O . ASP B 1 334 ? -2.634 27.253 54.428 1.00 18.03 335 ASP B O 1
ATOM 5677 N N . VAL B 1 335 ? -1.856 29.381 54.186 1.00 17.93 336 VAL B N 1
ATOM 5678 C CA . VAL B 1 335 ? -2.888 29.828 53.237 1.00 17.35 336 VAL B CA 1
ATOM 5679 C C . VAL B 1 335 ? -2.272 30.012 51.865 1.00 18.05 336 VAL B C 1
ATOM 5680 O O . VAL B 1 335 ? -1.246 30.664 51.795 1.00 18.90 336 VAL B O 1
ATOM 5684 N N . SER B 1 336 ? -2.919 29.433 50.846 1.00 16.09 337 SER B N 1
ATOM 5685 C CA . SER B 1 336 ? -2.353 29.482 49.506 1.00 16.40 337 SER B CA 1
ATOM 5686 C C . SER B 1 336 ? -3.474 29.593 48.474 1.00 16.00 337 SER B C 1
ATOM 5687 O O . SER B 1 336 ? -4.655 29.421 48.757 1.00 19.35 337 SER B O 1
ATOM 5690 N N . ASN B 1 337 ? -3.057 29.913 47.239 1.00 17.62 338 ASN B N 1
ATOM 5691 C CA . ASN B 1 337 ? -4.005 29.872 46.138 1.00 16.42 338 ASN B CA 1
ATOM 5692 C C . ASN B 1 337 ? -4.548 28.457 45.951 1.00 16.20 338 ASN B C 1
ATOM 5693 O O . ASN B 1 337 ? -3.819 27.450 46.013 1.00 17.05 338 ASN B O 1
ATOM 5698 N N . ALA B 1 338 ? -5.829 28.313 45.607 1.00 19.35 339 ALA B N 1
ATOM 5699 C CA . ALA B 1 338 ? -6.449 27.046 45.315 1.00 17.27 339 ALA B CA 1
ATOM 5700 C C . ALA B 1 338 ? -6.292 26.623 43.840 1.00 17.99 339 ALA B C 1
ATOM 5701 O O . ALA B 1 338 ? -6.275 25.434 43.500 1.00 17.33 339 ALA B O 1
ATOM 5703 N N . ASP B 1 339 ? -6.226 27.582 42.907 1.00 16.03 340 ASP B N 1
ATOM 5704 C CA . ASP B 1 339 ? -6.221 27.268 41.489 1.00 15.43 340 ASP B CA 1
ATOM 5705 C C . ASP B 1 339 ? -4.808 26.925 41.026 1.00 15.11 340 ASP B C 1
ATOM 5706 O O . ASP B 1 339 ? -3.811 27.332 41.610 1.00 15.78 340 ASP B O 1
ATOM 5711 N N . ARG B 1 340 ? -4.754 26.221 39.915 1.00 15.02 341 ARG B N 1
ATOM 5712 C CA . ARG B 1 340 ? -3.510 25.813 39.277 1.00 14.65 341 ARG B CA 1
ATOM 5713 C C . ARG B 1 340 ? -3.449 26.021 37.786 1.00 14.56 341 ARG B C 1
ATOM 5714 O O . ARG B 1 340 ? -2.403 26.377 37.222 1.00 14.61 341 ARG B O 1
ATOM 5722 N N . LEU B 1 341 ? -4.534 25.738 37.086 1.00 14.64 342 LEU B N 1
ATOM 5723 C CA . LEU B 1 341 ? -4.654 25.681 35.636 1.00 15.06 342 LEU B CA 1
ATOM 5724 C C . LEU B 1 341 ? -5.693 26.679 35.152 1.00 16.03 342 LEU B C 1
ATOM 5725 O O . LEU B 1 341 ? -6.760 26.732 35.742 1.00 18.65 342 LEU B O 1
ATOM 5730 N N . GLY B 1 342 ? -5.378 27.433 34.117 1.00 15.84 343 GLY B N 1
ATOM 5731 C CA . GLY B 1 342 ? -6.271 28.483 33.599 1.00 17.38 343 GLY B CA 1
ATOM 5732 C C . GLY B 1 342 ? -6.032 29.826 34.255 1.00 17.96 343 GLY B C 1
ATOM 5733 O O . GLY B 1 342 ? -6.757 30.754 33.938 1.00 21.56 343 GLY B O 1
ATOM 5734 N N . PHE B 1 343 ? -5.062 29.966 35.155 1.00 19.15 344 PHE B N 1
ATOM 5735 C CA . PHE B 1 343 ? -4.606 31.204 35.735 1.00 18.99 344 PHE B CA 1
ATOM 5736 C C . PHE B 1 343 ? -3.085 31.260 35.596 1.00 17.66 344 PHE B C 1
ATOM 5737 O O . PHE B 1 343 ? -2.448 30.220 35.805 1.00 16.98 344 PHE B O 1
ATOM 5745 N N . SER B 1 344 ? -2.479 32.394 35.298 1.00 17.92 345 SER B N 1
ATOM 5746 C CA . SER B 1 344 ? -1.024 32.452 35.221 1.00 17.05 345 SER B CA 1
ATOM 5747 C C . SER B 1 344 ? -0.395 32.546 36.606 1.00 16.76 345 SER B C 1
ATOM 5748 O O . SER B 1 344 ? -1.047 32.819 37.599 1.00 16.29 345 SER B O 1
ATOM 5751 N N . GLU B 1 345 ? 0.909 32.330 36.678 1.00 16.72 346 GLU B N 1
ATOM 5752 C CA . GLU B 1 345 ? 1.616 32.396 37.948 1.00 16.40 346 GLU B CA 1
ATOM 5753 C C . GLU B 1 345 ? 1.400 33.780 38.558 1.00 15.16 346 GLU B C 1
ATOM 5754 O O . GLU B 1 345 ? 1.152 33.900 39.751 1.00 17.44 346 GLU B O 1
ATOM 5760 N N . VAL B 1 346 ? 1.508 34.834 37.746 1.00 16.75 347 VAL B N 1
ATOM 5761 C CA . VAL B 1 346 ? 1.312 36.177 38.255 1.00 18.08 347 VAL B CA 1
ATOM 5762 C C . VAL B 1 346 ? -0.084 36.329 38.854 1.00 19.14 347 VAL B C 1
ATOM 5763 O O . VAL B 1 346 ? -0.257 36.859 39.967 1.00 18.59 347 VAL B O 1
ATOM 5767 N N . GLU B 1 347 ? -1.106 35.832 38.150 1.00 17.18 348 GLU B N 1
ATOM 5768 C CA . GLU B 1 347 ? -2.470 35.970 38.660 1.00 18.47 348 GLU B CA 1
ATOM 5769 C C . GLU B 1 347 ? -2.662 35.227 39.971 1.00 17.89 348 GLU B C 1
ATOM 5770 O O . GLU B 1 347 ? -3.403 35.708 40.825 1.00 18.48 348 GLU B O 1
ATOM 5776 N N . LEU B 1 348 ? -2.004 34.081 40.082 1.00 16.93 349 LEU B N 1
ATOM 5777 C CA . LEU B 1 348 ? -2.153 33.295 41.307 1.00 16.89 349 LEU B CA 1
ATOM 5778 C C . LEU B 1 348 ? -1.499 33.960 42.502 1.00 16.83 349 LEU B C 1
ATOM 5779 O O . LEU B 1 348 ? -2.087 34.042 43.576 1.00 20.98 349 LEU B O 1
ATOM 5784 N N . VAL B 1 349 ? -0.272 34.472 42.287 1.00 18.20 350 VAL B N 1
ATOM 5785 C CA . VAL B 1 349 ? 0.364 35.162 43.416 1.00 18.46 350 VAL B CA 1
ATOM 5786 C C . VAL B 1 349 ? -0.383 36.456 43.694 1.00 18.49 350 VAL B C 1
ATOM 5787 O O . VAL B 1 349 ? -0.413 36.816 44.884 1.00 17.98 350 VAL B O 1
ATOM 5791 N N . GLN B 1 350 ? -0.969 37.083 42.685 1.00 21.23 351 GLN B N 1
ATOM 5792 C CA . GLN B 1 350 ? -1.724 38.333 42.918 1.00 21.72 351 GLN B CA 1
ATOM 5793 C C . GLN B 1 350 ? -2.916 38.032 43.822 1.00 20.93 351 GLN B C 1
ATOM 5794 O O . GLN B 1 350 ? -3.226 38.764 44.749 1.00 20.03 351 GLN B O 1
ATOM 5800 N N . MET B 1 351 ? -3.573 36.869 43.561 1.00 20.58 352 MET B N 1
ATOM 5801 C CA . MET B 1 351 ? -4.706 36.484 44.404 1.00 22.17 352 MET B CA 1
ATOM 5802 C C . MET B 1 351 ? -4.244 36.237 45.851 1.00 20.60 352 MET B C 1
ATOM 5803 O O . MET B 1 351 ? -4.966 36.544 46.809 1.00 20.14 352 MET B O 1
ATOM 5808 N N . VAL B 1 352 ? -3.032 35.683 46.026 1.00 18.01 353 VAL B N 1
ATOM 5809 C CA . VAL B 1 352 ? -2.571 35.454 47.426 1.00 18.61 353 VAL B CA 1
ATOM 5810 C C . VAL B 1 352 ? -2.273 36.776 48.096 1.00 18.21 353 VAL B C 1
ATOM 5811 O O . VAL B 1 352 ? -2.659 37.040 49.221 1.00 19.93 353 VAL B O 1
ATOM 5815 N N . VAL B 1 353 ? -1.583 37.656 47.373 1.00 19.10 354 VAL B N 1
ATOM 5816 C CA . VAL B 1 353 ? -1.261 38.956 47.970 1.00 20.07 354 VAL B CA 1
ATOM 5817 C C . VAL B 1 353 ? -2.511 39.711 48.359 1.00 19.82 354 VAL B C 1
ATOM 5818 O O . VAL B 1 353 ? -2.700 40.199 49.487 1.00 21.07 354 VAL B O 1
ATOM 5822 N N . ASP B 1 354 ? -3.423 39.863 47.397 1.00 19.18 355 ASP B N 1
ATOM 5823 C CA . ASP B 1 354 ? -4.637 40.632 47.632 1.00 21.72 355 ASP B CA 1
ATOM 5824 C C . ASP B 1 354 ? -5.488 39.970 48.699 1.00 21.26 355 ASP B C 1
ATOM 5825 O O . ASP B 1 354 ? -6.033 40.625 49.599 1.00 20.49 355 ASP B O 1
ATOM 5830 N N . GLY B 1 355 ? -5.645 38.651 48.636 1.00 19.29 356 GLY B N 1
ATOM 5831 C CA . GLY B 1 355 ? -6.456 37.945 49.608 1.00 19.52 356 GLY B CA 1
ATOM 5832 C C . GLY B 1 355 ? -5.937 37.998 51.029 1.00 19.78 356 GLY B C 1
ATOM 5833 O O . GLY B 1 355 ? -6.694 38.190 51.988 1.00 21.50 356 GLY B O 1
ATOM 5834 N N . VAL B 1 356 ? -4.619 37.819 51.181 1.00 20.12 357 VAL B N 1
ATOM 5835 C CA . VAL B 1 356 ? -4.027 37.826 52.528 1.00 21.47 357 VAL B CA 1
ATOM 5836 C C . VAL B 1 356 ? -4.209 39.221 53.100 1.00 21.73 357 VAL B C 1
ATOM 5837 O O . VAL B 1 356 ? -4.489 39.346 54.287 1.00 18.94 357 VAL B O 1
ATOM 5841 N N . LYS B 1 357 ? -4.033 40.278 52.265 1.00 22.15 358 LYS B N 1
ATOM 5842 C CA . LYS B 1 357 ? -4.269 41.599 52.871 1.00 20.80 358 LYS B CA 1
ATOM 5843 C C . LYS B 1 357 ? -5.666 41.738 53.448 1.00 20.10 358 LYS B C 1
ATOM 5844 O O . LYS B 1 357 ? -5.859 42.298 54.536 1.00 19.46 358 LYS B O 1
ATOM 5850 N N . LEU B 1 358 ? -6.685 41.228 52.748 1.00 19.24 359 LEU B N 1
ATOM 5851 C CA . LEU B 1 358 ? -8.048 41.265 53.278 1.00 19.78 359 LEU B CA 1
ATOM 5852 C C . LEU B 1 358 ? -8.201 40.390 54.513 1.00 17.25 359 LEU B C 1
ATOM 5853 O O . LEU B 1 358 ? -8.885 40.790 55.445 1.00 18.11 359 LEU B O 1
ATOM 5858 N N . LEU B 1 359 ? -7.560 39.224 54.565 1.00 17.50 360 LEU B N 1
ATOM 5859 C CA . LEU B 1 359 ? -7.623 38.351 55.735 1.00 18.40 360 LEU B CA 1
ATOM 5860 C C . LEU B 1 359 ? -7.066 39.100 56.940 1.00 17.41 360 LEU B C 1
ATOM 5861 O O . LEU B 1 359 ? -7.655 38.989 58.027 1.00 18.42 360 LEU B O 1
ATOM 5866 N N . ILE B 1 360 ? -5.984 39.833 56.736 1.00 17.64 361 ILE B N 1
ATOM 5867 C CA . ILE B 1 360 ? -5.411 40.551 57.903 1.00 18.65 361 ILE B CA 1
ATOM 5868 C C . ILE B 1 360 ? -6.327 41.658 58.370 1.00 17.42 361 ILE B C 1
ATOM 5869 O O . ILE B 1 360 ? -6.563 41.872 59.576 1.00 18.11 361 ILE B O 1
ATOM 5874 N N . GLU B 1 361 ? -6.955 42.341 57.412 1.00 18.12 362 GLU B N 1
ATOM 5875 C CA . GLU B 1 361 ? -7.937 43.379 57.786 1.00 18.83 362 GLU B CA 1
ATOM 5876 C C . GLU B 1 361 ? -9.070 42.793 58.618 1.00 19.91 362 GLU B C 1
ATOM 5877 O O . GLU B 1 361 ? -9.498 43.360 59.630 1.00 19.40 362 GLU B O 1
ATOM 5883 N N . MET B 1 362 ? -9.549 41.622 58.214 1.00 18.48 363 MET B N 1
ATOM 5884 C CA . MET B 1 362 ? -10.606 40.959 58.963 1.00 18.42 363 MET B CA 1
ATOM 5885 C C . MET B 1 362 ? -10.118 40.528 60.336 1.00 17.46 363 MET B C 1
ATOM 5886 O O . MET B 1 362 ? -10.832 40.708 61.311 1.00 18.93 363 MET B O 1
ATOM 5891 N N . GLU B 1 363 ? -8.916 39.971 60.399 1.00 17.43 364 GLU B N 1
ATOM 5892 C CA . GLU B 1 363 ? -8.407 39.528 61.694 1.00 17.16 364 GLU B CA 1
ATOM 5893 C C . GLU B 1 363 ? -8.315 40.692 62.669 1.00 18.61 364 GLU B C 1
ATOM 5894 O O . GLU B 1 363 ? -8.647 40.545 63.858 1.00 17.53 364 GLU B O 1
ATOM 5900 N N . LYS B 1 364 ? -7.916 41.867 62.142 1.00 19.12 365 LYS B N 1
ATOM 5901 C CA . LYS B 1 364 ? -7.806 43.086 62.961 1.00 17.76 365 LYS B CA 1
ATOM 5902 C C . LYS B 1 364 ? -9.171 43.544 63.485 1.00 17.61 365 LYS B C 1
ATOM 5903 O O . LYS B 1 364 ? -9.307 43.944 64.665 1.00 19.40 365 LYS B O 1
ATOM 5909 N N . ARG B 1 365 ? -10.212 43.456 62.698 1.00 17.76 366 ARG B N 1
ATOM 5910 C CA . ARG B 1 365 ? -11.572 43.742 63.139 1.00 19.05 366 ARG B CA 1
ATOM 5911 C C . ARG B 1 365 ? -11.949 42.782 64.251 1.00 17.80 366 ARG B C 1
ATOM 5912 O O . ARG B 1 365 ? -12.523 43.132 65.277 1.00 19.65 366 ARG B O 1
ATOM 5920 N N . LEU B 1 366 ? -11.674 41.489 64.040 1.00 18.24 367 LEU B N 1
ATOM 5921 C CA . LEU B 1 366 ? -12.037 40.476 65.078 1.00 17.64 367 LEU B CA 1
ATOM 5922 C C . LEU B 1 366 ? -11.278 40.684 66.369 1.00 17.21 367 LEU B C 1
ATOM 5923 O O . LEU B 1 366 ? -11.830 40.424 67.462 1.00 19.33 367 LEU B O 1
ATOM 5928 N N . GLU B 1 367 ? -10.039 41.156 66.288 1.00 17.52 368 GLU B N 1
ATOM 5929 C CA . GLU B 1 367 ? -9.300 41.421 67.524 1.00 18.26 368 GLU B CA 1
ATOM 5930 C C . GLU B 1 367 ? -10.030 42.417 68.429 1.00 17.62 368 GLU B C 1
ATOM 5931 O O . GLU B 1 367 ? -9.929 42.407 69.644 1.00 20.35 368 GLU B O 1
ATOM 5937 N N . LYS B 1 368 ? -10.760 43.339 67.791 1.00 19.17 369 LYS B N 1
ATOM 5938 C CA . LYS B 1 368 ? -11.473 44.420 68.446 1.00 18.99 369 LYS B CA 1
ATOM 5939 C C . LYS B 1 368 ? -12.908 44.025 68.714 1.00 19.18 369 LYS B C 1
ATOM 5940 O O . LYS B 1 368 ? -13.709 44.822 69.210 1.00 20.28 369 LYS B O 1
ATOM 5946 N N . GLY B 1 369 ? -13.308 42.796 68.379 1.00 19.44 370 GLY B N 1
ATOM 5947 C CA . GLY B 1 369 ? -14.706 42.410 68.590 1.00 20.96 370 GLY B CA 1
ATOM 5948 C C . GLY B 1 369 ? -15.652 43.036 67.597 1.00 21.13 370 GLY B C 1
ATOM 5949 O O . GLY B 1 369 ? -16.825 43.111 67.916 1.00 23.25 370 GLY B O 1
ATOM 5950 N N . GLN B 1 370 ? -15.188 43.460 66.447 1.00 20.91 371 GLN B N 1
ATOM 5951 C CA . GLN B 1 370 ? -15.919 44.142 65.384 1.00 21.48 371 GLN B CA 1
ATOM 5952 C C . GLN B 1 370 ? -16.395 43.125 64.357 1.00 23.19 371 GLN B C 1
ATOM 5953 O O . GLN B 1 370 ? -15.767 42.095 64.136 1.00 20.65 371 GLN B O 1
ATOM 5959 N N . SER B 1 371 ? -17.522 43.436 63.719 1.00 23.61 372 SER B N 1
ATOM 5960 C CA . SER B 1 371 ? -18.034 42.549 62.656 1.00 27.83 372 SER B CA 1
ATOM 5961 C C . SER B 1 371 ? -17.147 42.572 61.438 1.00 28.10 372 SER B C 1
ATOM 5962 O O . SER B 1 371 ? -16.442 43.577 61.205 1.00 29.14 372 SER B O 1
ATOM 5965 N N . ILE B 1 372 ? -17.160 41.539 60.601 1.00 28.26 373 ILE B N 1
ATOM 5966 C CA . ILE B 1 372 ? -16.427 41.542 59.333 1.00 21.52 373 ILE B CA 1
ATOM 5967 C C . ILE B 1 372 ? -17.393 41.434 58.164 1.00 22.66 373 ILE B C 1
ATOM 5968 O O . ILE B 1 372 ? -16.970 41.283 57.003 1.00 24.98 373 ILE B O 1
ATOM 5973 N N . ASP B 1 373 ? -18.696 41.535 58.436 1.00 27.38 374 ASP B N 1
ATOM 5974 C CA . ASP B 1 373 ? -19.725 41.378 57.421 1.00 28.78 374 ASP B CA 1
ATOM 5975 C C . ASP B 1 373 ? -19.520 42.296 56.234 1.00 29.96 374 ASP B C 1
ATOM 5976 O O . ASP B 1 373 ? -19.718 41.863 55.099 1.00 31.68 374 ASP B O 1
ATOM 5981 N N . ASP B 1 374 ? -19.134 43.544 56.491 1.00 28.95 375 ASP B N 1
ATOM 5982 C CA . ASP B 1 374 ? -18.939 44.492 55.410 1.00 29.69 375 ASP B CA 1
ATOM 5983 C C . ASP B 1 374 ? -17.686 44.247 54.591 1.00 28.02 375 ASP B C 1
ATOM 5984 O O . ASP B 1 374 ? -17.525 44.857 53.526 1.00 31.09 375 ASP B O 1
ATOM 5989 N N . LEU B 1 375 ? -16.812 43.371 55.070 1.00 25.63 376 LEU B N 1
ATOM 5990 C CA . LEU B 1 375 ? -15.583 43.100 54.345 1.00 24.88 376 LEU B CA 1
ATOM 5991 C C . LEU B 1 375 ? -15.680 41.812 53.518 1.00 23.52 376 LEU B C 1
ATOM 5992 O O . LEU B 1 375 ? -14.704 41.457 52.839 1.00 25.44 376 LEU B O 1
ATOM 5997 N N . MET B 1 376 ? -16.830 41.142 53.594 1.00 23.30 377 MET B N 1
ATOM 5998 C CA . MET B 1 376 ? -17.010 39.908 52.832 1.00 23.14 377 MET B CA 1
ATOM 5999 C C . MET B 1 376 ? -16.753 40.236 51.374 1.00 26.57 377 MET B C 1
ATOM 6000 O O . MET B 1 376 ? -17.395 41.123 50.825 1.00 30.26 377 MET B O 1
ATOM 6005 N N . PRO B 1 377 ? -15.794 39.570 50.735 1.00 25.33 378 PRO B N 1
ATOM 6006 C CA . PRO B 1 377 ? -15.516 39.919 49.338 1.00 25.18 378 PRO B CA 1
ATOM 6007 C C . PRO B 1 377 ? -16.494 39.305 48.351 1.00 29.71 378 PRO B C 1
ATOM 6008 O O . PRO B 1 377 ? -17.125 38.297 48.663 1.00 37.95 378 PRO B O 1
ATOM 6012 N N . ALA B 1 378 ? -16.591 39.907 47.174 1.00 31.72 379 ALA B N 1
ATOM 6013 C CA . ALA B 1 378 ? -17.370 39.214 46.128 1.00 31.25 379 ALA B CA 1
ATOM 6014 C C . ALA B 1 378 ? -16.471 38.072 45.627 1.00 34.41 379 ALA B C 1
ATOM 6015 O O . ALA B 1 378 ? -15.247 38.117 45.729 1.00 38.56 379 ALA B O 1
ATOM 6017 N N . GLN B 1 379 ? -17.143 37.071 45.100 1.00 36.32 380 GLN B N 1
ATOM 6018 C CA . GLN B 1 379 ? -16.452 35.896 44.555 1.00 32.04 380 GLN B CA 1
ATOM 6019 C C . GLN B 1 379 ? -15.549 36.291 43.387 1.00 34.87 380 GLN B C 1
ATOM 6020 O O . GLN B 1 379 ? -16.011 36.984 42.469 1.00 41.76 380 GLN B O 1
ATOM 6026 N N . LYS B 1 380 ? -14.292 35.835 43.403 1.00 36.76 381 LYS B N 1
ATOM 6027 C CA . LYS B 1 380 ? -13.321 36.071 42.347 1.00 35.52 381 LYS B CA 1
ATOM 6028 C C . LYS B 1 380 ? -13.342 34.960 41.303 1.00 37.56 381 LYS B C 1
ATOM 6029 O O . LYS B 1 380 ? -12.734 35.209 40.242 1.00 46.95 381 LYS B O 1
ATOM 6036 N N . PRO C 1 1 ? 34.246 64.196 83.196 1.00 10.52 2 PRO C N 1
ATOM 6037 C CA . PRO C 1 1 ? 32.795 64.104 83.473 1.00 10.39 2 PRO C CA 1
ATOM 6038 C C . PRO C 1 1 ? 32.190 65.502 83.540 1.00 11.66 2 PRO C C 1
ATOM 6039 O O . PRO C 1 1 ? 32.890 66.508 83.434 1.00 12.22 2 PRO C O 1
ATOM 6043 N N . PHE C 1 2 ? 30.895 65.531 83.705 1.00 11.93 3 PHE C N 1
ATOM 6044 C CA . PHE C 1 2 ? 30.120 66.761 83.806 1.00 12.86 3 PHE C CA 1
ATOM 6045 C C . PHE C 1 2 ? 30.402 67.600 82.570 1.00 9.76 3 PHE C C 1
ATOM 6046 O O . PHE C 1 2 ? 30.685 67.092 81.487 1.00 12.25 3 PHE C O 1
ATOM 6054 N N . SER C 1 3 ? 30.319 68.916 82.732 1.00 10.21 4 SER C N 1
ATOM 6055 C CA . SER C 1 3 ? 30.481 69.764 81.553 1.00 9.84 4 SER C CA 1
ATOM 6056 C C . SER C 1 3 ? 31.917 69.769 81.067 1.00 10.15 4 SER C C 1
ATOM 6057 O O . SER C 1 3 ? 32.163 69.993 79.867 1.00 10.96 4 SER C O 1
ATOM 6060 N N . ASN C 1 4 ? 32.880 69.561 81.978 1.00 10.76 5 ASN C N 1
ATOM 6061 C CA . ASN C 1 4 ? 34.287 69.743 81.652 1.00 10.91 5 ASN C CA 1
ATOM 6062 C C . ASN C 1 4 ? 34.736 68.759 80.585 1.00 10.74 5 ASN C C 1
ATOM 6063 O O . ASN C 1 4 ? 35.690 69.069 79.867 1.00 10.96 5 ASN C O 1
ATOM 6068 N N . SER C 1 5 ? 34.034 67.629 80.454 1.00 11.34 6 SER C N 1
ATOM 6069 C CA . SER C 1 5 ? 34.256 66.699 79.360 1.00 10.72 6 SER C CA 1
ATOM 6070 C C . SER C 1 5 ? 34.388 67.429 78.030 1.00 11.51 6 SER C C 1
ATOM 6071 O O . SER C 1 5 ? 35.237 67.035 77.213 1.00 12.80 6 SER C O 1
ATOM 6074 N N . HIS C 1 6 ? 33.578 68.439 77.795 1.00 10.88 7 HIS C N 1
ATOM 6075 C CA . HIS C 1 6 ? 33.539 69.159 76.542 1.00 11.42 7 HIS C CA 1
ATOM 6076 C C . HIS C 1 6 ? 33.831 70.639 76.716 1.00 10.37 7 HIS C C 1
ATOM 6077 O O . HIS C 1 6 ? 33.308 71.489 76.000 1.00 12.46 7 HIS C O 1
ATOM 6084 N N . ASN C 1 7 ? 34.757 70.948 77.627 1.00 10.73 8 ASN C N 1
ATOM 6085 C CA . ASN C 1 7 ? 35.295 72.292 77.707 1.00 11.41 8 ASN C CA 1
ATOM 6086 C C . ASN C 1 7 ? 36.297 72.400 76.561 1.00 11.21 8 ASN C C 1
ATOM 6087 O O . ASN C 1 7 ? 37.416 71.914 76.631 1.00 13.49 8 ASN C O 1
ATOM 6092 N N . LEU C 1 8 ? 35.910 73.094 75.533 1.00 11.85 9 LEU C N 1
ATOM 6093 C CA . LEU C 1 8 ? 36.693 73.282 74.340 1.00 13.22 9 LEU C CA 1
ATOM 6094 C C . LEU C 1 8 ? 37.971 74.058 74.591 1.00 13.79 9 LEU C C 1
ATOM 6095 O O . LEU C 1 8 ? 38.931 73.977 73.833 1.00 16.01 9 LEU C O 1
ATOM 6100 N N . LEU C 1 9 ? 38.021 74.877 75.637 1.00 14.62 10 LEU C N 1
ATOM 6101 C CA . LEU C 1 9 ? 39.203 75.714 75.851 1.00 14.57 10 LEU C CA 1
ATOM 6102 C C . LEU C 1 9 ? 40.427 74.897 76.255 1.00 12.70 10 LEU C C 1
ATOM 6103 O O . LEU C 1 9 ? 41.527 75.453 76.207 1.00 13.80 10 LEU C O 1
ATOM 6108 N N . LYS C 1 10 ? 40.297 73.610 76.589 1.00 13.67 11 LYS C N 1
ATOM 6109 C CA . LYS C 1 10 ? 41.479 72.822 76.866 1.00 14.18 11 LYS C CA 1
ATOM 6110 C C . LYS C 1 10 ? 42.505 72.881 75.731 1.00 15.28 11 LYS C C 1
ATOM 6111 O O . LYS C 1 10 ? 43.705 72.762 75.954 1.00 17.35 11 LYS C O 1
ATOM 6117 N N . MET C 1 11 ? 42.024 73.062 74.503 1.00 16.76 12 MET C N 1
ATOM 6118 C CA . MET C 1 11 ? 42.901 73.034 73.330 1.00 19.13 12 MET C CA 1
ATOM 6119 C C . MET C 1 11 ? 43.846 74.223 73.292 1.00 19.29 12 MET C C 1
ATOM 6120 O O . MET C 1 11 ? 44.861 74.124 72.602 1.00 18.88 12 MET C O 1
ATOM 6128 N N . LYS C 1 12 ? 43.542 75.284 74.027 1.00 15.86 13 LYS C N 1
ATOM 6129 C CA . LYS C 1 12 ? 44.390 76.461 74.063 1.00 16.04 13 LYS C CA 1
ATOM 6130 C C . LYS C 1 12 ? 45.486 76.342 75.117 1.00 14.94 13 LYS C C 1
ATOM 6131 O O . LYS C 1 12 ? 46.411 77.172 75.130 1.00 22.46 13 LYS C O 1
ATOM 6137 N N . TYR C 1 13 ? 45.425 75.355 75.976 1.00 14.22 14 TYR C N 1
ATOM 6138 C CA . TYR C 1 13 ? 46.386 75.132 77.043 1.00 14.05 14 TYR C CA 1
ATOM 6139 C C . TYR C 1 13 ? 47.367 74.060 76.628 1.00 16.92 14 TYR C C 1
ATOM 6140 O O . TYR C 1 13 ? 47.039 73.165 75.855 1.00 16.51 14 TYR C O 1
ATOM 6149 N N . SER C 1 14 ? 48.582 74.153 77.164 1.00 16.87 15 SER C N 1
ATOM 6150 C CA . SER C 1 14 ? 49.586 73.155 76.829 1.00 16.82 15 SER C CA 1
ATOM 6151 C C . SER C 1 14 ? 49.366 71.857 77.584 1.00 17.02 15 SER C C 1
ATOM 6152 O O . SER C 1 14 ? 48.616 71.758 78.544 1.00 18.09 15 SER C O 1
ATOM 6155 N N . VAL C 1 15 ? 50.141 70.855 77.137 1.00 16.92 16 VAL C N 1
ATOM 6156 C CA . VAL C 1 15 ? 50.087 69.536 77.733 1.00 19.03 16 VAL C CA 1
ATOM 6157 C C . VAL C 1 15 ? 50.430 69.637 79.218 1.00 18.76 16 VAL C C 1
ATOM 6158 O O . VAL C 1 15 ? 49.764 69.039 80.052 1.00 18.67 16 VAL C O 1
ATOM 6162 N N . ASP C 1 16 ? 51.457 70.394 79.552 1.00 17.56 17 ASP C N 1
ATOM 6163 C CA . ASP C 1 16 ? 51.858 70.509 80.952 1.00 17.69 17 ASP C CA 1
ATOM 6164 C C . ASP C 1 16 ? 50.938 71.463 81.727 1.00 16.30 17 ASP C C 1
ATOM 6165 O O . ASP C 1 16 ? 50.847 71.324 82.961 1.00 16.62 17 ASP C O 1
ATOM 6170 N N . ASP C 1 17 ? 50.216 72.385 81.115 1.00 17.37 18 ASP C N 1
ATOM 6171 C CA . ASP C 1 17 ? 49.162 73.166 81.774 1.00 16.26 18 ASP C CA 1
ATOM 6172 C C . ASP C 1 17 ? 48.034 72.272 82.265 1.00 16.65 18 ASP C C 1
ATOM 6173 O O . ASP C 1 17 ? 47.486 72.488 83.340 1.00 17.91 18 ASP C O 1
ATOM 6178 N N . GLU C 1 18 ? 47.702 71.252 81.484 1.00 15.54 19 GLU C N 1
ATOM 6179 C CA . GLU C 1 18 ? 46.561 70.384 81.804 1.00 14.45 19 GLU C CA 1
ATOM 6180 C C . GLU C 1 18 ? 46.951 69.068 82.480 1.00 13.58 19 GLU C C 1
ATOM 6181 O O . GLU C 1 18 ? 46.054 68.440 83.055 1.00 14.40 19 GLU C O 1
ATOM 6187 N N . TYR C 1 19 ? 48.176 68.608 82.406 1.00 16.49 20 TYR C N 1
ATOM 6188 C CA . TYR C 1 19 ? 48.540 67.295 82.929 1.00 16.67 20 TYR C CA 1
ATOM 6189 C C . TYR C 1 19 ? 48.209 67.203 84.409 1.00 16.60 20 TYR C C 1
ATOM 6190 O O . TYR C 1 19 ? 48.598 68.125 85.137 1.00 17.12 20 TYR C O 1
ATOM 6199 N N . PRO C 1 20 ? 47.508 66.186 84.876 1.00 15.09 21 PRO C N 1
ATOM 6200 C CA . PRO C 1 20 ? 47.108 66.129 86.314 1.00 15.24 21 PRO C CA 1
ATOM 6201 C C . PRO C 1 20 ? 48.325 66.000 87.219 1.00 14.69 21 PRO C C 1
ATOM 6202 O O . PRO C 1 20 ? 49.363 65.468 86.824 1.00 16.23 21 PRO C O 1
ATOM 6206 N N . ASP C 1 21 ? 48.169 66.433 88.446 1.00 16.34 22 ASP C N 1
ATOM 6207 C CA . ASP C 1 21 ? 49.136 66.315 89.521 1.00 16.77 22 ASP C CA 1
ATOM 6208 C C . ASP C 1 21 ? 48.811 65.011 90.243 1.00 16.60 22 ASP C C 1
ATOM 6209 O O . ASP C 1 21 ? 47.839 64.914 90.995 1.00 17.86 22 ASP C O 1
ATOM 6214 N N . LEU C 1 22 ? 49.631 64.017 89.951 1.00 17.13 23 LEU C N 1
ATOM 6215 C CA . LEU C 1 22 ? 49.435 62.695 90.526 1.00 18.45 23 LEU C CA 1
ATOM 6216 C C . LEU C 1 22 ? 50.509 62.311 91.529 1.00 18.72 23 LEU C C 1
ATOM 6217 O O . LEU C 1 22 ? 50.704 61.118 91.779 1.00 20.07 23 LEU C O 1
ATOM 6222 N N . SER C 1 23 ? 51.180 63.299 92.093 1.00 24.28 24 SER C N 1
ATOM 6223 C CA . SER C 1 23 ? 52.242 63.066 93.034 1.00 27.69 24 SER C CA 1
ATOM 6224 C C . SER C 1 23 ? 51.926 62.324 94.310 1.00 25.98 24 SER C C 1
ATOM 6225 O O . SER C 1 23 ? 52.889 61.811 94.868 1.00 33.42 24 SER C O 1
ATOM 6228 N N . VAL C 1 24 ? 50.708 62.277 94.803 1.00 28.05 25 VAL C N 1
ATOM 6229 C CA . VAL C 1 24 ? 50.416 61.579 96.064 1.00 29.17 25 VAL C CA 1
ATOM 6230 C C . VAL C 1 24 ? 49.498 60.392 95.811 1.00 25.93 25 VAL C C 1
ATOM 6231 O O . VAL C 1 24 ? 48.871 59.800 96.668 1.00 33.76 25 VAL C O 1
ATOM 6235 N N . HIS C 1 25 ? 49.421 60.026 94.542 1.00 23.71 26 HIS C N 1
ATOM 6236 C CA . HIS C 1 25 ? 48.465 59.024 94.095 1.00 24.27 26 HIS C CA 1
ATOM 6237 C C . HIS C 1 25 ? 49.026 57.606 94.038 1.00 28.48 26 HIS C C 1
ATOM 6238 O O . HIS C 1 25 ? 50.184 57.384 93.674 1.00 34.89 26 HIS C O 1
ATOM 6245 N N . ASN C 1 26 ? 48.171 56.672 94.374 1.00 24.76 27 ASN C N 1
ATOM 6246 C CA . ASN C 1 26 ? 48.432 55.238 94.366 1.00 27.70 27 ASN C CA 1
ATOM 6247 C C . ASN C 1 26 ? 47.233 54.542 93.742 1.00 24.48 27 ASN C C 1
ATOM 6248 O O . ASN C 1 26 ? 46.443 53.930 94.470 1.00 27.01 27 ASN C O 1
ATOM 6253 N N . ASN C 1 27 ? 47.120 54.646 92.438 1.00 20.38 28 ASN C N 1
ATOM 6254 C CA . ASN C 1 27 ? 46.031 53.918 91.759 1.00 16.62 28 ASN C CA 1
ATOM 6255 C C . ASN C 1 27 ? 46.618 53.496 90.401 1.00 16.08 28 ASN C C 1
ATOM 6256 O O . ASN C 1 27 ? 47.665 53.993 90.023 1.00 16.48 28 ASN C O 1
ATOM 6261 N N . HIS C 1 28 ? 46.034 52.540 89.705 1.00 16.32 29 HIS C N 1
ATOM 6262 C CA . HIS C 1 28 ? 46.639 51.958 88.505 1.00 15.70 29 HIS C CA 1
ATOM 6263 C C . HIS C 1 28 ? 46.844 53.018 87.422 1.00 15.25 29 HIS C C 1
ATOM 6264 O O . HIS C 1 28 ? 47.876 53.049 86.759 1.00 17.08 29 HIS C O 1
ATOM 6271 N N . MET C 1 29 ? 45.817 53.872 87.263 1.00 16.40 30 MET C N 1
ATOM 6272 C CA . MET C 1 29 ? 45.926 54.931 86.249 1.00 15.22 30 MET C CA 1
ATOM 6273 C C . MET C 1 29 ? 47.162 55.769 86.506 1.00 15.06 30 MET C C 1
ATOM 6274 O O . MET C 1 29 ? 47.960 56.025 85.611 1.00 17.31 30 MET C O 1
ATOM 6279 N N . ALA C 1 30 ? 47.378 56.240 87.727 1.00 16.99 31 ALA C N 1
ATOM 6280 C CA . ALA C 1 30 ? 48.472 57.129 88.066 1.00 17.30 31 ALA C CA 1
ATOM 6281 C C . ALA C 1 30 ? 49.817 56.463 87.871 1.00 19.38 31 ALA C C 1
ATOM 6282 O O . ALA C 1 30 ? 50.822 57.101 87.534 1.00 21.14 31 ALA C O 1
ATOM 6284 N N . LYS C 1 31 ? 49.864 55.130 88.012 1.00 20.73 32 LYS C N 1
ATOM 6285 C CA . LYS C 1 31 ? 51.143 54.472 87.822 1.00 23.04 32 LYS C CA 1
ATOM 6286 C C . LYS C 1 31 ? 51.587 54.509 86.356 1.00 22.26 32 LYS C C 1
ATOM 6287 O O . LYS C 1 31 ? 52.778 54.486 86.134 1.00 28.55 32 LYS C O 1
ATOM 6293 N N . VAL C 1 32 ? 50.627 54.549 85.451 1.00 20.56 33 VAL C N 1
ATOM 6294 C CA . VAL C 1 32 ? 50.810 54.443 84.020 1.00 21.14 33 VAL C CA 1
ATOM 6295 C C . VAL C 1 32 ? 50.888 55.799 83.335 1.00 21.14 33 VAL C C 1
ATOM 6296 O O . VAL C 1 32 ? 51.620 56.017 82.389 1.00 23.67 33 VAL C O 1
ATOM 6300 N N . LEU C 1 33 ? 50.100 56.760 83.793 1.00 19.71 34 LEU C N 1
ATOM 6301 C CA . LEU C 1 33 ? 50.065 58.047 83.150 1.00 18.09 34 LEU C CA 1
ATOM 6302 C C . LEU C 1 33 ? 51.437 58.697 83.287 1.00 22.31 34 LEU C C 1
ATOM 6303 O O . LEU C 1 33 ? 52.128 58.668 84.327 1.00 25.73 34 LEU C O 1
ATOM 6308 N N . THR C 1 34 ? 51.930 59.186 82.180 1.00 20.88 35 THR C N 1
ATOM 6309 C CA . THR C 1 34 ? 53.134 59.975 82.049 1.00 20.63 35 THR C CA 1
ATOM 6310 C C . THR C 1 34 ? 52.747 61.224 81.248 1.00 19.38 35 THR C C 1
ATOM 6311 O O . THR C 1 34 ? 51.713 61.238 80.559 1.00 17.55 35 THR C O 1
ATOM 6315 N N . LEU C 1 35 ? 53.576 62.252 81.335 1.00 17.22 36 LEU C N 1
ATOM 6316 C CA . LEU C 1 35 ? 53.343 63.437 80.537 1.00 18.33 36 LEU C CA 1
ATOM 6317 C C . LEU C 1 35 ? 53.293 63.075 79.061 1.00 17.23 36 LEU C C 1
ATOM 6318 O O . LEU C 1 35 ? 52.468 63.624 78.330 1.00 18.53 36 LEU C O 1
ATOM 6323 N N . ASP C 1 36 ? 54.176 62.192 78.634 1.00 18.14 37 ASP C N 1
ATOM 6324 C CA . ASP C 1 36 ? 54.231 61.784 77.230 1.00 17.73 37 ASP C CA 1
ATOM 6325 C C . ASP C 1 36 ? 52.927 61.134 76.788 1.00 18.39 37 ASP C C 1
ATOM 6326 O O . ASP C 1 36 ? 52.386 61.403 75.724 1.00 19.26 37 ASP C O 1
ATOM 6331 N N . LEU C 1 37 ? 52.416 60.221 77.634 1.00 19.17 38 LEU C N 1
ATOM 6332 C CA . LEU C 1 37 ? 51.157 59.545 77.300 1.00 18.46 38 LEU C CA 1
ATOM 6333 C C . LEU C 1 37 ? 49.974 60.491 77.312 1.00 18.29 38 LEU C C 1
ATOM 6334 O O . LEU C 1 37 ? 49.112 60.362 76.453 1.00 18.83 38 LEU C O 1
ATOM 6339 N N . TYR C 1 38 ? 49.992 61.431 78.247 1.00 16.44 39 TYR C N 1
ATOM 6340 C CA . TYR C 1 38 ? 48.934 62.444 78.312 1.00 15.69 39 TYR C CA 1
ATOM 6341 C C . TYR C 1 38 ? 48.950 63.260 77.019 1.00 16.54 39 TYR C C 1
ATOM 6342 O O . TYR C 1 38 ? 47.911 63.560 76.384 1.00 17.09 39 TYR C O 1
ATOM 6351 N N . LYS C 1 39 ? 50.106 63.672 76.573 1.00 17.94 40 LYS C N 1
ATOM 6352 C CA . LYS C 1 39 ? 50.265 64.452 75.367 1.00 18.30 40 LYS C CA 1
ATOM 6353 C C . LYS C 1 39 ? 49.707 63.713 74.162 1.00 19.45 40 LYS C C 1
ATOM 6354 O O . LYS C 1 39 ? 49.049 64.274 73.283 1.00 21.48 40 LYS C O 1
ATOM 6360 N N . LYS C 1 40 ? 50.027 62.427 74.126 1.00 20.69 41 LYS C N 1
ATOM 6361 C CA . LYS C 1 40 ? 49.619 61.559 73.025 1.00 22.50 41 LYS C CA 1
ATOM 6362 C C . LYS C 1 40 ? 48.110 61.372 72.931 1.00 20.05 41 LYS C C 1
ATOM 6363 O O . LYS C 1 40 ? 47.494 61.309 71.852 1.00 27.21 41 LYS C O 1
ATOM 6369 N N . LEU C 1 41 ? 47.448 61.250 74.067 1.00 16.86 42 LEU C N 1
ATOM 6370 C CA . LEU C 1 41 ? 46.027 60.918 74.064 1.00 16.76 42 LEU C CA 1
ATOM 6371 C C . LEU C 1 41 ? 45.081 62.067 74.357 1.00 15.31 42 LEU C C 1
ATOM 6372 O O . LEU C 1 41 ? 43.858 61.900 74.258 1.00 15.72 42 LEU C O 1
ATOM 6377 N N . ARG C 1 42 ? 45.578 63.233 74.778 1.00 16.77 43 ARG C N 1
ATOM 6378 C CA . ARG C 1 42 ? 44.670 64.260 75.252 1.00 16.69 43 ARG C CA 1
ATOM 6379 C C . ARG C 1 42 ? 43.861 64.896 74.139 1.00 16.35 43 ARG C C 1
ATOM 6380 O O . ARG C 1 42 ? 42.907 65.603 74.464 1.00 16.41 43 ARG C O 1
ATOM 6388 N N . ASP C 1 43 ? 44.182 64.704 72.866 1.00 17.71 44 ASP C N 1
ATOM 6389 C CA . ASP C 1 43 ? 43.416 65.356 71.801 1.00 18.88 44 ASP C CA 1
ATOM 6390 C C . ASP C 1 43 ? 42.463 64.361 71.134 1.00 19.20 44 ASP C C 1
ATOM 6391 O O . ASP C 1 43 ? 41.808 64.704 70.182 1.00 29.13 44 ASP C O 1
ATOM 6396 N N . ARG C 1 44 ? 42.422 63.136 71.678 1.00 16.94 45 ARG C N 1
ATOM 6397 C CA . ARG C 1 44 ? 41.576 62.113 71.098 1.00 17.13 45 ARG C CA 1
ATOM 6398 C C . ARG C 1 44 ? 40.199 62.133 71.764 1.00 16.77 45 ARG C C 1
ATOM 6399 O O . ARG C 1 44 ? 40.071 62.499 72.927 1.00 17.31 45 ARG C O 1
ATOM 6407 N N . GLN C 1 45 ? 39.198 61.673 71.047 1.00 15.66 46 GLN C N 1
ATOM 6408 C CA . GLN C 1 45 ? 37.851 61.507 71.609 1.00 14.89 46 GLN C CA 1
ATOM 6409 C C . GLN C 1 45 ? 37.166 60.341 70.937 1.00 13.41 46 GLN C C 1
ATOM 6410 O O . GLN C 1 45 ? 37.379 60.092 69.747 1.00 15.24 46 GLN C O 1
ATOM 6416 N N . THR C 1 46 ? 36.341 59.630 71.689 1.00 13.46 47 THR C N 1
ATOM 6417 C CA . THR C 1 46 ? 35.527 58.624 71.071 1.00 12.46 47 THR C CA 1
ATOM 6418 C C . THR C 1 46 ? 34.389 59.276 70.276 1.00 11.75 47 THR C C 1
ATOM 6419 O O . THR C 1 46 ? 34.165 60.492 70.344 1.00 13.01 47 THR C O 1
ATOM 6423 N N . SER C 1 47 ? 33.642 58.435 69.527 1.00 13.26 48 SER C N 1
ATOM 6424 C CA . SER C 1 47 ? 32.570 58.971 68.695 1.00 14.67 48 SER C CA 1
ATOM 6425 C C . SER C 1 47 ? 31.479 59.642 69.518 1.00 15.31 48 SER C C 1
ATOM 6426 O O . SER C 1 47 ? 30.780 60.519 69.033 1.00 19.08 48 SER C O 1
ATOM 6430 N N . SER C 1 48 ? 31.333 59.273 70.777 1.00 12.80 49 SER C N 1
ATOM 6431 C CA . SER C 1 48 ? 30.381 59.922 71.663 1.00 13.15 49 SER C CA 1
ATOM 6432 C C . SER C 1 48 ? 30.946 61.115 72.441 1.00 13.05 49 SER C C 1
ATOM 6433 O O . SER C 1 48 ? 30.240 61.746 73.253 1.00 13.81 49 SER C O 1
ATOM 6436 N N . GLY C 1 49 ? 32.209 61.455 72.232 1.00 12.29 50 GLY C N 1
ATOM 6437 C CA . GLY C 1 49 ? 32.826 62.566 72.902 1.00 12.84 50 GLY C CA 1
ATOM 6438 C C . GLY C 1 49 ? 33.554 62.276 74.192 1.00 11.77 50 GLY C C 1
ATOM 6439 O O . GLY C 1 49 ? 33.943 63.213 74.897 1.00 14.79 50 GLY C O 1
ATOM 6440 N N . PHE C 1 50 ? 33.765 60.979 74.511 1.00 11.12 51 PHE C N 1
ATOM 6441 C CA . PHE C 1 50 ? 34.478 60.667 75.722 1.00 10.40 51 PHE C CA 1
ATOM 6442 C C . PHE C 1 50 ? 35.962 60.929 75.507 1.00 11.97 51 PHE C C 1
ATOM 6443 O O . PHE C 1 50 ? 36.552 60.530 74.473 1.00 11.85 51 PHE C O 1
ATOM 6451 N N . THR C 1 51 ? 36.605 61.569 76.473 1.00 11.09 52 THR C N 1
ATOM 6452 C CA . THR C 1 51 ? 37.998 62.012 76.422 1.00 11.94 52 THR C CA 1
ATOM 6453 C C . THR C 1 51 ? 38.885 61.338 77.457 1.00 10.71 52 THR C C 1
ATOM 6454 O O . THR C 1 51 ? 38.409 60.695 78.385 1.00 11.27 52 THR C O 1
ATOM 6458 N N . LEU C 1 52 ? 40.182 61.533 77.299 1.00 12.47 53 LEU C N 1
ATOM 6459 C CA . LEU C 1 52 ? 41.139 61.009 78.261 1.00 12.37 53 LEU C CA 1
ATOM 6460 C C . LEU C 1 52 ? 40.870 61.611 79.637 1.00 12.08 53 LEU C C 1
ATOM 6461 O O . LEU C 1 52 ? 40.929 60.916 80.634 1.00 12.34 53 LEU C O 1
ATOM 6466 N N . ASP C 1 53 ? 40.538 62.902 79.673 1.00 12.25 54 ASP C N 1
ATOM 6467 C CA . ASP C 1 53 ? 40.274 63.528 80.975 1.00 12.45 54 ASP C CA 1
ATOM 6468 C C . ASP C 1 53 ? 39.082 62.846 81.613 1.00 10.44 54 ASP C C 1
ATOM 6469 O O . ASP C 1 53 ? 39.037 62.638 82.810 1.00 12.41 54 ASP C O 1
ATOM 6474 N N . ASP C 1 54 ? 38.067 62.479 80.857 1.00 10.89 55 ASP C N 1
ATOM 6475 C CA . ASP C 1 54 ? 36.923 61.738 81.330 1.00 10.26 55 ASP C CA 1
ATOM 6476 C C . ASP C 1 54 ? 37.294 60.354 81.862 1.00 11.44 55 ASP C C 1
ATOM 6477 O O . ASP C 1 54 ? 36.866 59.936 82.940 1.00 12.32 55 ASP C O 1
ATOM 6482 N N . VAL C 1 55 ? 38.179 59.673 81.097 1.00 10.96 56 VAL C N 1
ATOM 6483 C CA . VAL C 1 55 ? 38.656 58.378 81.558 1.00 10.86 56 VAL C CA 1
ATOM 6484 C C . VAL C 1 55 ? 39.310 58.443 82.931 1.00 12.37 56 VAL C C 1
ATOM 6485 O O . VAL C 1 55 ? 39.051 57.603 83.794 1.00 12.34 56 VAL C O 1
ATOM 6489 N N . ILE C 1 56 ? 40.155 59.419 83.145 1.00 10.65 57 ILE C N 1
ATOM 6490 C CA . ILE C 1 56 ? 41.017 59.441 84.320 1.00 12.14 57 ILE C CA 1
ATOM 6491 C C . ILE C 1 56 ? 40.489 60.231 85.509 1.00 11.96 57 ILE C C 1
ATOM 6492 O O . ILE C 1 56 ? 41.132 60.155 86.566 1.00 12.96 57 ILE C O 1
ATOM 6497 N N . GLN C 1 57 ? 39.384 60.950 85.356 1.00 11.37 58 GLN C N 1
ATOM 6498 C CA . GLN C 1 57 ? 39.005 61.887 86.404 1.00 11.11 58 GLN C CA 1
ATOM 6499 C C . GLN C 1 57 ? 38.896 61.236 87.776 1.00 11.57 58 GLN C C 1
ATOM 6500 O O . GLN C 1 57 ? 39.389 61.829 88.743 1.00 12.15 58 GLN C O 1
ATOM 6506 N N . THR C 1 58 ? 38.285 60.042 87.849 1.00 11.41 59 THR C N 1
ATOM 6507 C CA . THR C 1 58 ? 38.114 59.444 89.166 1.00 12.18 59 THR C CA 1
ATOM 6508 C C . THR C 1 58 ? 39.482 59.156 89.815 1.00 12.73 59 THR C C 1
ATOM 6509 O O . THR C 1 58 ? 39.608 59.299 91.046 1.00 12.80 59 THR C O 1
ATOM 6513 N N . GLY C 1 59 ? 40.508 58.763 89.048 1.00 12.18 60 GLY C N 1
ATOM 6514 C CA . GLY C 1 59 ? 41.834 58.534 89.581 1.00 12.89 60 GLY C CA 1
ATOM 6515 C C . GLY C 1 59 ? 42.602 59.798 89.918 1.00 13.78 60 GLY C C 1
ATOM 6516 O O . GLY C 1 59 ? 43.526 59.737 90.724 1.00 17.27 60 GLY C O 1
ATOM 6517 N N . VAL C 1 60 ? 42.233 60.936 89.334 1.00 13.77 61 VAL C N 1
ATOM 6518 C CA . VAL C 1 60 ? 42.783 62.206 89.711 1.00 13.53 61 VAL C CA 1
ATOM 6519 C C . VAL C 1 60 ? 42.233 62.643 91.079 1.00 13.33 61 VAL C C 1
ATOM 6520 O O . VAL C 1 60 ? 42.953 63.068 91.963 1.00 14.97 61 VAL C O 1
ATOM 6524 N N . ASP C 1 61 ? 40.918 62.525 91.203 1.00 13.10 62 ASP C N 1
ATOM 6525 C CA . ASP C 1 61 ? 40.177 62.960 92.364 1.00 14.24 62 ASP C CA 1
ATOM 6526 C C . ASP C 1 61 ? 40.388 62.069 93.585 1.00 14.94 62 ASP C C 1
ATOM 6527 O O . ASP C 1 61 ? 40.275 62.550 94.717 1.00 16.60 62 ASP C O 1
ATOM 6532 N N . ASN C 1 62 ? 40.674 60.804 93.378 1.00 13.91 63 ASN C N 1
ATOM 6533 C CA . ASN C 1 62 ? 40.796 59.802 94.432 1.00 13.27 63 ASN C CA 1
ATOM 6534 C C . ASN C 1 62 ? 42.183 59.178 94.414 1.00 14.85 63 ASN C C 1
ATOM 6535 O O . ASN C 1 62 ? 42.399 58.203 93.697 1.00 16.38 63 ASN C O 1
ATOM 6540 N N . PRO C 1 63 ? 43.127 59.751 95.158 1.00 17.54 64 PRO C N 1
ATOM 6541 C CA . PRO C 1 63 ? 44.490 59.262 95.065 1.00 20.03 64 PRO C CA 1
ATOM 6542 C C . PRO C 1 63 ? 44.616 57.807 95.449 1.00 27.09 64 PRO C C 1
ATOM 6543 O O . PRO C 1 63 ? 45.524 57.215 94.875 1.00 35.06 64 PRO C O 1
ATOM 6547 N N . GLY C 1 64 ? 43.770 57.274 96.290 1.00 30.89 65 GLY C N 1
ATOM 6548 C CA . GLY C 1 64 ? 43.850 55.878 96.706 1.00 37.47 65 GLY C CA 1
ATOM 6549 C C . GLY C 1 64 ? 44.307 55.847 98.155 1.00 45.08 65 GLY C C 1
ATOM 6550 O O . GLY C 1 64 ? 44.440 56.890 98.805 1.00 54.59 65 GLY C O 1
ATOM 6551 N N . HIS C 1 65 ? 44.544 54.651 98.648 1.00 53.65 66 HIS C N 1
ATOM 6552 C CA . HIS C 1 65 ? 45.082 54.458 100.004 1.00 61.29 66 HIS C CA 1
ATOM 6553 C C . HIS C 1 65 ? 46.310 53.586 99.855 1.00 55.40 66 HIS C C 1
ATOM 6554 O O . HIS C 1 65 ? 46.444 53.011 98.766 1.00 51.51 66 HIS C O 1
ATOM 6561 N N . PRO C 1 66 ? 47.193 53.512 100.839 1.00 58.12 67 PRO C N 1
ATOM 6562 C CA . PRO C 1 66 ? 48.446 52.758 100.689 1.00 60.49 67 PRO C CA 1
ATOM 6563 C C . PRO C 1 66 ? 48.339 51.256 100.915 1.00 63.34 67 PRO C C 1
ATOM 6564 O O . PRO C 1 66 ? 49.364 50.613 101.218 1.00 68.82 67 PRO C O 1
ATOM 6568 N N . PHE C 1 67 ? 47.158 50.679 100.776 1.00 65.80 68 PHE C N 1
ATOM 6569 C CA . PHE C 1 67 ? 46.951 49.238 100.914 1.00 67.19 68 PHE C CA 1
ATOM 6570 C C . PHE C 1 67 ? 45.771 48.604 100.185 1.00 63.76 68 PHE C C 1
ATOM 6571 O O . PHE C 1 67 ? 45.675 47.366 100.192 1.00 75.64 68 PHE C O 1
ATOM 6579 N N . ILE C 1 68 ? 44.858 49.313 99.547 1.00 59.09 69 ILE C N 1
ATOM 6580 C CA . ILE C 1 68 ? 43.744 48.814 98.775 1.00 57.40 69 ILE C CA 1
ATOM 6581 C C . ILE C 1 68 ? 43.957 49.419 97.380 1.00 53.28 69 ILE C C 1
ATOM 6582 O O . ILE C 1 68 ? 43.916 50.639 97.247 1.00 49.97 69 ILE C O 1
ATOM 6587 N N . MET C 1 69 ? 44.240 48.638 96.352 1.00 46.47 70 MET C N 1
ATOM 6588 C CA . MET C 1 69 ? 44.550 49.284 95.088 1.00 38.22 70 MET C CA 1
ATOM 6589 C C . MET C 1 69 ? 43.313 49.534 94.250 1.00 33.04 70 MET C C 1
ATOM 6590 O O . MET C 1 69 ? 42.507 48.617 94.096 1.00 43.22 70 MET C O 1
ATOM 6595 N N . THR C 1 70 ? 43.194 50.753 93.736 1.00 22.83 71 THR C N 1
ATOM 6596 C CA . THR C 1 70 ? 42.074 51.128 92.893 1.00 18.06 71 THR C CA 1
ATOM 6597 C C . THR C 1 70 ? 42.534 51.362 91.454 1.00 15.58 71 THR C C 1
ATOM 6598 O O . THR C 1 70 ? 43.681 51.676 91.232 1.00 17.66 71 THR C O 1
ATOM 6602 N N . VAL C 1 71 ? 41.618 51.181 90.518 1.00 16.44 72 VAL C N 1
ATOM 6603 C CA . VAL C 1 71 ? 41.952 51.291 89.109 1.00 17.63 72 VAL C CA 1
ATOM 6604 C C . VAL C 1 71 ? 42.184 52.731 88.702 1.00 13.53 72 VAL C C 1
ATOM 6605 O O . VAL C 1 71 ? 43.082 53.014 87.915 1.00 15.35 72 VAL C O 1
ATOM 6609 N N . GLY C 1 72 ? 41.333 53.637 89.191 1.00 14.00 73 GLY C N 1
ATOM 6610 C CA . GLY C 1 72 ? 41.515 55.030 88.880 1.00 12.73 73 GLY C CA 1
ATOM 6611 C C . GLY C 1 72 ? 41.136 55.522 87.506 1.00 11.75 73 GLY C C 1
ATOM 6612 O O . GLY C 1 72 ? 41.523 56.615 87.092 1.00 12.92 73 GLY C O 1
ATOM 6613 N N . CYS C 1 73 ? 40.356 54.728 86.784 1.00 12.56 74 CYS C N 1
ATOM 6614 C CA . CYS C 1 73 ? 39.885 55.139 85.479 1.00 11.56 74 CYS C CA 1
ATOM 6615 C C . CYS C 1 73 ? 38.607 54.378 85.122 1.00 11.32 74 CYS C C 1
ATOM 6616 O O . CYS C 1 73 ? 38.350 53.302 85.690 1.00 13.58 74 CYS C O 1
ATOM 6619 N N . VAL C 1 74 ? 37.866 54.920 84.164 1.00 11.44 75 VAL C N 1
ATOM 6620 C CA . VAL C 1 74 ? 36.666 54.312 83.684 1.00 11.03 75 VAL C CA 1
ATOM 6621 C C . VAL C 1 74 ? 36.539 54.464 82.177 1.00 10.77 75 VAL C C 1
ATOM 6622 O O . VAL C 1 74 ? 37.159 55.358 81.598 1.00 11.85 75 VAL C O 1
ATOM 6626 N N . ALA C 1 75 ? 35.751 53.547 81.624 1.00 10.56 76 ALA C N 1
ATOM 6627 C CA . ALA C 1 75 ? 35.309 53.703 80.237 1.00 11.87 76 ALA C CA 1
ATOM 6628 C C . ALA C 1 75 ? 33.976 54.427 80.188 1.00 11.06 76 ALA C C 1
ATOM 6629 O O . ALA C 1 75 ? 33.191 54.257 81.129 1.00 12.08 76 ALA C O 1
ATOM 6631 N N . GLY C 1 76 ? 33.735 55.149 79.110 1.00 11.13 77 GLY C N 1
ATOM 6632 C CA . GLY C 1 76 ? 32.468 55.845 78.924 1.00 11.78 77 GLY C CA 1
ATOM 6633 C C . GLY C 1 76 ? 31.576 55.328 77.820 1.00 10.52 77 GLY C C 1
ATOM 6634 O O . GLY C 1 76 ? 30.458 55.791 77.653 1.00 10.74 77 GLY C O 1
ATOM 6635 N N . ASP C 1 77 ? 32.104 54.375 77.049 1.00 10.97 78 ASP C N 1
ATOM 6636 C CA . ASP C 1 77 ? 31.453 53.763 75.905 1.00 10.36 78 ASP C CA 1
ATOM 6637 C C . ASP C 1 77 ? 32.356 52.597 75.473 1.00 10.83 78 ASP C C 1
ATOM 6638 O O . ASP C 1 77 ? 33.444 52.361 76.019 1.00 12.29 78 ASP C O 1
ATOM 6643 N N . GLU C 1 78 ? 31.876 51.835 74.496 1.00 13.04 79 GLU C N 1
ATOM 6644 C CA . GLU C 1 78 ? 32.646 50.647 74.097 1.00 12.22 79 GLU C CA 1
ATOM 6645 C C . GLU C 1 78 ? 34.000 51.009 73.473 1.00 12.36 79 GLU C C 1
ATOM 6646 O O . GLU C 1 78 ? 35.017 50.364 73.760 1.00 14.46 79 GLU C O 1
ATOM 6652 N N . GLU C 1 79 ? 33.978 52.045 72.626 1.00 13.07 80 GLU C N 1
ATOM 6653 C CA . GLU C 1 79 ? 35.193 52.521 71.948 1.00 16.32 80 GLU C CA 1
ATOM 6654 C C . GLU C 1 79 ? 36.303 52.978 72.905 1.00 13.50 80 GLU C C 1
ATOM 6655 O O . GLU C 1 79 ? 37.463 53.051 72.512 1.00 14.00 80 GLU C O 1
ATOM 6661 N N . SER C 1 80 ? 35.962 53.329 74.151 1.00 12.81 81 SER C N 1
ATOM 6662 C CA . SER C 1 80 ? 36.955 53.878 75.072 1.00 12.16 81 SER C CA 1
ATOM 6663 C C . SER C 1 80 ? 38.178 52.973 75.232 1.00 13.00 81 SER C C 1
ATOM 6664 O O . SER C 1 80 ? 39.312 53.443 75.304 1.00 13.52 81 SER C O 1
ATOM 6667 N N . TYR C 1 81 ? 37.934 51.661 75.289 1.00 14.28 82 TYR C N 1
ATOM 6668 C CA . TYR C 1 81 ? 39.001 50.684 75.476 1.00 14.11 82 TYR C CA 1
ATOM 6669 C C . TYR C 1 81 ? 39.922 50.628 74.257 1.00 15.62 82 TYR C C 1
ATOM 6670 O O . TYR C 1 81 ? 41.090 50.285 74.444 1.00 21.31 82 TYR C O 1
ATOM 6679 N N . GLU C 1 82 ? 39.489 50.988 73.060 1.00 15.99 83 GLU C N 1
ATOM 6680 C CA . GLU C 1 82 ? 40.275 51.026 71.842 1.00 16.24 83 GLU C CA 1
ATOM 6681 C C . GLU C 1 82 ? 40.991 52.365 71.702 1.00 15.19 83 GLU C C 1
ATOM 6682 O O . GLU C 1 82 ? 42.232 52.440 71.557 1.00 17.36 83 GLU C O 1
ATOM 6688 N N . VAL C 1 83 ? 40.200 53.440 71.820 1.00 14.09 84 VAL C N 1
ATOM 6689 C CA . VAL C 1 83 ? 40.742 54.783 71.600 1.00 14.71 84 VAL C CA 1
ATOM 6690 C C . VAL C 1 83 ? 41.835 55.147 72.610 1.00 14.17 84 VAL C C 1
ATOM 6691 O O . VAL C 1 83 ? 42.826 55.803 72.276 1.00 16.40 84 VAL C O 1
ATOM 6695 N N . PHE C 1 84 ? 41.637 54.693 73.836 1.00 13.70 85 PHE C N 1
ATOM 6696 C CA . PHE C 1 84 ? 42.577 54.926 74.944 1.00 14.09 85 PHE C CA 1
ATOM 6697 C C . PHE C 1 84 ? 43.342 53.689 75.369 1.00 15.03 85 PHE C C 1
ATOM 6698 O O . PHE C 1 84 ? 43.748 53.564 76.527 1.00 14.62 85 PHE C O 1
ATOM 6706 N N . LYS C 1 85 ? 43.513 52.749 74.432 1.00 15.98 86 LYS C N 1
ATOM 6707 C CA . LYS C 1 85 ? 44.166 51.508 74.804 1.00 16.05 86 LYS C CA 1
ATOM 6708 C C . LYS C 1 85 ? 45.575 51.724 75.367 1.00 16.75 86 LYS C C 1
ATOM 6709 O O . LYS C 1 85 ? 46.064 50.920 76.173 1.00 17.28 86 LYS C O 1
ATOM 6715 N N . GLU C 1 86 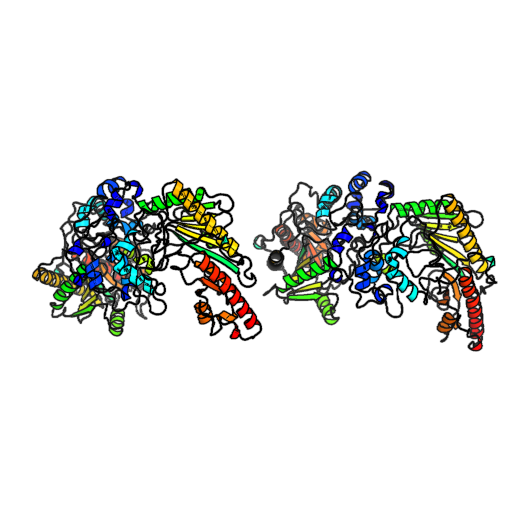? 46.290 52.785 74.959 1.00 16.59 87 GLU C N 1
ATOM 6716 C CA . GLU C 1 86 ? 47.645 52.939 75.481 1.00 17.08 87 GLU C CA 1
ATOM 6717 C C . GLU C 1 86 ? 47.627 53.230 76.984 1.00 19.16 87 GLU C C 1
ATOM 6718 O O . GLU C 1 86 ? 48.677 53.032 77.626 1.00 19.92 87 GLU C O 1
ATOM 6724 N N . LEU C 1 87 ? 46.474 53.655 77.529 1.00 16.50 88 LEU C N 1
ATOM 6725 C CA . LEU C 1 87 ? 46.330 53.810 78.958 1.00 16.49 88 LEU C CA 1
ATOM 6726 C C . LEU C 1 87 ? 45.710 52.526 79.523 1.00 16.30 88 LEU C C 1
ATOM 6727 O O . LEU C 1 87 ? 46.191 51.980 80.514 1.00 15.69 88 LEU C O 1
ATOM 6732 N N . PHE C 1 88 ? 44.585 52.080 78.957 1.00 15.23 89 PHE C N 1
ATOM 6733 C CA . PHE C 1 88 ? 43.908 50.934 79.570 1.00 14.90 89 PHE C CA 1
ATOM 6734 C C . PHE C 1 88 ? 44.719 49.648 79.531 1.00 14.99 89 PHE C C 1
ATOM 6735 O O . PHE C 1 88 ? 44.597 48.842 80.450 1.00 16.99 89 PHE C O 1
ATOM 6743 N N . ASP C 1 89 ? 45.492 49.421 78.461 1.00 15.38 90 ASP C N 1
ATOM 6744 C CA . ASP C 1 89 ? 46.157 48.132 78.357 1.00 17.24 90 ASP C CA 1
ATOM 6745 C C . ASP C 1 89 ? 47.148 47.922 79.490 1.00 16.42 90 ASP C C 1
ATOM 6746 O O . ASP C 1 89 ? 47.071 46.847 80.116 1.00 17.94 90 ASP C O 1
ATOM 6751 N N . PRO C 1 90 ? 48.023 48.856 79.795 1.00 17.29 91 PRO C N 1
ATOM 6752 C CA . PRO C 1 90 ? 48.895 48.640 80.975 1.00 17.84 91 PRO C CA 1
ATOM 6753 C C . PRO C 1 90 ? 48.108 48.618 82.284 1.00 18.03 91 PRO C C 1
ATOM 6754 O O . PRO C 1 90 ? 48.542 47.888 83.187 1.00 19.54 91 PRO C O 1
ATOM 6758 N N . VAL C 1 91 ? 47.030 49.374 82.433 1.00 16.52 92 VAL C N 1
ATOM 6759 C CA . VAL C 1 91 ? 46.225 49.315 83.651 1.00 15.86 92 VAL C CA 1
ATOM 6760 C C . VAL C 1 91 ? 45.677 47.915 83.830 1.00 18.78 92 VAL C C 1
ATOM 6761 O O . VAL C 1 91 ? 45.724 47.312 84.914 1.00 15.99 92 VAL C O 1
ATOM 6765 N N . ILE C 1 92 ? 45.158 47.358 82.735 1.00 17.26 93 ILE C N 1
ATOM 6766 C CA . ILE C 1 92 ? 44.596 46.001 82.768 1.00 17.39 93 ILE C CA 1
ATOM 6767 C C . ILE C 1 92 ? 45.644 44.950 83.056 1.00 16.86 93 ILE C C 1
ATOM 6768 O O . ILE C 1 92 ? 45.384 44.008 83.800 1.00 18.38 93 ILE C O 1
ATOM 6773 N N . GLU C 1 93 ? 46.829 45.085 82.483 1.00 17.82 94 GLU C N 1
ATOM 6774 C CA . GLU C 1 93 ? 47.910 44.134 82.745 1.00 19.22 94 GLU C CA 1
ATOM 6775 C C . GLU C 1 93 ? 48.280 44.140 84.218 1.00 22.72 94 GLU C C 1
ATOM 6776 O O . GLU C 1 93 ? 48.535 43.102 84.816 1.00 25.02 94 GLU C O 1
ATOM 6782 N N . ASP C 1 94 ? 48.310 45.310 84.847 1.00 20.56 95 ASP C N 1
ATOM 6783 C CA . ASP C 1 94 ? 48.684 45.434 86.251 1.00 21.42 95 ASP C CA 1
ATOM 6784 C C . ASP C 1 94 ? 47.566 44.946 87.167 1.00 20.41 95 ASP C C 1
ATOM 6785 O O . ASP C 1 94 ? 47.748 44.187 88.101 1.00 25.36 95 ASP C O 1
ATOM 6790 N N . ARG C 1 95 ? 46.324 45.363 86.920 1.00 20.21 96 ARG C N 1
ATOM 6791 C CA . ARG C 1 95 ? 45.182 44.944 87.745 1.00 16.84 96 ARG C CA 1
ATOM 6792 C C . ARG C 1 95 ? 44.838 43.463 87.630 1.00 18.68 96 ARG C C 1
ATOM 6793 O O . ARG C 1 95 ? 44.357 42.851 88.602 1.00 18.68 96 ARG C O 1
ATOM 6801 N N . HIS C 1 96 ? 45.064 42.870 86.448 1.00 17.87 97 HIS C N 1
ATOM 6802 C CA . HIS C 1 96 ? 44.650 41.512 86.161 1.00 18.66 97 HIS C CA 1
ATOM 6803 C C . HIS C 1 96 ? 45.785 40.511 85.989 1.00 19.34 97 HIS C C 1
ATOM 6804 O O . HIS C 1 96 ? 45.747 39.630 85.134 1.00 22.49 97 HIS C O 1
ATOM 6811 N N . GLY C 1 97 ? 46.779 40.661 86.855 1.00 21.04 98 GLY C N 1
ATOM 6812 C CA . GLY C 1 97 ? 47.864 39.757 87.100 1.00 24.43 98 GLY C CA 1
ATOM 6813 C C . GLY C 1 97 ? 48.699 39.404 85.899 1.00 24.16 98 GLY C C 1
ATOM 6814 O O . GLY C 1 97 ? 49.162 38.276 85.716 1.00 31.02 98 GLY C O 1
ATOM 6815 N N . GLY C 1 98 ? 48.929 40.399 85.041 1.00 24.24 99 GLY C N 1
ATOM 6816 C CA . GLY C 1 98 ? 49.758 40.150 83.881 1.00 25.94 99 GLY C CA 1
ATOM 6817 C C . GLY C 1 98 ? 49.015 39.903 82.589 1.00 25.51 99 GLY C C 1
ATOM 6818 O O . GLY C 1 98 ? 49.625 39.502 81.585 1.00 29.95 99 GLY C O 1
ATOM 6819 N N . TYR C 1 99 ? 47.704 40.148 82.569 1.00 22.91 100 TYR C N 1
ATOM 6820 C CA . TYR C 1 99 ? 46.928 39.948 81.360 1.00 21.07 100 TYR C CA 1
ATOM 6821 C C . TYR C 1 99 ? 47.412 40.928 80.313 1.00 21.48 100 TYR C C 1
ATOM 6822 O O . TYR C 1 99 ? 47.307 42.152 80.469 1.00 23.07 100 TYR C O 1
ATOM 6831 N N . LYS C 1 100 ? 47.962 40.394 79.241 1.00 21.75 101 LYS C N 1
ATOM 6832 C CA . LYS C 1 100 ? 48.578 41.204 78.193 1.00 24.77 101 LYS C CA 1
ATOM 6833 C C . LYS C 1 100 ? 47.660 41.575 77.058 1.00 23.33 101 LYS C C 1
ATOM 6834 O O . LYS C 1 100 ? 46.625 40.954 76.810 1.00 21.97 101 LYS C O 1
ATOM 6840 N N . PRO C 1 101 ? 48.034 42.601 76.308 1.00 23.19 102 PRO C N 1
ATOM 6841 C CA . PRO C 1 101 ? 47.197 42.956 75.155 1.00 22.24 102 PRO C CA 1
ATOM 6842 C C . PRO C 1 101 ? 46.990 41.794 74.184 1.00 25.04 102 PRO C C 1
ATOM 6843 O O . PRO C 1 101 ? 45.967 41.739 73.502 1.00 27.22 102 PRO C O 1
ATOM 6847 N N . THR C 1 102 ? 47.929 40.872 74.165 1.00 28.91 103 THR C N 1
ATOM 6848 C CA . THR C 1 102 ? 47.927 39.728 73.277 1.00 31.64 103 THR C CA 1
ATOM 6849 C C . THR C 1 102 ? 47.237 38.521 73.892 1.00 33.37 103 THR C C 1
ATOM 6850 O O . THR C 1 102 ? 47.323 37.468 73.267 1.00 48.29 103 THR C O 1
ATOM 6854 N N . ASP C 1 103 ? 46.582 38.657 75.040 1.00 29.22 104 ASP C N 1
ATOM 6855 C CA . ASP C 1 103 ? 45.905 37.488 75.593 1.00 25.43 104 ASP C CA 1
ATOM 6856 C C . ASP C 1 103 ? 44.445 37.457 75.144 1.00 25.92 104 ASP C C 1
ATOM 6857 O O . ASP C 1 103 ? 43.928 38.538 74.852 1.00 32.46 104 ASP C O 1
ATOM 6862 N N . GLU C 1 104 ? 43.826 36.277 75.106 1.00 25.65 105 GLU C N 1
ATOM 6863 C CA . GLU C 1 104 ? 42.420 36.083 74.768 1.00 25.04 105 GLU C CA 1
ATOM 6864 C C . GLU C 1 104 ? 41.613 35.747 76.021 1.00 21.33 105 GLU C C 1
ATOM 6865 O O . GLU C 1 104 ? 42.100 35.061 76.944 1.00 22.45 105 GLU C O 1
ATOM 6871 N N . HIS C 1 105 ? 40.377 36.221 76.037 1.00 17.54 106 HIS C N 1
ATOM 6872 C CA . HIS C 1 105 ? 39.406 35.927 77.065 1.00 17.86 106 HIS C CA 1
ATOM 6873 C C . HIS C 1 105 ? 38.364 34.950 76.510 1.00 18.87 106 HIS C C 1
ATOM 6874 O O . HIS C 1 105 ? 37.705 35.257 75.510 1.00 20.30 106 HIS C O 1
ATOM 6881 N N . LYS C 1 106 ? 38.192 33.812 77.167 1.00 19.34 107 LYS C N 1
ATOM 6882 C CA . LYS C 1 106 ? 37.141 32.873 76.825 1.00 19.92 107 LYS C CA 1
ATOM 6883 C C . LYS C 1 106 ? 35.942 32.960 77.764 1.00 17.46 107 LYS C C 1
ATOM 6884 O O . LYS C 1 106 ? 36.041 32.908 78.983 1.00 20.04 107 LYS C O 1
ATOM 6890 N N . THR C 1 107 ? 34.776 33.095 77.142 1.00 18.81 108 THR C N 1
ATOM 6891 C CA . THR C 1 107 ? 33.499 33.059 77.847 1.00 18.01 108 THR C CA 1
ATOM 6892 C C . THR C 1 107 ? 32.978 31.626 77.843 1.00 20.42 108 THR C C 1
ATOM 6893 O O . THR C 1 107 ? 33.062 30.951 76.805 1.00 21.56 108 THR C O 1
ATOM 6897 N N . ASP C 1 108 ? 32.432 31.155 78.952 1.00 20.75 109 ASP C N 1
ATOM 6898 C CA . ASP C 1 108 ? 31.804 29.861 79.037 1.00 18.84 109 ASP C CA 1
ATOM 6899 C C . ASP C 1 108 ? 30.643 29.934 80.027 1.00 19.42 109 ASP C C 1
ATOM 6900 O O . ASP C 1 108 ? 30.871 29.901 81.249 1.00 19.04 109 ASP C O 1
ATOM 6905 N N . LEU C 1 109 ? 29.448 30.048 79.450 1.00 19.54 110 LEU C N 1
ATOM 6906 C CA . LEU C 1 109 ? 28.221 30.093 80.224 1.00 18.68 110 LEU C CA 1
ATOM 6907 C C . LEU C 1 109 ? 27.472 28.768 80.054 1.00 20.93 110 LEU C C 1
ATOM 6908 O O . LEU C 1 109 ? 26.257 28.668 80.093 1.00 23.69 110 LEU C O 1
ATOM 6913 N N . ASN C 1 110 ? 28.206 27.645 79.916 1.00 25.08 111 ASN C N 1
ATOM 6914 C CA . ASN C 1 110 ? 27.594 26.318 79.887 1.00 22.42 111 ASN C CA 1
ATOM 6915 C C . ASN C 1 110 ? 27.751 25.711 81.278 1.00 22.84 111 ASN C C 1
ATOM 6916 O O . ASN C 1 110 ? 28.801 25.226 81.658 1.00 22.49 111 ASN C O 1
ATOM 6921 N N . ALA C 1 111 ? 26.667 25.778 82.053 1.00 23.38 112 ALA C N 1
ATOM 6922 C CA . ALA C 1 111 ? 26.727 25.326 83.436 1.00 23.37 112 ALA C CA 1
ATOM 6923 C C . ALA C 1 111 ? 27.005 23.833 83.543 1.00 21.85 112 ALA C C 1
ATOM 6924 O O . ALA C 1 111 ? 27.468 23.357 84.587 1.00 24.21 112 ALA C O 1
ATOM 6926 N N . ASP C 1 112 ? 26.689 23.074 82.505 1.00 24.00 113 ASP C N 1
ATOM 6927 C CA . ASP C 1 112 ? 26.964 21.627 82.544 1.00 25.43 113 ASP C CA 1
ATOM 6928 C C . ASP C 1 112 ? 28.456 21.358 82.652 1.00 24.53 113 ASP C C 1
ATOM 6929 O O . ASP C 1 112 ? 28.850 20.277 83.070 1.00 30.69 113 ASP C O 1
ATOM 6934 N N . ASN C 1 113 ? 29.292 22.336 82.312 1.00 26.05 114 ASN C N 1
ATOM 6935 C CA . ASN C 1 113 ? 30.750 22.193 82.417 1.00 23.91 114 ASN C CA 1
ATOM 6936 C C . ASN C 1 113 ? 31.260 22.352 83.830 1.00 22.98 114 ASN C C 1
ATOM 6937 O O . ASN C 1 113 ? 32.437 22.057 84.109 1.00 27.54 114 ASN C O 1
ATOM 6942 N N . LEU C 1 114 ? 30.392 22.778 84.737 1.00 23.91 115 LEU C N 1
ATOM 6943 C CA . LEU C 1 114 ? 30.828 22.853 86.139 1.00 23.08 115 LEU C CA 1
ATOM 6944 C C . LEU C 1 114 ? 30.756 21.445 86.739 1.00 22.57 115 LEU C C 1
ATOM 6945 O O . LEU C 1 114 ? 29.755 20.754 86.500 1.00 27.57 115 LEU C O 1
ATOM 6950 N N . GLN C 1 115 ? 31.756 21.056 87.515 1.00 22.27 116 GLN C N 1
ATOM 6951 C CA . GLN C 1 115 ? 31.833 19.737 88.122 1.00 23.06 116 GLN C CA 1
ATOM 6952 C C . GLN C 1 115 ? 31.528 19.831 89.625 1.00 23.52 116 GLN C C 1
ATOM 6953 O O . GLN C 1 115 ? 32.156 20.541 90.406 1.00 23.82 116 GLN C O 1
ATOM 6959 N N . GLY C 1 116 ? 30.485 19.085 89.997 1.00 26.30 117 GLY C N 1
ATOM 6960 C CA . GLY C 1 116 ? 30.057 19.119 91.397 1.00 27.22 117 GLY C CA 1
ATOM 6961 C C . GLY C 1 116 ? 29.428 20.470 91.731 1.00 24.95 117 GLY C C 1
ATOM 6962 O O . GLY C 1 116 ? 28.872 21.195 90.915 1.00 33.51 117 GLY C O 1
ATOM 6963 N N . GLY C 1 117 ? 29.529 20.788 93.018 1.00 27.51 118 GLY C N 1
ATOM 6964 C CA . GLY C 1 117 ? 29.013 22.045 93.506 1.00 23.60 118 GLY C CA 1
ATOM 6965 C C . GLY C 1 117 ? 27.537 22.007 93.845 1.00 24.73 118 GLY C C 1
ATOM 6966 O O . GLY C 1 117 ? 26.984 23.064 94.142 1.00 23.31 118 GLY C O 1
ATOM 6967 N N . ASP C 1 118 ? 26.879 20.848 93.804 1.00 23.62 119 ASP C N 1
ATOM 6968 C CA . ASP C 1 118 ? 25.466 20.786 94.124 1.00 25.55 119 ASP C CA 1
ATOM 6969 C C . ASP C 1 118 ? 25.168 20.663 95.617 1.00 23.57 119 ASP C C 1
ATOM 6970 O O . ASP C 1 118 ? 24.020 20.763 96.054 1.00 29.16 119 ASP C O 1
ATOM 6975 N N . ASP C 1 119 ? 26.206 20.436 96.395 1.00 24.77 120 ASP C N 1
ATOM 6976 C CA . ASP C 1 119 ? 26.029 20.230 97.831 1.00 29.87 120 ASP C CA 1
ATOM 6977 C C . ASP C 1 119 ? 27.192 20.699 98.680 1.00 24.77 120 ASP C C 1
ATOM 6978 O O . ASP C 1 119 ? 27.748 19.943 99.485 1.00 27.65 120 ASP C O 1
ATOM 6983 N N . LEU C 1 120 ? 27.545 21.982 98.541 1.00 23.43 121 LEU C N 1
ATOM 6984 C CA . LEU C 1 120 ? 28.523 22.569 99.476 1.00 21.64 121 LEU C CA 1
ATOM 6985 C C . LEU C 1 120 ? 27.939 22.425 100.864 1.00 19.57 121 LEU C C 1
ATOM 6986 O O . LEU C 1 120 ? 26.754 22.721 101.081 1.00 22.17 121 LEU C O 1
ATOM 6991 N N . ASP C 1 121 ? 28.718 21.966 101.844 1.00 19.86 122 ASP C N 1
ATOM 6992 C CA . ASP C 1 121 ? 28.181 21.600 103.155 1.00 19.05 122 ASP C CA 1
ATOM 6993 C C . ASP C 1 121 ? 27.348 22.676 103.823 1.00 19.46 122 ASP C C 1
ATOM 6994 O O . ASP C 1 121 ? 27.874 23.748 104.149 1.00 18.30 122 ASP C O 1
ATOM 6999 N N . PRO C 1 122 ? 26.058 22.404 104.006 1.00 20.83 123 PRO C N 1
ATOM 7000 C CA . PRO C 1 122 ? 25.154 23.425 104.560 1.00 20.96 123 PRO C CA 1
ATOM 7001 C C . PRO C 1 122 ? 25.423 23.730 106.021 1.00 21.54 123 PRO C C 1
ATOM 7002 O O . PRO C 1 122 ? 24.824 24.684 106.491 1.00 24.78 123 PRO C O 1
ATOM 7006 N N . ASN C 1 123 ? 26.289 22.944 106.671 1.00 20.69 124 ASN C N 1
ATOM 7007 C CA . ASN C 1 123 ? 26.582 23.342 108.041 1.00 22.82 124 ASN C CA 1
ATOM 7008 C C . ASN C 1 123 ? 27.547 24.525 108.015 1.00 19.46 124 ASN C C 1
ATOM 7009 O O . ASN C 1 123 ? 27.747 25.154 109.056 1.00 20.83 124 ASN C O 1
ATOM 7014 N N . TYR C 1 124 ? 28.124 24.796 106.844 1.00 16.81 125 TYR C N 1
ATOM 7015 C CA . TYR C 1 124 ? 29.073 25.879 106.677 1.00 16.44 125 TYR C CA 1
ATOM 7016 C C . TYR C 1 124 ? 28.572 26.936 105.699 1.00 16.46 125 TYR C C 1
ATOM 7017 O O . TYR C 1 124 ? 28.678 28.129 105.999 1.00 16.12 125 TYR C O 1
ATOM 7026 N N . VAL C 1 125 ? 28.024 26.529 104.547 1.00 16.07 126 VAL C N 1
ATOM 7027 C CA . VAL C 1 125 ? 27.642 27.486 103.532 1.00 16.14 126 VAL C CA 1
ATOM 7028 C C . VAL C 1 125 ? 26.171 27.831 103.775 1.00 17.41 126 VAL C C 1
ATOM 7029 O O . VAL C 1 125 ? 25.288 26.981 103.656 1.00 18.84 126 VAL C O 1
ATOM 7033 N N . LEU C 1 126 ? 25.956 29.108 104.094 1.00 15.82 127 LEU C N 1
ATOM 7034 C CA . LEU C 1 126 ? 24.657 29.690 104.380 1.00 17.11 127 LEU C CA 1
ATOM 7035 C C . LEU C 1 126 ? 23.898 30.085 103.120 1.00 16.17 127 LEU C C 1
ATOM 7036 O O . LEU C 1 126 ? 22.690 29.972 103.049 1.00 18.23 127 LEU C O 1
ATOM 7041 N N . SER C 1 127 ? 24.622 30.573 102.127 1.00 16.29 128 SER C N 1
ATOM 7042 C CA . SER C 1 127 ? 24.006 31.010 100.877 1.00 16.45 128 SER C CA 1
ATOM 7043 C C . SER C 1 127 ? 25.085 31.042 99.803 1.00 15.50 128 SER C C 1
ATOM 7044 O O . SER C 1 127 ? 26.278 31.109 100.114 1.00 16.60 128 SER C O 1
ATOM 7047 N N . SER C 1 128 ? 24.654 30.998 98.568 1.00 15.88 129 SER C N 1
ATOM 7048 C CA . SER C 1 128 ? 25.464 30.924 97.370 1.00 15.17 129 SER C CA 1
ATOM 7049 C C . SER C 1 128 ? 24.955 31.906 96.326 1.00 16.29 129 SER C C 1
ATOM 7050 O O . SER C 1 128 ? 23.725 32.010 96.146 1.00 19.07 129 SER C O 1
ATOM 7053 N N . ARG C 1 129 ? 25.886 32.603 95.691 1.00 15.04 130 ARG C N 1
ATOM 7054 C CA . ARG C 1 129 ? 25.459 33.594 94.722 1.00 15.74 130 ARG C CA 1
ATOM 7055 C C . ARG C 1 129 ? 26.447 33.740 93.580 1.00 14.89 130 ARG C C 1
ATOM 7056 O O . ARG C 1 129 ? 27.636 33.498 93.775 1.00 14.61 130 ARG C O 1
ATOM 7064 N N . VAL C 1 130 ? 25.952 34.141 92.425 1.00 14.36 131 VAL C N 1
ATOM 7065 C CA . VAL C 1 130 ? 26.773 34.425 91.259 1.00 14.19 131 VAL C CA 1
ATOM 7066 C C . VAL C 1 130 ? 26.250 35.727 90.652 1.00 13.14 131 VAL C C 1
ATOM 7067 O O . VAL C 1 130 ? 25.037 35.844 90.346 1.00 14.23 131 VAL C O 1
ATOM 7071 N N . ARG C 1 131 ? 27.146 36.701 90.473 1.00 13.74 132 ARG C N 1
ATOM 7072 C CA . ARG C 1 131 ? 26.802 38.046 89.990 1.00 13.59 132 ARG C CA 1
ATOM 7073 C C . ARG C 1 131 ? 27.670 38.416 88.801 1.00 10.72 132 ARG C C 1
ATOM 7074 O O . ARG C 1 131 ? 28.839 38.061 88.729 1.00 12.45 132 ARG C O 1
ATOM 7082 N N . THR C 1 132 ? 27.098 39.197 87.894 1.00 11.49 133 THR C N 1
ATOM 7083 C CA . THR C 1 132 ? 27.880 39.778 86.830 1.00 11.89 133 THR C CA 1
ATOM 7084 C C . THR C 1 132 ? 27.249 41.102 86.451 1.00 12.28 133 THR C C 1
ATOM 7085 O O . THR C 1 132 ? 26.232 41.535 87.018 1.00 12.48 133 THR C O 1
ATOM 7089 N N . GLY C 1 133 ? 27.817 41.785 85.471 1.00 11.88 134 GLY C N 1
ATOM 7090 C CA . GLY C 1 133 ? 27.278 42.977 84.875 1.00 11.73 134 GLY C CA 1
ATOM 7091 C C . GLY C 1 133 ? 27.342 42.853 83.350 1.00 11.39 134 GLY C C 1
ATOM 7092 O O . GLY C 1 133 ? 28.135 42.090 82.802 1.00 12.41 134 GLY C O 1
ATOM 7093 N N . ARG C 1 134 ? 26.511 43.606 82.648 1.00 10.75 135 ARG C N 1
ATOM 7094 C CA . ARG C 1 134 ? 26.465 43.663 81.209 1.00 10.53 135 ARG C CA 1
ATOM 7095 C C . ARG C 1 134 ? 26.191 45.104 80.774 1.00 10.20 135 ARG C C 1
ATOM 7096 O O . ARG C 1 134 ? 25.501 45.883 81.459 1.00 12.05 135 ARG C O 1
ATOM 7104 N N . SER C 1 135 ? 26.645 45.393 79.572 1.00 11.58 136 SER C N 1
ATOM 7105 C CA . SER C 1 135 ? 26.412 46.617 78.847 1.00 10.93 136 SER C CA 1
ATOM 7106 C C . SER C 1 135 ? 25.721 46.285 77.530 1.00 10.59 136 SER C C 1
ATOM 7107 O O . SER C 1 135 ? 26.045 45.292 76.909 1.00 12.42 136 SER C O 1
ATOM 7110 N N . ILE C 1 136 ? 24.821 47.153 77.126 1.00 11.22 137 ILE C N 1
ATOM 7111 C CA . ILE C 1 136 ? 24.086 47.063 75.894 1.00 11.40 137 ILE C CA 1
ATOM 7112 C C . ILE C 1 136 ? 24.828 47.871 74.824 1.00 11.28 137 ILE C C 1
ATOM 7113 O O . ILE C 1 136 ? 25.020 49.084 74.961 1.00 11.63 137 ILE C O 1
ATOM 7118 N N . ARG C 1 137 ? 25.276 47.192 73.779 1.00 13.63 138 ARG C N 1
ATOM 7119 C CA . ARG C 1 137 ? 25.968 47.823 72.661 1.00 12.17 138 ARG C CA 1
ATOM 7120 C C . ARG C 1 137 ? 25.139 48.932 72.048 1.00 13.18 138 ARG C C 1
ATOM 7121 O O . ARG C 1 137 ? 23.934 48.807 71.852 1.00 13.69 138 ARG C O 1
ATOM 7129 N N . GLY C 1 138 ? 25.825 50.025 71.729 1.00 13.51 139 GLY C N 1
ATOM 7130 C CA . GLY C 1 138 ? 25.238 51.159 71.070 1.00 13.15 139 GLY C CA 1
ATOM 7131 C C . GLY C 1 138 ? 24.876 52.306 71.990 1.00 11.89 139 GLY C C 1
ATOM 7132 O O . GLY C 1 138 ? 24.401 53.336 71.492 1.00 16.55 139 GLY C O 1
ATOM 7133 N N . PHE C 1 139 ? 25.099 52.110 73.269 1.00 11.37 140 PHE C N 1
ATOM 7134 C CA . PHE C 1 139 ? 24.815 53.113 74.309 1.00 10.85 140 PHE C CA 1
ATOM 7135 C C . PHE C 1 139 ? 26.072 53.431 75.093 1.00 10.45 140 PHE C C 1
ATOM 7136 O O . PHE C 1 139 ? 26.890 52.556 75.351 1.00 12.50 140 PHE C O 1
ATOM 7144 N N . CYS C 1 140 ? 26.213 54.673 75.515 1.00 10.25 141 CYS C N 1
ATOM 7145 C CA . CYS C 1 140 ? 27.281 55.044 76.407 1.00 10.03 141 CYS C CA 1
ATOM 7146 C C . CYS C 1 140 ? 27.093 54.407 77.780 1.00 9.36 141 CYS C C 1
ATOM 7147 O O . CYS C 1 140 ? 25.987 54.045 78.191 1.00 10.13 141 CYS C O 1
ATOM 7150 N N . LEU C 1 141 ? 28.209 54.249 78.482 1.00 9.87 142 LEU C N 1
ATOM 7151 C CA . LEU C 1 141 ? 28.232 53.675 79.827 1.00 9.11 142 LEU C CA 1
ATOM 7152 C C . LEU C 1 141 ? 27.818 54.709 80.858 1.00 9.37 142 LEU C C 1
ATOM 7153 O O . LEU C 1 141 ? 27.834 55.902 80.556 1.00 10.65 142 LEU C O 1
ATOM 7158 N N . PRO C 1 142 ? 27.485 54.294 82.085 1.00 9.82 143 PRO C N 1
ATOM 7159 C CA . PRO C 1 142 ? 26.958 55.246 83.074 1.00 9.87 143 PRO C CA 1
ATOM 7160 C C . PRO C 1 142 ? 27.780 56.491 83.332 1.00 10.02 143 PRO C C 1
ATOM 7161 O O . PRO C 1 142 ? 27.101 57.523 83.606 1.00 10.56 143 PRO C O 1
ATOM 7165 N N . PRO C 1 143 ? 29.108 56.551 83.276 1.00 9.92 144 PRO C N 1
ATOM 7166 C CA . PRO C 1 143 ? 29.751 57.865 83.475 1.00 9.87 144 PRO C CA 1
ATOM 7167 C C . PRO C 1 143 ? 29.306 58.901 82.470 1.00 10.66 144 PRO C C 1
ATOM 7168 O O . PRO C 1 143 ? 29.397 60.090 82.811 1.00 11.64 144 PRO C O 1
ATOM 7172 N N . HIS C 1 144 ? 28.827 58.495 81.284 1.00 10.19 145 HIS C N 1
ATOM 7173 C CA . HIS C 1 144 ? 28.634 59.414 80.184 1.00 10.21 145 HIS C CA 1
ATOM 7174 C C . HIS C 1 144 ? 27.269 59.401 79.569 1.00 11.01 145 HIS C C 1
ATOM 7175 O O . HIS C 1 144 ? 26.898 60.333 78.866 1.00 12.70 145 HIS C O 1
ATOM 7182 N N . CYS C 1 145 ? 26.453 58.365 79.799 1.00 9.66 146 CYS C N 1
ATOM 7183 C CA . CYS C 1 145 ? 25.185 58.243 79.112 1.00 9.43 146 CYS C CA 1
ATOM 7184 C C . CYS C 1 145 ? 24.235 59.392 79.402 1.00 10.11 146 CYS C C 1
ATOM 7185 O O . CYS C 1 145 ? 24.154 59.888 80.529 1.00 10.48 146 CYS C O 1
ATOM 7188 N N . SER C 1 146 ? 23.513 59.785 78.367 1.00 9.53 147 SER C N 1
ATOM 7189 C CA . SER C 1 146 ? 22.513 60.833 78.508 1.00 9.49 147 SER C CA 1
ATOM 7190 C C . SER C 1 146 ? 21.260 60.296 79.184 1.00 9.00 147 SER C C 1
ATOM 7191 O O . SER C 1 146 ? 21.048 59.093 79.254 1.00 9.27 147 SER C O 1
ATOM 7194 N N . ARG C 1 147 ? 20.414 61.225 79.647 1.00 9.18 148 ARG C N 1
ATOM 7195 C CA . ARG C 1 147 ? 19.137 60.793 80.171 1.00 9.74 148 ARG C CA 1
ATOM 7196 C C . ARG C 1 147 ? 18.387 59.936 79.143 1.00 9.49 148 ARG C C 1
ATOM 7197 O O . ARG C 1 147 ? 17.718 58.942 79.519 1.00 10.47 148 ARG C O 1
ATOM 7205 N N . GLY C 1 148 ? 18.403 60.349 77.892 1.00 10.18 149 GLY C N 1
ATOM 7206 C CA . GLY C 1 148 ? 17.708 59.682 76.798 1.00 10.42 149 GLY C CA 1
ATOM 7207 C C . GLY C 1 148 ? 18.239 58.272 76.613 1.00 10.42 149 GLY C C 1
ATOM 7208 O O . GLY C 1 148 ? 17.468 57.318 76.486 1.00 10.79 149 GLY C O 1
ATOM 7209 N N . GLU C 1 149 ? 19.580 58.112 76.598 1.00 10.19 150 GLU C N 1
ATOM 7210 C CA . GLU C 1 149 ? 20.194 56.793 76.497 1.00 10.25 150 GLU C CA 1
ATOM 7211 C C . GLU C 1 149 ? 19.784 55.912 77.659 1.00 10.90 150 GLU C C 1
ATOM 7212 O O . GLU C 1 149 ? 19.408 54.742 77.488 1.00 11.32 150 GLU C O 1
ATOM 7218 N N . ARG C 1 150 ? 19.846 56.482 78.860 1.00 9.57 151 ARG C N 1
ATOM 7219 C CA . ARG C 1 150 ? 19.527 55.697 80.049 1.00 10.18 151 ARG C CA 1
ATOM 7220 C C . ARG C 1 150 ? 18.083 55.210 80.053 1.00 10.53 151 ARG C C 1
ATOM 7221 O O . ARG C 1 150 ? 17.777 54.073 80.413 1.00 10.58 151 ARG C O 1
ATOM 7229 N N . ARG C 1 151 ? 17.171 56.086 79.632 1.00 10.42 152 ARG C N 1
ATOM 7230 C CA . ARG C 1 151 ? 15.757 55.719 79.512 1.00 10.43 152 ARG C CA 1
ATOM 7231 C C . ARG C 1 151 ? 15.548 54.644 78.440 1.00 9.74 152 ARG C C 1
ATOM 7232 O O . ARG C 1 151 ? 14.735 53.734 78.618 1.00 12.09 152 ARG C O 1
ATOM 7240 N N . ALA C 1 152 ? 16.306 54.708 77.350 1.00 9.76 153 ALA C N 1
ATOM 7241 C CA . ALA C 1 152 ? 16.201 53.690 76.301 1.00 11.55 153 ALA C CA 1
ATOM 7242 C C . ALA C 1 152 ? 16.619 52.342 76.846 1.00 10.64 153 ALA C C 1
ATOM 7243 O O . ALA C 1 152 ? 15.987 51.316 76.568 1.00 12.90 153 ALA C O 1
ATOM 7245 N N . ILE C 1 153 ? 17.744 52.333 77.608 1.00 10.82 154 ILE C N 1
ATOM 7246 C CA . ILE C 1 153 ? 18.206 51.088 78.210 1.00 11.43 154 ILE C CA 1
ATOM 7247 C C . ILE C 1 153 ? 17.187 50.498 79.176 1.00 11.58 154 ILE C C 1
ATOM 7248 O O . ILE C 1 153 ? 16.920 49.313 79.184 1.00 12.31 154 ILE C O 1
ATOM 7253 N N . GLU C 1 154 ? 16.586 51.348 79.982 1.00 11.25 155 GLU C N 1
ATOM 7254 C CA . GLU C 1 154 ? 15.558 50.952 80.904 1.00 11.70 155 GLU C CA 1
ATOM 7255 C C . GLU C 1 154 ? 14.386 50.308 80.148 1.00 11.81 155 GLU C C 1
ATOM 7256 O O . GLU C 1 154 ? 13.909 49.197 80.468 1.00 12.93 155 GLU C O 1
ATOM 7262 N N . LYS C 1 155 ? 13.930 50.961 79.086 1.00 11.27 156 LYS C N 1
ATOM 7263 C CA . LYS C 1 155 ? 12.793 50.463 78.348 1.00 13.01 156 LYS C CA 1
ATOM 7264 C C . LYS C 1 155 ? 13.050 49.088 77.733 1.00 13.72 156 LYS C C 1
ATOM 7265 O O . LYS C 1 155 ? 12.231 48.181 77.821 1.00 14.55 156 LYS C O 1
ATOM 7271 N N . LEU C 1 156 ? 14.231 48.938 77.106 1.00 13.77 157 LEU C N 1
ATOM 7272 C CA . LEU C 1 156 ? 14.551 47.657 76.510 1.00 13.60 157 LEU C CA 1
ATOM 7273 C C . LEU C 1 156 ? 14.735 46.586 77.571 1.00 13.60 157 LEU C C 1
ATOM 7274 O O . LEU C 1 156 ? 14.306 45.446 77.349 1.00 14.81 157 LEU C O 1
ATOM 7282 N N . SER C 1 157 ? 15.326 46.928 78.698 1.00 13.70 158 SER C N 1
ATOM 7283 C CA . SER C 1 157 ? 15.536 45.954 79.772 1.00 14.56 158 SER C CA 1
ATOM 7284 C C . SER C 1 157 ? 14.209 45.540 80.382 1.00 15.31 158 SER C C 1
ATOM 7285 O O . SER C 1 157 ? 13.989 44.343 80.619 1.00 16.82 158 SER C O 1
ATOM 7288 N N . VAL C 1 158 ? 13.304 46.455 80.683 1.00 14.30 159 VAL C N 1
ATOM 7289 C CA . VAL C 1 158 ? 12.001 46.088 81.248 1.00 16.48 159 VAL C CA 1
ATOM 7290 C C . VAL C 1 158 ? 11.200 45.196 80.332 1.00 15.06 159 VAL C C 1
ATOM 7291 O O . VAL C 1 158 ? 10.525 44.243 80.727 1.00 16.84 159 VAL C O 1
ATOM 7295 N N . GLU C 1 159 ? 11.260 45.529 79.032 1.00 14.58 160 GLU C N 1
ATOM 7296 C CA . GLU C 1 159 ? 10.564 44.690 78.044 1.00 17.12 160 GLU C CA 1
ATOM 7297 C C . GLU C 1 159 ? 11.080 43.262 78.019 1.00 15.13 160 GLU C C 1
ATOM 7298 O O . GLU C 1 159 ? 10.346 42.272 78.034 1.00 17.53 160 GLU C O 1
ATOM 7304 N N . ALA C 1 160 ? 12.399 43.144 77.964 1.00 15.33 161 ALA C N 1
ATOM 7305 C CA . ALA C 1 160 ? 12.966 41.800 77.958 1.00 16.02 161 ALA C CA 1
ATOM 7306 C C . ALA C 1 160 ? 12.634 41.062 79.249 1.00 15.75 161 ALA C C 1
ATOM 7307 O O . ALA C 1 160 ? 12.177 39.911 79.234 1.00 16.90 161 ALA C O 1
ATOM 7309 N N . LEU C 1 161 ? 12.878 41.654 80.428 1.00 14.88 162 LEU C N 1
ATOM 7310 C CA . LEU C 1 161 ? 12.618 40.983 81.677 1.00 15.17 162 LEU C CA 1
ATOM 7311 C C . LEU C 1 161 ? 11.139 40.630 81.789 1.00 15.46 162 LEU C C 1
ATOM 7312 O O . LEU C 1 161 ? 10.797 39.593 82.387 1.00 16.79 162 LEU C O 1
ATOM 7317 N N . GLY C 1 162 ? 10.264 41.438 81.202 1.00 16.12 163 GLY C N 1
ATOM 7318 C CA . GLY C 1 162 ? 8.837 41.190 81.208 1.00 18.20 163 GLY C CA 1
ATOM 7319 C C . GLY C 1 162 ? 8.405 39.991 80.400 1.00 19.01 163 GLY C C 1
ATOM 7320 O O . GLY C 1 162 ? 7.288 39.467 80.560 1.00 21.54 163 GLY C O 1
ATOM 7321 N N . SER C 1 163 ? 9.298 39.530 79.522 1.00 18.52 164 SER C N 1
ATOM 7322 C CA . SER C 1 163 ? 9.024 38.372 78.691 1.00 20.84 164 SER C CA 1
ATOM 7323 C C . SER C 1 163 ? 9.500 37.093 79.377 1.00 18.14 164 SER C C 1
ATOM 7324 O O . SER C 1 163 ? 9.174 36.013 78.871 1.00 22.23 164 SER C O 1
ATOM 7327 N N . LEU C 1 164 ? 10.265 37.193 80.452 1.00 17.11 165 LEU C N 1
ATOM 7328 C CA . LEU C 1 164 ? 10.684 35.981 81.179 1.00 17.68 165 LEU C CA 1
ATOM 7329 C C . LEU C 1 164 ? 9.490 35.357 81.862 1.00 17.50 165 LEU C C 1
ATOM 7330 O O . LEU C 1 164 ? 8.604 36.014 82.387 1.00 19.27 165 LEU C O 1
ATOM 7335 N N . GLY C 1 165 ? 9.494 34.039 81.887 1.00 19.85 166 GLY C N 1
ATOM 7336 C CA . GLY C 1 165 ? 8.398 33.276 82.451 1.00 20.94 166 GLY C CA 1
ATOM 7337 C C . GLY C 1 165 ? 8.846 32.089 83.272 1.00 22.08 166 GLY C C 1
ATOM 7338 O O . GLY C 1 165 ? 10.037 31.847 83.420 1.00 20.52 166 GLY C O 1
ATOM 7339 N N . GLY C 1 166 ? 7.881 31.351 83.796 1.00 23.04 167 GLY C N 1
ATOM 7340 C CA . GLY C 1 166 ? 8.133 30.176 84.574 1.00 21.34 167 GLY C CA 1
ATOM 7341 C C . GLY C 1 166 ? 8.957 30.537 85.799 1.00 18.61 167 GLY C C 1
ATOM 7342 O O . GLY C 1 166 ? 8.566 31.433 86.537 1.00 21.63 167 GLY C O 1
ATOM 7343 N N . ASP C 1 167 ? 10.081 29.873 86.005 1.00 19.37 168 ASP C N 1
ATOM 7344 C CA . ASP C 1 167 ? 10.912 30.089 87.188 1.00 20.41 168 ASP C CA 1
ATOM 7345 C C . ASP C 1 167 ? 11.390 31.533 87.232 1.00 21.06 168 ASP C C 1
ATOM 7346 O O . ASP C 1 167 ? 11.698 32.078 88.284 1.00 19.84 168 ASP C O 1
ATOM 7351 N N . LEU C 1 168 ? 11.462 32.150 86.055 1.00 18.15 169 LEU C N 1
ATOM 7352 C CA . LEU C 1 168 ? 11.984 33.505 85.972 1.00 17.11 169 LEU C CA 1
ATOM 7353 C C . LEU C 1 168 ? 10.900 34.562 85.825 1.00 16.35 169 LEU C C 1
ATOM 7354 O O . LEU C 1 168 ? 11.249 35.729 85.590 1.00 18.32 169 LEU C O 1
ATOM 7359 N N . LYS C 1 169 ? 9.619 34.234 85.944 1.00 18.73 170 LYS C N 1
ATOM 7360 C CA . LYS C 1 169 ? 8.586 35.280 85.930 1.00 17.27 170 LYS C CA 1
ATOM 7361 C C . LYS C 1 169 ? 8.871 36.244 87.076 1.00 16.97 170 LYS C C 1
ATOM 7362 O O . LYS C 1 169 ? 9.156 35.824 88.212 1.00 15.97 170 LYS C O 1
ATOM 7368 N N . GLY C 1 170 ? 8.779 37.545 86.800 1.00 18.36 171 GLY C N 1
ATOM 7369 C CA . GLY C 1 170 ? 9.076 38.519 87.854 1.00 17.67 171 GLY C CA 1
ATOM 7370 C C . GLY C 1 170 ? 8.268 39.805 87.709 1.00 17.40 171 GLY C C 1
ATOM 7371 O O . GLY C 1 170 ? 7.251 39.834 87.020 1.00 20.75 171 GLY C O 1
ATOM 7372 N N . LYS C 1 171 ? 8.825 40.827 88.338 1.00 16.80 172 LYS C N 1
ATOM 7373 C CA . LYS C 1 171 ? 8.240 42.139 88.499 1.00 15.96 172 LYS C CA 1
ATOM 7374 C C . LYS C 1 171 ? 9.323 43.208 88.567 1.00 14.04 172 LYS C C 1
ATOM 7375 O O . LYS C 1 171 ? 10.350 42.995 89.188 1.00 14.80 172 LYS C O 1
ATOM 7381 N N . TYR C 1 172 ? 9.022 44.358 87.974 1.00 16.26 173 TYR C N 1
ATOM 7382 C CA . TYR C 1 172 ? 9.898 45.497 87.935 1.00 15.97 173 TYR C CA 1
ATOM 7383 C C . TYR C 1 172 ? 9.451 46.584 88.909 1.00 14.92 173 TYR C C 1
ATOM 7384 O O . TYR C 1 172 ? 8.255 46.886 88.996 1.00 17.87 173 TYR C O 1
ATOM 7393 N N . TYR C 1 173 ? 10.443 47.121 89.605 1.00 13.34 174 TYR C N 1
ATOM 7394 C CA . TYR C 1 173 ? 10.220 48.212 90.531 1.00 14.52 174 TYR C CA 1
ATOM 7395 C C . TYR C 1 173 ? 11.107 49.404 90.169 1.00 14.33 174 TYR C C 1
ATOM 7396 O O . TYR C 1 173 ? 12.325 49.373 90.391 1.00 16.34 174 TYR C O 1
ATOM 7405 N N . ALA C 1 174 ? 10.554 50.455 89.602 1.00 14.68 175 ALA C N 1
ATOM 7406 C CA . ALA C 1 174 ? 11.282 51.636 89.261 1.00 14.46 175 ALA C CA 1
ATOM 7407 C C . ALA C 1 174 ? 11.585 52.448 90.497 1.00 15.56 175 ALA C C 1
ATOM 7408 O O . ALA C 1 174 ? 10.712 52.622 91.342 1.00 17.86 175 ALA C O 1
ATOM 7410 N N . LEU C 1 175 ? 12.818 52.910 90.638 1.00 14.63 176 LEU C N 1
ATOM 7411 C CA . LEU C 1 175 ? 13.108 53.676 91.831 1.00 15.00 176 LEU C CA 1
ATOM 7412 C C . LEU C 1 175 ? 12.241 54.935 91.902 1.00 17.77 176 LEU C C 1
ATOM 7413 O O . LEU C 1 175 ? 11.950 55.395 93.000 1.00 21.74 176 LEU C O 1
ATOM 7418 N N . ARG C 1 176 ? 11.902 55.514 90.761 1.00 15.80 177 ARG C N 1
ATOM 7419 C CA . ARG C 1 176 ? 11.229 56.802 90.825 1.00 21.08 177 ARG C CA 1
ATOM 7420 C C . ARG C 1 176 ? 9.833 56.758 91.433 1.00 20.88 177 ARG C C 1
ATOM 7421 O O . ARG C 1 176 ? 9.354 57.804 91.892 1.00 31.59 177 ARG C O 1
ATOM 7429 N N . ASN C 1 177 ? 9.203 55.572 91.369 1.00 19.84 178 ASN C N 1
ATOM 7430 C CA . ASN C 1 177 ? 7.874 55.578 92.001 1.00 23.51 178 ASN C CA 1
ATOM 7431 C C . ASN C 1 177 ? 7.618 54.413 92.953 1.00 24.90 178 ASN C C 1
ATOM 7432 O O . ASN C 1 177 ? 6.506 54.042 93.290 1.00 26.31 178 ASN C O 1
ATOM 7437 N N . MET C 1 178 ? 8.724 53.856 93.440 1.00 22.90 179 MET C N 1
ATOM 7438 C CA . MET C 1 178 ? 8.732 52.885 94.484 1.00 27.72 179 MET C CA 1
ATOM 7439 C C . MET C 1 178 ? 7.960 53.325 95.721 1.00 26.65 179 MET C C 1
ATOM 7440 O O . MET C 1 178 ? 8.208 54.429 96.190 1.00 28.60 179 MET C O 1
ATOM 7445 N N . THR C 1 179 ? 7.069 52.495 96.258 1.00 26.73 180 THR C N 1
ATOM 7446 C CA . THR C 1 179 ? 6.394 52.944 97.471 1.00 26.45 180 THR C CA 1
ATOM 7447 C C . THR C 1 179 ? 7.269 52.650 98.680 1.00 25.31 180 THR C C 1
ATOM 7448 O O . THR C 1 179 ? 8.175 51.847 98.511 1.00 25.85 180 THR C O 1
ATOM 7452 N N . ASP C 1 180 ? 7.003 53.231 99.837 1.00 25.83 181 ASP C N 1
ATOM 7453 C CA . ASP C 1 180 ? 7.704 52.918 101.072 1.00 25.13 181 ASP C CA 1
ATOM 7454 C C . ASP C 1 180 ? 7.604 51.426 101.396 1.00 23.41 181 ASP C C 1
ATOM 7455 O O . ASP C 1 180 ? 8.575 50.781 101.793 1.00 23.74 181 ASP C O 1
ATOM 7460 N N . ALA C 1 181 ? 6.413 50.823 101.253 1.00 23.90 182 ALA C N 1
ATOM 7461 C CA . ALA C 1 181 ? 6.282 49.384 101.494 1.00 26.43 182 ALA C CA 1
ATOM 7462 C C . ALA C 1 181 ? 7.121 48.582 100.499 1.00 24.95 182 ALA C C 1
ATOM 7463 O O . ALA C 1 181 ? 7.790 47.643 100.974 1.00 22.38 182 ALA C O 1
ATOM 7465 N N . GLU C 1 182 ? 7.129 48.889 99.188 1.00 22.91 183 GLU C N 1
ATOM 7466 C CA . GLU C 1 182 ? 7.974 48.143 98.257 1.00 20.59 183 GLU C CA 1
ATOM 7467 C C . GLU C 1 182 ? 9.436 48.333 98.616 1.00 20.27 183 GLU C C 1
ATOM 7468 O O . GLU C 1 182 ? 10.249 47.402 98.574 1.00 21.33 183 GLU C O 1
ATOM 7474 N N . GLN C 1 183 ? 9.848 49.545 98.961 1.00 21.89 184 GLN C N 1
ATOM 7475 C CA . GLN C 1 183 ? 11.231 49.843 99.352 1.00 20.14 184 GLN C CA 1
ATOM 7476 C C . GLN C 1 183 ? 11.656 49.016 100.558 1.00 20.63 184 GLN C C 1
ATOM 7477 O O . GLN C 1 183 ? 12.718 48.346 100.619 1.00 21.01 184 GLN C O 1
ATOM 7483 N N . GLN C 1 184 ? 10.832 48.988 101.608 1.00 21.35 185 GLN C N 1
ATOM 7484 C CA . GLN C 1 184 ? 11.114 48.182 102.784 1.00 21.98 185 GLN C CA 1
ATOM 7485 C C . GLN C 1 184 ? 11.168 46.680 102.499 1.00 21.81 185 GLN C C 1
ATOM 7486 O O . GLN C 1 184 ? 11.981 45.958 103.100 1.00 21.93 185 GLN C O 1
ATOM 7492 N N . GLN C 1 185 ? 10.307 46.213 101.598 1.00 21.20 186 GLN C N 1
ATOM 7493 C CA . GLN C 1 185 ? 10.321 44.784 101.238 1.00 20.53 186 GLN C CA 1
ATOM 7494 C C . GLN C 1 185 ? 11.602 44.446 100.491 1.00 18.27 186 GLN C C 1
ATOM 7495 O O . GLN C 1 185 ? 12.227 43.447 100.824 1.00 20.71 186 GLN C O 1
ATOM 7501 N N . LEU C 1 186 ? 12.008 45.289 99.559 1.00 15.83 187 LEU C N 1
ATOM 7502 C CA . LEU C 1 186 ? 13.289 45.059 98.880 1.00 17.08 187 LEU C CA 1
ATOM 7503 C C . LEU C 1 186 ? 14.462 45.142 99.830 1.00 15.94 187 LEU C C 1
ATOM 7504 O O . LEU C 1 186 ? 15.416 44.404 99.682 1.00 17.79 187 LEU C O 1
ATOM 7509 N N . ILE C 1 187 ? 14.385 46.003 100.845 1.00 17.42 188 ILE C N 1
ATOM 7510 C CA . ILE C 1 187 ? 15.470 45.995 101.840 1.00 18.47 188 ILE C CA 1
ATOM 7511 C C . ILE C 1 187 ? 15.454 44.694 102.618 1.00 18.42 188 ILE C C 1
ATOM 7512 O O . ILE C 1 187 ? 16.518 44.082 102.836 1.00 21.72 188 ILE C O 1
ATOM 7517 N N . ASP C 1 188 ? 14.268 44.255 103.026 1.00 20.31 189 ASP C N 1
ATOM 7518 C CA . ASP C 1 188 ? 14.133 42.984 103.713 1.00 22.57 189 ASP C CA 1
ATOM 7519 C C . ASP C 1 188 ? 14.681 41.827 102.881 1.00 24.01 189 ASP C C 1
ATOM 7520 O O . ASP C 1 188 ? 15.205 40.865 103.466 1.00 31.29 189 ASP C O 1
ATOM 7525 N N . ASP C 1 189 ? 14.623 41.903 101.561 1.00 21.34 190 ASP C N 1
ATOM 7526 C CA . ASP C 1 189 ? 15.126 40.885 100.663 1.00 21.95 190 ASP C CA 1
ATOM 7527 C C . ASP C 1 189 ? 16.599 41.079 100.321 1.00 19.54 190 ASP C C 1
ATOM 7528 O O . ASP C 1 189 ? 17.218 40.229 99.663 1.00 23.58 190 ASP C O 1
ATOM 7533 N N . HIS C 1 190 ? 17.198 42.179 100.721 1.00 19.75 191 HIS C N 1
ATOM 7534 C CA . HIS C 1 190 ? 18.576 42.495 100.350 1.00 20.17 191 HIS C CA 1
ATOM 7535 C C . HIS C 1 190 ? 18.695 42.719 98.835 1.00 20.17 191 HIS C C 1
ATOM 7536 O O . HIS C 1 190 ? 19.687 42.418 98.189 1.00 21.74 191 HIS C O 1
ATOM 7543 N N . PHE C 1 191 ? 17.646 43.269 98.253 1.00 15.90 192 PHE C N 1
ATOM 7544 C CA . PHE C 1 191 ? 17.594 43.546 96.838 1.00 13.78 192 PHE C CA 1
ATOM 7545 C C . PHE C 1 191 ? 17.679 45.028 96.481 1.00 14.44 192 PHE C C 1
ATOM 7546 O O . PHE C 1 191 ? 17.744 45.333 95.305 1.00 15.13 192 PHE C O 1
ATOM 7554 N N . LEU C 1 192 ? 17.568 45.959 97.429 1.00 15.06 193 LEU C N 1
ATOM 7555 C CA . LEU C 1 192 ? 17.591 47.371 97.109 1.00 14.54 193 LEU C CA 1
ATOM 7556 C C . LEU C 1 192 ? 18.994 47.916 96.888 1.00 15.90 193 LEU C C 1
ATOM 7557 O O . LEU C 1 192 ? 19.920 47.491 97.567 1.00 19.12 193 LEU C O 1
ATOM 7562 N N . PHE C 1 193 ? 19.097 48.861 95.960 1.00 13.24 194 PHE C N 1
ATOM 7563 C CA . PHE C 1 193 ? 20.322 49.653 95.833 1.00 13.21 194 PHE C CA 1
ATOM 7564 C C . PHE C 1 193 ? 19.927 51.119 96.049 1.00 14.45 194 PHE C C 1
ATOM 7565 O O . PHE C 1 193 ? 18.788 51.440 95.757 1.00 15.21 194 PHE C O 1
ATOM 7573 N N . ASP C 1 194 ? 20.837 51.914 96.569 1.00 17.99 195 ASP C N 1
ATOM 7574 C CA . ASP C 1 194 ? 20.730 53.291 96.978 1.00 19.47 195 ASP C CA 1
ATOM 7575 C C . ASP C 1 194 ? 21.485 54.157 95.967 1.00 16.97 195 ASP C C 1
ATOM 7576 O O . ASP C 1 194 ? 22.259 53.642 95.158 1.00 14.22 195 ASP C O 1
ATOM 7581 N N . LYS C 1 195 ? 21.366 55.479 95.978 1.00 17.03 196 LYS C N 1
ATOM 7582 C CA . LYS C 1 195 ? 22.267 56.327 95.217 1.00 16.73 196 LYS C CA 1
ATOM 7583 C C . LYS C 1 195 ? 23.693 56.030 95.651 1.00 14.19 196 LYS C C 1
ATOM 7584 O O . LYS C 1 195 ? 23.929 55.969 96.882 1.00 13.91 196 LYS C O 1
ATOM 7590 N N . PRO C 1 196 ? 24.654 55.892 94.768 1.00 15.15 197 PRO C N 1
ATOM 7591 C CA . PRO C 1 196 ? 26.023 55.651 95.236 1.00 16.00 197 PRO C CA 1
ATOM 7592 C C . PRO C 1 196 ? 26.504 56.771 96.131 1.00 14.11 197 PRO C C 1
ATOM 7593 O O . PRO C 1 196 ? 26.196 57.936 95.928 1.00 16.05 197 PRO C O 1
ATOM 7597 N N . VAL C 1 197 ? 27.287 56.369 97.115 1.00 15.30 198 VAL C N 1
ATOM 7598 C CA . VAL C 1 197 ? 28.008 57.269 97.982 1.00 14.25 198 VAL C CA 1
ATOM 7599 C C . VAL C 1 197 ? 29.507 57.141 97.780 1.00 16.04 198 VAL C C 1
ATOM 7600 O O . VAL C 1 197 ? 30.280 57.927 98.311 1.00 18.32 198 VAL C O 1
ATOM 7604 N N . SER C 1 198 ? 29.981 56.158 97.038 1.00 15.50 199 SER C N 1
ATOM 7605 C CA . SER C 1 198 ? 31.428 56.075 96.877 1.00 15.21 199 SER C CA 1
ATOM 7606 C C . SER C 1 198 ? 31.995 57.268 96.110 1.00 14.64 199 SER C C 1
ATOM 7607 O O . SER C 1 198 ? 31.529 57.579 95.014 1.00 14.20 199 SER C O 1
ATOM 7610 N N . PRO C 1 199 ? 33.044 57.893 96.645 1.00 16.20 200 PRO C N 1
ATOM 7611 C CA . PRO C 1 199 ? 33.673 58.969 95.868 1.00 14.96 200 PRO C CA 1
ATOM 7612 C C . PRO C 1 199 ? 34.317 58.494 94.568 1.00 14.36 200 PRO C C 1
ATOM 7613 O O . PRO C 1 199 ? 34.504 59.327 93.681 1.00 15.01 200 PRO C O 1
ATOM 7617 N N . LEU C 1 200 ? 34.679 57.223 94.504 1.00 14.04 201 LEU C N 1
ATOM 7618 C CA . LEU C 1 200 ? 35.279 56.673 93.275 1.00 13.46 201 LEU C CA 1
ATOM 7619 C C . LEU C 1 200 ? 34.258 56.693 92.146 1.00 15.18 201 LEU C C 1
ATOM 7620 O O . LEU C 1 200 ? 34.549 56.998 91.000 1.00 15.80 201 LEU C O 1
ATOM 7625 N N . LEU C 1 201 ? 32.999 56.353 92.478 1.00 12.08 202 LEU C N 1
ATOM 7626 C CA . LEU C 1 201 ? 31.921 56.378 91.536 1.00 11.45 202 LEU C CA 1
ATOM 7627 C C . LEU C 1 201 ? 31.421 57.791 91.265 1.00 11.59 202 LEU C C 1
ATOM 7628 O O . LEU C 1 201 ? 31.188 58.187 90.115 1.00 12.08 202 LEU C O 1
ATOM 7633 N N . LEU C 1 202 ? 31.171 58.573 92.296 1.00 11.27 203 LEU C N 1
ATOM 7634 C CA . LEU C 1 202 ? 30.617 59.900 92.112 1.00 11.25 203 LEU C CA 1
ATOM 7635 C C . LEU C 1 202 ? 31.490 60.749 91.208 1.00 11.08 203 LEU C C 1
ATOM 7636 O O . LEU C 1 202 ? 30.980 61.535 90.397 1.00 11.49 203 LEU C O 1
ATOM 7641 N N . ALA C 1 203 ? 32.811 60.647 91.362 1.00 11.38 204 ALA C N 1
ATOM 7642 C CA . ALA C 1 203 ? 33.754 61.453 90.602 1.00 12.12 204 ALA C CA 1
ATOM 7643 C C . ALA C 1 203 ? 33.703 61.174 89.109 1.00 10.40 204 ALA C C 1
ATOM 7644 O O . ALA C 1 203 ? 34.199 61.975 88.355 1.00 12.53 204 ALA C O 1
ATOM 7646 N N . SER C 1 204 ? 33.114 60.041 88.689 1.00 11.12 205 SER C N 1
ATOM 7647 C CA . SER C 1 204 ? 33.050 59.640 87.296 1.00 11.35 205 SER C CA 1
ATOM 7648 C C . SER C 1 204 ? 31.827 60.188 86.592 1.00 11.36 205 SER C C 1
ATOM 7649 O O . SER C 1 204 ? 31.709 60.026 85.360 1.00 14.07 205 SER C O 1
ATOM 7652 N N . GLY C 1 205 ? 30.904 60.830 87.294 1.00 11.09 206 GLY C N 1
ATOM 7653 C CA . GLY C 1 205 ? 29.672 61.370 86.712 1.00 11.13 206 GLY C CA 1
ATOM 7654 C C . GLY C 1 205 ? 28.573 60.363 86.658 1.00 12.49 206 GLY C C 1
ATOM 7655 O O . GLY C 1 205 ? 27.538 60.652 86.081 1.00 12.60 206 GLY C O 1
ATOM 7656 N N . MET C 1 206 ? 28.741 59.154 87.202 1.00 11.35 207 MET C N 1
ATOM 7657 C CA . MET C 1 206 ? 27.712 58.143 86.939 1.00 11.21 207 MET C CA 1
ATOM 7658 C C . MET C 1 206 ? 26.415 58.320 87.706 1.00 11.22 207 MET C C 1
ATOM 7659 O O . MET C 1 206 ? 25.425 57.691 87.345 1.00 12.65 207 MET C O 1
ATOM 7664 N N . ALA C 1 207 ? 26.366 59.157 88.715 1.00 10.64 208 ALA C N 1
ATOM 7665 C CA . ALA C 1 207 ? 25.174 59.310 89.547 1.00 10.66 208 ALA C CA 1
ATOM 7666 C C . ALA C 1 207 ? 24.252 60.433 89.115 1.00 10.35 208 ALA C C 1
ATOM 7667 O O . ALA C 1 207 ? 23.289 60.728 89.808 1.00 12.90 208 ALA C O 1
ATOM 7669 N N . ARG C 1 208 ? 24.481 60.984 87.927 1.00 10.28 209 ARG C N 1
ATOM 7670 C CA . ARG C 1 208 ? 23.635 62.030 87.396 1.00 10.19 209 ARG C CA 1
ATOM 7671 C C . ARG C 1 208 ? 22.165 61.594 87.275 1.00 9.73 209 ARG C C 1
ATOM 7672 O O . ARG C 1 208 ? 21.834 60.451 86.974 1.00 11.80 209 ARG C O 1
ATOM 7680 N N . ASP C 1 209 ? 21.280 62.537 87.470 1.00 9.86 210 ASP C N 1
ATOM 7681 C CA . ASP C 1 209 ? 19.843 62.456 87.280 1.00 9.99 210 ASP C CA 1
ATOM 7682 C C . ASP C 1 209 ? 19.179 61.451 88.195 1.00 9.56 210 ASP C C 1
ATOM 7683 O O . ASP C 1 209 ? 18.059 61.016 87.946 1.00 12.27 210 ASP C O 1
ATOM 7688 N N . TRP C 1 210 ? 19.851 61.020 89.277 1.00 11.50 211 TRP C N 1
ATOM 7689 C CA . TRP C 1 210 ? 19.314 59.989 90.137 1.00 10.82 211 TRP C CA 1
ATOM 7690 C C . TRP C 1 210 ? 17.941 60.383 90.688 1.00 11.70 211 TRP C C 1
ATOM 7691 O O . TRP C 1 210 ? 17.787 61.540 91.108 1.00 13.81 211 TRP C O 1
ATOM 7702 N N . PRO C 1 211 ? 16.946 59.535 90.744 1.00 12.43 212 PRO C N 1
ATOM 7703 C CA . PRO C 1 211 ? 16.918 58.120 90.352 1.00 12.31 212 PRO C CA 1
ATOM 7704 C C . PRO C 1 211 ? 16.375 57.796 88.964 1.00 12.29 212 PRO C C 1
ATOM 7705 O O . PRO C 1 211 ? 15.908 56.682 88.671 1.00 12.03 212 PRO C O 1
ATOM 7709 N N . ASP C 1 212 ? 16.397 58.769 88.058 1.00 11.85 213 ASP C N 1
ATOM 7710 C CA . ASP C 1 212 ? 15.782 58.637 86.741 1.00 10.76 213 ASP C CA 1
ATOM 7711 C C . ASP C 1 212 ? 16.277 57.396 85.994 1.00 10.57 213 ASP C C 1
ATOM 7712 O O . ASP C 1 212 ? 17.468 57.197 85.810 1.00 10.91 213 ASP C O 1
ATOM 7717 N N . ALA C 1 213 ? 15.375 56.536 85.554 1.00 10.25 214 ALA C N 1
ATOM 7718 C CA . ALA C 1 213 ? 15.624 55.348 84.748 1.00 10.31 214 ALA C CA 1
ATOM 7719 C C . ALA C 1 213 ? 16.404 54.271 85.466 1.00 9.89 214 ALA C C 1
ATOM 7720 O O . ALA C 1 213 ? 16.880 53.326 84.842 1.00 11.19 214 ALA C O 1
ATOM 7722 N N . ARG C 1 214 ? 16.467 54.320 86.809 1.00 10.76 215 ARG C N 1
ATOM 7723 C CA . ARG C 1 214 ? 17.012 53.246 87.588 1.00 9.93 215 ARG C CA 1
ATOM 7724 C C . ARG C 1 214 ? 15.894 52.377 88.138 1.00 10.81 215 ARG C C 1
ATOM 7725 O O . ARG C 1 214 ? 14.813 52.838 88.510 1.00 12.44 215 ARG C O 1
ATOM 7733 N N . GLY C 1 215 ? 16.181 51.050 88.224 1.00 12.18 216 GLY C N 1
ATOM 7734 C CA . GLY C 1 215 ? 15.149 50.150 88.686 1.00 12.11 216 GLY C CA 1
ATOM 7735 C C . GLY C 1 215 ? 15.704 48.812 89.120 1.00 10.47 216 GLY C C 1
ATOM 7736 O O . GLY C 1 215 ? 16.868 48.496 88.898 1.00 12.07 216 GLY C O 1
ATOM 7737 N N . ILE C 1 216 ? 14.831 48.044 89.721 1.00 11.90 217 ILE C N 1
ATOM 7738 C CA . ILE C 1 216 ? 15.099 46.730 90.279 1.00 12.74 217 ILE C CA 1
ATOM 7739 C C . ILE C 1 216 ? 14.092 45.717 89.766 1.00 13.64 217 ILE C C 1
ATOM 7740 O O . ILE C 1 216 ? 12.897 45.990 89.881 1.00 14.33 217 ILE C O 1
ATOM 7745 N N . TRP C 1 217 ? 14.470 44.592 89.238 1.00 12.32 218 TRP C N 1
ATOM 7746 C CA . TRP C 1 217 ? 13.616 43.517 88.801 1.00 13.80 218 TRP C CA 1
ATOM 7747 C C . TRP C 1 217 ? 14.019 42.270 89.551 1.00 14.41 218 TRP C C 1
ATOM 7748 O O . TRP C 1 217 ? 15.207 42.033 89.752 1.00 14.53 218 TRP C O 1
ATOM 7759 N N . HIS C 1 218 ? 13.038 41.465 89.979 1.00 13.96 219 HIS C N 1
ATOM 7760 C CA . HIS C 1 218 ? 13.408 40.156 90.515 1.00 13.99 219 HIS C CA 1
ATOM 7761 C C . HIS C 1 218 ? 12.284 39.180 90.184 1.00 13.40 219 HIS C C 1
ATOM 7762 O O . HIS C 1 218 ? 11.120 39.537 90.003 1.00 13.65 219 HIS C O 1
ATOM 7769 N N . ASN C 1 219 ? 12.675 37.903 90.176 1.00 13.57 220 ASN C N 1
ATOM 7770 C CA . ASN C 1 219 ? 11.678 36.842 89.932 1.00 14.41 220 ASN C CA 1
ATOM 7771 C C . ASN C 1 219 ? 10.887 36.629 91.211 1.00 16.00 220 ASN C C 1
ATOM 7772 O O . ASN C 1 219 ? 11.246 36.969 92.342 1.00 16.18 220 ASN C O 1
ATOM 7777 N N . ASP C 1 220 ? 9.712 36.040 91.008 1.00 17.45 221 ASP C N 1
ATOM 7778 C CA . ASP C 1 220 ? 8.790 35.798 92.130 1.00 17.40 221 ASP C CA 1
ATOM 7779 C C . ASP C 1 220 ? 9.438 34.893 93.174 1.00 17.89 221 ASP C C 1
ATOM 7780 O O . ASP C 1 220 ? 9.139 35.071 94.375 1.00 18.21 221 ASP C O 1
ATOM 7785 N N . ASN C 1 221 ? 10.279 33.949 92.703 1.00 17.09 222 ASN C N 1
ATOM 7786 C CA . ASN C 1 221 ? 10.932 33.055 93.665 1.00 18.78 222 ASN C CA 1
ATOM 7787 C C . ASN C 1 221 ? 12.076 33.702 94.455 1.00 17.51 222 ASN C C 1
ATOM 7788 O O . ASN C 1 221 ? 12.619 33.100 95.385 1.00 19.55 222 ASN C O 1
ATOM 7793 N N . LYS C 1 222 ? 12.468 34.902 94.110 1.00 16.93 223 LYS C N 1
ATOM 7794 C CA . LYS C 1 222 ? 13.528 35.672 94.718 1.00 16.15 223 LYS C CA 1
ATOM 7795 C C . LYS C 1 222 ? 14.882 34.952 94.667 1.00 16.91 223 LYS C C 1
ATOM 7796 O O . LYS C 1 222 ? 15.678 34.963 95.594 1.00 20.52 223 LYS C O 1
ATOM 7802 N N . THR C 1 223 ? 15.148 34.380 93.502 1.00 16.51 224 THR C N 1
ATOM 7803 C CA . THR C 1 223 ? 16.409 33.720 93.210 1.00 15.51 224 THR C CA 1
ATOM 7804 C C . THR C 1 223 ? 17.175 34.336 92.044 1.00 15.17 224 THR C C 1
ATOM 7805 O O . THR C 1 223 ? 18.286 33.932 91.696 1.00 15.36 224 THR C O 1
ATOM 7809 N N . PHE C 1 224 ? 16.607 35.351 91.390 1.00 14.66 225 PHE C N 1
ATOM 7810 C CA . PHE C 1 224 ? 17.232 36.013 90.265 1.00 13.20 225 PHE C CA 1
ATOM 7811 C C . PHE C 1 224 ? 16.843 37.469 90.349 1.00 12.96 225 PHE C C 1
ATOM 7812 O O . PHE C 1 224 ? 15.661 37.839 90.393 1.00 14.39 225 PHE C O 1
ATOM 7820 N N . LEU C 1 225 ? 17.849 38.321 90.378 1.00 13.45 226 LEU C N 1
ATOM 7821 C CA . LEU C 1 225 ? 17.747 39.750 90.585 1.00 13.01 226 LEU C CA 1
ATOM 7822 C C . LEU C 1 225 ? 18.510 40.509 89.510 1.00 13.34 226 LEU C C 1
ATOM 7823 O O . LEU C 1 225 ? 19.631 40.173 89.149 1.00 14.32 226 LEU C O 1
ATOM 7828 N N . VAL C 1 226 ? 17.898 41.616 89.039 1.00 13.08 227 VAL C N 1
ATOM 7829 C CA . VAL C 1 226 ? 18.536 42.476 88.065 1.00 11.91 227 VAL C CA 1
ATOM 7830 C C . VAL C 1 226 ? 18.375 43.936 88.500 1.00 11.92 227 VAL C C 1
ATOM 7831 O O . VAL C 1 226 ? 17.286 44.397 88.858 1.00 13.81 227 VAL C O 1
ATOM 7835 N N . TRP C 1 227 ? 19.511 44.627 88.485 1.00 10.76 228 TRP C N 1
ATOM 7836 C CA . TRP C 1 227 ? 19.568 46.051 88.743 1.00 11.18 228 TRP C CA 1
ATOM 7837 C C . TRP C 1 227 ? 19.822 46.759 87.419 1.00 11.43 228 TRP C C 1
ATOM 7838 O O . TRP C 1 227 ? 20.732 46.371 86.682 1.00 12.02 228 TRP C O 1
ATOM 7849 N N . ILE C 1 228 ? 19.050 47.803 87.130 1.00 11.36 229 ILE C N 1
ATOM 7850 C CA . ILE C 1 228 ? 19.109 48.541 85.871 1.00 10.94 229 ILE C CA 1
ATOM 7851 C C . ILE C 1 228 ? 19.672 49.933 86.089 1.00 11.03 229 ILE C C 1
ATOM 7852 O O . ILE C 1 228 ? 19.103 50.662 86.904 1.00 10.39 229 ILE C O 1
ATOM 7857 N N . ASN C 1 229 ? 20.728 50.274 85.332 1.00 10.21 230 ASN C N 1
ATOM 7858 C CA . ASN C 1 229 ? 21.305 51.603 85.253 1.00 10.30 230 ASN C CA 1
ATOM 7859 C C . ASN C 1 229 ? 21.927 52.094 86.547 1.00 10.10 230 ASN C C 1
ATOM 7860 O O . ASN C 1 229 ? 21.990 53.323 86.759 1.00 11.27 230 ASN C O 1
ATOM 7865 N N . GLU C 1 230 ? 22.495 51.192 87.343 1.00 10.74 231 GLU C N 1
ATOM 7866 C CA . GLU C 1 230 ? 23.277 51.595 88.529 1.00 11.31 231 GLU C CA 1
ATOM 7867 C C . GLU C 1 230 ? 24.727 51.732 88.089 1.00 12.08 231 GLU C C 1
ATOM 7868 O O . GLU C 1 230 ? 25.038 52.663 87.333 1.00 12.39 231 GLU C O 1
ATOM 7874 N N . GLU C 1 231 ? 25.668 50.900 88.494 1.00 12.47 232 GLU C N 1
ATOM 7875 C CA . GLU C 1 231 ? 27.066 51.008 88.131 1.00 13.12 232 GLU C CA 1
ATOM 7876 C C . GLU C 1 231 ? 27.333 50.627 86.666 1.00 11.68 232 GLU C C 1
ATOM 7877 O O . GLU C 1 231 ? 28.288 51.133 86.032 1.00 15.21 232 GLU C O 1
ATOM 7883 N N . ASP C 1 232 ? 26.491 49.758 86.140 1.00 11.75 233 ASP C N 1
ATOM 7884 C CA . ASP C 1 232 ? 26.551 49.341 84.721 1.00 10.70 233 ASP C CA 1
ATOM 7885 C C . ASP C 1 232 ? 25.117 49.289 84.211 1.00 10.49 233 ASP C C 1
ATOM 7886 O O . ASP C 1 232 ? 24.175 49.413 85.017 1.00 10.89 233 ASP C O 1
ATOM 7891 N N . HIS C 1 233 ? 24.939 49.098 82.890 1.00 10.74 234 HIS C N 1
ATOM 7892 C CA . HIS C 1 233 ? 23.573 49.047 82.381 1.00 10.58 234 HIS C CA 1
ATOM 7893 C C . HIS C 1 233 ? 22.741 47.997 83.110 1.00 10.31 234 HIS C C 1
ATOM 7894 O O . HIS C 1 233 ? 21.595 48.274 83.504 1.00 10.91 234 HIS C O 1
ATOM 7901 N N . LEU C 1 234 ? 23.332 46.817 83.280 1.00 11.29 235 LEU C N 1
ATOM 7902 C CA . LEU C 1 234 ? 22.683 45.716 83.976 1.00 11.20 235 LEU C CA 1
ATOM 7903 C C . LEU C 1 234 ? 23.647 45.063 84.968 1.00 10.84 235 LEU C C 1
ATOM 7904 O O . LEU C 1 234 ? 24.786 44.880 84.620 1.00 11.70 235 LEU C O 1
ATOM 7909 N N . ARG C 1 235 ? 23.080 44.718 86.131 1.00 10.19 236 ARG C N 1
ATOM 7910 C CA . ARG C 1 235 ? 23.768 43.839 87.082 1.00 12.44 236 ARG C CA 1
ATOM 7911 C C . ARG C 1 235 ? 22.819 42.666 87.293 1.00 11.87 236 ARG C C 1
ATOM 7912 O O . ARG C 1 235 ? 21.640 42.896 87.547 1.00 12.85 236 ARG C O 1
ATOM 7920 N N . VAL C 1 236 ? 23.339 41.458 87.147 1.00 12.54 237 VAL C N 1
ATOM 7921 C CA . VAL C 1 236 ? 22.525 40.248 87.175 1.00 12.44 237 VAL C CA 1
ATOM 7922 C C . VAL C 1 236 ? 23.072 39.327 88.262 1.00 12.14 237 VAL C C 1
ATOM 7923 O O . VAL C 1 236 ? 24.273 39.032 88.286 1.00 13.98 237 VAL C O 1
ATOM 7927 N N . ILE C 1 237 ? 22.174 38.934 89.179 1.00 12.09 238 ILE C N 1
ATOM 7928 C CA . ILE C 1 237 ? 22.551 38.137 90.327 1.00 13.04 238 ILE C CA 1
ATOM 7929 C C . ILE C 1 237 ? 21.614 36.945 90.493 1.00 12.20 238 ILE C C 1
ATOM 7930 O O . ILE C 1 237 ? 20.422 37.116 90.503 1.00 15.82 238 ILE C O 1
ATOM 7935 N N . SER C 1 238 ? 22.206 35.766 90.607 1.00 14.41 239 SER C N 1
ATOM 7936 C CA . SER C 1 238 ? 21.493 34.544 90.938 1.00 13.88 239 SER C CA 1
ATOM 7937 C C . SER C 1 238 ? 21.867 34.135 92.347 1.00 14.97 239 SER C C 1
ATOM 7938 O O . SER C 1 238 ? 23.064 34.195 92.672 1.00 14.88 239 SER C O 1
ATOM 7941 N N . MET C 1 239 ? 20.904 33.732 93.141 1.00 14.93 240 MET C N 1
ATOM 7942 C CA . MET C 1 239 ? 21.234 33.366 94.512 1.00 16.35 240 MET C CA 1
ATOM 7943 C C . MET C 1 239 ? 20.215 32.372 95.076 1.00 19.01 240 MET C C 1
ATOM 7944 O O . MET C 1 239 ? 19.068 32.302 94.668 1.00 21.66 240 MET C O 1
ATOM 7952 N N . GLN C 1 240 ? 20.704 31.571 95.997 1.00 20.78 241 GLN C N 1
ATOM 7953 C CA . GLN C 1 240 ? 19.937 30.607 96.748 1.00 24.40 241 GLN C CA 1
ATOM 7954 C C . GLN C 1 240 ? 20.500 30.522 98.173 1.00 20.13 241 GLN C C 1
ATOM 7955 O O . GLN C 1 240 ? 21.703 30.594 98.386 1.00 17.78 241 GLN C O 1
ATOM 7961 N N . LYS C 1 241 ? 19.632 30.314 99.163 1.00 19.20 242 LYS C N 1
ATOM 7962 C CA . LYS C 1 241 ? 20.033 29.899 100.484 1.00 19.28 242 LYS C CA 1
ATOM 7963 C C . LYS C 1 241 ? 20.660 28.500 100.314 1.00 17.50 242 LYS C C 1
ATOM 7964 O O . LYS C 1 241 ? 20.251 27.704 99.440 1.00 20.76 242 LYS C O 1
ATOM 7970 N N . GLY C 1 242 ? 21.654 28.180 101.139 1.00 18.17 243 GLY C N 1
ATOM 7971 C CA . GLY C 1 242 ? 22.311 26.884 101.112 1.00 17.65 243 GLY C CA 1
ATOM 7972 C C . GLY C 1 242 ? 23.488 26.838 100.158 1.00 17.37 243 GLY C C 1
ATOM 7973 O O . GLY C 1 242 ? 24.022 27.842 99.706 1.00 16.20 243 GLY C O 1
ATOM 7974 N N . GLY C 1 243 ? 23.882 25.615 99.842 1.00 17.73 244 GLY C N 1
ATOM 7975 C CA . GLY C 1 243 ? 25.070 25.301 99.138 1.00 19.37 244 GLY C CA 1
ATOM 7976 C C . GLY C 1 243 ? 24.980 24.687 97.792 1.00 19.51 244 GLY C C 1
ATOM 7977 O O . GLY C 1 243 ? 25.965 24.160 97.305 1.00 20.92 244 GLY C O 1
ATOM 7978 N N . ASN C 1 244 ? 23.864 24.781 97.096 1.00 18.74 245 ASN C N 1
ATOM 7979 C CA . ASN C 1 244 ? 23.804 24.234 95.749 1.00 18.05 245 ASN C CA 1
ATOM 7980 C C . ASN C 1 244 ? 24.204 25.317 94.724 1.00 16.11 245 ASN C C 1
ATOM 7981 O O . ASN C 1 244 ? 23.369 25.939 94.063 1.00 19.15 245 ASN C O 1
ATOM 7986 N N . MET C 1 245 ? 25.518 25.481 94.658 1.00 16.63 246 MET C N 1
ATOM 7987 C CA . MET C 1 245 ? 26.104 26.458 93.753 1.00 14.67 246 MET C CA 1
ATOM 7988 C C . MET C 1 245 ? 25.845 26.070 92.308 1.00 17.61 246 MET C C 1
ATOM 7989 O O . MET C 1 245 ? 25.665 26.916 91.433 1.00 18.31 246 MET C O 1
ATOM 7994 N N . LYS C 1 246 ? 25.817 24.749 92.061 1.00 19.30 247 LYS C N 1
ATOM 7995 C CA . LYS C 1 246 ? 25.454 24.312 90.721 1.00 18.02 247 LYS C CA 1
ATOM 7996 C C . LYS C 1 246 ? 24.081 24.807 90.321 1.00 19.21 247 LYS C C 1
ATOM 7997 O O . LYS C 1 246 ? 23.920 25.319 89.192 1.00 17.72 247 LYS C O 1
ATOM 8003 N N . GLU C 1 247 ? 23.047 24.705 91.142 1.00 18.15 248 GLU C N 1
ATOM 8004 C CA . GLU C 1 247 ? 21.731 25.218 90.774 1.00 18.64 248 GLU C CA 1
ATOM 8005 C C . GLU C 1 247 ? 21.789 26.737 90.567 1.00 17.76 248 GLU C C 1
ATOM 8006 O O . GLU C 1 247 ? 21.188 27.273 89.656 1.00 18.57 248 GLU C O 1
ATOM 8012 N N . VAL C 1 248 ? 22.500 27.456 91.430 1.00 15.98 249 VAL C N 1
ATOM 8013 C CA . VAL C 1 248 ? 22.616 28.903 91.304 1.00 14.68 249 VAL C CA 1
ATOM 8014 C C . VAL C 1 248 ? 23.268 29.263 89.978 1.00 15.76 249 VAL C C 1
ATOM 8015 O O . VAL C 1 248 ? 22.776 30.162 89.282 1.00 16.38 249 VAL C O 1
ATOM 8019 N N . PHE C 1 249 ? 24.332 28.563 89.617 1.00 15.13 250 PHE C N 1
ATOM 8020 C CA . PHE C 1 249 ? 25.042 28.887 88.367 1.00 15.69 250 PHE C CA 1
ATOM 8021 C C . PHE C 1 249 ? 24.194 28.501 87.182 1.00 16.30 250 PHE C C 1
ATOM 8022 O O . PHE C 1 249 ? 24.193 29.220 86.186 1.00 18.29 250 PHE C O 1
ATOM 8030 N N . THR C 1 250 ? 23.481 27.371 87.263 1.00 17.06 251 THR C N 1
ATOM 8031 C CA . THR C 1 250 ? 22.583 26.958 86.174 1.00 17.80 251 THR C CA 1
ATOM 8032 C C . THR C 1 250 ? 21.547 28.037 85.916 1.00 15.60 251 THR C C 1
ATOM 8033 O O . THR C 1 250 ? 21.335 28.375 84.749 1.00 18.69 251 THR C O 1
ATOM 8037 N N . ARG C 1 251 ? 20.940 28.560 86.974 1.00 18.60 252 ARG C N 1
ATOM 8038 C CA . ARG C 1 251 ? 19.938 29.634 86.778 1.00 18.35 252 ARG C CA 1
ATOM 8039 C C . ARG C 1 251 ? 20.566 30.895 86.212 1.00 18.45 252 ARG C C 1
ATOM 8040 O O . ARG C 1 251 ? 19.988 31.528 85.343 1.00 16.25 252 ARG C O 1
ATOM 8048 N N . PHE C 1 252 ? 21.739 31.239 86.722 1.00 16.90 253 PHE C N 1
ATOM 8049 C CA . PHE C 1 252 ? 22.504 32.400 86.204 1.00 15.80 253 PHE C CA 1
ATOM 8050 C C . PHE C 1 252 ? 22.698 32.307 84.699 1.00 14.51 253 PHE C C 1
ATOM 8051 O O . PHE C 1 252 ? 22.436 33.246 83.961 1.00 16.13 253 PHE C O 1
ATOM 8059 N N . CYS C 1 253 ? 23.193 31.143 84.239 1.00 15.44 254 CYS C N 1
ATOM 8060 C CA . CYS C 1 253 ? 23.459 30.934 82.817 1.00 16.46 254 CYS C CA 1
ATOM 8061 C C . CYS C 1 253 ? 22.212 31.021 81.966 1.00 17.90 254 CYS C C 1
ATOM 8062 O O . CYS C 1 253 ? 22.151 31.672 80.886 1.00 19.81 254 CYS C O 1
ATOM 8065 N N . THR C 1 254 ? 21.170 30.322 82.401 1.00 18.44 255 THR C N 1
ATOM 8066 C CA . THR C 1 254 ? 19.982 30.326 81.540 1.00 20.27 255 THR C CA 1
ATOM 8067 C C . THR C 1 254 ? 19.280 31.678 81.601 1.00 22.21 255 THR C C 1
ATOM 8068 O O . THR C 1 254 ? 18.757 32.115 80.586 1.00 20.24 255 THR C O 1
ATOM 8072 N N . GLY C 1 255 ? 19.267 32.373 82.731 1.00 17.56 256 GLY C N 1
ATOM 8073 C CA . GLY C 1 255 ? 18.686 33.700 82.734 1.00 15.10 256 GLY C CA 1
ATOM 8074 C C . GLY C 1 255 ? 19.452 34.609 81.805 1.00 14.23 256 GLY C C 1
ATOM 8075 O O . GLY C 1 255 ? 18.833 35.348 81.038 1.00 16.74 256 GLY C O 1
ATOM 8076 N N . LEU C 1 256 ? 20.790 34.605 81.851 1.00 15.97 257 LEU C N 1
ATOM 8077 C CA . LEU C 1 256 ? 21.544 35.470 80.927 1.00 15.14 257 LEU C CA 1
ATOM 8078 C C . LEU C 1 256 ? 21.284 35.116 79.466 1.00 14.59 257 LEU C C 1
ATOM 8079 O O . LEU C 1 256 ? 21.105 36.007 78.626 1.00 17.13 257 LEU C O 1
ATOM 8084 N N . THR C 1 257 ? 21.254 33.823 79.149 1.00 16.82 258 THR C N 1
ATOM 8085 C CA . THR C 1 257 ? 20.983 33.354 77.781 1.00 17.30 258 THR C CA 1
ATOM 8086 C C . THR C 1 257 ? 19.615 33.821 77.321 1.00 16.63 258 THR C C 1
ATOM 8087 O O . THR C 1 257 ? 19.468 34.366 76.204 1.00 18.68 258 THR C O 1
ATOM 8091 N N . GLN C 1 258 ? 18.624 33.659 78.198 1.00 16.88 259 GLN C N 1
ATOM 8092 C CA . GLN C 1 258 ? 17.261 34.071 77.825 1.00 17.45 259 GLN C CA 1
ATOM 8093 C C . GLN C 1 258 ? 17.152 35.572 77.610 1.00 17.17 259 GLN C C 1
ATOM 8094 O O . GLN C 1 258 ? 16.520 36.033 76.652 1.00 19.00 259 GLN C O 1
ATOM 8100 N N . ILE C 1 259 ? 17.768 36.354 78.485 1.00 16.04 260 ILE C N 1
ATOM 8101 C CA . ILE C 1 259 ? 17.750 37.802 78.347 1.00 15.49 260 ILE C CA 1
ATOM 8102 C C . ILE C 1 259 ? 18.395 38.220 77.035 1.00 16.49 260 ILE C C 1
ATOM 8103 O O . ILE C 1 259 ? 17.917 39.027 76.253 1.00 17.16 260 ILE C O 1
ATOM 8108 N N . GLU C 1 260 ? 19.580 37.669 76.761 1.00 17.14 261 GLU C N 1
ATOM 8109 C CA . GLU C 1 260 ? 20.295 37.967 75.535 1.00 17.87 261 GLU C CA 1
ATOM 8110 C C . GLU C 1 260 ? 19.502 37.632 74.284 1.00 17.12 261 GLU C C 1
ATOM 8111 O O . GLU C 1 260 ? 19.494 38.390 73.302 1.00 19.23 261 GLU C O 1
ATOM 8117 N N . THR C 1 261 ? 18.832 36.510 74.302 1.00 19.07 262 THR C N 1
ATOM 8118 C CA . THR C 1 261 ? 17.981 36.133 73.158 1.00 21.28 262 THR C CA 1
ATOM 8119 C C . THR C 1 261 ? 16.848 37.117 72.933 1.00 18.46 262 THR C C 1
ATOM 8120 O O . THR C 1 261 ? 16.478 37.533 71.836 1.00 19.63 262 THR C O 1
ATOM 8124 N N . LEU C 1 262 ? 16.249 37.576 74.033 1.00 19.86 263 LEU C N 1
ATOM 8125 C CA . LEU C 1 262 ? 15.192 38.587 73.980 1.00 19.50 263 LEU C CA 1
ATOM 8126 C C . LEU C 1 262 ? 15.734 39.900 73.443 1.00 20.61 263 LEU C C 1
ATOM 8127 O O . LEU C 1 262 ? 15.125 40.562 72.615 1.00 19.91 263 LEU C O 1
ATOM 8132 N N . PHE C 1 263 ? 16.928 40.344 73.837 1.00 18.53 264 PHE C N 1
ATOM 8133 C CA . PHE C 1 263 ? 17.540 41.554 73.282 1.00 17.82 264 PHE C CA 1
ATOM 8134 C C . PHE C 1 263 ? 17.830 41.396 71.807 1.00 18.29 264 PHE C C 1
ATOM 8135 O O . PHE C 1 263 ? 17.565 42.305 71.038 1.00 19.25 264 PHE C O 1
ATOM 8143 N N . LYS C 1 264 ? 18.340 40.206 71.454 1.00 19.02 265 LYS C N 1
ATOM 8144 C CA . LYS C 1 264 ? 18.633 40.011 70.053 1.00 19.24 265 LYS C CA 1
ATOM 8145 C C . LYS C 1 264 ? 17.372 40.075 69.192 1.00 19.75 265 LYS C C 1
ATOM 8146 O O . LYS C 1 264 ? 17.500 40.563 68.051 1.00 20.89 265 LYS C O 1
ATOM 8152 N N . SER C 1 265 ? 16.219 39.677 69.697 1.00 19.81 266 SER C N 1
ATOM 8153 C CA . SER C 1 265 ? 14.973 39.767 68.973 1.00 24.57 266 SER C CA 1
ATOM 8154 C C . SER C 1 265 ? 14.563 41.206 68.645 1.00 21.90 266 SER C C 1
ATOM 8155 O O . SER C 1 265 ? 13.768 41.476 67.723 1.00 29.58 266 SER C O 1
ATOM 8158 N N . LYS C 1 266 ? 15.103 42.139 69.409 1.00 23.62 267 LYS C N 1
ATOM 8159 C CA . LYS C 1 266 ? 14.847 43.570 69.248 1.00 24.36 267 LYS C CA 1
ATOM 8160 C C . LYS C 1 266 ? 16.058 44.271 68.640 1.00 21.90 267 LYS C C 1
ATOM 8161 O O . LYS C 1 266 ? 16.141 45.499 68.548 1.00 24.13 267 LYS C O 1
ATOM 8167 N N . ASN C 1 267 ? 17.032 43.513 68.180 1.00 20.91 268 ASN C N 1
ATOM 8168 C CA . ASN C 1 267 ? 18.266 43.925 67.522 1.00 21.25 268 ASN C CA 1
ATOM 8169 C C . ASN C 1 267 ? 19.271 44.636 68.407 1.00 20.28 268 ASN C C 1
ATOM 8170 O O . ASN C 1 267 ? 20.037 45.519 67.991 1.00 21.90 268 ASN C O 1
ATOM 8178 N N . TYR C 1 268 ? 19.312 44.229 69.664 1.00 17.97 269 TYR C N 1
ATOM 8179 C CA . TYR C 1 268 ? 20.287 44.688 70.655 1.00 17.36 269 TYR C CA 1
ATOM 8180 C C . TYR C 1 268 ? 21.112 43.479 71.084 1.00 15.73 269 TYR C C 1
ATOM 8181 O O . TYR C 1 268 ? 20.658 42.336 71.060 1.00 18.23 269 TYR C O 1
ATOM 8190 N N . GLU C 1 269 ? 22.338 43.785 71.517 1.00 16.39 270 GLU C N 1
ATOM 8191 C CA . GLU C 1 269 ? 23.239 42.778 72.037 1.00 16.58 270 GLU C CA 1
ATOM 8192 C C . GLU C 1 269 ? 24.148 43.352 73.124 1.00 14.99 270 GLU C C 1
ATOM 8193 O O . GLU C 1 269 ? 24.189 44.551 73.347 1.00 14.76 270 GLU C O 1
ATOM 8199 N N . PHE C 1 270 ? 24.850 42.445 73.784 1.00 14.60 271 PHE C N 1
ATOM 8200 C CA . PHE C 1 270 ? 25.833 42.855 74.756 1.00 13.53 271 PHE C CA 1
ATOM 8201 C C . PHE C 1 270 ? 27.137 43.308 74.155 1.00 14.00 271 PHE C C 1
ATOM 8202 O O . PHE C 1 270 ? 27.612 42.877 73.103 1.00 17.05 271 PHE C O 1
ATOM 8210 N N . MET C 1 271 ? 27.786 44.275 74.850 1.00 13.33 272 MET C N 1
ATOM 8211 C CA . MET C 1 271 ? 29.136 44.642 74.441 1.00 13.34 272 MET C CA 1
ATOM 8212 C C . MET C 1 271 ? 30.101 43.514 74.825 1.00 11.85 272 MET C C 1
ATOM 8213 O O . MET C 1 271 ? 30.184 43.148 76.009 1.00 13.37 272 MET C O 1
ATOM 8218 N N . TRP C 1 272 ? 30.838 42.965 73.853 1.00 13.99 273 TRP C N 1
ATOM 8219 C CA . TRP C 1 272 ? 31.770 41.874 74.117 1.00 13.44 273 TRP C CA 1
ATOM 8220 C C . TRP C 1 272 ? 32.832 41.854 73.029 1.00 13.23 273 TRP C C 1
ATOM 8221 O O . TRP C 1 272 ? 32.533 42.157 71.870 1.00 14.55 273 TRP C O 1
ATOM 8232 N N . ASN C 1 273 ? 34.028 41.461 73.392 1.00 15.19 274 ASN C N 1
ATOM 8233 C CA . ASN C 1 273 ? 35.046 41.198 72.366 1.00 13.49 274 ASN C CA 1
ATOM 8234 C C . ASN C 1 273 ? 35.916 40.065 72.914 1.00 14.82 274 ASN C C 1
ATOM 8235 O O . ASN C 1 273 ? 35.905 39.789 74.116 1.00 15.11 274 ASN C O 1
ATOM 8240 N N . PRO C 1 274 ? 36.645 39.407 72.003 1.00 15.80 275 PRO C N 1
ATOM 8241 C CA . PRO C 1 274 ? 37.445 38.249 72.420 1.00 17.65 275 PRO C CA 1
ATOM 8242 C C . PRO C 1 274 ? 38.709 38.546 73.223 1.00 16.39 275 PRO C C 1
ATOM 8243 O O . PRO C 1 274 ? 39.414 37.614 73.656 1.00 20.89 275 PRO C O 1
ATOM 8247 N N . HIS C 1 275 ? 39.033 39.809 73.446 1.00 18.01 276 HIS C N 1
ATOM 8248 C CA . HIS C 1 275 ? 40.222 40.223 74.203 1.00 17.00 276 HIS C CA 1
ATOM 8249 C C . HIS C 1 275 ? 39.802 40.607 75.649 1.00 16.89 276 HIS C C 1
ATOM 8250 O O . HIS C 1 275 ? 40.402 40.155 76.632 1.00 15.41 276 HIS C O 1
ATOM 8257 N N . LEU C 1 276 ? 38.778 41.432 75.762 1.00 17.44 277 LEU C N 1
ATOM 8258 C CA . LEU C 1 276 ? 38.258 41.911 77.040 1.00 14.25 277 LEU C CA 1
ATOM 8259 C C . LEU C 1 276 ? 37.010 41.211 77.536 1.00 13.74 277 LEU C C 1
ATOM 8260 O O . LEU C 1 276 ? 36.555 41.551 78.637 1.00 15.26 277 LEU C O 1
ATOM 8265 N N . GLY C 1 277 ? 36.454 40.258 76.769 1.00 15.12 278 GLY C N 1
ATOM 8266 C CA . GLY C 1 277 ? 35.187 39.719 77.219 1.00 15.20 278 GLY C CA 1
ATOM 8267 C C . GLY C 1 277 ? 34.094 40.745 77.260 1.00 14.22 278 GLY C C 1
ATOM 8268 O O . GLY C 1 277 ? 33.999 41.620 76.385 1.00 12.77 278 GLY C O 1
ATOM 8269 N N . TYR C 1 278 ? 33.239 40.642 78.296 1.00 13.51 279 TYR C N 1
ATOM 8270 C CA . TYR C 1 278 ? 32.140 41.604 78.454 1.00 13.45 279 TYR C CA 1
ATOM 8271 C C . TYR C 1 278 ? 32.651 42.956 78.893 1.00 12.59 279 TYR C C 1
ATOM 8272 O O . TYR C 1 278 ? 33.397 43.098 79.873 1.00 14.12 279 TYR C O 1
ATOM 8281 N N . ILE C 1 279 ? 32.286 44.009 78.161 1.00 12.16 280 ILE C N 1
ATOM 8282 C CA . ILE C 1 279 ? 32.761 45.345 78.429 1.00 11.67 280 ILE C CA 1
ATOM 8283 C C . ILE C 1 279 ? 31.895 46.015 79.496 1.00 11.63 280 ILE C C 1
ATOM 8284 O O . ILE C 1 279 ? 30.648 45.964 79.384 1.00 12.64 280 ILE C O 1
ATOM 8289 N N . LEU C 1 280 ? 32.558 46.580 80.504 1.00 11.16 281 LEU C N 1
ATOM 8290 C CA . LEU C 1 280 ? 31.898 47.244 81.630 1.00 10.93 281 LEU C CA 1
ATOM 8291 C C . LEU C 1 280 ? 32.681 48.524 81.927 1.00 10.48 281 LEU C C 1
ATOM 8292 O O . LEU C 1 280 ? 33.790 48.753 81.428 1.00 11.83 281 LEU C O 1
ATOM 8297 N N . THR C 1 281 ? 32.056 49.388 82.729 1.00 10.47 282 THR C N 1
ATOM 8298 C CA . THR C 1 281 ? 32.587 50.695 83.038 1.00 10.18 282 THR C CA 1
ATOM 8299 C C . THR C 1 281 ? 33.957 50.663 83.701 1.00 10.96 282 THR C C 1
ATOM 8300 O O . THR C 1 281 ? 34.872 51.385 83.319 1.00 11.25 282 THR C O 1
ATOM 8304 N N . CYS C 1 282 ? 34.132 49.806 84.704 1.00 12.15 283 CYS C N 1
ATOM 8305 C CA . CYS C 1 282 ? 35.361 49.716 85.436 1.00 11.24 283 CYS C CA 1
ATOM 8306 C C . CYS C 1 282 ? 36.271 48.616 84.909 1.00 11.52 283 CYS C C 1
ATOM 8307 O O . CYS C 1 282 ? 35.841 47.453 84.848 1.00 12.61 283 CYS C O 1
ATOM 8310 N N . PRO C 1 283 ? 37.516 48.920 84.549 1.00 11.77 284 PRO C N 1
ATOM 8311 C CA . PRO C 1 283 ? 38.438 47.874 84.074 1.00 11.98 284 PRO C CA 1
ATOM 8312 C C . PRO C 1 283 ? 38.611 46.712 85.027 1.00 12.86 284 PRO C C 1
ATOM 8313 O O . PRO C 1 283 ? 38.980 45.626 84.577 1.00 14.04 284 PRO C O 1
ATOM 8317 N N . SER C 1 284 ? 38.340 46.854 86.321 1.00 12.34 285 SER C N 1
ATOM 8318 C CA . SER C 1 284 ? 38.435 45.728 87.240 1.00 14.23 285 SER C CA 1
ATOM 8319 C C . SER C 1 284 ? 37.399 44.635 86.981 1.00 12.42 285 SER C C 1
ATOM 8320 O O . SER C 1 284 ? 37.587 43.529 87.481 1.00 13.67 285 SER C O 1
ATOM 8323 N N . ASN C 1 285 ? 36.334 44.975 86.260 1.00 12.23 286 ASN C N 1
ATOM 8324 C CA . ASN C 1 285 ? 35.225 44.079 86.066 1.00 13.60 286 ASN C CA 1
ATOM 8325 C C . ASN C 1 285 ? 35.167 43.454 84.687 1.00 12.62 286 ASN C C 1
ATOM 8326 O O . ASN C 1 285 ? 34.145 42.855 84.371 1.00 13.98 286 ASN C O 1
ATOM 8331 N N . LEU C 1 286 ? 36.218 43.633 83.905 1.00 12.67 287 LEU C N 1
ATOM 8332 C CA . LEU C 1 286 ? 36.182 43.047 82.555 1.00 12.18 287 LEU C CA 1
ATOM 8333 C C . LEU C 1 286 ? 36.228 41.523 82.528 1.00 13.29 287 LEU C C 1
ATOM 8334 O O . LEU C 1 286 ? 36.387 40.865 83.556 1.00 14.78 287 LEU C O 1
ATOM 8339 N N . GLY C 1 287 ? 36.104 40.975 81.297 1.00 13.43 288 GLY C N 1
ATOM 8340 C CA . GLY C 1 287 ? 36.156 39.553 81.048 1.00 14.20 288 GLY C CA 1
ATOM 8341 C C . GLY C 1 287 ? 34.826 38.899 81.309 1.00 12.92 288 GLY C C 1
ATOM 8342 O O . GLY C 1 287 ? 33.951 38.873 80.420 1.00 14.92 288 GLY C O 1
ATOM 8343 N N . THR C 1 288 ? 34.666 38.447 82.539 1.00 12.61 289 THR C N 1
ATOM 8344 C CA . THR C 1 288 ? 33.427 37.872 83.014 1.00 12.95 289 THR C CA 1
ATOM 8345 C C . THR C 1 288 ? 32.604 38.802 83.880 1.00 12.37 289 THR C C 1
ATOM 8346 O O . THR C 1 288 ? 31.419 38.562 84.100 1.00 13.51 289 THR C O 1
ATOM 8350 N N . GLY C 1 289 ? 33.227 39.818 84.483 1.00 12.48 290 GLY C N 1
ATOM 8351 C CA . GLY C 1 289 ? 32.585 40.600 85.489 1.00 11.99 290 GLY C CA 1
ATOM 8352 C C . GLY C 1 289 ? 31.983 39.805 86.617 1.00 12.22 290 GLY C C 1
ATOM 8353 O O . GLY C 1 289 ? 31.033 40.272 87.263 1.00 14.59 290 GLY C O 1
ATOM 8354 N N . LEU C 1 290 ? 32.469 38.589 86.849 1.00 12.70 291 LEU C N 1
ATOM 8355 C CA . LEU C 1 290 ? 31.781 37.608 87.641 1.00 12.17 291 LEU C CA 1
ATOM 8356 C C . LEU C 1 290 ? 32.366 37.482 89.049 1.00 11.83 291 LEU C C 1
ATOM 8357 O O . LEU C 1 290 ? 33.557 37.329 89.253 1.00 13.53 291 LEU C O 1
ATOM 8362 N N . ARG C 1 291 ? 31.438 37.521 90.023 1.00 12.74 292 ARG C N 1
ATOM 8363 C CA . ARG C 1 291 ? 31.724 37.235 91.409 1.00 13.70 292 ARG C CA 1
ATOM 8364 C C . ARG C 1 291 ? 30.784 36.143 91.903 1.00 11.46 292 ARG C C 1
ATOM 8365 O O . ARG C 1 291 ? 29.592 36.405 92.119 1.00 14.21 292 ARG C O 1
ATOM 8373 N N . ALA C 1 292 ? 31.345 34.960 92.070 1.00 11.64 293 ALA C N 1
ATOM 8374 C CA . ALA C 1 292 ? 30.687 33.787 92.592 1.00 11.73 293 ALA C CA 1
ATOM 8375 C C . ALA C 1 292 ? 31.139 33.638 94.042 1.00 13.40 293 ALA C C 1
ATOM 8376 O O . ALA C 1 292 ? 32.346 33.607 94.302 1.00 15.60 293 ALA C O 1
ATOM 8378 N N . GLY C 1 293 ? 30.162 33.593 94.946 1.00 17.78 294 GLY C N 1
ATOM 8379 C CA . GLY C 1 293 ? 30.581 33.544 96.337 1.00 20.23 294 GLY C CA 1
ATOM 8380 C C . GLY C 1 293 ? 29.620 32.757 97.201 1.00 16.32 294 GLY C C 1
ATOM 8381 O O . GLY C 1 293 ? 28.473 32.467 96.817 1.00 15.49 294 GLY C O 1
ATOM 8382 N N . VAL C 1 294 ? 30.160 32.462 98.366 1.00 14.93 295 VAL C N 1
ATOM 8383 C CA . VAL C 1 294 ? 29.381 31.861 99.429 1.00 15.22 295 VAL C CA 1
ATOM 8384 C C . VAL C 1 294 ? 29.454 32.718 100.671 1.00 15.14 295 VAL C C 1
ATOM 8385 O O . VAL C 1 294 ? 30.474 33.333 100.893 1.00 15.50 295 VAL C O 1
ATOM 8389 N N . HIS C 1 295 ? 28.387 32.738 101.438 1.00 15.25 296 HIS C N 1
ATOM 8390 C CA . HIS C 1 295 ? 28.436 33.198 102.829 1.00 15.54 296 HIS C CA 1
ATOM 8391 C C . HIS C 1 295 ? 28.726 31.931 103.639 1.00 15.34 296 HIS C C 1
ATOM 8392 O O . HIS C 1 295 ? 27.917 31.005 103.644 1.00 19.04 296 HIS C O 1
ATOM 8399 N N . ILE C 1 296 ? 29.889 31.934 104.270 1.00 15.46 297 ILE C N 1
ATOM 8400 C CA . ILE C 1 296 ? 30.370 30.695 104.895 1.00 16.26 297 ILE C CA 1
ATOM 8401 C C . ILE C 1 296 ? 30.914 30.922 106.282 1.00 16.55 297 ILE C C 1
ATOM 8402 O O . ILE C 1 296 ? 31.583 31.913 106.579 1.00 16.72 297 ILE C O 1
ATOM 8407 N N . LYS C 1 297 ? 30.585 29.989 107.167 1.00 15.65 298 LYS C N 1
ATOM 8408 C CA . LYS C 1 297 ? 30.982 30.084 108.567 1.00 15.96 298 LYS C CA 1
ATOM 8409 C C . LYS C 1 297 ? 32.338 29.417 108.800 1.00 15.79 298 LYS C C 1
ATOM 8410 O O . LYS C 1 297 ? 32.451 28.193 108.816 1.00 16.91 298 LYS C O 1
ATOM 8416 N N . LEU C 1 298 ? 33.340 30.293 108.905 1.00 15.07 299 LEU C N 1
ATOM 8417 C CA . LEU C 1 298 ? 34.712 29.890 109.100 1.00 14.64 299 LEU C CA 1
ATOM 8418 C C . LEU C 1 298 ? 35.376 30.603 110.280 1.00 15.66 299 LEU C C 1
ATOM 8419 O O . LEU C 1 298 ? 36.369 31.311 110.174 1.00 16.61 299 LEU C O 1
ATOM 8424 N N . PRO C 1 299 ? 34.824 30.410 111.482 1.00 16.59 300 PRO C N 1
ATOM 8425 C CA . PRO C 1 299 ? 35.315 31.139 112.640 1.00 16.01 300 PRO C CA 1
ATOM 8426 C C . PRO C 1 299 ? 36.763 30.854 112.986 1.00 16.69 300 PRO C C 1
ATOM 8427 O O . PRO C 1 299 ? 37.481 31.762 113.374 1.00 18.55 300 PRO C O 1
ATOM 8431 N N . ASN C 1 300 ? 37.157 29.592 112.828 1.00 15.02 301 ASN C N 1
ATOM 8432 C CA . ASN C 1 300 ? 38.550 29.261 113.185 1.00 15.27 301 ASN C CA 1
ATOM 8433 C C . ASN C 1 300 ? 39.547 29.719 112.134 1.00 15.71 301 ASN C C 1
ATOM 8434 O O . ASN C 1 300 ? 40.592 30.315 112.422 1.00 17.06 301 ASN C O 1
ATOM 8439 N N . LEU C 1 301 ? 39.229 29.451 110.873 1.00 15.99 302 LEU C N 1
ATOM 8440 C CA . LEU C 1 301 ? 40.118 29.872 109.787 1.00 17.47 302 LEU C CA 1
ATOM 8441 C C . LEU C 1 301 ? 40.195 31.394 109.759 1.00 20.18 302 LEU C C 1
ATOM 8442 O O . LEU C 1 301 ? 41.213 32.005 109.460 1.00 20.15 302 LEU C O 1
ATOM 8447 N N . GLY C 1 302 ? 39.113 32.081 110.108 1.00 20.44 303 GLY C N 1
ATOM 8448 C CA . GLY C 1 302 ? 39.157 33.536 110.116 1.00 24.21 303 GLY C CA 1
ATOM 8449 C C . GLY C 1 302 ? 40.165 34.050 111.118 1.00 24.81 303 GLY C C 1
ATOM 8450 O O . GLY C 1 302 ? 40.695 35.157 110.915 1.00 36.46 303 GLY C O 1
ATOM 8451 N N . LYS C 1 303 ? 40.435 33.335 112.190 1.00 24.58 304 LYS C N 1
ATOM 8452 C CA . LYS C 1 303 ? 41.409 33.815 113.184 1.00 30.89 304 LYS C CA 1
ATOM 8453 C C . LYS C 1 303 ? 42.812 33.330 112.881 1.00 27.83 304 LYS C C 1
ATOM 8454 O O . LYS C 1 303 ? 43.729 33.667 113.616 1.00 34.60 304 LYS C O 1
ATOM 8460 N N . HIS C 1 304 ? 42.943 32.505 111.847 1.00 21.51 305 HIS C N 1
ATOM 8461 C CA . HIS C 1 304 ? 44.222 31.854 111.566 1.00 22.07 305 HIS C CA 1
ATOM 8462 C C . HIS C 1 304 ? 45.148 32.714 110.747 1.00 22.96 305 HIS C C 1
ATOM 8463 O O . HIS C 1 304 ? 44.730 33.338 109.769 1.00 20.87 305 HIS C O 1
ATOM 8470 N N . GLU C 1 305 ? 46.415 32.733 111.137 1.00 23.55 306 GLU C N 1
ATOM 8471 C CA . GLU C 1 305 ? 47.424 33.573 110.475 1.00 25.74 306 GLU C CA 1
ATOM 8472 C C . GLU C 1 305 ? 47.624 33.248 109.008 1.00 24.34 306 GLU C C 1
ATOM 8473 O O . GLU C 1 305 ? 48.069 34.087 108.217 1.00 23.98 306 GLU C O 1
ATOM 8479 N N . LYS C 1 306 ? 47.309 32.017 108.609 1.00 20.87 307 LYS C N 1
ATOM 8480 C CA . LYS C 1 306 ? 47.525 31.632 107.220 1.00 23.48 307 LYS C CA 1
ATOM 8481 C C . LYS C 1 306 ? 46.302 31.761 106.332 1.00 19.70 307 LYS C C 1
ATOM 8482 O O . LYS C 1 306 ? 46.371 31.373 105.142 1.00 19.24 307 LYS C O 1
ATOM 8488 N N . PHE C 1 307 ? 45.191 32.272 106.837 1.00 18.13 308 PHE C N 1
ATOM 8489 C CA . PHE C 1 307 ? 43.981 32.310 105.997 1.00 18.51 308 PHE C CA 1
ATOM 8490 C C . PHE C 1 307 ? 44.239 33.137 104.719 1.00 20.10 308 PHE C C 1
ATOM 8491 O O . PHE C 1 307 ? 43.840 32.656 103.634 1.00 15.65 308 PHE C O 1
ATOM 8499 N N . GLY C 1 308 ? 44.834 34.310 104.829 1.00 18.30 309 GLY C N 1
ATOM 8500 C CA . GLY C 1 308 ? 45.134 35.130 103.675 1.00 18.10 309 GLY C CA 1
ATOM 8501 C C . GLY C 1 308 ? 45.850 34.378 102.569 1.00 17.52 309 GLY C C 1
ATOM 8502 O O . GLY C 1 308 ? 45.516 34.410 101.379 1.00 19.16 309 GLY C O 1
ATOM 8503 N N . GLU C 1 309 ? 46.909 33.700 103.027 1.00 20.00 310 GLU C N 1
ATOM 8504 C CA . GLU C 1 309 ? 47.757 32.935 102.106 1.00 18.43 310 GLU C CA 1
ATOM 8505 C C . GLU C 1 309 ? 46.980 31.791 101.474 1.00 17.32 310 GLU C C 1
ATOM 8506 O O . GLU C 1 309 ? 47.122 31.577 100.253 1.00 17.29 310 GLU C O 1
ATOM 8512 N N . VAL C 1 310 ? 46.167 31.107 102.268 1.00 16.11 311 VAL C N 1
ATOM 8513 C CA . VAL C 1 310 ? 45.380 29.995 101.697 1.00 16.61 311 VAL C CA 1
ATOM 8514 C C . VAL C 1 310 ? 44.496 30.565 100.595 1.00 15.66 311 VAL C C 1
ATOM 8515 O O . VAL C 1 310 ? 44.368 30.041 99.505 1.00 16.17 311 VAL C O 1
ATOM 8519 N N . LEU C 1 311 ? 43.803 31.686 100.859 1.00 15.34 312 LEU C N 1
ATOM 8520 C CA . LEU C 1 311 ? 42.935 32.316 99.850 1.00 13.28 312 LEU C CA 1
ATOM 8521 C C . LEU C 1 311 ? 43.715 32.695 98.621 1.00 13.67 312 LEU C C 1
ATOM 8522 O O . LEU C 1 311 ? 43.283 32.471 97.499 1.00 14.92 312 LEU C O 1
ATOM 8527 N N . LYS C 1 312 ? 44.921 33.251 98.824 1.00 15.00 313 LYS C N 1
ATOM 8528 C CA . LYS C 1 312 ? 45.756 33.582 97.656 1.00 16.45 313 LYS C CA 1
ATOM 8529 C C . LYS C 1 312 ? 46.050 32.345 96.803 1.00 16.18 313 LYS C C 1
ATOM 8530 O O . LYS C 1 312 ? 45.924 32.354 95.563 1.00 17.33 313 LYS C O 1
ATOM 8536 N N . ARG C 1 313 ? 46.434 31.267 97.461 1.00 16.33 314 ARG C N 1
ATOM 8537 C CA . ARG C 1 313 ? 46.769 30.029 96.694 1.00 17.05 314 ARG C CA 1
ATOM 8538 C C . ARG C 1 313 ? 45.556 29.516 95.912 1.00 15.31 314 ARG C C 1
ATOM 8539 O O . ARG C 1 313 ? 45.704 28.987 94.808 1.00 16.85 314 ARG C O 1
ATOM 8547 N N . LEU C 1 314 ? 44.350 29.624 96.485 1.00 15.66 315 LEU C N 1
ATOM 8548 C CA . LEU C 1 314 ? 43.120 29.156 95.869 1.00 14.42 315 LEU C CA 1
ATOM 8549 C C . LEU C 1 314 ? 42.503 30.168 94.914 1.00 14.21 315 LEU C C 1
ATOM 8550 O O . LEU C 1 314 ? 41.460 29.888 94.305 1.00 15.59 315 LEU C O 1
ATOM 8555 N N . ARG C 1 315 ? 43.103 31.336 94.740 1.00 14.26 316 ARG C N 1
ATOM 8556 C CA . ARG C 1 315 ? 42.620 32.425 93.905 1.00 15.08 316 ARG C CA 1
ATOM 8557 C C . ARG C 1 315 ? 41.256 32.910 94.349 1.00 14.14 316 ARG C C 1
ATOM 8558 O O . ARG C 1 315 ? 40.410 33.270 93.539 1.00 16.02 316 ARG C O 1
ATOM 8566 N N . LEU C 1 316 ? 41.047 32.968 95.681 1.00 13.84 317 LEU C N 1
ATOM 8567 C CA . LEU C 1 316 ? 39.834 33.462 96.262 1.00 12.99 317 LEU C CA 1
ATOM 8568 C C . LEU C 1 316 ? 40.096 34.764 97.042 1.00 13.70 317 LEU C C 1
ATOM 8569 O O . LEU C 1 316 ? 41.251 35.122 97.296 1.00 15.80 317 LEU C O 1
ATOM 8574 N N . GLN C 1 317 ? 39.026 35.391 97.444 1.00 15.07 318 GLN C N 1
ATOM 8575 C CA . GLN C 1 317 ? 39.021 36.656 98.138 1.00 18.25 318 GLN C CA 1
ATOM 8576 C C . GLN C 1 317 ? 37.971 36.572 99.236 1.00 16.96 318 GLN C C 1
ATOM 8577 O O . GLN C 1 317 ? 37.029 35.771 99.138 1.00 16.13 318 GLN C O 1
ATOM 8583 N N . LYS C 1 318 ? 38.105 37.425 100.254 1.00 18.52 319 LYS C N 1
ATOM 8584 C CA . LYS C 1 318 ? 37.112 37.450 101.317 1.00 17.16 319 LYS C CA 1
ATOM 8585 C C . LYS C 1 318 ? 36.745 38.905 101.568 1.00 18.48 319 LYS C C 1
ATOM 8586 O O . LYS C 1 318 ? 37.473 39.866 101.303 1.00 21.23 319 LYS C O 1
ATOM 8592 N N . ARG C 1 319 ? 35.544 39.027 102.129 1.00 20.91 320 ARG C N 1
ATOM 8593 C CA . ARG C 1 319 ? 34.965 40.242 102.665 1.00 22.86 320 ARG C CA 1
ATOM 8594 C C . ARG C 1 319 ? 33.947 39.839 103.728 1.00 26.65 320 ARG C C 1
ATOM 8595 O O . ARG C 1 319 ? 33.573 38.680 103.924 1.00 27.09 320 ARG C O 1
ATOM 8603 N N . GLY C 1 320 ? 33.513 40.850 104.456 1.00 31.93 321 GLY C N 1
ATOM 8604 C CA . GLY C 1 320 ? 32.498 40.487 105.458 1.00 32.51 321 GLY C CA 1
ATOM 8605 C C . GLY C 1 320 ? 31.099 40.669 104.886 1.00 40.33 321 GLY C C 1
ATOM 8606 O O . GLY C 1 320 ? 30.982 41.018 103.713 1.00 37.99 321 GLY C O 1
ATOM 8607 N N . THR C 1 321 ? 30.170 40.427 105.761 1.00 47.52 322 THR C N 1
ATOM 8608 C CA . THR C 1 321 ? 28.781 40.656 105.980 1.00 58.33 322 THR C CA 1
ATOM 8609 C C . THR C 1 321 ? 27.910 39.410 106.071 1.00 63.70 322 THR C C 1
ATOM 8610 O O . THR C 1 321 ? 26.822 39.535 106.643 1.00 71.07 322 THR C O 1
ATOM 8614 N N . GLY C 1 322 ? 28.334 38.281 105.543 1.00 68.09 323 GLY C N 1
ATOM 8615 C CA . GLY C 1 322 ? 27.623 37.039 105.527 1.00 71.05 323 GLY C CA 1
ATOM 8616 C C . GLY C 1 322 ? 26.456 36.769 106.417 1.00 72.09 323 GLY C C 1
ATOM 8617 O O . GLY C 1 322 ? 26.041 37.488 107.326 1.00 75.28 323 GLY C O 1
ATOM 8618 N N . GLY C 1 323 ? 25.766 35.632 106.220 1.00 73.95 324 GLY C N 1
ATOM 8619 C CA . GLY C 1 323 ? 24.615 35.406 107.086 1.00 77.36 324 GLY C CA 1
ATOM 8620 C C . GLY C 1 323 ? 23.498 36.365 106.724 1.00 81.76 324 GLY C C 1
ATOM 8621 O O . GLY C 1 323 ? 23.758 37.488 106.280 1.00 81.14 324 GLY C O 1
ATOM 8622 N N . VAL C 1 324 ? 22.238 35.957 106.897 1.00 85.69 325 VAL C N 1
ATOM 8623 C CA . VAL C 1 324 ? 21.168 36.882 106.516 1.00 89.97 325 VAL C CA 1
ATOM 8624 C C . VAL C 1 324 ? 21.005 38.000 107.553 1.00 92.55 325 VAL C C 1
ATOM 8625 O O . VAL C 1 324 ? 21.549 37.902 108.655 1.00 88.75 325 VAL C O 1
ATOM 8629 N N . ASP C 1 325 ? 20.268 39.018 107.149 1.00 95.27 326 ASP C N 1
ATOM 8630 C CA . ASP C 1 325 ? 19.881 40.222 107.849 1.00 97.15 326 ASP C CA 1
ATOM 8631 C C . ASP C 1 325 ? 20.909 41.341 107.719 1.00 94.83 326 ASP C C 1
ATOM 8632 O O . ASP C 1 325 ? 20.638 42.510 107.991 1.00 91.32 326 ASP C O 1
ATOM 8637 N N . THR C 1 326 ? 22.111 40.950 107.305 1.00 93.69 327 THR C N 1
ATOM 8638 C CA . THR C 1 326 ? 23.233 41.884 107.302 1.00 92.56 327 THR C CA 1
ATOM 8639 C C . THR C 1 326 ? 23.328 42.407 108.754 1.00 97.08 327 THR C C 1
ATOM 8640 O O . THR C 1 326 ? 23.219 43.597 109.023 1.00 105.07 327 THR C O 1
ATOM 8644 N N . ALA C 1 327 ? 23.511 41.411 109.604 1.00 97.29 328 ALA C N 1
ATOM 8645 C CA . ALA C 1 327 ? 23.672 41.390 111.035 1.00 94.26 328 ALA C CA 1
ATOM 8646 C C . ALA C 1 327 ? 25.150 41.275 111.422 1.00 91.72 328 ALA C C 1
ATOM 8647 O O . ALA C 1 327 ? 25.831 40.422 110.843 1.00 96.19 328 ALA C O 1
ATOM 8649 N N . ALA C 1 328 ? 25.592 42.114 112.357 1.00 88.61 329 ALA C N 1
ATOM 8650 C CA . ALA C 1 328 ? 26.987 42.053 112.796 1.00 82.65 329 ALA C CA 1
ATOM 8651 C C . ALA C 1 328 ? 27.256 40.615 113.234 1.00 79.00 329 ALA C C 1
ATOM 8652 O O . ALA C 1 328 ? 26.462 40.064 113.998 1.00 81.86 329 ALA C O 1
ATOM 8654 N N . VAL C 1 329 ? 28.337 40.037 112.707 1.00 73.23 330 VAL C N 1
ATOM 8655 C CA . VAL C 1 329 ? 28.543 38.636 113.031 1.00 64.90 330 VAL C CA 1
ATOM 8656 C C . VAL C 1 329 ? 29.983 38.152 113.025 1.00 59.56 330 VAL C C 1
ATOM 8657 O O . VAL C 1 329 ? 30.884 38.594 112.317 1.00 74.25 330 VAL C O 1
ATOM 8661 N N . GLY C 1 330 ? 30.174 37.134 113.876 1.00 47.87 331 GLY C N 1
ATOM 8662 C CA . GLY C 1 330 ? 31.462 36.532 113.988 1.00 43.52 331 GLY C CA 1
ATOM 8663 C C . GLY C 1 330 ? 31.611 35.262 113.171 1.00 43.40 331 GLY C C 1
ATOM 8664 O O . GLY C 1 330 ? 30.735 34.400 113.189 1.00 43.74 331 GLY C O 1
ATOM 8665 N N . GLY C 1 331 ? 32.726 35.171 112.463 1.00 38.75 332 GLY C N 1
ATOM 8666 C CA . GLY C 1 331 ? 33.247 34.136 111.649 1.00 33.57 332 GLY C CA 1
ATOM 8667 C C . GLY C 1 331 ? 32.490 33.879 110.373 1.00 28.28 332 GLY C C 1
ATOM 8668 O O . GLY C 1 331 ? 32.794 32.841 109.789 1.00 26.57 332 GLY C O 1
ATOM 8669 N N . VAL C 1 332 ? 31.578 34.745 109.939 1.00 23.62 333 VAL C N 1
ATOM 8670 C CA . VAL C 1 332 ? 30.915 34.527 108.667 1.00 21.67 333 VAL C CA 1
ATOM 8671 C C . VAL C 1 332 ? 31.553 35.437 107.612 1.00 21.59 333 VAL C C 1
ATOM 8672 O O . VAL C 1 332 ? 31.585 36.650 107.761 1.00 23.79 333 VAL C O 1
ATOM 8676 N N . PHE C 1 333 ? 32.067 34.801 106.573 1.00 16.78 334 PHE C N 1
ATOM 8677 C CA . PHE C 1 333 ? 32.767 35.500 105.503 1.00 17.10 334 PHE C CA 1
ATOM 8678 C C . PHE C 1 333 ? 32.018 35.348 104.191 1.00 17.16 334 PHE C C 1
ATOM 8679 O O . PHE C 1 333 ? 31.379 34.335 104.016 1.00 18.16 334 PHE C O 1
ATOM 8687 N N . ASP C 1 334 ? 32.166 36.332 103.321 1.00 16.31 335 ASP C N 1
ATOM 8688 C CA . ASP C 1 334 ? 31.721 36.268 101.944 1.00 15.98 335 ASP C CA 1
ATOM 8689 C C . ASP C 1 334 ? 32.993 35.945 101.146 1.00 14.78 335 ASP C C 1
ATOM 8690 O O . ASP C 1 334 ? 33.835 36.828 100.989 1.00 16.95 335 ASP C O 1
ATOM 8695 N N . VAL C 1 335 ? 33.121 34.705 100.696 1.00 14.29 336 VAL C N 1
ATOM 8696 C CA . VAL C 1 335 ? 34.306 34.201 100.010 1.00 13.04 336 VAL C CA 1
ATOM 8697 C C . VAL C 1 335 ? 33.943 34.034 98.545 1.00 12.18 336 VAL C C 1
ATOM 8698 O O . VAL C 1 335 ? 32.921 33.403 98.230 1.00 14.31 336 VAL C O 1
ATOM 8702 N N . SER C 1 336 ? 34.734 34.604 97.636 1.00 12.91 337 SER C N 1
ATOM 8703 C CA . SER C 1 336 ? 34.477 34.569 96.224 1.00 12.47 337 SER C CA 1
ATOM 8704 C C . SER C 1 336 ? 35.767 34.431 95.411 1.00 13.13 337 SER C C 1
ATOM 8705 O O . SER C 1 336 ? 36.882 34.531 95.921 1.00 14.02 337 SER C O 1
ATOM 8708 N N . ASN C 1 337 ? 35.600 34.175 94.117 1.00 13.75 338 ASN C N 1
ATOM 8709 C CA . ASN C 1 337 ? 36.740 34.154 93.217 1.00 13.82 338 ASN C CA 1
ATOM 8710 C C . ASN C 1 337 ? 37.343 35.553 93.120 1.00 12.31 338 ASN C C 1
ATOM 8711 O O . ASN C 1 337 ? 36.558 36.512 93.053 1.00 13.58 338 ASN C O 1
ATOM 8716 N N . ALA C 1 338 ? 38.670 35.601 93.076 1.00 12.69 339 ALA C N 1
ATOM 8717 C CA . ALA C 1 338 ? 39.387 36.852 92.912 1.00 13.22 339 ALA C CA 1
ATOM 8718 C C . ALA C 1 338 ? 39.569 37.263 91.451 1.00 14.60 339 ALA C C 1
ATOM 8719 O O . ALA C 1 338 ? 39.619 38.482 91.185 1.00 14.38 339 ALA C O 1
ATOM 8721 N N . ASP C 1 339 ? 39.678 36.295 90.545 1.00 12.68 340 ASP C N 1
ATOM 8722 C CA . ASP C 1 339 ? 39.888 36.623 89.126 1.00 14.39 340 ASP C CA 1
ATOM 8723 C C . ASP C 1 339 ? 38.613 37.049 88.437 1.00 13.04 340 ASP C C 1
ATOM 8724 O O . ASP C 1 339 ? 37.506 36.718 88.865 1.00 15.43 340 ASP C O 1
ATOM 8729 N N . ARG C 1 340 ? 38.768 37.810 87.361 1.00 15.16 341 ARG C N 1
ATOM 8730 C CA . ARG C 1 340 ? 37.663 38.213 86.491 1.00 13.44 341 ARG C CA 1
ATOM 8731 C C . ARG C 1 340 ? 37.916 38.004 84.989 1.00 14.18 341 ARG C C 1
ATOM 8732 O O . ARG C 1 340 ? 37.002 37.684 84.217 1.00 14.96 341 ARG C O 1
ATOM 8740 N N . LEU C 1 341 ? 39.119 38.216 84.504 1.00 15.64 342 LEU C N 1
ATOM 8741 C CA . LEU C 1 341 ? 39.560 38.299 83.144 1.00 15.58 342 LEU C CA 1
ATOM 8742 C C . LEU C 1 341 ? 40.649 37.258 82.892 1.00 16.47 342 LEU C C 1
ATOM 8743 O O . LEU C 1 341 ? 41.612 37.094 83.619 1.00 19.24 342 LEU C O 1
ATOM 8748 N N . GLY C 1 342 ? 40.502 36.520 81.787 1.00 17.52 343 GLY C N 1
ATOM 8749 C CA . GLY C 1 342 ? 41.437 35.448 81.497 1.00 19.78 343 GLY C CA 1
ATOM 8750 C C . GLY C 1 342 ? 41.045 34.076 82.014 1.00 18.98 343 GLY C C 1
ATOM 8751 O O . GLY C 1 342 ? 41.756 33.093 81.816 1.00 22.46 343 GLY C O 1
ATOM 8752 N N . PHE C 1 343 ? 39.895 33.982 82.677 1.00 17.71 344 PHE C N 1
ATOM 8753 C CA . PHE C 1 343 ? 39.289 32.791 83.192 1.00 16.16 344 PHE C CA 1
ATOM 8754 C C . PHE C 1 343 ? 37.814 32.825 82.793 1.00 16.50 344 PHE C C 1
ATOM 8755 O O . PHE C 1 343 ? 37.214 33.873 82.828 1.00 17.06 344 PHE C O 1
ATOM 8763 N N . SER C 1 344 ? 37.326 31.658 82.410 1.00 17.18 345 SER C N 1
ATOM 8764 C CA . SER C 1 344 ? 35.921 31.644 81.992 1.00 16.86 345 SER C CA 1
ATOM 8765 C C . SER C 1 344 ? 34.994 31.605 83.210 1.00 14.97 345 SER C C 1
ATOM 8766 O O . SER C 1 344 ? 35.421 31.308 84.316 1.00 16.75 345 SER C O 1
ATOM 8769 N N . GLU C 1 345 ? 33.717 31.854 83.005 1.00 15.63 346 GLU C N 1
ATOM 8770 C CA . GLU C 1 345 ? 32.744 31.829 84.092 1.00 14.19 346 GLU C CA 1
ATOM 8771 C C . GLU C 1 345 ? 32.757 30.455 84.776 1.00 14.44 346 GLU C C 1
ATOM 8772 O O . GLU C 1 345 ? 32.753 30.314 85.996 1.00 16.51 346 GLU C O 1
ATOM 8778 N N . VAL C 1 346 ? 32.748 29.393 83.991 1.00 14.90 347 VAL C N 1
ATOM 8779 C CA . VAL C 1 346 ? 32.829 28.030 84.532 1.00 15.62 347 VAL C CA 1
ATOM 8780 C C . VAL C 1 346 ? 34.090 27.840 85.345 1.00 16.48 347 VAL C C 1
ATOM 8781 O O . VAL C 1 346 ? 34.088 27.305 86.478 1.00 16.17 347 VAL C O 1
ATOM 8785 N N . GLU C 1 347 ? 35.226 28.295 84.837 1.00 17.00 348 GLU C N 1
ATOM 8786 C CA . GLU C 1 347 ? 36.484 28.146 85.573 1.00 17.55 348 GLU C CA 1
ATOM 8787 C C . GLU C 1 347 ? 36.431 28.866 86.917 1.00 15.87 348 GLU C C 1
ATOM 8788 O O . GLU C 1 347 ? 36.934 28.375 87.948 1.00 15.93 348 GLU C O 1
ATOM 8794 N N . LEU C 1 348 ? 35.828 30.047 86.942 1.00 15.25 349 LEU C N 1
ATOM 8795 C CA . LEU C 1 348 ? 35.753 30.821 88.182 1.00 14.98 349 LEU C CA 1
ATOM 8796 C C . LEU C 1 348 ? 34.852 30.152 89.203 1.00 14.06 349 LEU C C 1
ATOM 8797 O O . LEU C 1 348 ? 35.200 30.050 90.368 1.00 16.12 349 LEU C O 1
ATOM 8802 N N . VAL C 1 349 ? 33.658 29.718 88.773 1.00 15.19 350 VAL C N 1
ATOM 8803 C CA . VAL C 1 349 ? 32.777 29.041 89.710 1.00 15.38 350 VAL C CA 1
ATOM 8804 C C . VAL C 1 349 ? 33.432 27.755 90.154 1.00 14.33 350 VAL C C 1
ATOM 8805 O O . VAL C 1 349 ? 33.329 27.400 91.325 1.00 15.21 350 VAL C O 1
ATOM 8809 N N . GLN C 1 350 ? 34.162 27.056 89.302 1.00 16.39 351 GLN C N 1
ATOM 8810 C CA . GLN C 1 350 ? 34.868 25.831 89.686 1.00 17.53 351 GLN C CA 1
ATOM 8811 C C . GLN C 1 350 ? 35.906 26.100 90.779 1.00 17.94 351 GLN C C 1
ATOM 8812 O O . GLN C 1 350 ? 36.104 25.351 91.729 1.00 15.90 351 GLN C O 1
ATOM 8818 N N . MET C 1 351 ? 36.597 27.246 90.654 1.00 16.58 352 MET C N 1
ATOM 8819 C CA . MET C 1 351 ? 37.584 27.620 91.647 1.00 17.61 352 MET C CA 1
ATOM 8820 C C . MET C 1 351 ? 36.933 27.848 93.021 1.00 15.28 352 MET C C 1
ATOM 8821 O O . MET C 1 351 ? 37.492 27.488 94.027 1.00 14.50 352 MET C O 1
ATOM 8826 N N . VAL C 1 352 ? 35.732 28.403 93.013 1.00 14.85 353 VAL C N 1
ATOM 8827 C CA . VAL C 1 352 ? 34.965 28.604 94.231 1.00 13.42 353 VAL C CA 1
ATOM 8828 C C . VAL C 1 352 ? 34.503 27.261 94.808 1.00 14.42 353 VAL C C 1
ATOM 8829 O O . VAL C 1 352 ? 34.713 27.019 95.992 1.00 14.26 353 VAL C O 1
ATOM 8833 N N . VAL C 1 353 ? 33.857 26.432 94.008 1.00 14.62 354 VAL C N 1
ATOM 8834 C CA . VAL C 1 353 ? 33.464 25.094 94.478 1.00 15.59 354 VAL C CA 1
ATOM 8835 C C . VAL C 1 353 ? 34.629 24.326 95.076 1.00 15.38 354 VAL C C 1
ATOM 8836 O O . VAL C 1 353 ? 34.576 23.782 96.201 1.00 16.30 354 VAL C O 1
ATOM 8840 N N . ASP C 1 354 ? 35.728 24.210 94.362 1.00 15.93 355 ASP C N 1
ATOM 8841 C CA . ASP C 1 354 ? 36.890 23.455 94.805 1.00 15.38 355 ASP C CA 1
ATOM 8842 C C . ASP C 1 354 ? 37.542 24.056 96.049 1.00 14.62 355 ASP C C 1
ATOM 8843 O O . ASP C 1 354 ? 37.875 23.345 96.992 1.00 16.71 355 ASP C O 1
ATOM 8848 N N . GLY C 1 355 ? 37.676 25.380 96.039 1.00 14.39 356 GLY C N 1
ATOM 8849 C CA . GLY C 1 355 ? 38.345 26.029 97.155 1.00 15.31 356 GLY C CA 1
ATOM 8850 C C . GLY C 1 355 ? 37.526 25.966 98.422 1.00 16.07 356 GLY C C 1
ATOM 8851 O O . GLY C 1 355 ? 38.108 25.760 99.485 1.00 14.97 356 GLY C O 1
ATOM 8852 N N . VAL C 1 356 ? 36.205 26.135 98.296 1.00 16.29 357 VAL C N 1
ATOM 8853 C CA . VAL C 1 356 ? 35.337 26.061 99.469 1.00 18.26 357 VAL C CA 1
ATOM 8854 C C . VAL C 1 356 ? 35.448 24.695 100.136 1.00 15.93 357 VAL C C 1
ATOM 8855 O O . VAL C 1 356 ? 35.533 24.632 101.335 1.00 17.16 357 VAL C O 1
ATOM 8859 N N . LYS C 1 357 ? 35.507 23.624 99.361 1.00 18.02 358 LYS C N 1
ATOM 8860 C CA . LYS C 1 357 ? 35.672 22.285 99.927 1.00 20.07 358 LYS C CA 1
ATOM 8861 C C . LYS C 1 357 ? 36.939 22.194 100.765 1.00 18.62 358 LYS C C 1
ATOM 8862 O O . LYS C 1 357 ? 36.985 21.654 101.877 1.00 20.30 358 LYS C O 1
ATOM 8868 N N . LEU C 1 358 ? 38.016 22.764 100.228 1.00 15.76 359 LEU C N 1
ATOM 8869 C CA . LEU C 1 358 ? 39.279 22.743 100.964 1.00 16.61 359 LEU C CA 1
ATOM 8870 C C . LEU C 1 358 ? 39.253 23.612 102.206 1.00 16.20 359 LEU C C 1
ATOM 8871 O O . LEU C 1 358 ? 39.814 23.237 103.246 1.00 19.36 359 LEU C O 1
ATOM 8879 N N . LEU C 1 359 ? 38.610 24.775 102.137 1.00 14.75 360 LEU C N 1
ATOM 8880 C CA . LEU C 1 359 ? 38.443 25.616 103.323 1.00 13.62 360 LEU C CA 1
ATOM 8881 C C . LEU C 1 359 ? 37.677 24.866 104.409 1.00 14.35 360 LEU C C 1
ATOM 8882 O O . LEU C 1 359 ? 38.052 24.971 105.581 1.00 14.64 360 LEU C O 1
ATOM 8887 N N . ILE C 1 360 ? 36.604 24.195 104.070 1.00 14.56 361 ILE C N 1
ATOM 8888 C CA . ILE C 1 360 ? 35.830 23.462 105.069 1.00 16.22 361 ILE C CA 1
ATOM 8889 C C . ILE C 1 360 ? 36.668 22.352 105.686 1.00 14.55 361 ILE C C 1
ATOM 8890 O O . ILE C 1 360 ? 36.632 22.144 106.896 1.00 16.72 361 ILE C O 1
ATOM 8895 N N . GLU C 1 361 ? 37.473 21.646 104.897 1.00 16.02 362 GLU C N 1
ATOM 8896 C CA . GLU C 1 361 ? 38.352 20.627 105.451 1.00 17.74 362 GLU C CA 1
ATOM 8897 C C . GLU C 1 361 ? 39.309 21.247 106.468 1.00 16.19 362 GLU C C 1
ATOM 8898 O O . GLU C 1 361 ? 39.543 20.715 107.556 1.00 17.33 362 GLU C O 1
ATOM 8904 N N . MET C 1 362 ? 39.888 22.411 106.144 1.00 15.53 363 MET C N 1
ATOM 8905 C CA . MET C 1 362 ? 40.763 23.082 107.102 1.00 16.30 363 MET C CA 1
ATOM 8906 C C . MET C 1 362 ? 40.003 23.512 108.353 1.00 14.68 363 MET C C 1
ATOM 8907 O O . MET C 1 362 ? 40.512 23.372 109.475 1.00 17.10 363 MET C O 1
ATOM 8912 N N . GLU C 1 363 ? 38.807 24.067 108.172 1.00 14.44 364 GLU C N 1
ATOM 8913 C CA . GLU C 1 363 ? 38.030 24.518 109.307 1.00 14.61 364 GLU C CA 1
ATOM 8914 C C . GLU C 1 363 ? 37.778 23.362 110.271 1.00 14.98 364 GLU C C 1
ATOM 8915 O O . GLU C 1 363 ? 37.885 23.520 111.494 1.00 14.81 364 GLU C O 1
ATOM 8921 N N . LYS C 1 364 ? 37.438 22.195 109.741 1.00 15.94 365 LYS C N 1
ATOM 8922 C CA . LYS C 1 364 ? 37.186 21.016 110.555 1.00 16.44 365 LYS C CA 1
ATOM 8923 C C . LYS C 1 364 ? 38.453 20.588 111.284 1.00 15.94 365 LYS C C 1
ATOM 8924 O O . LYS C 1 364 ? 38.352 20.168 112.441 1.00 17.60 365 LYS C O 1
ATOM 8930 N N . ARG C 1 365 ? 39.625 20.685 110.667 1.00 16.95 366 ARG C N 1
ATOM 8931 C CA . ARG C 1 365 ? 40.842 20.376 111.464 1.00 17.80 366 ARG C CA 1
ATOM 8932 C C . ARG C 1 365 ? 40.950 21.334 112.645 1.00 17.00 366 ARG C C 1
ATOM 8933 O O . ARG C 1 365 ? 41.272 20.953 113.778 1.00 18.12 366 ARG C O 1
ATOM 8941 N N . LEU C 1 366 ? 40.718 22.619 112.390 1.00 16.26 367 LEU C N 1
ATOM 8942 C CA . LEU C 1 366 ? 40.874 23.629 113.439 1.00 14.92 367 LEU C CA 1
ATOM 8943 C C . LEU C 1 366 ? 39.853 23.439 114.542 1.00 14.45 367 LEU C C 1
ATOM 8944 O O . LEU C 1 366 ? 40.158 23.752 115.717 1.00 17.03 367 LEU C O 1
ATOM 8949 N N . GLU C 1 367 ? 38.667 22.967 114.192 1.00 14.44 368 GLU C N 1
ATOM 8950 C CA . GLU C 1 367 ? 37.656 22.709 115.210 1.00 14.75 368 GLU C CA 1
ATOM 8951 C C . GLU C 1 367 ? 38.120 21.706 116.259 1.00 14.63 368 GLU C C 1
ATOM 8952 O O . GLU C 1 367 ? 37.726 21.783 117.424 1.00 16.02 368 GLU C O 1
ATOM 8958 N N . LYS C 1 368 ? 38.957 20.767 115.810 1.00 16.48 369 LYS C N 1
ATOM 8959 C CA . LYS C 1 368 ? 39.539 19.726 116.611 1.00 19.57 369 LYS C CA 1
ATOM 8960 C C . LYS C 1 368 ? 40.919 20.095 117.173 1.00 18.19 369 LYS C C 1
ATOM 8961 O O . LYS C 1 368 ? 41.588 19.293 117.834 1.00 19.64 369 LYS C O 1
ATOM 8967 N N . GLY C 1 369 ? 41.344 21.333 116.911 1.00 18.94 370 GLY C N 1
ATOM 8968 C CA . GLY C 1 369 ? 42.632 21.826 117.345 1.00 19.94 370 GLY C CA 1
ATOM 8969 C C . GLY C 1 369 ? 43.794 21.177 116.612 1.00 21.49 370 GLY C C 1
ATOM 8970 O O . GLY C 1 369 ? 44.887 21.137 117.168 1.00 23.70 370 GLY C O 1
ATOM 8971 N N . GLN C 1 370 ? 43.568 20.668 115.417 1.00 19.68 371 GLN C N 1
ATOM 8972 C CA . GLN C 1 370 ? 44.593 20.015 114.609 1.00 19.82 371 GLN C CA 1
ATOM 8973 C C . GLN C 1 370 ? 45.259 21.019 113.671 1.00 20.40 371 GLN C C 1
ATOM 8974 O O . GLN C 1 370 ? 44.693 22.060 113.338 1.00 22.50 371 GLN C O 1
ATOM 8980 N N . SER C 1 371 ? 46.465 20.688 113.250 1.00 22.36 372 SER C N 1
ATOM 8981 C CA . SER C 1 371 ? 47.190 21.576 112.350 1.00 24.47 372 SER C CA 1
ATOM 8982 C C . SER C 1 371 ? 46.624 21.540 110.942 1.00 23.79 372 SER C C 1
ATOM 8983 O O . SER C 1 371 ? 46.006 20.543 110.551 1.00 23.79 372 SER C O 1
ATOM 8986 N N . ILE C 1 372 ? 46.856 22.595 110.172 1.00 25.91 373 ILE C N 1
ATOM 8987 C CA . ILE C 1 372 ? 46.446 22.617 108.776 1.00 22.02 373 ILE C CA 1
ATOM 8988 C C . ILE C 1 372 ? 47.645 22.865 107.868 1.00 22.83 373 ILE C C 1
ATOM 8989 O O . ILE C 1 372 ? 47.489 23.022 106.652 1.00 25.08 373 ILE C O 1
ATOM 8994 N N . ASP C 1 373 ? 48.860 22.913 108.377 1.00 25.81 374 ASP C N 1
ATOM 8995 C CA . ASP C 1 373 ? 50.061 23.146 107.580 1.00 31.08 374 ASP C CA 1
ATOM 8996 C C . ASP C 1 373 ? 50.148 22.236 106.363 1.00 29.42 374 ASP C C 1
ATOM 8997 O O . ASP C 1 373 ? 50.542 22.633 105.268 1.00 30.03 374 ASP C O 1
ATOM 9002 N N . ASP C 1 374 ? 49.770 20.969 106.578 1.00 26.69 375 ASP C N 1
ATOM 9003 C CA . ASP C 1 374 ? 49.909 20.011 105.492 1.00 33.68 375 ASP C CA 1
ATOM 9004 C C . ASP C 1 374 ? 48.830 20.148 104.434 1.00 28.15 375 ASP C C 1
ATOM 9005 O O . ASP C 1 374 ? 48.859 19.492 103.383 1.00 30.59 375 ASP C O 1
ATOM 9010 N N . LEU C 1 375 ? 47.864 21.014 104.712 1.00 26.03 376 LEU C N 1
ATOM 9011 C CA . LEU C 1 375 ? 46.781 21.242 103.768 1.00 23.35 376 LEU C CA 1
ATOM 9012 C C . LEU C 1 375 ? 46.968 22.520 102.948 1.00 24.09 376 LEU C C 1
ATOM 9013 O O . LEU C 1 375 ? 46.106 22.809 102.100 1.00 25.83 376 LEU C O 1
ATOM 9018 N N . MET C 1 376 ? 48.056 23.246 103.190 1.00 22.49 377 MET C N 1
ATOM 9019 C CA . MET C 1 376 ? 48.351 24.480 102.470 1.00 24.53 377 MET C CA 1
ATOM 9020 C C . MET C 1 376 ? 48.402 24.149 100.978 1.00 24.14 377 MET C C 1
ATOM 9021 O O . MET C 1 376 ? 49.221 23.323 100.591 1.00 27.45 377 MET C O 1
ATOM 9026 N N . PRO C 1 377 ? 47.521 24.730 100.177 1.00 23.65 378 PRO C N 1
ATOM 9027 C CA . PRO C 1 377 ? 47.498 24.318 98.783 1.00 21.88 378 PRO C CA 1
ATOM 9028 C C . PRO C 1 377 ? 48.619 24.958 97.964 1.00 22.45 378 PRO C C 1
ATOM 9029 O O . PRO C 1 377 ? 49.122 26.036 98.257 1.00 24.58 378 PRO C O 1
ATOM 9033 N N . ALA C 1 378 ? 48.985 24.252 96.911 1.00 24.83 379 ALA C N 1
ATOM 9034 C CA . ALA C 1 378 ? 49.941 24.825 95.990 1.00 24.07 379 ALA C CA 1
ATOM 9035 C C . ALA C 1 378 ? 49.231 25.994 95.295 1.00 23.02 379 ALA C C 1
ATOM 9036 O O . ALA C 1 378 ? 48.007 25.988 95.138 1.00 22.54 379 ALA C O 1
ATOM 9038 N N . GLN C 1 379 ? 50.012 26.973 94.885 1.00 20.68 380 GLN C N 1
ATOM 9039 C CA . GLN C 1 379 ? 49.439 28.130 94.210 1.00 20.36 380 GLN C CA 1
ATOM 9040 C C . GLN C 1 379 ? 48.795 27.676 92.911 1.00 20.06 380 GLN C C 1
ATOM 9041 O O . GLN C 1 379 ? 49.429 27.041 92.056 1.00 25.17 380 GLN C O 1
ATOM 9047 N N . LYS C 1 380 ? 47.523 28.001 92.733 1.00 19.34 381 LYS C N 1
ATOM 9048 C CA . LYS C 1 380 ? 46.762 27.760 91.526 1.00 22.98 381 LYS C CA 1
ATOM 9049 C C . LYS C 1 380 ? 46.932 28.862 90.479 1.00 25.37 381 LYS C C 1
ATOM 9050 O O . LYS C 1 380 ? 46.665 28.639 89.294 1.00 27.91 381 LYS C O 1
ATOM 9057 N N . PRO D 1 1 ? 40.669 66.062 68.436 1.00 35.73 2 PRO D N 1
ATOM 9058 C CA . PRO D 1 1 ? 39.706 67.137 68.600 1.00 35.34 2 PRO D CA 1
ATOM 9059 C C . PRO D 1 1 ? 39.187 67.173 70.039 1.00 36.25 2 PRO D C 1
ATOM 9060 O O . PRO D 1 1 ? 39.429 66.296 70.864 1.00 40.24 2 PRO D O 1
ATOM 9064 N N . PHE D 1 2 ? 38.486 68.267 70.236 1.00 37.65 3 PHE D N 1
ATOM 9065 C CA . PHE D 1 2 ? 37.785 68.796 71.380 1.00 32.59 3 PHE D CA 1
ATOM 9066 C C . PHE D 1 2 ? 36.437 69.254 70.820 1.00 31.27 3 PHE D C 1
ATOM 9067 O O . PHE D 1 2 ? 36.212 70.445 70.670 1.00 46.12 3 PHE D O 1
ATOM 9075 N N . SER D 1 3 ? 35.597 68.289 70.452 1.00 27.96 4 SER D N 1
ATOM 9076 C CA . SER D 1 3 ? 34.266 68.639 69.957 1.00 27.44 4 SER D CA 1
ATOM 9077 C C . SER D 1 3 ? 33.204 68.272 70.967 1.00 28.30 4 SER D C 1
ATOM 9078 O O . SER D 1 3 ? 33.363 67.467 71.878 1.00 39.54 4 SER D O 1
ATOM 9081 N N . ASN D 1 4 ? 32.047 68.856 70.797 1.00 22.25 5 ASN D N 1
ATOM 9082 C CA . ASN D 1 4 ? 30.937 68.492 71.718 1.00 24.42 5 ASN D CA 1
ATOM 9083 C C . ASN D 1 4 ? 30.001 67.516 71.031 1.00 21.67 5 ASN D C 1
ATOM 9084 O O . ASN D 1 4 ? 28.813 67.642 70.755 1.00 23.53 5 ASN D O 1
ATOM 9089 N N . SER D 1 5 ? 30.611 66.371 70.769 1.00 20.05 6 SER D N 1
ATOM 9090 C CA . SER D 1 5 ? 29.931 65.275 70.114 1.00 17.25 6 SER D CA 1
ATOM 9091 C C . SER D 1 5 ? 28.837 64.689 70.989 1.00 17.57 6 SER D C 1
ATOM 9092 O O . SER D 1 5 ? 27.875 64.131 70.446 1.00 17.12 6 SER D O 1
ATOM 9095 N N . HIS D 1 6 ? 28.940 64.765 72.301 1.00 15.87 7 HIS D N 1
ATOM 9096 C CA . HIS D 1 6 ? 27.886 64.167 73.107 1.00 16.08 7 HIS D CA 1
ATOM 9097 C C . HIS D 1 6 ? 26.611 64.983 72.993 1.00 14.11 7 HIS D C 1
ATOM 9098 O O . HIS D 1 6 ? 25.544 64.388 73.035 1.00 14.21 7 HIS D O 1
ATOM 9105 N N . ASN D 1 7 ? 26.697 66.313 72.851 1.00 13.36 8 ASN D N 1
ATOM 9106 C CA . ASN D 1 7 ? 25.484 67.070 72.706 1.00 13.53 8 ASN D CA 1
ATOM 9107 C C . ASN D 1 7 ? 24.817 66.687 71.372 1.00 11.76 8 ASN D C 1
ATOM 9108 O O . ASN D 1 7 ? 23.572 66.660 71.347 1.00 12.96 8 ASN D O 1
ATOM 9113 N N . LEU D 1 8 ? 25.554 66.408 70.309 1.00 13.05 9 LEU D N 1
ATOM 9114 C CA . LEU D 1 8 ? 24.928 65.988 69.049 1.00 14.34 9 LEU D CA 1
ATOM 9115 C C . LEU D 1 8 ? 24.243 64.639 69.176 1.00 14.10 9 LEU D C 1
ATOM 9116 O O . LEU D 1 8 ? 23.189 64.433 68.550 1.00 16.13 9 LEU D O 1
ATOM 9121 N N . LEU D 1 9 ? 24.796 63.771 70.004 1.00 15.10 10 LEU D N 1
ATOM 9122 C CA . LEU D 1 9 ? 24.172 62.484 70.281 1.00 16.14 10 LEU D CA 1
ATOM 9123 C C . LEU D 1 9 ? 22.815 62.764 70.950 1.00 15.58 10 LEU D C 1
ATOM 9124 O O . LEU D 1 9 ? 21.801 62.158 70.562 1.00 15.85 10 LEU D O 1
ATOM 9129 N N . LYS D 1 10 ? 22.777 63.669 71.914 1.00 13.10 11 LYS D N 1
ATOM 9130 C CA . LYS D 1 10 ? 21.521 63.996 72.571 1.00 12.90 11 LYS D CA 1
ATOM 9131 C C . LYS D 1 10 ? 20.523 64.667 71.651 1.00 12.94 11 LYS D C 1
ATOM 9132 O O . LYS D 1 10 ? 19.323 64.473 71.822 1.00 14.04 11 LYS D O 1
ATOM 9138 N N . MET D 1 11 ? 20.993 65.420 70.664 1.00 12.40 12 MET D N 1
ATOM 9139 C CA . MET D 1 11 ? 20.081 66.043 69.717 1.00 12.13 12 MET D CA 1
ATOM 9140 C C . MET D 1 11 ? 19.411 65.014 68.816 1.00 13.63 12 MET D C 1
ATOM 9141 O O . MET D 1 11 ? 18.404 65.386 68.208 1.00 17.55 12 MET D O 1
ATOM 9149 N N . LYS D 1 12 ? 19.951 63.817 68.706 1.00 13.92 13 LYS D N 1
ATOM 9150 C CA . LYS D 1 12 ? 19.348 62.711 67.953 1.00 16.68 13 LYS D CA 1
ATOM 9151 C C . LYS D 1 12 ? 18.205 62.093 68.738 1.00 15.60 13 LYS D C 1
ATOM 9152 O O . LYS D 1 12 ? 17.271 61.515 68.162 1.00 24.20 13 LYS D O 1
ATOM 9158 N N . TYR D 1 13 ? 18.210 62.213 70.062 1.00 12.64 14 TYR D N 1
ATOM 9159 C CA . TYR D 1 13 ? 17.060 61.803 70.870 1.00 13.75 14 TYR D CA 1
ATOM 9160 C C . TYR D 1 13 ? 16.053 62.940 70.835 1.00 15.38 14 TYR D C 1
ATOM 9161 O O . TYR D 1 13 ? 16.355 64.138 70.583 1.00 16.89 14 TYR D O 1
ATOM 9170 N N . SER D 1 14 ? 14.794 62.649 71.087 1.00 15.78 15 SER D N 1
ATOM 9171 C CA . SER D 1 14 ? 13.799 63.715 71.067 1.00 15.77 15 SER D CA 1
ATOM 9172 C C . SER D 1 14 ? 13.883 64.547 72.328 1.00 13.46 15 SER D C 1
ATOM 9173 O O . SER D 1 14 ? 14.451 64.168 73.335 1.00 13.61 15 SER D O 1
ATOM 9176 N N . VAL D 1 15 ? 13.258 65.714 72.271 1.00 14.83 16 VAL D N 1
ATOM 9177 C CA . VAL D 1 15 ? 13.095 66.583 73.425 1.00 13.83 16 VAL D CA 1
ATOM 9178 C C . VAL D 1 15 ? 12.518 65.772 74.587 1.00 12.67 16 VAL D C 1
ATOM 9179 O O . VAL D 1 15 ? 13.051 65.873 75.719 1.00 12.58 16 VAL D O 1
ATOM 9183 N N . ASP D 1 16 ? 11.491 64.994 74.331 1.00 13.24 17 ASP D N 1
ATOM 9184 C CA . ASP D 1 16 ? 10.814 64.234 75.354 1.00 15.56 17 ASP D CA 1
ATOM 9185 C C . ASP D 1 16 ? 11.740 63.197 75.970 1.00 14.15 17 ASP D C 1
ATOM 9186 O O . ASP D 1 16 ? 11.614 62.991 77.171 1.00 15.05 17 ASP D O 1
ATOM 9191 N N . ASP D 1 17 ? 12.616 62.624 75.162 1.00 13.17 18 ASP D N 1
ATOM 9192 C CA . ASP D 1 17 ? 13.531 61.604 75.639 1.00 13.13 18 ASP D CA 1
ATOM 9193 C C . ASP D 1 17 ? 14.607 62.144 76.562 1.00 11.50 18 ASP D C 1
ATOM 9194 O O . ASP D 1 17 ? 15.038 61.457 77.471 1.00 12.69 18 ASP D O 1
ATOM 9199 N N . GLU D 1 18 ? 15.032 63.394 76.377 1.00 10.66 19 GLU D N 1
ATOM 9200 C CA . GLU D 1 18 ? 16.102 63.987 77.174 1.00 9.53 19 GLU D CA 1
ATOM 9201 C C . GLU D 1 18 ? 15.576 64.901 78.287 1.00 10.92 19 GLU D C 1
ATOM 9202 O O . GLU D 1 18 ? 16.346 65.224 79.198 1.00 10.79 19 GLU D O 1
ATOM 9208 N N . TYR D 1 19 ? 14.338 65.324 78.217 1.00 9.88 20 TYR D N 1
ATOM 9209 C CA . TYR D 1 19 ? 13.831 66.314 79.176 1.00 9.43 20 TYR D CA 1
ATOM 9210 C C . TYR D 1 19 ? 13.884 65.759 80.578 1.00 9.30 20 TYR D C 1
ATOM 9211 O O . TYR D 1 19 ? 13.394 64.650 80.818 1.00 9.97 20 TYR D O 1
ATOM 9220 N N . PRO D 1 20 ? 14.450 66.473 81.551 1.00 9.89 21 PRO D N 1
ATOM 9221 C CA . PRO D 1 20 ? 14.525 65.888 82.904 1.00 9.31 21 PRO D CA 1
ATOM 9222 C C . PRO D 1 20 ? 13.156 65.724 83.543 1.00 10.57 21 PRO D C 1
ATOM 9223 O O . PRO D 1 20 ? 12.221 66.420 83.192 1.00 12.14 21 PRO D O 1
ATOM 9227 N N . ASP D 1 21 ? 13.090 64.797 84.505 1.00 11.44 22 ASP D N 1
ATOM 9228 C CA . ASP D 1 21 ? 11.906 64.550 85.297 1.00 11.95 22 ASP D CA 1
ATOM 9229 C C . ASP D 1 21 ? 12.036 65.386 86.581 1.00 12.18 22 ASP D C 1
ATOM 9230 O O . ASP D 1 21 ? 12.748 64.957 87.462 1.00 14.00 22 ASP D O 1
ATOM 9235 N N . LEU D 1 22 ? 11.371 66.524 86.658 1.00 12.31 23 LEU D N 1
ATOM 9236 C CA . LEU D 1 22 ? 11.451 67.472 87.762 1.00 12.86 23 LEU D CA 1
ATOM 9237 C C . LEU D 1 22 ? 10.178 67.498 88.584 1.00 12.81 23 LEU D C 1
ATOM 9238 O O . LEU D 1 22 ? 9.896 68.453 89.308 1.00 14.06 23 LEU D O 1
ATOM 9243 N N . SER D 1 23 ? 9.460 66.373 88.591 1.00 14.62 24 SER D N 1
ATOM 9244 C CA . SER D 1 23 ? 8.171 66.269 89.230 1.00 15.60 24 SER D CA 1
ATOM 9245 C C . SER D 1 23 ? 8.226 66.427 90.748 1.00 15.90 24 SER D C 1
ATOM 9246 O O . SER D 1 23 ? 7.242 66.793 91.343 1.00 21.10 24 SER D O 1
ATOM 9249 N N . VAL D 1 24 ? 9.338 66.160 91.402 1.00 15.04 25 VAL D N 1
ATOM 9250 C CA . VAL D 1 24 ? 9.427 66.273 92.862 1.00 16.50 25 VAL D CA 1
ATOM 9251 C C . VAL D 1 24 ? 10.324 67.416 93.290 1.00 16.59 25 VAL D C 1
ATOM 9252 O O . VAL D 1 24 ? 10.731 67.490 94.454 1.00 24.38 25 VAL D O 1
ATOM 9256 N N . HIS D 1 25 ? 10.634 68.249 92.328 1.00 16.01 26 HIS D N 1
ATOM 9257 C CA . HIS D 1 25 ? 11.636 69.284 92.549 1.00 15.58 26 HIS D CA 1
ATOM 9258 C C . HIS D 1 25 ? 11.052 70.613 92.996 1.00 19.39 26 HIS D C 1
ATOM 9259 O O . HIS D 1 25 ? 9.945 70.950 92.586 1.00 24.60 26 HIS D O 1
ATOM 9266 N N . ASN D 1 26 ? 11.832 71.293 93.818 1.00 19.73 27 ASN D N 1
ATOM 9267 C CA . ASN D 1 26 ? 11.599 72.569 94.424 1.00 24.58 27 ASN D CA 1
ATOM 9268 C C . ASN D 1 26 ? 12.886 73.396 94.388 1.00 25.19 27 ASN D C 1
ATOM 9269 O O . ASN D 1 26 ? 13.575 73.612 95.395 1.00 32.45 27 ASN D O 1
ATOM 9274 N N . ASN D 1 27 ? 13.211 73.784 93.175 1.00 16.38 28 ASN D N 1
ATOM 9275 C CA . ASN D 1 27 ? 14.311 74.724 92.999 1.00 16.57 28 ASN D CA 1
ATOM 9276 C C . ASN D 1 27 ? 13.910 75.690 91.892 1.00 14.43 28 ASN D C 1
ATOM 9277 O O . ASN D 1 27 ? 12.951 75.461 91.176 1.00 15.07 28 ASN D O 1
ATOM 9282 N N . HIS D 1 28 ? 14.589 76.821 91.833 1.00 14.74 29 HIS D N 1
ATOM 9283 C CA . HIS D 1 28 ? 14.228 77.871 90.901 1.00 15.67 29 HIS D CA 1
ATOM 9284 C C . HIS D 1 28 ? 14.273 77.400 89.460 1.00 14.22 29 HIS D C 1
ATOM 9285 O O . HIS D 1 28 ? 13.367 77.729 88.670 1.00 15.78 29 HIS D O 1
ATOM 9292 N N . MET D 1 29 ? 15.306 76.625 89.139 1.00 13.38 30 MET D N 1
ATOM 9293 C CA . MET D 1 29 ? 15.446 76.100 87.790 1.00 12.61 30 MET D CA 1
ATOM 9294 C C . MET D 1 29 ? 14.207 75.304 87.420 1.00 10.95 30 MET D C 1
ATOM 9295 O O . MET D 1 29 ? 13.626 75.452 86.344 1.00 13.45 30 MET D O 1
ATOM 9300 N N . ALA D 1 30 ? 13.773 74.402 88.286 1.00 12.82 31 ALA D N 1
ATOM 9301 C CA . ALA D 1 30 ? 12.662 73.525 88.011 1.00 12.69 31 ALA D CA 1
ATOM 9302 C C . ALA D 1 30 ? 11.337 74.290 87.859 1.00 14.44 31 ALA D C 1
ATOM 9303 O O . ALA D 1 30 ? 10.439 73.854 87.145 1.00 19.14 31 ALA D O 1
ATOM 9305 N N . LYS D 1 31 ? 11.237 75.449 88.518 1.00 16.28 32 LYS D N 1
ATOM 9306 C CA . LYS D 1 31 ? 10.026 76.232 88.373 1.00 18.10 32 LYS D CA 1
ATOM 9307 C C . LYS D 1 31 ? 9.944 76.968 87.024 1.00 18.46 32 LYS D C 1
ATOM 9308 O O . LYS D 1 31 ? 8.866 77.347 86.580 1.00 24.28 32 LYS D O 1
ATOM 9314 N N . VAL D 1 32 ? 11.091 77.163 86.393 1.00 15.10 33 VAL D N 1
ATOM 9315 C CA . VAL D 1 32 ? 11.161 77.875 85.127 1.00 16.65 33 VAL D CA 1
ATOM 9316 C C . VAL D 1 32 ? 11.259 76.981 83.896 1.00 14.84 33 VAL D C 1
ATOM 9317 O O . VAL D 1 32 ? 10.759 77.287 82.815 1.00 16.62 33 VAL D O 1
ATOM 9321 N N . LEU D 1 33 ? 11.960 75.856 84.055 1.00 13.40 34 LEU D N 1
ATOM 9322 C CA . LEU D 1 33 ? 12.161 74.984 82.860 1.00 13.11 34 LEU D CA 1
ATOM 9323 C C . LEU D 1 33 ? 10.809 74.476 82.397 1.00 14.03 34 LEU D C 1
ATOM 9324 O O . LEU D 1 33 ? 9.902 74.031 83.099 1.00 15.95 34 LEU D O 1
ATOM 9329 N N . THR D 1 34 ? 10.640 74.509 81.084 1.00 13.42 35 THR D N 1
ATOM 9330 C CA . THR D 1 34 ? 9.494 73.932 80.413 1.00 12.97 35 THR D CA 1
ATOM 9331 C C . THR D 1 34 ? 9.989 73.113 79.200 1.00 12.49 35 THR D C 1
ATOM 9332 O O . THR D 1 34 ? 11.116 73.263 78.758 1.00 11.99 35 THR D O 1
ATOM 9336 N N . LEU D 1 35 ? 9.144 72.248 78.683 1.00 12.89 36 LEU D N 1
ATOM 9337 C CA . LEU D 1 35 ? 9.467 71.505 77.451 1.00 13.07 36 LEU D CA 1
ATOM 9338 C C . LEU D 1 35 ? 9.833 72.443 76.295 1.00 12.70 36 LEU D C 1
ATOM 9339 O O . LEU D 1 35 ? 10.805 72.155 75.580 1.00 14.16 36 LEU D O 1
ATOM 9344 N N . ASP D 1 36 ? 9.071 73.517 76.140 1.00 12.49 37 ASP D N 1
ATOM 9345 C CA . ASP D 1 36 ? 9.301 74.465 75.051 1.00 13.70 37 ASP D CA 1
ATOM 9346 C C . ASP D 1 36 ? 10.651 75.138 75.234 1.00 12.56 37 ASP D C 1
ATOM 9347 O O . ASP D 1 36 ? 11.437 75.324 74.306 1.00 13.68 37 ASP D O 1
ATOM 9352 N N . LEU D 1 37 ? 10.989 75.576 76.443 1.00 13.33 38 LEU D N 1
ATOM 9353 C CA . LEU D 1 37 ? 12.270 76.229 76.697 1.00 12.92 38 LEU D CA 1
ATOM 9354 C C . LEU D 1 37 ? 13.431 75.278 76.430 1.00 11.75 38 LEU D C 1
ATOM 9355 O O . LEU D 1 37 ? 14.441 75.617 75.810 1.00 11.95 38 LEU D O 1
ATOM 9363 N N . TYR D 1 38 ? 13.264 74.031 76.858 1.00 11.37 39 TYR D N 1
ATOM 9364 C CA . TYR D 1 38 ? 14.303 73.006 76.633 1.00 11.47 39 TYR D CA 1
ATOM 9365 C C . TYR D 1 38 ? 14.484 72.763 75.147 1.00 10.64 39 TYR D C 1
ATOM 9366 O O . TYR D 1 38 ? 15.600 72.639 74.629 1.00 12.14 39 TYR D O 1
ATOM 9375 N N . LYS D 1 39 ? 13.391 72.634 74.415 1.00 11.42 40 LYS D N 1
ATOM 9376 C CA . LYS D 1 39 ? 13.405 72.466 72.986 1.00 12.75 40 LYS D CA 1
ATOM 9377 C C . LYS D 1 39 ? 14.221 73.563 72.308 1.00 13.77 40 LYS D C 1
ATOM 9378 O O . LYS D 1 39 ? 15.013 73.345 71.417 1.00 13.38 40 LYS D O 1
ATOM 9384 N N . LYS D 1 40 ? 13.991 74.825 72.660 1.00 12.24 41 LYS D N 1
ATOM 9385 C CA . LYS D 1 40 ? 14.570 75.989 72.056 1.00 13.12 41 LYS D CA 1
ATOM 9386 C C . LYS D 1 40 ? 16.067 76.111 72.332 1.00 11.91 41 LYS D C 1
ATOM 9387 O O . LYS D 1 40 ? 16.823 76.534 71.424 1.00 13.16 41 LYS D O 1
ATOM 9393 N N . LEU D 1 41 ? 16.479 75.751 73.550 1.00 11.80 42 LEU D N 1
ATOM 9394 C CA . LEU D 1 41 ? 17.831 76.016 74.035 1.00 10.85 42 LEU D CA 1
ATOM 9395 C C . LEU D 1 41 ? 18.764 74.826 74.050 1.00 9.75 42 LEU D C 1
ATOM 9396 O O . LEU D 1 41 ? 19.967 75.042 74.191 1.00 10.98 42 LEU D O 1
ATOM 9401 N N . ARG D 1 42 ? 18.241 73.610 73.960 1.00 10.15 43 ARG D N 1
ATOM 9402 C CA . ARG D 1 42 ? 19.112 72.429 74.163 1.00 9.84 43 ARG D CA 1
ATOM 9403 C C . ARG D 1 42 ? 20.156 72.239 73.051 1.00 9.52 43 ARG D C 1
ATOM 9404 O O . ARG D 1 42 ? 21.076 71.452 73.257 1.00 10.43 43 ARG D O 1
ATOM 9412 N N . ASP D 1 43 ? 19.977 72.932 71.947 1.00 9.41 44 ASP D N 1
ATOM 9413 C CA . ASP D 1 43 ? 20.896 72.837 70.828 1.00 9.22 44 ASP D CA 1
ATOM 9414 C C . ASP D 1 43 ? 22.003 73.890 70.854 1.00 10.80 44 ASP D C 1
ATOM 9415 O O . ASP D 1 43 ? 22.851 73.885 69.952 1.00 12.59 44 ASP D O 1
ATOM 9420 N N . ARG D 1 44 ? 22.001 74.780 71.844 1.00 10.71 45 ARG D N 1
ATOM 9421 C CA . ARG D 1 44 ? 22.991 75.835 71.976 1.00 10.00 45 ARG D CA 1
ATOM 9422 C C . ARG D 1 44 ? 24.194 75.367 72.776 1.00 10.38 45 ARG D C 1
ATOM 9423 O O . ARG D 1 44 ? 24.122 74.501 73.625 1.00 10.97 45 ARG D O 1
ATOM 9431 N N . GLN D 1 45 ? 25.329 76.021 72.549 1.00 10.44 46 GLN D N 1
ATOM 9432 C CA . GLN D 1 45 ? 26.472 75.857 73.405 1.00 10.53 46 GLN D CA 1
ATOM 9433 C C . GLN D 1 45 ? 27.230 77.175 73.420 1.00 10.98 46 GLN D C 1
ATOM 9434 O O . GLN D 1 45 ? 27.316 77.885 72.415 1.00 12.10 46 GLN D O 1
ATOM 9440 N N . THR D 1 46 ? 27.810 77.510 74.570 1.00 10.70 47 THR D N 1
ATOM 9441 C CA . THR D 1 46 ? 28.663 78.662 74.628 1.00 11.02 47 THR D CA 1
ATOM 9442 C C . THR D 1 46 ? 29.980 78.409 73.864 1.00 10.60 47 THR D C 1
ATOM 9443 O O . THR D 1 46 ? 30.272 77.302 73.429 1.00 11.40 47 THR D O 1
ATOM 9447 N N . SER D 1 47 ? 30.788 79.452 73.778 1.00 12.21 48 SER D N 1
ATOM 9448 C CA . SER D 1 47 ? 32.102 79.358 73.140 1.00 14.62 48 SER D CA 1
ATOM 9449 C C . SER D 1 47 ? 33.105 78.452 73.831 1.00 12.45 48 SER D C 1
ATOM 9450 O O . SER D 1 47 ? 34.136 78.109 73.265 1.00 17.08 48 SER D O 1
ATOM 9453 N N . SER D 1 48 ? 32.817 78.009 75.057 1.00 12.11 49 SER D N 1
ATOM 9454 C CA . SER D 1 48 ? 33.605 76.992 75.759 1.00 11.50 49 SER D CA 1
ATOM 9455 C C . SER D 1 48 ? 32.933 75.620 75.776 1.00 10.56 49 SER D C 1
ATOM 9456 O O . SER D 1 48 ? 33.415 74.678 76.392 1.00 11.64 49 SER D O 1
ATOM 9459 N N . GLY D 1 49 ? 31.812 75.489 75.080 1.00 10.47 50 GLY D N 1
ATOM 9460 C CA . GLY D 1 49 ? 31.079 74.251 75.006 1.00 11.11 50 GLY D CA 1
ATOM 9461 C C . GLY D 1 49 ? 29.994 74.037 76.050 1.00 9.94 50 GLY D C 1
ATOM 9462 O O . GLY D 1 49 ? 29.392 72.956 76.089 1.00 11.99 50 GLY D O 1
ATOM 9463 N N . PHE D 1 50 ? 29.751 74.995 76.916 1.00 9.68 51 PHE D N 1
ATOM 9464 C CA . PHE D 1 50 ? 28.780 74.803 78.001 1.00 9.58 51 PHE D CA 1
ATOM 9465 C C . PHE D 1 50 ? 27.349 74.784 77.455 1.00 8.96 51 PHE D C 1
ATOM 9466 O O . PHE D 1 50 ? 27.017 75.651 76.644 1.00 11.10 51 PHE D O 1
ATOM 9474 N N . THR D 1 51 ? 26.521 73.827 77.880 1.00 9.49 52 THR D N 1
ATOM 9475 C CA . THR D 1 51 ? 25.175 73.628 77.371 1.00 9.18 52 THR D CA 1
ATOM 9476 C C . THR D 1 51 ? 24.114 73.825 78.434 1.00 8.90 52 THR D C 1
ATOM 9477 O O . THR D 1 51 ? 24.411 73.926 79.635 1.00 9.86 52 THR D O 1
ATOM 9481 N N . LEU D 1 52 ? 22.874 73.854 77.984 1.00 9.12 53 LEU D N 1
ATOM 9482 C CA . LEU D 1 52 ? 21.764 73.952 78.929 1.00 9.28 53 LEU D CA 1
ATOM 9483 C C . LEU D 1 52 ? 21.783 72.777 79.895 1.00 8.01 53 LEU D C 1
ATOM 9484 O O . LEU D 1 52 ? 21.522 72.905 81.084 1.00 9.13 53 LEU D O 1
ATOM 9489 N N . ASP D 1 53 ? 22.056 71.557 79.419 1.00 8.98 54 ASP D N 1
ATOM 9490 C CA . ASP D 1 53 ? 22.108 70.393 80.301 1.00 8.75 54 ASP D CA 1
ATOM 9491 C C . ASP D 1 53 ? 23.161 70.641 81.369 1.00 7.93 54 ASP D C 1
ATOM 9492 O O . ASP D 1 53 ? 22.988 70.281 82.545 1.00 8.89 54 ASP D O 1
ATOM 9497 N N . ASP D 1 54 ? 24.283 71.260 81.038 1.00 8.78 55 ASP D N 1
ATOM 9498 C CA . ASP D 1 54 ? 25.350 71.605 81.996 1.00 8.71 55 ASP D CA 1
ATOM 9499 C C . ASP D 1 54 ? 24.860 72.627 83.011 1.00 8.57 55 ASP D C 1
ATOM 9500 O O . ASP D 1 54 ? 25.139 72.509 84.211 1.00 10.43 55 ASP D O 1
ATOM 9505 N N . VAL D 1 55 ? 24.125 73.607 82.527 1.00 10.09 56 VAL D N 1
ATOM 9506 C CA . VAL D 1 55 ? 23.566 74.621 83.405 1.00 9.32 56 VAL D CA 1
ATOM 9507 C C . VAL D 1 55 ? 22.709 73.990 84.483 1.00 10.30 56 VAL D C 1
ATOM 9508 O O . VAL D 1 55 ? 22.756 74.336 85.679 1.00 10.73 56 VAL D O 1
ATOM 9512 N N . ILE D 1 56 ? 21.822 73.061 84.103 1.00 10.00 57 ILE D N 1
ATOM 9513 C CA . ILE D 1 56 ? 20.766 72.601 84.978 1.00 9.87 57 ILE D CA 1
ATOM 9514 C C . ILE D 1 56 ? 21.093 71.333 85.753 1.00 9.16 57 ILE D C 1
ATOM 9515 O O . ILE D 1 56 ? 20.293 70.932 86.585 1.00 10.94 57 ILE D O 1
ATOM 9520 N N . GLN D 1 57 ? 22.223 70.684 85.493 1.00 10.48 58 GLN D N 1
ATOM 9521 C CA . GLN D 1 57 ? 22.433 69.345 86.084 1.00 9.33 58 GLN D CA 1
ATOM 9522 C C . GLN D 1 57 ? 22.307 69.319 87.597 1.00 10.01 58 GLN D C 1
ATOM 9523 O O . GLN D 1 57 ? 21.624 68.435 88.150 1.00 10.05 58 GLN D O 1
ATOM 9529 N N . THR D 1 58 ? 22.895 70.334 88.256 1.00 11.66 59 THR D N 1
ATOM 9530 C CA . THR D 1 58 ? 22.748 70.332 89.719 1.00 11.44 59 THR D CA 1
ATOM 9531 C C . THR D 1 58 ? 21.304 70.388 90.206 1.00 11.71 59 THR D C 1
ATOM 9532 O O . THR D 1 58 ? 20.969 69.739 91.215 1.00 12.02 59 THR D O 1
ATOM 9536 N N . GLY D 1 59 ? 20.467 71.123 89.471 1.00 11.37 60 GLY D N 1
ATOM 9537 C CA . GLY D 1 59 ? 19.064 71.213 89.834 1.00 11.86 60 GLY D CA 1
ATOM 9538 C C . GLY D 1 59 ? 18.239 69.988 89.486 1.00 11.56 60 GLY D C 1
ATOM 9539 O O . GLY D 1 59 ? 17.186 69.755 90.099 1.00 16.62 60 GLY D O 1
ATOM 9540 N N . VAL D 1 60 ? 18.703 69.210 88.533 1.00 10.68 61 VAL D N 1
ATOM 9541 C CA . VAL D 1 60 ? 18.087 67.906 88.281 1.00 9.68 61 VAL D CA 1
ATOM 9542 C C . VAL D 1 60 ? 18.419 66.928 89.411 1.00 10.82 61 VAL D C 1
ATOM 9543 O O . VAL D 1 60 ? 17.557 66.195 89.897 1.00 12.02 61 VAL D O 1
ATOM 9547 N N . ASP D 1 61 ? 19.691 66.937 89.798 1.00 10.86 62 ASP D N 1
ATOM 9548 C CA . ASP D 1 61 ? 20.154 66.005 90.803 1.00 11.91 62 ASP D CA 1
ATOM 9549 C C . ASP D 1 61 ? 19.649 66.304 92.223 1.00 12.65 62 ASP D C 1
ATOM 9550 O O . ASP D 1 61 ? 19.522 65.435 93.055 1.00 13.93 62 ASP D O 1
ATOM 9555 N N . ASN D 1 62 ? 19.359 67.576 92.454 1.00 12.01 63 ASN D N 1
ATOM 9556 C CA . ASN D 1 62 ? 19.029 68.064 93.794 1.00 12.57 63 ASN D CA 1
ATOM 9557 C C . ASN D 1 62 ? 17.671 68.731 93.836 1.00 12.75 63 ASN D C 1
ATOM 9558 O O . ASN D 1 62 ? 17.515 69.927 93.634 1.00 15.88 63 ASN D O 1
ATOM 9563 N N . PRO D 1 63 ? 16.630 67.942 94.074 1.00 15.35 64 PRO D N 1
ATOM 9564 C CA . PRO D 1 63 ? 15.281 68.510 94.122 1.00 18.89 64 PRO D CA 1
ATOM 9565 C C . PRO D 1 63 ? 15.070 69.670 95.097 1.00 24.37 64 PRO D C 1
ATOM 9566 O O . PRO D 1 63 ? 14.187 70.470 94.800 1.00 31.50 64 PRO D O 1
ATOM 9570 N N . GLY D 1 64 ? 15.800 69.860 96.179 1.00 27.62 65 GLY D N 1
ATOM 9571 C CA . GLY D 1 64 ? 15.699 70.980 97.081 1.00 35.49 65 GLY D CA 1
ATOM 9572 C C . GLY D 1 64 ? 14.452 70.932 97.926 1.00 43.37 65 GLY D C 1
ATOM 9573 O O . GLY D 1 64 ? 13.663 69.983 97.845 1.00 51.63 65 GLY D O 1
ATOM 9574 N N . HIS D 1 65 ? 14.216 71.929 98.777 1.00 52.50 66 HIS D N 1
ATOM 9575 C CA . HIS D 1 65 ? 12.969 71.784 99.576 1.00 59.44 66 HIS D CA 1
ATOM 9576 C C . HIS D 1 65 ? 12.031 72.934 99.268 1.00 57.41 66 HIS D C 1
ATOM 9577 O O . HIS D 1 65 ? 12.493 73.894 98.621 1.00 57.59 66 HIS D O 1
ATOM 9584 N N . PRO D 1 66 ? 10.764 72.815 99.641 1.00 60.87 67 PRO D N 1
ATOM 9585 C CA . PRO D 1 66 ? 9.757 73.839 99.372 1.00 63.07 67 PRO D CA 1
ATOM 9586 C C . PRO D 1 66 ? 9.985 75.235 99.936 1.00 63.04 67 PRO D C 1
ATOM 9587 O O . PRO D 1 66 ? 9.948 76.246 99.228 1.00 59.49 67 PRO D O 1
ATOM 9591 N N . PHE D 1 67 ? 10.174 75.340 101.248 1.00 66.11 68 PHE D N 1
ATOM 9592 C CA . PHE D 1 67 ? 10.192 76.716 101.776 1.00 65.16 68 PHE D CA 1
ATOM 9593 C C . PHE D 1 67 ? 11.598 77.213 102.068 1.00 61.45 68 PHE D C 1
ATOM 9594 O O . PHE D 1 67 ? 11.795 78.128 102.866 1.00 63.84 68 PHE D O 1
ATOM 9602 N N . ILE D 1 68 ? 12.537 76.589 101.386 1.00 58.94 69 ILE D N 1
ATOM 9603 C CA . ILE D 1 68 ? 13.958 76.837 101.320 1.00 56.91 69 ILE D CA 1
ATOM 9604 C C . ILE D 1 68 ? 14.395 76.548 99.879 1.00 52.32 69 ILE D C 1
ATOM 9605 O O . ILE D 1 68 ? 15.056 75.562 99.598 1.00 58.32 69 ILE D O 1
ATOM 9610 N N . MET D 1 69 ? 13.996 77.412 98.951 1.00 44.22 70 MET D N 1
ATOM 9611 C CA . MET D 1 69 ? 14.308 77.162 97.557 1.00 34.09 70 MET D CA 1
ATOM 9612 C C . MET D 1 69 ? 15.794 77.352 97.286 1.00 29.86 70 MET D C 1
ATOM 9613 O O . MET D 1 69 ? 16.440 78.291 97.711 1.00 37.32 70 MET D O 1
ATOM 9618 N N . THR D 1 70 ? 16.370 76.430 96.553 1.00 23.13 71 THR D N 1
ATOM 9619 C CA . THR D 1 70 ? 17.735 76.496 96.036 1.00 20.20 71 THR D CA 1
ATOM 9620 C C . THR D 1 70 ? 17.608 76.961 94.588 1.00 18.72 71 THR D C 1
ATOM 9621 O O . THR D 1 70 ? 16.531 76.873 94.005 1.00 16.19 71 THR D O 1
ATOM 9625 N N . VAL D 1 71 ? 18.672 77.446 93.965 1.00 17.75 72 VAL D N 1
ATOM 9626 C CA . VAL D 1 71 ? 18.583 77.958 92.609 1.00 16.43 72 VAL D CA 1
ATOM 9627 C C . VAL D 1 71 ? 18.522 76.866 91.555 1.00 12.96 72 VAL D C 1
ATOM 9628 O O . VAL D 1 71 ? 17.792 76.944 90.568 1.00 15.00 72 VAL D O 1
ATOM 9632 N N . GLY D 1 72 ? 19.289 75.783 91.696 1.00 13.20 73 GLY D N 1
ATOM 9633 C CA . GLY D 1 72 ? 19.193 74.676 90.784 1.00 11.63 73 GLY D CA 1
ATOM 9634 C C . GLY D 1 72 ? 19.866 74.790 89.439 1.00 12.26 73 GLY D C 1
ATOM 9635 O O . GLY D 1 72 ? 19.602 73.990 88.540 1.00 11.59 73 GLY D O 1
ATOM 9636 N N . CYS D 1 73 ? 20.783 75.747 89.332 1.00 11.63 74 CYS D N 1
ATOM 9637 C CA . CYS D 1 73 ? 21.491 75.961 88.065 1.00 11.34 74 CYS D CA 1
ATOM 9638 C C . CYS D 1 73 ? 22.780 76.713 88.325 1.00 11.16 74 CYS D C 1
ATOM 9639 O O . CYS D 1 73 ? 22.877 77.419 89.331 1.00 13.00 74 CYS D O 1
ATOM 9642 N N . VAL D 1 74 ? 23.710 76.606 87.390 1.00 11.29 75 VAL D N 1
ATOM 9643 C CA . VAL D 1 74 ? 24.977 77.317 87.472 1.00 12.05 75 VAL D CA 1
ATOM 9644 C C . VAL D 1 74 ? 25.393 77.813 86.107 1.00 10.84 75 VAL D C 1
ATOM 9645 O O . VAL D 1 74 ? 24.983 77.218 85.100 1.00 10.79 75 VAL D O 1
ATOM 9649 N N . ALA D 1 75 ? 26.219 78.858 86.129 1.00 11.86 76 ALA D N 1
ATOM 9650 C CA . ALA D 1 75 ? 26.885 79.312 84.922 1.00 10.88 76 ALA D CA 1
ATOM 9651 C C . ALA D 1 75 ? 28.246 78.605 84.823 1.00 11.70 76 ALA D C 1
ATOM 9652 O O . ALA D 1 75 ? 28.890 78.364 85.832 1.00 13.29 76 ALA D O 1
ATOM 9654 N N . GLY D 1 76 ? 28.692 78.284 83.607 1.00 12.50 77 GLY D N 1
ATOM 9655 C CA . GLY D 1 76 ? 30.007 77.683 83.439 1.00 12.16 77 GLY D CA 1
ATOM 9656 C C . GLY D 1 76 ? 31.049 78.602 82.877 1.00 11.19 77 GLY D C 1
ATOM 9657 O O . GLY D 1 76 ? 32.239 78.248 82.796 1.00 12.13 77 GLY D O 1
ATOM 9658 N N . ASP D 1 77 ? 30.652 79.803 82.500 1.00 12.57 78 ASP D N 1
ATOM 9659 C CA . ASP D 1 77 ? 31.480 80.819 81.867 1.00 12.76 78 ASP D CA 1
ATOM 9660 C C . ASP D 1 77 ? 30.680 82.116 81.811 1.00 11.75 78 ASP D C 1
ATOM 9661 O O . ASP D 1 77 ? 29.467 82.106 82.140 1.00 13.26 78 ASP D O 1
ATOM 9666 N N . GLU D 1 78 ? 31.317 83.204 81.404 1.00 13.47 79 GLU D N 1
ATOM 9667 C CA . GLU D 1 78 ? 30.591 84.489 81.411 1.00 13.03 79 GLU D CA 1
ATOM 9668 C C . GLU D 1 78 ? 29.392 84.479 80.467 1.00 14.73 79 GLU D C 1
ATOM 9669 O O . GLU D 1 78 ? 28.295 84.983 80.793 1.00 15.36 79 GLU D O 1
ATOM 9675 N N . GLU D 1 79 ? 29.596 83.889 79.280 1.00 13.90 80 GLU D N 1
ATOM 9676 C CA . GLU D 1 79 ? 28.606 83.823 78.254 1.00 16.02 80 GLU D CA 1
ATOM 9677 C C . GLU D 1 79 ? 27.308 83.087 78.645 1.00 13.07 80 GLU D C 1
ATOM 9678 O O . GLU D 1 79 ? 26.260 83.296 78.054 1.00 14.64 80 GLU D O 1
ATOM 9684 N N . SER D 1 80 ? 27.449 82.189 79.625 1.00 12.42 81 SER D N 1
ATOM 9685 C CA . SER D 1 80 ? 26.320 81.371 80.036 1.00 12.13 81 SER D CA 1
ATOM 9686 C C . SER D 1 80 ? 25.063 82.192 80.306 1.00 12.57 81 SER D C 1
ATOM 9687 O O . SER D 1 80 ? 23.971 81.790 79.931 1.00 12.41 81 SER D O 1
ATOM 9690 N N . TYR D 1 81 ? 25.265 83.313 80.973 1.00 12.62 82 TYR D N 1
ATOM 9691 C CA . TYR D 1 81 ? 24.167 84.141 81.420 1.00 12.72 82 TYR D CA 1
ATOM 9692 C C . TYR D 1 81 ? 23.405 84.711 80.215 1.00 13.77 82 TYR D C 1
ATOM 9693 O O . TYR D 1 81 ? 22.211 84.950 80.267 1.00 18.37 82 TYR D O 1
ATOM 9702 N N . GLU D 1 82 ? 24.096 84.936 79.118 1.00 13.97 83 GLU D N 1
ATOM 9703 C CA . GLU D 1 82 ? 23.534 85.458 77.896 1.00 13.20 83 GLU D CA 1
ATOM 9704 C C . GLU D 1 82 ? 22.967 84.340 77.007 1.00 11.93 83 GLU D C 1
ATOM 9705 O O . GLU D 1 82 ? 21.841 84.404 76.549 1.00 14.26 83 GLU D O 1
ATOM 9711 N N . VAL D 1 83 ? 23.773 83.320 76.744 1.00 12.70 84 VAL D N 1
ATOM 9712 C CA . VAL D 1 83 ? 23.405 82.205 75.901 1.00 11.79 84 VAL D CA 1
ATOM 9713 C C . VAL D 1 83 ? 22.158 81.469 76.424 1.00 11.86 84 VAL D C 1
ATOM 9714 O O . VAL D 1 83 ? 21.361 80.928 75.631 1.00 14.97 84 VAL D O 1
ATOM 9718 N N . PHE D 1 84 ? 22.022 81.428 77.764 1.00 10.66 85 PHE D N 1
ATOM 9719 C CA . PHE D 1 84 ? 20.874 80.758 78.379 1.00 11.74 85 PHE D CA 1
ATOM 9720 C C . PHE D 1 84 ? 20.020 81.738 79.161 1.00 12.77 85 PHE D C 1
ATOM 9721 O O . PHE D 1 84 ? 19.390 81.426 80.150 1.00 13.08 85 PHE D O 1
ATOM 9729 N N . LYS D 1 85 ? 19.896 82.972 78.694 1.00 14.28 86 LYS D N 1
ATOM 9730 C CA . LYS D 1 85 ? 19.124 84.006 79.380 1.00 14.52 86 LYS D CA 1
ATOM 9731 C C . LYS D 1 85 ? 17.648 83.633 79.535 1.00 14.76 86 LYS D C 1
ATOM 9732 O O . LYS D 1 85 ? 17.033 84.060 80.512 1.00 14.45 86 LYS D O 1
ATOM 9738 N N . GLU D 1 86 ? 17.089 82.836 78.617 1.00 12.88 87 GLU D N 1
ATOM 9739 C CA . GLU D 1 86 ? 15.677 82.467 78.765 1.00 13.44 87 GLU D CA 1
ATOM 9740 C C . GLU D 1 86 ? 15.437 81.657 80.045 1.00 12.42 87 GLU D C 1
ATOM 9741 O O . GLU D 1 86 ? 14.331 81.626 80.578 1.00 14.38 87 GLU D O 1
ATOM 9747 N N . LEU D 1 87 ? 16.462 80.931 80.529 1.00 13.17 88 LEU D N 1
ATOM 9748 C CA . LEU D 1 87 ? 16.450 80.209 81.784 1.00 14.36 88 LEU D CA 1
ATOM 9749 C C . LEU D 1 87 ? 16.916 81.108 82.934 1.00 13.01 88 LEU D C 1
ATOM 9750 O O . LEU D 1 87 ? 16.185 81.249 83.928 1.00 14.46 88 LEU D O 1
ATOM 9755 N N . PHE D 1 88 ? 18.085 81.715 82.777 1.00 12.80 89 PHE D N 1
ATOM 9756 C CA . PHE D 1 88 ? 18.621 82.498 83.902 1.00 13.00 89 PHE D CA 1
ATOM 9757 C C . PHE D 1 88 ? 17.795 83.729 84.250 1.00 13.31 89 PHE D C 1
ATOM 9758 O O . PHE D 1 88 ? 17.713 84.020 85.462 1.00 16.20 89 PHE D O 1
ATOM 9766 N N . ASP D 1 89 ? 17.251 84.433 83.251 1.00 13.89 90 ASP D N 1
ATOM 9767 C CA . ASP D 1 89 ? 16.554 85.710 83.592 1.00 15.54 90 ASP D CA 1
ATOM 9768 C C . ASP D 1 89 ? 15.384 85.426 84.504 1.00 16.35 90 ASP D C 1
ATOM 9769 O O . ASP D 1 89 ? 15.236 86.075 85.550 1.00 16.16 90 ASP D O 1
ATOM 9774 N N . PRO D 1 90 ? 14.471 84.499 84.223 1.00 16.49 91 PRO D N 1
ATOM 9775 C CA . PRO D 1 90 ? 13.397 84.251 85.221 1.00 17.27 91 PRO D CA 1
ATOM 9776 C C . PRO D 1 90 ? 13.879 83.673 86.534 1.00 15.18 91 PRO D C 1
ATOM 9777 O O . PRO D 1 90 ? 13.295 84.003 87.559 1.00 18.37 91 PRO D O 1
ATOM 9781 N N . VAL D 1 91 ? 14.914 82.859 86.539 1.00 15.59 92 VAL D N 1
ATOM 9782 C CA . VAL D 1 91 ? 15.491 82.384 87.822 1.00 15.76 92 VAL D CA 1
ATOM 9783 C C . VAL D 1 91 ? 15.957 83.569 88.644 1.00 17.21 92 VAL D C 1
ATOM 9784 O O . VAL D 1 91 ? 15.697 83.659 89.843 1.00 18.75 92 VAL D O 1
ATOM 9788 N N . ILE D 1 92 ? 16.664 84.486 88.005 1.00 17.13 93 ILE D N 1
ATOM 9789 C CA . ILE D 1 92 ? 17.203 85.654 88.707 1.00 15.29 93 ILE D CA 1
ATOM 9790 C C . ILE D 1 92 ? 16.107 86.535 89.250 1.00 18.50 93 ILE D C 1
ATOM 9791 O O . ILE D 1 92 ? 16.199 87.076 90.360 1.00 18.96 93 ILE D O 1
ATOM 9796 N N . GLU D 1 93 ? 15.055 86.670 88.442 1.00 17.73 94 GLU D N 1
ATOM 9797 C CA . GLU D 1 93 ? 13.940 87.489 88.859 1.00 21.63 94 GLU D CA 1
ATOM 9798 C C . GLU D 1 93 ? 13.255 86.893 90.084 1.00 23.40 94 GLU D C 1
ATOM 9799 O O . GLU D 1 93 ? 12.937 87.642 91.006 1.00 22.46 94 GLU D O 1
ATOM 9805 N N . ASP D 1 94 ? 13.054 85.579 90.039 1.00 21.35 95 ASP D N 1
ATOM 9806 C CA . ASP D 1 94 ? 12.393 84.877 91.154 1.00 21.92 95 ASP D CA 1
ATOM 9807 C C . ASP D 1 94 ? 13.300 84.846 92.381 1.00 23.41 95 ASP D C 1
ATOM 9808 O O . ASP D 1 94 ? 12.807 85.019 93.505 1.00 24.19 95 ASP D O 1
ATOM 9813 N N . ARG D 1 95 ? 14.595 84.663 92.241 1.00 18.44 96 ARG D N 1
ATOM 9814 C CA . ARG D 1 95 ? 15.506 84.619 93.375 1.00 21.26 96 ARG D CA 1
ATOM 9815 C C . ARG D 1 95 ? 15.833 85.976 94.000 1.00 20.16 96 ARG D C 1
ATOM 9816 O O . ARG D 1 95 ? 16.035 86.013 95.225 1.00 22.83 96 ARG D O 1
ATOM 9824 N N . HIS D 1 96 ? 15.879 87.052 93.217 1.00 20.22 97 HIS D N 1
ATOM 9825 C CA . HIS D 1 96 ? 16.250 88.377 93.666 1.00 21.16 97 HIS D CA 1
ATOM 9826 C C . HIS D 1 96 ? 15.127 89.413 93.680 1.00 22.35 97 HIS D C 1
ATOM 9827 O O . HIS D 1 96 ? 15.210 90.577 93.288 1.00 25.52 97 HIS D O 1
ATOM 9834 N N . GLY D 1 97 ? 13.967 89.013 94.203 1.00 23.40 98 GLY D N 1
ATOM 9835 C CA . GLY D 1 97 ? 12.859 89.831 94.541 1.00 26.07 98 GLY D CA 1
ATOM 9836 C C . GLY D 1 97 ? 12.360 90.728 93.431 1.00 27.64 98 GLY D C 1
ATOM 9837 O O . GLY D 1 97 ? 12.049 91.886 93.689 1.00 31.32 98 GLY D O 1
ATOM 9838 N N . GLY D 1 98 ? 12.303 90.155 92.235 1.00 26.23 99 GLY D N 1
ATOM 9839 C CA . GLY D 1 98 ? 11.745 90.788 91.073 1.00 24.70 99 GLY D CA 1
ATOM 9840 C C . GLY D 1 98 ? 12.689 91.524 90.163 1.00 25.33 99 GLY D C 1
ATOM 9841 O O . GLY D 1 98 ? 12.243 92.310 89.327 1.00 30.18 99 GLY D O 1
ATOM 9842 N N . TYR D 1 99 ? 13.976 91.245 90.318 1.00 22.59 100 TYR D N 1
ATOM 9843 C CA . TYR D 1 99 ? 14.979 91.906 89.481 1.00 23.52 100 TYR D CA 1
ATOM 9844 C C . TYR D 1 99 ? 14.746 91.531 88.035 1.00 22.59 100 TYR D C 1
ATOM 9845 O O . TYR D 1 99 ? 14.887 90.382 87.620 1.00 23.32 100 TYR D O 1
ATOM 9854 N N . LYS D 1 100 ? 14.415 92.521 87.229 1.00 25.84 101 LYS D N 1
ATOM 9855 C CA . LYS D 1 100 ? 14.090 92.267 85.834 1.00 24.63 101 LYS D CA 1
ATOM 9856 C C . LYS D 1 100 ? 15.251 92.305 84.861 1.00 21.77 101 LYS D C 1
ATOM 9857 O O . LYS D 1 100 ? 16.305 92.861 85.171 1.00 22.76 101 LYS D O 1
ATOM 9863 N N . PRO D 1 101 ? 15.083 91.691 83.692 1.00 21.28 102 PRO D N 1
ATOM 9864 C CA . PRO D 1 101 ? 16.161 91.676 82.681 1.00 23.25 102 PRO D CA 1
ATOM 9865 C C . PRO D 1 101 ? 16.672 93.063 82.316 1.00 24.63 102 PRO D C 1
ATOM 9866 O O . PRO D 1 101 ? 17.851 93.234 82.018 1.00 32.18 102 PRO D O 1
ATOM 9870 N N . THR D 1 102 ? 15.798 94.062 82.339 1.00 28.32 103 THR D N 1
ATOM 9871 C CA . THR D 1 102 ? 16.152 95.427 82.004 1.00 31.54 103 THR D CA 1
ATOM 9872 C C . THR D 1 102 ? 16.701 96.256 83.152 1.00 31.94 103 THR D C 1
ATOM 9873 O O . THR D 1 102 ? 17.119 97.400 82.876 1.00 35.89 103 THR D O 1
ATOM 9877 N N . ASP D 1 103 ? 16.709 95.737 84.375 1.00 30.19 104 ASP D N 1
ATOM 9878 C CA . ASP D 1 103 ? 17.159 96.482 85.546 1.00 28.84 104 ASP D CA 1
ATOM 9879 C C . ASP D 1 103 ? 18.683 96.612 85.553 1.00 26.47 104 ASP D C 1
ATOM 988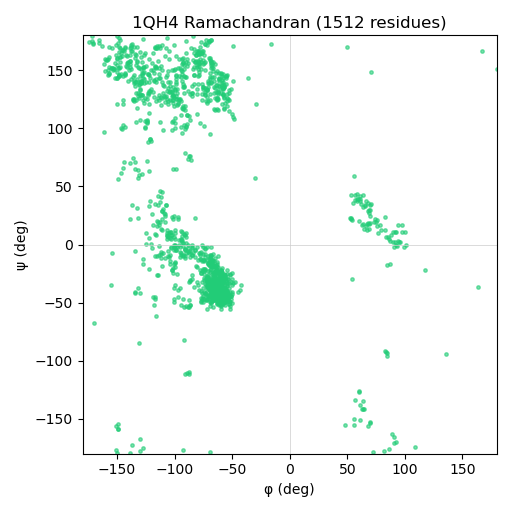0 O O . ASP D 1 103 ? 19.395 95.803 84.941 1.00 31.21 104 ASP D O 1
ATOM 9885 N N . GLU D 1 104 ? 19.182 97.631 86.242 1.00 29.02 105 GLU D N 1
ATOM 9886 C CA . GLU D 1 104 ? 20.615 97.876 86.358 1.00 29.48 105 GLU D CA 1
ATOM 9887 C C . GLU D 1 104 ? 21.127 97.699 87.780 1.00 25.11 105 GLU D C 1
ATOM 9888 O O . GLU D 1 104 ? 20.435 97.992 88.737 1.00 31.38 105 GLU D O 1
ATOM 9894 N N . HIS D 1 105 ? 22.356 97.223 87.893 1.00 23.39 106 HIS D N 1
ATOM 9895 C CA . HIS D 1 105 ? 23.002 97.007 89.174 1.00 23.53 106 HIS D CA 1
ATOM 9896 C C . HIS D 1 105 ? 24.083 98.055 89.371 1.00 25.92 106 HIS D C 1
ATOM 9897 O O . HIS D 1 105 ? 24.921 98.161 88.462 1.00 27.69 106 HIS D O 1
ATOM 9904 N N . LYS D 1 106 ? 24.071 98.774 90.488 1.00 24.85 107 LYS D N 1
ATOM 9905 C CA . LYS D 1 106 ? 25.136 99.761 90.690 1.00 26.73 107 LYS D CA 1
ATOM 9906 C C . LYS D 1 106 ? 26.149 99.219 91.694 1.00 27.04 107 LYS D C 1
ATOM 9907 O O . LYS D 1 106 ? 25.798 98.715 92.771 1.00 26.91 107 LYS D O 1
ATOM 9913 N N . THR D 1 107 ? 27.422 99.302 91.356 1.00 26.24 108 THR D N 1
ATOM 9914 C CA . THR D 1 107 ? 28.533 98.936 92.205 1.00 26.07 108 THR D CA 1
ATOM 9915 C C . THR D 1 107 ? 29.009 100.175 92.959 1.00 29.33 108 THR D C 1
ATOM 9916 O O . THR D 1 107 ? 29.152 101.292 92.472 1.00 29.60 108 THR D O 1
ATOM 9920 N N . ASP D 1 108 ? 29.262 100.036 94.262 1.00 31.50 109 ASP D N 1
ATOM 9921 C CA . ASP D 1 108 ? 29.807 101.144 95.033 1.00 29.30 109 ASP D CA 1
ATOM 9922 C C . ASP D 1 108 ? 30.755 100.629 96.123 1.00 26.44 109 ASP D C 1
ATOM 9923 O O . ASP D 1 108 ? 30.213 100.226 97.149 1.00 30.06 109 ASP D O 1
ATOM 9928 N N . LEU D 1 109 ? 32.036 100.668 95.885 1.00 29.85 110 LEU D N 1
ATOM 9929 C CA . LEU D 1 109 ? 33.094 100.230 96.769 1.00 29.68 110 LEU D CA 1
ATOM 9930 C C . LEU D 1 109 ? 33.861 101.396 97.364 1.00 30.03 110 LEU D C 1
ATOM 9931 O O . LEU D 1 109 ? 35.075 101.387 97.612 1.00 35.36 110 LEU D O 1
ATOM 9936 N N . ASN D 1 110 ? 33.158 102.490 97.620 1.00 33.68 111 ASN D N 1
ATOM 9937 C CA . ASN D 1 110 ? 33.754 103.668 98.258 1.00 34.50 111 ASN D CA 1
ATOM 9938 C C . ASN D 1 110 ? 33.307 103.652 99.715 1.00 32.11 111 ASN D C 1
ATOM 9939 O O . ASN D 1 110 ? 32.154 103.917 100.067 1.00 36.63 111 ASN D O 1
ATOM 9944 N N . ALA D 1 111 ? 34.233 103.283 100.608 1.00 37.11 112 ALA D N 1
ATOM 9945 C CA . ALA D 1 111 ? 33.857 103.148 102.008 1.00 37.46 112 ALA D CA 1
ATOM 9946 C C . ALA D 1 111 ? 33.506 104.507 102.601 1.00 35.41 112 ALA D C 1
ATOM 9947 O O . ALA D 1 111 ? 32.810 104.601 103.619 1.00 39.60 112 ALA D O 1
ATOM 9949 N N . ASP D 1 112 ? 33.942 105.590 101.951 1.00 34.82 113 ASP D N 1
ATOM 9950 C CA . ASP D 1 112 ? 33.600 106.926 102.415 1.00 38.34 113 ASP D CA 1
ATOM 9951 C C . ASP D 1 112 ? 32.089 107.131 102.463 1.00 36.43 113 ASP D C 1
ATOM 9952 O O . ASP D 1 112 ? 31.570 107.952 103.199 1.00 48.63 113 ASP D O 1
ATOM 9957 N N . ASN D 1 113 ? 31.385 106.363 101.623 1.00 36.38 114 ASN D N 1
ATOM 9958 C CA . ASN D 1 113 ? 29.936 106.501 101.536 1.00 35.66 114 ASN D CA 1
ATOM 9959 C C . ASN D 1 113 ? 29.248 105.732 102.652 1.00 34.61 114 ASN D C 1
ATOM 9960 O O . ASN D 1 113 ? 28.022 105.824 102.769 1.00 34.76 114 ASN D O 1
ATOM 9965 N N . LEU D 1 114 ? 30.055 105.003 103.434 1.00 33.50 115 LEU D N 1
ATOM 9966 C CA . LEU D 1 114 ? 29.473 104.286 104.574 1.00 31.98 115 LEU D CA 1
ATOM 9967 C C . LEU D 1 114 ? 29.368 105.228 105.778 1.00 36.05 115 LEU D C 1
ATOM 9968 O O . LEU D 1 114 ? 30.383 105.832 106.120 1.00 46.04 115 LEU D O 1
ATOM 9973 N N . GLN D 1 115 ? 28.211 105.344 106.390 1.00 36.04 116 GLN D N 1
ATOM 9974 C CA . GLN D 1 115 ? 27.989 106.266 107.505 1.00 39.33 116 GLN D CA 1
ATOM 9975 C C . GLN D 1 115 ? 28.076 105.550 108.853 1.00 39.66 116 GLN D C 1
ATOM 9976 O O . GLN D 1 115 ? 27.350 104.571 109.059 1.00 41.45 116 GLN D O 1
ATOM 9982 N N . GLY D 1 116 ? 28.932 106.023 109.750 1.00 40.92 117 GLY D N 1
ATOM 9983 C CA . GLY D 1 116 ? 29.080 105.390 111.057 1.00 43.44 117 GLY D CA 1
ATOM 9984 C C . GLY D 1 116 ? 29.548 103.961 110.911 1.00 40.93 117 GLY D C 1
ATOM 9985 O O . GLY D 1 116 ? 30.224 103.653 109.934 1.00 42.47 117 GLY D O 1
ATOM 9986 N N . GLY D 1 117 ? 29.210 103.060 111.825 1.00 42.28 118 GLY D N 1
ATOM 9987 C CA . GLY D 1 117 ? 29.591 101.657 111.689 1.00 42.85 118 GLY D CA 1
ATOM 9988 C C . GLY D 1 117 ? 30.921 101.354 112.344 1.00 44.00 118 GLY D C 1
ATOM 9989 O O . GLY D 1 117 ? 31.389 100.216 112.365 1.00 49.54 118 GLY D O 1
ATOM 9990 N N . ASP D 1 118 ? 31.569 102.385 112.893 1.00 46.09 119 ASP D N 1
ATOM 9991 C CA . ASP D 1 118 ? 32.865 102.146 113.503 1.00 47.75 119 ASP D CA 1
ATOM 9992 C C . ASP D 1 118 ? 32.704 101.755 114.961 1.00 49.98 119 ASP D C 1
ATOM 9993 O O . ASP D 1 118 ? 33.702 101.529 115.640 1.00 57.37 119 ASP D O 1
ATOM 9998 N N . ASP D 1 119 ? 31.452 101.699 115.422 1.00 52.12 120 ASP D N 1
ATOM 9999 C CA . ASP D 1 119 ? 31.302 101.501 116.858 1.00 53.33 120 ASP D CA 1
ATOM 10000 C C . ASP D 1 119 ? 30.248 100.523 117.318 1.00 54.22 120 ASP D C 1
ATOM 10001 O O . ASP D 1 119 ? 29.642 100.733 118.372 1.00 59.25 120 ASP D O 1
ATOM 10006 N N . LEU D 1 120 ? 30.016 99.466 116.560 1.00 48.60 121 LEU D N 1
ATOM 10007 C CA . LEU D 1 120 ? 29.081 98.443 117.028 1.00 44.44 121 LEU D CA 1
ATOM 10008 C C . LEU D 1 120 ? 29.587 97.941 118.375 1.00 41.10 121 LEU D C 1
ATOM 10009 O O . LEU D 1 120 ? 30.750 97.572 118.516 1.00 40.57 121 LEU D O 1
ATOM 10014 N N . ASP D 1 121 ? 28.710 97.968 119.362 1.00 39.42 122 ASP D N 1
ATOM 10015 C CA . ASP D 1 121 ? 29.068 97.602 120.727 1.00 37.86 122 ASP D CA 1
ATOM 10016 C C . ASP D 1 121 ? 29.826 96.286 120.818 1.00 40.74 122 ASP D C 1
ATOM 10017 O O . ASP D 1 121 ? 29.229 95.224 120.613 1.00 34.15 122 ASP D O 1
ATOM 10022 N N . PRO D 1 122 ? 31.118 96.362 121.118 1.00 40.26 123 PRO D N 1
ATOM 10023 C CA . PRO D 1 122 ? 31.953 95.161 121.216 1.00 40.52 123 PRO D CA 1
ATOM 10024 C C . PRO D 1 122 ? 31.588 94.291 122.409 1.00 42.04 123 PRO D C 1
ATOM 10025 O O . PRO D 1 122 ? 32.152 93.215 122.595 1.00 39.91 123 PRO D O 1
ATOM 10029 N N . ASN D 1 123 ? 30.629 94.701 123.225 1.00 42.50 124 ASN D N 1
ATOM 10030 C CA . ASN D 1 123 ? 30.167 93.803 124.279 1.00 40.83 124 ASN D CA 1
ATOM 10031 C C . ASN D 1 123 ? 29.196 92.780 123.690 1.00 41.41 124 ASN D C 1
ATOM 10032 O O . ASN D 1 123 ? 28.900 91.805 124.381 1.00 36.00 124 ASN D O 1
ATOM 10037 N N . TYR D 1 124 ? 28.740 93.037 122.473 1.00 39.06 125 TYR D N 1
ATOM 10038 C CA . TYR D 1 124 ? 27.772 92.209 121.747 1.00 35.29 125 TYR D CA 1
ATOM 10039 C C . TYR D 1 124 ? 28.369 91.631 120.473 1.00 33.73 125 TYR D C 1
ATOM 10040 O O . TYR D 1 124 ? 28.251 90.451 120.132 1.00 34.81 125 TYR D O 1
ATOM 10049 N N . VAL D 1 125 ? 29.048 92.478 119.695 1.00 34.35 126 VAL D N 1
ATOM 10050 C CA . VAL D 1 125 ? 29.633 92.042 118.434 1.00 33.46 126 VAL D CA 1
ATOM 10051 C C . VAL D 1 125 ? 31.050 91.515 118.641 1.00 34.52 126 VAL D C 1
ATOM 10052 O O . VAL D 1 125 ? 31.958 92.290 118.954 1.00 31.20 126 VAL D O 1
ATOM 10056 N N . LEU D 1 126 ? 31.198 90.210 118.462 1.00 34.13 127 LEU D N 1
ATOM 10057 C CA . LEU D 1 126 ? 32.482 89.541 118.641 1.00 33.47 127 LEU D CA 1
ATOM 10058 C C . LEU D 1 126 ? 33.448 89.788 117.493 1.00 37.19 127 LEU D C 1
ATOM 10059 O O . LEU D 1 126 ? 34.672 89.934 117.605 1.00 40.60 127 LEU D O 1
ATOM 10064 N N . SER D 1 127 ? 32.854 89.833 116.310 1.00 34.41 128 SER D N 1
ATOM 10065 C CA . SER D 1 127 ? 33.628 90.032 115.093 1.00 36.81 128 SER D CA 1
ATOM 10066 C C . SER D 1 127 ? 32.739 90.602 113.992 1.00 32.78 128 SER D C 1
ATOM 10067 O O . SER D 1 127 ? 31.524 90.394 114.001 1.00 28.47 128 SER D O 1
ATOM 10070 N N . SER D 1 128 ? 33.391 91.330 113.091 1.00 34.60 129 SER D N 1
ATOM 10071 C CA . SER D 1 128 ? 32.710 91.967 111.970 1.00 35.02 129 SER D CA 1
ATOM 10072 C C . SER D 1 128 ? 33.359 91.530 110.674 1.00 39.06 129 SER D C 1
ATOM 10073 O O . SER D 1 128 ? 34.578 91.380 110.582 1.00 47.59 129 SER D O 1
ATOM 10076 N N . ARG D 1 129 ? 32.558 91.279 109.633 1.00 39.89 130 ARG D N 1
ATOM 10077 C CA . ARG D 1 129 ? 33.215 90.759 108.432 1.00 40.03 130 ARG D CA 1
ATOM 10078 C C . ARG D 1 129 ? 32.429 91.103 107.188 1.00 37.70 130 ARG D C 1
ATOM 10079 O O . ARG D 1 129 ? 31.212 91.257 107.184 1.00 39.66 130 ARG D O 1
ATOM 10087 N N . VAL D 1 130 ? 33.166 91.214 106.094 1.00 35.98 131 VAL D N 1
ATOM 10088 C CA . VAL D 1 130 ? 32.577 91.529 104.797 1.00 30.91 131 VAL D CA 1
ATOM 10089 C C . VAL D 1 130 ? 33.203 90.595 103.769 1.00 30.01 131 VAL D C 1
ATOM 10090 O O . VAL D 1 130 ? 34.427 90.552 103.684 1.00 32.15 131 VAL D O 1
ATOM 10094 N N . ARG D 1 131 ? 32.383 89.864 103.033 1.00 28.89 132 ARG D N 1
ATOM 10095 C CA . ARG D 1 131 ? 32.846 88.908 102.052 1.00 27.32 132 ARG D CA 1
ATOM 10096 C C . ARG D 1 131 ? 32.245 89.114 100.679 1.00 24.17 132 ARG D C 1
ATOM 10097 O O . ARG D 1 131 ? 31.095 89.514 100.547 1.00 25.53 132 ARG D O 1
ATOM 10105 N N . THR D 1 132 ? 33.014 88.787 99.651 1.00 24.40 133 THR D N 1
ATOM 10106 C CA . THR D 1 132 ? 32.477 88.758 98.286 1.00 23.73 133 THR D CA 1
ATOM 10107 C C . THR D 1 132 ? 33.222 87.710 97.472 1.00 21.66 133 THR D C 1
ATOM 10108 O O . THR D 1 132 ? 34.132 87.051 97.940 1.00 26.32 133 THR D O 1
ATOM 10112 N N . GLY D 1 133 ? 32.832 87.559 96.217 1.00 22.55 134 GLY D N 1
ATOM 10113 C CA . GLY D 1 133 ? 33.445 86.680 95.253 1.00 19.57 134 GLY D CA 1
ATOM 10114 C C . GLY D 1 133 ? 33.758 87.406 93.960 1.00 19.39 134 GLY D C 1
ATOM 10115 O O . GLY D 1 133 ? 33.053 88.362 93.623 1.00 20.97 134 GLY D O 1
ATOM 10116 N N . ARG D 1 134 ? 34.790 86.957 93.254 1.00 20.55 135 ARG D N 1
ATOM 10117 C CA . ARG D 1 134 ? 35.035 87.554 91.957 1.00 19.29 135 ARG D CA 1
ATOM 10118 C C . ARG D 1 134 ? 35.418 86.459 90.956 1.00 19.30 135 ARG D C 1
ATOM 10119 O O . ARG D 1 134 ? 35.987 85.454 91.372 1.00 18.99 135 ARG D O 1
ATOM 10127 N N . SER D 1 135 ? 35.136 86.708 89.683 1.00 18.97 136 SER D N 1
ATOM 10128 C CA . SER D 1 135 ? 35.556 85.884 88.563 1.00 18.23 136 SER D CA 1
ATOM 10129 C C . SER D 1 135 ? 36.504 86.691 87.675 1.00 17.96 136 SER D C 1
ATOM 10130 O O . SER D 1 135 ? 36.301 87.894 87.524 1.00 20.97 136 SER D O 1
ATOM 10133 N N . ILE D 1 136 ? 37.510 86.009 87.155 1.00 18.20 137 ILE D N 1
ATOM 10134 C CA . ILE D 1 136 ? 38.491 86.607 86.248 1.00 18.96 137 ILE D CA 1
ATOM 10135 C C . ILE D 1 136 ? 37.981 86.360 84.814 1.00 17.86 137 ILE D C 1
ATOM 10136 O O . ILE D 1 136 ? 37.813 85.210 84.383 1.00 17.96 137 ILE D O 1
ATOM 10141 N N . ARG D 1 137 ? 37.732 87.437 84.079 1.00 18.29 138 ARG D N 1
ATOM 10142 C CA . ARG D 1 137 ? 37.309 87.335 82.712 1.00 17.75 138 ARG D CA 1
ATOM 10143 C C . ARG D 1 137 ? 38.312 86.573 81.856 1.00 17.03 138 ARG D C 1
ATOM 10144 O O . ARG D 1 137 ? 39.529 86.712 82.006 1.00 19.08 138 ARG D O 1
ATOM 10152 N N . GLY D 1 138 ? 37.781 85.735 80.967 1.00 17.83 139 GLY D N 1
ATOM 10153 C CA . GLY D 1 138 ? 38.564 84.890 80.094 1.00 17.67 139 GLY D CA 1
ATOM 10154 C C . GLY D 1 138 ? 38.866 83.487 80.522 1.00 16.61 139 GLY D C 1
ATOM 10155 O O . GLY D 1 138 ? 39.576 82.767 79.826 1.00 18.46 139 GLY D O 1
ATOM 10156 N N . PHE D 1 139 ? 38.313 83.132 81.676 1.00 15.71 140 PHE D N 1
ATOM 10157 C CA . PHE D 1 139 ? 38.402 81.782 82.224 1.00 14.69 140 PHE D CA 1
ATOM 10158 C C . PHE D 1 139 ? 37.020 81.284 82.560 1.00 13.80 140 PHE D C 1
ATOM 10159 O O . PHE D 1 139 ? 36.186 82.050 83.001 1.00 15.66 140 PHE D O 1
ATOM 10167 N N . CYS D 1 140 ? 36.847 79.996 82.326 1.00 13.19 141 CYS D N 1
ATOM 10168 C CA . CYS D 1 140 ? 35.545 79.408 82.666 1.00 11.99 141 CYS D CA 1
ATOM 10169 C C . CYS D 1 140 ? 35.395 79.345 84.183 1.00 12.33 141 CYS D C 1
ATOM 10170 O O . CYS D 1 140 ? 36.418 79.395 84.895 1.00 14.46 141 CYS D O 1
ATOM 10173 N N . LEU D 1 141 ? 34.171 79.227 84.657 1.00 13.10 142 LEU D N 1
ATOM 10174 C CA . LEU D 1 141 ? 33.843 79.159 86.068 1.00 12.79 142 LEU D CA 1
ATOM 10175 C C . LEU D 1 141 ? 34.049 77.770 86.615 1.00 12.35 142 LEU D C 1
ATOM 10176 O O . LEU D 1 141 ? 34.183 76.805 85.850 1.00 11.95 142 LEU D O 1
ATOM 10181 N N . PRO D 1 142 ? 34.124 77.633 87.940 1.00 11.74 143 PRO D N 1
ATOM 10182 C CA . PRO D 1 142 ? 34.462 76.314 88.515 1.00 13.16 143 PRO D CA 1
ATOM 10183 C C . PRO D 1 142 ? 33.695 75.114 88.045 1.00 12.05 143 PRO D C 1
ATOM 10184 O O . PRO D 1 142 ? 34.331 74.038 88.013 1.00 12.76 143 PRO D O 1
ATOM 10188 N N . PRO D 1 143 ? 32.411 75.099 87.711 1.00 11.79 144 PRO D N 1
ATOM 10189 C CA . PRO D 1 143 ? 31.805 73.852 87.225 1.00 11.50 144 PRO D CA 1
ATOM 10190 C C . PRO D 1 143 ? 32.531 73.271 86.027 1.00 10.60 144 PRO D C 1
ATOM 10191 O O . PRO D 1 143 ? 32.549 72.055 85.824 1.00 11.85 144 PRO D O 1
ATOM 10195 N N . HIS D 1 144 ? 33.102 74.170 85.214 1.00 10.96 145 HIS D N 1
ATOM 10196 C CA . HIS D 1 144 ? 33.583 73.797 83.890 1.00 10.50 145 HIS D CA 1
ATOM 10197 C C . HIS D 1 144 ? 35.069 73.925 83.717 1.00 10.64 145 HIS D C 1
ATOM 10198 O O . HIS D 1 144 ? 35.621 73.256 82.852 1.00 11.57 145 HIS D O 1
ATOM 10205 N N . CYS D 1 145 ? 35.740 74.800 84.459 1.00 10.77 146 CYS D N 1
ATOM 10206 C CA . CYS D 1 145 ? 37.130 75.148 84.175 1.00 11.18 146 CYS D CA 1
ATOM 10207 C C . CYS D 1 145 ? 38.032 73.932 84.141 1.00 11.39 146 CYS D C 1
ATOM 10208 O O . CYS D 1 145 ? 37.923 72.998 84.927 1.00 11.82 146 CYS D O 1
ATOM 10211 N N . SER D 1 146 ? 38.979 74.026 83.220 1.00 11.70 147 SER D N 1
ATOM 10212 C CA . SER D 1 146 ? 39.979 72.980 83.114 1.00 12.30 147 SER D CA 1
ATOM 10213 C C . SER D 1 146 ? 41.061 73.139 84.166 1.00 11.94 147 SER D C 1
ATOM 10214 O O . SER D 1 146 ? 41.253 74.197 84.776 1.00 13.09 147 SER D O 1
ATOM 10217 N N . ARG D 1 147 ? 41.819 72.088 84.362 1.00 12.10 148 ARG D N 1
ATOM 10218 C CA . ARG D 1 147 ? 42.967 72.167 85.260 1.00 12.34 148 ARG D CA 1
ATOM 10219 C C . ARG D 1 147 ? 43.909 73.299 84.880 1.00 12.05 148 ARG D C 1
ATOM 10220 O O . ARG D 1 147 ? 44.466 74.023 85.725 1.00 15.41 148 ARG D O 1
ATOM 10228 N N . GLY D 1 148 ? 44.132 73.496 83.557 1.00 12.58 149 GLY D N 1
ATOM 10229 C CA . GLY D 1 148 ? 44.981 74.572 83.075 1.00 14.78 149 GLY D CA 1
ATOM 10230 C C . GLY D 1 148 ? 44.412 75.932 83.373 1.00 13.93 149 GLY D C 1
ATOM 10231 O O . GLY D 1 148 ? 45.137 76.824 83.812 1.00 16.40 149 GLY D O 1
ATOM 10232 N N . GLU D 1 149 ? 43.085 76.153 83.175 1.00 12.84 150 GLU D N 1
ATOM 10233 C CA . GLU D 1 149 ? 42.468 77.422 83.499 1.00 13.71 150 GLU D CA 1
ATOM 10234 C C . GLU D 1 149 ? 42.649 77.695 84.996 1.00 13.38 150 GLU D C 1
ATOM 10235 O O . GLU D 1 149 ? 43.021 78.791 85.387 1.00 16.00 150 GLU D O 1
ATOM 10241 N N . ARG D 1 150 ? 42.331 76.679 85.771 1.00 13.56 151 ARG D N 1
ATOM 10242 C CA . ARG D 1 150 ? 42.385 76.812 87.240 1.00 14.47 151 ARG D CA 1
ATOM 10243 C C . ARG D 1 150 ? 43.784 77.190 87.672 1.00 15.11 151 ARG D C 1
ATOM 10244 O O . ARG D 1 150 ? 43.941 78.092 88.513 1.00 16.20 151 ARG D O 1
ATOM 10252 N N . ARG D 1 151 ? 44.798 76.530 87.096 1.00 15.44 152 ARG D N 1
ATOM 10253 C CA . ARG D 1 151 ? 46.192 76.847 87.412 1.00 19.12 152 ARG D CA 1
ATOM 10254 C C . ARG D 1 151 ? 46.565 78.275 86.991 1.00 19.64 152 ARG D C 1
ATOM 10255 O O . ARG D 1 151 ? 47.275 78.980 87.721 1.00 19.70 152 ARG D O 1
ATOM 10263 N N . ALA D 1 152 ? 46.069 78.713 85.838 1.00 18.17 153 ALA D N 1
ATOM 10264 C CA . ALA D 1 152 ? 46.370 80.061 85.368 1.00 20.10 153 ALA D CA 1
ATOM 10265 C C . ALA D 1 152 ? 45.772 81.088 86.320 1.00 17.51 153 ALA D C 1
ATOM 10266 O O . ALA D 1 152 ? 46.408 82.111 86.604 1.00 21.40 153 ALA D O 1
ATOM 10268 N N . ILE D 1 153 ? 44.564 80.820 86.787 1.00 18.32 154 ILE D N 1
ATOM 10269 C CA . ILE D 1 153 ? 43.904 81.709 87.759 1.00 18.83 154 ILE D CA 1
ATOM 10270 C C . ILE D 1 153 ? 44.733 81.805 89.031 1.00 20.13 154 ILE D C 1
ATOM 10271 O O . ILE D 1 153 ? 44.956 82.865 89.598 1.00 20.08 154 ILE D O 1
ATOM 10276 N N . GLU D 1 154 ? 45.192 80.625 89.482 1.00 18.53 155 GLU D N 1
ATOM 10277 C CA . GLU D 1 154 ? 45.984 80.635 90.709 1.00 19.00 155 GLU D CA 1
ATOM 10278 C C . GLU D 1 154 ? 47.233 81.488 90.528 1.00 19.94 155 GLU D C 1
ATOM 10279 O O . GLU D 1 154 ? 47.635 82.314 91.355 1.00 24.85 155 GLU D O 1
ATOM 10285 N N . LYS D 1 155 ? 47.899 81.253 89.396 1.00 23.68 156 LYS D N 1
ATOM 10286 C CA . LYS D 1 155 ? 49.191 81.925 89.168 1.00 23.34 156 LYS D CA 1
ATOM 10287 C C . LYS D 1 155 ? 49.052 83.435 89.099 1.00 25.34 156 LYS D C 1
ATOM 10288 O O . LYS D 1 155 ? 49.806 84.188 89.703 1.00 26.02 156 LYS D O 1
ATOM 10294 N N . LEU D 1 156 ? 48.028 83.882 88.346 1.00 26.62 157 LEU D N 1
ATOM 10295 C CA . LEU D 1 156 ? 47.810 85.335 88.233 1.00 30.50 157 LEU D CA 1
ATOM 10296 C C . LEU D 1 156 ? 47.348 85.917 89.562 1.00 29.59 157 LEU D C 1
ATOM 10297 O O . LEU D 1 156 ? 47.735 87.047 89.922 1.00 35.66 157 LEU D O 1
ATOM 10302 N N . SER D 1 157 ? 46.560 85.156 90.335 1.00 26.60 158 SER D N 1
ATOM 10303 C CA . SER D 1 157 ? 46.061 85.628 91.629 1.00 28.54 158 SER D CA 1
ATOM 10304 C C . SER D 1 157 ? 47.191 85.765 92.648 1.00 27.25 158 SER D C 1
ATOM 10305 O O . SER D 1 157 ? 47.357 86.771 93.340 1.00 29.32 158 SER D O 1
ATOM 10308 N N . VAL D 1 158 ? 47.995 84.711 92.766 1.00 26.77 159 VAL D N 1
ATOM 10309 C CA . VAL D 1 158 ? 49.094 84.737 93.743 1.00 30.10 159 VAL D CA 1
ATOM 10310 C C . VAL D 1 158 ? 50.071 85.847 93.419 1.00 33.54 159 VAL D C 1
ATOM 10311 O O . VAL D 1 158 ? 50.699 86.425 94.305 1.00 31.17 159 VAL D O 1
ATOM 10315 N N . GLU D 1 159 ? 50.217 86.178 92.138 1.00 36.48 160 GLU D N 1
ATOM 10316 C CA . GLU D 1 159 ? 51.156 87.229 91.785 1.00 38.11 160 GLU D CA 1
ATOM 10317 C C . GLU D 1 159 ? 50.605 88.574 92.234 1.00 38.05 160 GLU D C 1
ATOM 10318 O O . GLU D 1 159 ? 51.365 89.443 92.613 1.00 41.94 160 GLU D O 1
ATOM 10324 N N . ALA D 1 160 ? 49.281 88.735 92.183 1.00 36.37 161 ALA D N 1
ATOM 10325 C CA . ALA D 1 160 ? 48.717 90.038 92.558 1.00 34.90 161 ALA D CA 1
ATOM 10326 C C . ALA D 1 160 ? 48.651 90.207 94.058 1.00 35.47 161 ALA D C 1
ATOM 10327 O O . ALA D 1 160 ? 48.929 91.281 94.595 1.00 38.68 161 ALA D O 1
ATOM 10329 N N . LEU D 1 161 ? 48.300 89.132 94.759 1.00 35.42 162 LEU D N 1
ATOM 10330 C CA . LEU D 1 161 ? 48.256 89.229 96.230 1.00 34.57 162 LEU D CA 1
ATOM 10331 C C . LEU D 1 161 ? 49.658 89.409 96.789 1.00 37.09 162 LEU D C 1
ATOM 10332 O O . LEU D 1 161 ? 49.856 90.077 97.809 1.00 44.14 162 LEU D O 1
ATOM 10337 N N . GLY D 1 162 ? 50.628 88.828 96.088 1.00 38.10 163 GLY D N 1
ATOM 10338 C CA . GLY D 1 162 ? 52.035 88.970 96.430 1.00 41.05 163 GLY D CA 1
ATOM 10339 C C . GLY D 1 162 ? 52.508 90.419 96.393 1.00 43.12 163 GLY D C 1
ATOM 10340 O O . GLY D 1 162 ? 53.363 90.821 97.177 1.00 52.14 163 GLY D O 1
ATOM 10341 N N . SER D 1 163 ? 51.942 91.195 95.474 1.00 44.66 164 SER D N 1
ATOM 10342 C CA . SER D 1 163 ? 52.288 92.594 95.309 1.00 46.85 164 SER D CA 1
ATOM 10343 C C . SER D 1 163 ? 51.621 93.466 96.367 1.00 49.64 164 SER D C 1
ATOM 10344 O O . SER D 1 163 ? 51.951 94.656 96.446 1.00 54.75 164 SER D O 1
ATOM 10347 N N . LEU D 1 164 ? 50.727 92.927 97.194 1.00 46.56 165 LEU D N 1
ATOM 10348 C CA . LEU D 1 164 ? 50.089 93.755 98.220 1.00 44.95 165 LEU D CA 1
ATOM 10349 C C . LEU D 1 164 ? 51.020 94.044 99.389 1.00 43.60 165 LEU D C 1
ATOM 10350 O O . LEU D 1 164 ? 51.733 93.197 99.928 1.00 47.93 165 LEU D O 1
ATOM 10355 N N . GLY D 1 165 ? 51.031 95.310 99.830 1.00 44.22 166 GLY D N 1
ATOM 10356 C CA . GLY D 1 165 ? 51.909 95.666 100.905 1.00 49.40 166 GLY D CA 1
ATOM 10357 C C . GLY D 1 165 ? 51.289 96.429 102.049 1.00 51.38 166 GLY D C 1
ATOM 10358 O O . GLY D 1 165 ? 50.077 96.525 102.169 1.00 46.87 166 GLY D O 1
ATOM 10359 N N . GLY D 1 166 ? 52.153 96.977 102.905 1.00 56.86 167 GLY D N 1
ATOM 10360 C CA . GLY D 1 166 ? 51.662 97.677 104.081 1.00 63.02 167 GLY D CA 1
ATOM 10361 C C . GLY D 1 166 ? 50.781 96.717 104.871 1.00 62.06 167 GLY D C 1
ATOM 10362 O O . GLY D 1 166 ? 51.149 95.571 105.086 1.00 64.94 167 GLY D O 1
ATOM 10363 N N . ASP D 1 167 ? 49.622 97.177 105.289 1.00 60.30 168 ASP D N 1
ATOM 10364 C CA . ASP D 1 167 ? 48.649 96.422 106.057 1.00 59.42 168 ASP D CA 1
ATOM 10365 C C . ASP D 1 167 ? 48.256 95.139 105.342 1.00 56.10 168 ASP D C 1
ATOM 10366 O O . ASP D 1 167 ? 47.839 94.160 105.974 1.00 56.79 168 ASP D O 1
ATOM 10371 N N . LEU D 1 168 ? 48.374 95.125 104.006 1.00 50.42 169 LEU D N 1
ATOM 10372 C CA . LEU D 1 168 ? 47.956 93.984 103.219 1.00 49.27 169 LEU D CA 1
ATOM 10373 C C . LEU D 1 168 ? 49.050 93.030 102.764 1.00 47.55 169 LEU D C 1
ATOM 10374 O O . LEU D 1 168 ? 48.743 92.123 101.958 1.00 48.31 169 LEU D O 1
ATOM 10379 N N . LYS D 1 169 ? 50.253 93.189 103.264 1.00 48.32 170 LYS D N 1
ATOM 10380 C CA . LYS D 1 169 ? 51.345 92.286 102.898 1.00 49.84 170 LYS D CA 1
ATOM 10381 C C . LYS D 1 169 ? 50.962 90.924 103.450 1.00 44.16 170 LYS D C 1
ATOM 10382 O O . LYS D 1 169 ? 50.468 90.818 104.577 1.00 44.04 170 LYS D O 1
ATOM 10388 N N . GLY D 1 170 ? 51.134 89.855 102.676 1.00 41.62 171 GLY D N 1
ATOM 10389 C CA . GLY D 1 170 ? 50.705 88.580 103.216 1.00 42.18 171 GLY D CA 1
ATOM 10390 C C . GLY D 1 170 ? 51.485 87.379 102.745 1.00 44.98 171 GLY D C 1
ATOM 10391 O O . GLY D 1 170 ? 52.643 87.435 102.340 1.00 48.44 171 GLY D O 1
ATOM 10392 N N . LYS D 1 171 ? 50.770 86.250 102.810 1.00 43.21 172 LYS D N 1
ATOM 10393 C CA . LYS D 1 171 ? 51.351 84.980 102.401 1.00 40.22 172 LYS D CA 1
ATOM 10394 C C . LYS D 1 171 ? 50.273 84.037 101.903 1.00 36.03 172 LYS D C 1
ATOM 10395 O O . LYS D 1 171 ? 49.154 84.055 102.417 1.00 36.65 172 LYS D O 1
ATOM 10401 N N . TYR D 1 172 ? 50.669 83.280 100.886 1.00 32.89 173 TYR D N 1
ATOM 10402 C CA . TYR D 1 172 ? 49.829 82.262 100.280 1.00 31.48 173 TYR D CA 1
ATOM 10403 C C . TYR D 1 172 ? 50.175 80.872 100.805 1.00 34.61 173 TYR D C 1
ATOM 10404 O O . TYR D 1 172 ? 51.346 80.537 100.986 1.00 38.10 173 TYR D O 1
ATOM 10413 N N . TYR D 1 173 ? 49.133 80.106 101.017 1.00 34.59 174 TYR D N 1
ATOM 10414 C CA . TYR D 1 173 ? 49.166 78.719 101.453 1.00 33.46 174 TYR D CA 1
ATOM 10415 C C . TYR D 1 173 ? 48.394 77.854 100.451 1.00 29.74 174 TYR D C 1
ATOM 10416 O O . TYR D 1 173 ? 47.174 77.902 100.469 1.00 35.01 174 TYR D O 1
ATOM 10425 N N . ALA D 1 174 ? 49.121 77.111 99.628 1.00 30.91 175 ALA D N 1
ATOM 10426 C CA . ALA D 1 174 ? 48.481 76.221 98.665 1.00 28.02 175 ALA D CA 1
ATOM 10427 C C . ALA D 1 174 ? 47.978 75.010 99.435 1.00 26.87 175 ALA D C 1
ATOM 10428 O O . ALA D 1 174 ? 48.644 74.499 100.320 1.00 29.34 175 ALA D O 1
ATOM 10430 N N . LEU D 1 175 ? 46.768 74.537 99.125 1.00 24.15 176 LEU D N 1
ATOM 10431 C CA . LEU D 1 175 ? 46.263 73.360 99.807 1.00 22.54 176 LEU D CA 1
ATOM 10432 C C . LEU D 1 175 ? 47.131 72.130 99.524 1.00 24.50 176 LEU D C 1
ATOM 10433 O O . LEU D 1 175 ? 47.309 71.243 100.356 1.00 28.14 176 LEU D O 1
ATOM 10438 N N . ARG D 1 176 ? 47.666 72.038 98.313 1.00 23.11 177 ARG D N 1
ATOM 10439 C CA . ARG D 1 176 ? 48.410 70.832 98.010 1.00 25.67 177 ARG D CA 1
ATOM 10440 C C . ARG D 1 176 ? 49.694 70.703 98.790 1.00 26.16 177 ARG D C 1
ATOM 10441 O O . ARG D 1 176 ? 50.187 69.582 98.908 1.00 34.88 177 ARG D O 1
ATOM 10449 N N . ASN D 1 177 ? 50.243 71.784 99.321 1.00 27.50 178 ASN D N 1
ATOM 10450 C CA . ASN D 1 177 ? 51.496 71.471 100.058 1.00 34.62 178 ASN D CA 1
ATOM 10451 C C . ASN D 1 177 ? 51.483 71.950 101.501 1.00 39.30 178 ASN D C 1
ATOM 10452 O O . ASN D 1 177 ? 52.479 71.915 102.234 1.00 39.76 178 ASN D O 1
ATOM 10457 N N . MET D 1 178 ? 50.321 72.382 101.984 1.00 43.42 179 MET D N 1
ATOM 10458 C CA . MET D 1 178 ? 50.164 72.797 103.376 1.00 46.91 179 MET D CA 1
ATOM 10459 C C . MET D 1 178 ? 50.705 71.806 104.388 1.00 47.65 179 MET D C 1
ATOM 10460 O O . MET D 1 178 ? 50.564 70.592 104.197 1.00 53.99 179 MET D O 1
ATOM 10465 N N . THR D 1 179 ? 51.338 72.246 105.475 1.00 44.88 180 THR D N 1
ATOM 10466 C CA . THR D 1 179 ? 51.825 71.292 106.473 1.00 44.14 180 THR D CA 1
ATOM 10467 C C . THR D 1 179 ? 50.719 71.063 107.496 1.00 39.57 180 THR D C 1
ATOM 10468 O O . THR D 1 179 ? 49.796 71.863 107.513 1.00 40.96 180 THR D O 1
ATOM 10472 N N . ASP D 1 180 ? 50.827 70.030 108.299 1.00 40.20 181 ASP D N 1
ATOM 10473 C CA . ASP D 1 180 ? 49.826 69.738 109.327 1.00 39.45 181 ASP D CA 1
ATOM 10474 C C . ASP D 1 180 ? 49.603 70.942 110.239 1.00 39.04 181 ASP D C 1
ATOM 10475 O O . ASP D 1 180 ? 48.456 71.311 110.492 1.00 45.75 181 ASP D O 1
ATOM 10480 N N . ALA D 1 181 ? 50.681 71.548 110.726 1.00 43.63 182 ALA D N 1
ATOM 10481 C CA . ALA D 1 181 ? 50.665 72.712 111.606 1.00 44.31 182 ALA D CA 1
ATOM 10482 C C . ALA D 1 181 ? 49.963 73.948 111.044 1.00 41.18 182 ALA D C 1
ATOM 10483 O O . ALA D 1 181 ? 49.133 74.569 111.703 1.00 46.13 182 ALA D O 1
ATOM 10485 N N . GLU D 1 182 ? 50.312 74.316 109.822 1.00 41.92 183 GLU D N 1
ATOM 10486 C CA . GLU D 1 182 ? 49.705 75.428 109.100 1.00 38.32 183 GLU D CA 1
ATOM 10487 C C . GLU D 1 182 ? 48.200 75.241 109.017 1.00 38.82 183 GLU D C 1
ATOM 10488 O O . GLU D 1 182 ? 47.409 76.144 109.231 1.00 38.72 183 GLU D O 1
ATOM 10494 N N . GLN D 1 183 ? 47.824 74.009 108.682 1.00 39.14 184 GLN D N 1
ATOM 10495 C CA . GLN D 1 183 ? 46.409 73.649 108.575 1.00 38.95 184 GLN D CA 1
ATOM 10496 C C . GLN D 1 183 ? 45.752 73.873 109.927 1.00 39.74 184 GLN D C 1
ATOM 10497 O O . GLN D 1 183 ? 44.659 74.444 110.002 1.00 43.75 184 GLN D O 1
ATOM 10503 N N . GLN D 1 184 ? 46.433 73.427 110.989 1.00 40.70 185 GLN D N 1
ATOM 10504 C CA . GLN D 1 184 ? 45.892 73.601 112.326 1.00 41.11 185 GLN D CA 1
ATOM 10505 C C . GLN D 1 184 ? 45.758 75.087 112.642 1.00 41.14 185 GLN D C 1
ATOM 10506 O O . GLN D 1 184 ? 44.775 75.472 113.257 1.00 45.24 185 GLN D O 1
ATOM 10512 N N . GLN D 1 185 ? 46.770 75.841 112.217 1.00 41.81 186 GLN D N 1
ATOM 10513 C CA . GLN D 1 185 ? 46.709 77.267 112.523 1.00 41.94 186 GLN D CA 1
ATOM 10514 C C . GLN D 1 185 ? 45.585 77.950 111.747 1.00 39.57 186 GLN D C 1
ATOM 10515 O O . GLN D 1 185 ? 44.890 78.796 112.312 1.00 40.02 186 GLN D O 1
ATOM 10521 N N . LEU D 1 186 ? 45.422 77.588 110.474 1.00 39.03 187 LEU D N 1
ATOM 10522 C CA . LEU D 1 186 ? 44.341 78.152 109.656 1.00 36.39 187 LEU D CA 1
ATOM 10523 C C . LEU D 1 186 ? 42.982 77.757 110.214 1.00 37.55 187 LEU D C 1
ATOM 10524 O O . LEU D 1 186 ? 42.017 78.513 110.117 1.00 39.28 187 LEU D O 1
ATOM 10529 N N . ILE D 1 187 ? 42.896 76.575 110.822 1.00 39.06 188 ILE D N 1
ATOM 10530 C CA . ILE D 1 187 ? 41.636 76.144 111.438 1.00 43.06 188 ILE D CA 1
ATOM 10531 C C . ILE D 1 187 ? 41.320 76.995 112.659 1.00 44.82 188 ILE D C 1
ATOM 10532 O O . ILE D 1 187 ? 40.221 77.510 112.880 1.00 41.35 188 ILE D O 1
ATOM 10537 N N . ASP D 1 188 ? 42.345 77.177 113.486 1.00 47.52 189 ASP D N 1
ATOM 10538 C CA . ASP D 1 188 ? 42.225 78.011 114.671 1.00 51.21 189 ASP D CA 1
ATOM 10539 C C . ASP D 1 188 ? 41.881 79.444 114.292 1.00 50.39 189 ASP D C 1
ATOM 10540 O O . ASP D 1 188 ? 41.213 80.110 115.072 1.00 53.69 189 ASP D O 1
ATOM 10545 N N . ASP D 1 189 ? 42.316 79.883 113.117 1.00 50.04 190 ASP D N 1
ATOM 10546 C CA . ASP D 1 189 ? 42.082 81.226 112.619 1.00 47.77 190 ASP D CA 1
ATOM 10547 C C . ASP D 1 189 ? 40.733 81.340 111.920 1.00 43.78 190 ASP D C 1
ATOM 10548 O O . ASP D 1 189 ? 40.315 82.444 111.569 1.00 42.31 190 ASP D O 1
ATOM 10553 N N . HIS D 1 190 ? 40.079 80.208 111.701 1.00 39.00 191 HIS D N 1
ATOM 10554 C CA . HIS D 1 190 ? 38.801 80.201 110.977 1.00 37.33 191 HIS D CA 1
ATOM 10555 C C . HIS D 1 190 ? 39.015 80.566 109.514 1.00 35.48 191 HIS D C 1
ATOM 10556 O O . HIS D 1 190 ? 38.162 81.094 108.795 1.00 35.64 191 HIS D O 1
ATOM 10563 N N . PHE D 1 191 ? 40.203 80.278 109.005 1.00 32.62 192 PHE D N 1
ATOM 10564 C CA . PHE D 1 191 ? 40.559 80.683 107.665 1.00 29.96 192 PHE D CA 1
ATOM 10565 C C . PHE D 1 191 ? 40.533 79.543 106.644 1.00 31.79 192 PHE D C 1
ATOM 10566 O O . PHE D 1 191 ? 40.600 79.736 105.450 1.00 32.62 192 PHE D O 1
ATOM 10574 N N . LEU D 1 192 ? 40.481 78.302 107.089 1.00 31.13 193 LEU D N 1
ATOM 10575 C CA . LEU D 1 192 ? 40.624 77.227 106.135 1.00 32.88 193 LEU D CA 1
ATOM 10576 C C . LEU D 1 192 ? 39.339 76.887 105.406 1.00 29.39 193 LEU D C 1
ATOM 10577 O O . LEU D 1 192 ? 38.253 77.154 105.903 1.00 31.84 193 LEU D O 1
ATOM 10582 N N . PHE D 1 193 ? 39.467 76.277 104.232 1.00 25.85 194 PHE D N 1
ATOM 10583 C CA . PHE D 1 193 ? 38.342 75.682 103.539 1.00 23.88 194 PHE D CA 1
ATOM 10584 C C . PHE D 1 193 ? 38.773 74.278 103.114 1.00 24.48 194 PHE D C 1
ATOM 10585 O O . PHE D 1 193 ? 39.976 74.043 102.927 1.00 23.47 194 PHE D O 1
ATOM 10593 N N . ASP D 1 194 ? 37.844 73.356 102.981 1.00 25.05 195 ASP D N 1
ATOM 10594 C CA . ASP D 1 194 ? 38.208 72.031 102.455 1.00 27.52 195 ASP D CA 1
ATOM 10595 C C . ASP D 1 194 ? 37.299 71.681 101.295 1.00 20.59 195 ASP D C 1
ATOM 10596 O O . ASP D 1 194 ? 36.518 72.535 100.834 1.00 20.04 195 ASP D O 1
ATOM 10601 N N . LYS D 1 195 ? 37.427 70.456 100.767 1.00 18.95 196 LYS D N 1
ATOM 10602 C CA . LYS D 1 195 ? 36.633 70.061 99.620 1.00 21.63 196 LYS D CA 1
ATOM 10603 C C . LYS D 1 195 ? 35.158 70.202 99.950 1.00 18.29 196 LYS D C 1
ATOM 10604 O O . LYS D 1 195 ? 34.743 69.766 101.050 1.00 18.11 196 LYS D O 1
ATOM 10610 N N . PRO D 1 196 ? 34.394 70.791 99.062 1.00 17.53 197 PRO D N 1
ATOM 10611 C CA . PRO D 1 196 ? 32.975 70.858 99.366 1.00 17.54 197 PRO D CA 1
ATOM 10612 C C . PRO D 1 196 ? 32.347 69.480 99.541 1.00 14.92 197 PRO D C 1
ATOM 10613 O O . PRO D 1 196 ? 32.738 68.501 98.904 1.00 18.44 197 PRO D O 1
ATOM 10617 N N . VAL D 1 197 ? 31.383 69.471 100.427 1.00 16.84 198 VAL D N 1
ATOM 10618 C CA . VAL D 1 197 ? 30.563 68.304 100.692 1.00 17.93 198 VAL D CA 1
ATOM 10619 C C . VAL D 1 197 ? 29.128 68.541 100.234 1.00 16.10 198 VAL D C 1
ATOM 10620 O O . VAL D 1 197 ? 28.350 67.603 100.192 1.00 18.25 198 VAL D O 1
ATOM 10624 N N . SER D 1 198 ? 28.756 69.782 99.895 1.00 15.57 199 SER D N 1
ATOM 10625 C CA . SER D 1 198 ? 27.379 70.025 99.480 1.00 15.78 199 SER D CA 1
ATOM 10626 C C . SER D 1 198 ? 27.048 69.305 98.182 1.00 15.92 199 SER D C 1
ATOM 10627 O O . SER D 1 198 ? 27.782 69.466 97.176 1.00 14.42 199 SER D O 1
ATOM 10630 N N . PRO D 1 199 ? 25.992 68.501 98.153 1.00 15.20 200 PRO D N 1
ATOM 10631 C CA . PRO D 1 199 ? 25.614 67.828 96.891 1.00 14.41 200 PRO D CA 1
ATOM 10632 C C . PRO D 1 199 ? 25.241 68.834 95.811 1.00 13.03 200 PRO D C 1
ATOM 10633 O O . PRO D 1 199 ? 25.351 68.513 94.615 1.00 14.13 200 PRO D O 1
ATOM 10637 N N . LEU D 1 200 ? 24.797 70.021 96.195 1.00 14.12 201 LEU D N 1
ATOM 10638 C CA . LEU D 1 200 ? 24.497 71.059 95.240 1.00 13.99 201 LEU D CA 1
ATOM 10639 C C . LEU D 1 200 ? 25.745 71.472 94.445 1.00 13.54 201 LEU D C 1
ATOM 10640 O O . LEU D 1 200 ? 25.688 71.675 93.240 1.00 15.54 201 LEU D O 1
ATOM 10645 N N . LEU D 1 201 ? 26.852 71.587 95.167 1.00 13.99 202 LEU D N 1
ATOM 10646 C CA . LEU D 1 201 ? 28.113 71.936 94.551 1.00 13.31 202 LEU D CA 1
ATOM 10647 C C . LEU D 1 201 ? 28.684 70.747 93.808 1.00 12.30 202 LEU D C 1
ATOM 10648 O O . LEU D 1 201 ? 29.157 70.867 92.690 1.00 13.49 202 LEU D O 1
ATOM 10653 N N . LEU D 1 202 ? 28.733 69.598 94.466 1.00 12.35 203 LEU D N 1
ATOM 10654 C CA . LEU D 1 202 ? 29.417 68.447 93.864 1.00 12.10 203 LEU D CA 1
ATOM 10655 C C . LEU D 1 202 ? 28.773 68.076 92.531 1.00 11.50 203 LEU D C 1
ATOM 10656 O O . LEU D 1 202 ? 29.446 67.680 91.596 1.00 11.67 203 LEU D O 1
ATOM 10661 N N . ALA D 1 203 ? 27.441 68.199 92.450 1.00 12.06 204 ALA D N 1
ATOM 10662 C CA . ALA D 1 203 ? 26.727 67.784 91.232 1.00 11.03 204 ALA D CA 1
ATOM 10663 C C . ALA D 1 203 ? 27.045 68.637 90.016 1.00 12.03 204 ALA D C 1
ATOM 10664 O O . ALA D 1 203 ? 26.775 68.215 88.889 1.00 12.59 204 ALA D O 1
ATOM 10666 N N . SER D 1 204 ? 27.611 69.824 90.239 1.00 12.08 205 SER D N 1
ATOM 10667 C CA . SER D 1 204 ? 27.941 70.733 89.168 1.00 12.07 205 SER D CA 1
ATOM 10668 C C . SER D 1 204 ? 29.339 70.436 88.611 1.00 11.13 205 SER D C 1
ATOM 10669 O O . SER D 1 204 ? 29.732 71.116 87.657 1.00 13.32 205 SER D O 1
ATOM 10672 N N . GLY D 1 205 ? 30.081 69.506 89.224 1.00 12.09 206 GLY D N 1
ATOM 10673 C CA . GLY D 1 205 ? 31.444 69.202 88.848 1.00 12.05 206 GLY D CA 1
ATOM 10674 C C . GLY D 1 205 ? 32.500 70.160 89.290 1.00 11.59 206 GLY D C 1
ATOM 10675 O O . GLY D 1 205 ? 33.661 70.097 88.894 1.00 14.87 206 GLY D O 1
ATOM 10676 N N . MET D 1 206 ? 32.166 71.093 90.149 1.00 12.94 207 MET D N 1
ATOM 10677 C CA . MET D 1 206 ? 33.157 72.098 90.564 1.00 13.87 207 MET D CA 1
ATOM 10678 C C . MET D 1 206 ? 34.267 71.529 91.439 1.00 14.37 207 MET D C 1
ATOM 10679 O O . MET D 1 206 ? 35.287 72.207 91.576 1.00 15.60 207 MET D O 1
ATOM 10684 N N . ALA D 1 207 ? 34.138 70.336 92.045 1.00 11.83 208 ALA D N 1
ATOM 10685 C CA . ALA D 1 207 ? 35.191 69.818 92.929 1.00 12.31 208 ALA D CA 1
ATOM 10686 C C . ALA D 1 207 ? 36.239 68.935 92.250 1.00 11.50 208 ALA D C 1
ATOM 10687 O O . ALA D 1 207 ? 37.041 68.300 92.931 1.00 14.72 208 ALA D O 1
ATOM 10689 N N . ARG D 1 208 ? 36.198 68.888 90.924 1.00 11.51 209 ARG D N 1
ATOM 10690 C CA . ARG D 1 208 ? 37.149 68.112 90.160 1.00 12.29 209 ARG D CA 1
ATOM 10691 C C . ARG D 1 208 ? 38.597 68.505 90.506 1.00 11.93 209 ARG D C 1
ATOM 10692 O O . ARG D 1 208 ? 38.896 69.678 90.750 1.00 13.65 209 ARG D O 1
ATOM 10700 N N . ASP D 1 209 ? 39.491 67.535 90.499 1.00 12.31 210 ASP D N 1
ATOM 10701 C CA . ASP D 1 209 ? 40.913 67.696 90.662 1.00 12.01 210 ASP D CA 1
ATOM 10702 C C . ASP D 1 209 ? 41.355 68.170 92.045 1.00 12.35 210 ASP D C 1
ATOM 10703 O O . ASP D 1 209 ? 42.512 68.564 92.202 1.00 14.69 210 ASP D O 1
ATOM 10708 N N . TRP D 1 210 ? 40.466 68.146 93.015 1.00 13.72 211 TRP D N 1
ATOM 10709 C CA . TRP D 1 210 ? 40.835 68.715 94.335 1.00 14.09 211 TRP D CA 1
ATOM 10710 C C . TRP D 1 210 ? 42.041 67.991 94.891 1.00 14.72 211 TRP D C 1
ATOM 10711 O O . TRP D 1 210 ? 42.059 66.766 94.754 1.00 15.79 211 TRP D O 1
ATOM 10722 N N . PRO D 1 211 ? 42.997 68.683 95.495 1.00 15.70 212 PRO D N 1
ATOM 10723 C CA . PRO D 1 211 ? 43.066 70.119 95.740 1.00 14.55 212 PRO D CA 1
ATOM 10724 C C . PRO D 1 211 ? 43.857 70.963 94.758 1.00 14.65 212 PRO D C 1
ATOM 10725 O O . PRO D 1 211 ? 44.317 72.042 95.115 1.00 17.53 212 PRO D O 1
ATOM 10729 N N . ASP D 1 212 ? 44.043 70.528 93.545 1.00 15.00 213 ASP D N 1
ATOM 10730 C CA . ASP D 1 212 ? 44.886 71.143 92.540 1.00 16.21 213 ASP D CA 1
ATOM 10731 C C . ASP D 1 212 ? 44.519 72.604 92.326 1.00 15.31 213 ASP D C 1
ATOM 10732 O O . ASP D 1 212 ? 43.383 72.895 92.015 1.00 15.74 213 ASP D O 1
ATOM 10737 N N . ALA D 1 213 ? 45.461 73.516 92.486 1.00 16.18 214 ALA D N 1
ATOM 10738 C CA . ALA D 1 213 ? 45.335 74.937 92.248 1.00 16.89 214 ALA D CA 1
ATOM 10739 C C . ALA D 1 213 ? 44.378 75.676 93.188 1.00 17.47 214 ALA D C 1
ATOM 10740 O O . ALA D 1 213 ? 43.967 76.825 92.904 1.00 18.01 214 ALA D O 1
ATOM 10742 N N . ARG D 1 214 ? 44.018 75.051 94.301 1.00 17.11 215 ARG D N 1
ATOM 10743 C CA . ARG D 1 214 ? 43.266 75.688 95.377 1.00 17.62 215 ARG D CA 1
ATOM 10744 C C . ARG D 1 214 ? 44.241 76.168 96.450 1.00 18.30 215 ARG D C 1
ATOM 10745 O O . ARG D 1 214 ? 45.261 75.520 96.717 1.00 21.02 215 ARG D O 1
ATOM 10753 N N . GLY D 1 215 ? 43.939 77.310 97.085 1.00 20.90 216 GLY D N 1
ATOM 10754 C CA . GLY D 1 215 ? 44.770 77.792 98.173 1.00 19.92 216 GLY D CA 1
ATOM 10755 C C . GLY D 1 215 ? 44.182 78.973 98.917 1.00 21.09 216 GLY D C 1
ATOM 10756 O O . GLY D 1 215 ? 43.137 79.507 98.516 1.00 21.37 216 GLY D O 1
ATOM 10757 N N . ILE D 1 216 ? 44.901 79.294 99.998 1.00 24.42 217 ILE D N 1
ATOM 10758 C CA . ILE D 1 216 ? 44.482 80.364 100.887 1.00 27.17 217 ILE D CA 1
ATOM 10759 C C . ILE D 1 216 ? 45.569 81.417 101.022 1.00 30.01 217 ILE D C 1
ATOM 10760 O O . ILE D 1 216 ? 46.735 81.105 101.274 1.00 32.74 217 ILE D O 1
ATOM 10765 N N . TRP D 1 217 ? 45.171 82.666 100.853 1.00 30.78 218 TRP D N 1
ATOM 10766 C CA . TRP D 1 217 ? 46.092 83.780 101.044 1.00 34.93 218 TRP D CA 1
ATOM 10767 C C . TRP D 1 217 ? 45.579 84.603 102.222 1.00 36.02 218 TRP D C 1
ATOM 10768 O O . TRP D 1 217 ? 44.353 84.786 102.281 1.00 34.68 218 TRP D O 1
ATOM 10779 N N . HIS D 1 218 ? 46.475 85.085 103.075 1.00 38.05 219 HIS D N 1
ATOM 10780 C CA . HIS D 1 218 ? 45.990 86.028 104.084 1.00 42.21 219 HIS D CA 1
ATOM 10781 C C . HIS D 1 218 ? 47.107 87.023 104.417 1.00 41.18 219 HIS D C 1
ATOM 10782 O O . HIS D 1 218 ? 48.287 86.728 104.253 1.00 42.11 219 HIS D O 1
ATOM 10789 N N . ASN D 1 219 ? 46.723 88.220 104.827 1.00 39.95 220 ASN D N 1
ATOM 10790 C CA . ASN D 1 219 ? 47.694 89.243 105.217 1.00 42.65 220 ASN D CA 1
ATOM 10791 C C . ASN D 1 219 ? 48.236 88.922 106.607 1.00 44.53 220 ASN D C 1
ATOM 10792 O O . ASN D 1 219 ? 47.606 88.183 107.370 1.00 43.69 220 ASN D O 1
ATOM 10797 N N . ASP D 1 220 ? 49.420 89.458 106.897 1.00 43.46 221 ASP D N 1
ATOM 10798 C CA . ASP D 1 220 ? 50.036 89.167 108.184 1.00 45.96 221 ASP D CA 1
ATOM 10799 C C . ASP D 1 220 ? 49.127 89.548 109.340 1.00 48.74 221 ASP D C 1
ATOM 10800 O O . ASP D 1 220 ? 49.059 88.882 110.378 1.00 49.90 221 ASP D O 1
ATOM 10805 N N . ASN D 1 221 ? 48.385 90.642 109.220 1.00 47.19 222 ASN D N 1
ATOM 10806 C CA . ASN D 1 221 ? 47.530 91.091 110.310 1.00 49.91 222 ASN D CA 1
ATOM 10807 C C . ASN D 1 221 ? 46.317 90.196 110.540 1.00 46.81 222 ASN D C 1
ATOM 10808 O O . ASN D 1 221 ? 45.636 90.381 111.555 1.00 44.80 222 ASN D O 1
ATOM 10813 N N . LYS D 1 222 ? 46.060 89.275 109.636 1.00 48.46 223 LYS D N 1
ATOM 10814 C CA . LYS D 1 222 ? 44.916 88.368 109.732 1.00 48.34 223 LYS D CA 1
ATOM 10815 C C . LYS D 1 222 ? 43.579 89.107 109.674 1.00 47.65 223 LYS D C 1
ATOM 10816 O O . LYS D 1 222 ? 42.638 88.821 110.416 1.00 47.58 223 LYS D O 1
ATOM 10822 N N . THR D 1 223 ? 43.481 90.079 108.772 1.00 48.56 224 THR D N 1
ATOM 10823 C CA . THR D 1 223 ? 42.266 90.862 108.604 1.00 42.13 224 THR D CA 1
ATOM 10824 C C . THR D 1 223 ? 41.733 90.853 107.173 1.00 39.92 224 THR D C 1
ATOM 10825 O O . THR D 1 223 ? 40.711 91.484 106.889 1.00 37.56 224 THR D O 1
ATOM 10829 N N . PHE D 1 224 ? 42.420 90.150 106.289 1.00 36.00 225 PHE D N 1
ATOM 10830 C CA . PHE D 1 224 ? 42.146 90.137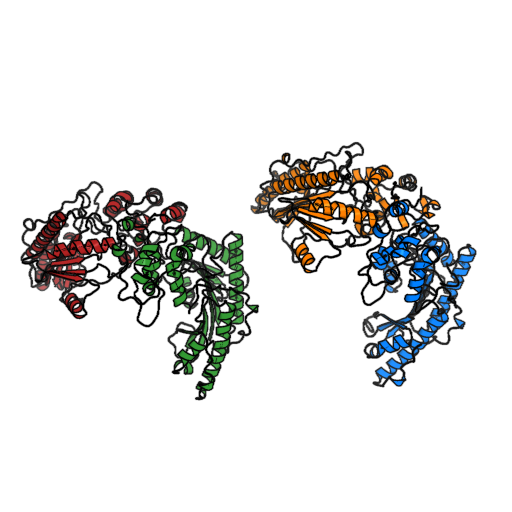 104.864 1.00 32.18 225 PHE D CA 1
ATOM 10831 C C . PHE D 1 224 ? 42.566 88.761 104.361 1.00 36.06 225 PHE D C 1
ATOM 10832 O O . PHE D 1 224 ? 43.727 88.391 104.551 1.00 41.04 225 PHE D O 1
ATOM 10840 N N . LEU D 1 225 ? 41.593 88.060 103.800 1.00 35.94 226 LEU D N 1
ATOM 10841 C CA . LEU D 1 225 ? 41.631 86.668 103.442 1.00 36.22 226 LEU D CA 1
ATOM 10842 C C . LEU D 1 225 ? 41.170 86.459 102.019 1.00 32.55 226 LEU D C 1
ATOM 10843 O O . LEU D 1 225 ? 40.146 86.980 101.625 1.00 33.29 226 LEU D O 1
ATOM 10848 N N . VAL D 1 226 ? 41.908 85.678 101.248 1.00 30.20 227 VAL D N 1
ATOM 10849 C CA . VAL D 1 226 ? 41.475 85.333 99.895 1.00 28.03 227 VAL D CA 1
ATOM 10850 C C . VAL D 1 226 ? 41.546 83.819 99.750 1.00 25.49 227 VAL D C 1
ATOM 10851 O O . VAL D 1 226 ? 42.539 83.147 100.014 1.00 28.47 227 VAL D O 1
ATOM 10855 N N . TRP D 1 227 ? 40.440 83.251 99.288 1.00 21.55 228 TRP D N 1
ATOM 10856 C CA . TRP D 1 227 ? 40.300 81.867 98.943 1.00 22.91 228 TRP D CA 1
ATOM 10857 C C . TRP D 1 227 ? 40.367 81.761 97.414 1.00 24.55 228 TRP D C 1
ATOM 10858 O O . TRP D 1 227 ? 39.632 82.497 96.745 1.00 23.25 228 TRP D O 1
ATOM 10869 N N . ILE D 1 228 ? 41.219 80.901 96.878 1.00 21.85 229 ILE D N 1
ATOM 10870 C CA . ILE D 1 228 ? 41.440 80.751 95.449 1.00 20.68 229 ILE D CA 1
ATOM 10871 C C . ILE D 1 228 ? 40.936 79.426 94.913 1.00 18.77 229 ILE D C 1
ATOM 10872 O O . ILE D 1 228 ? 41.367 78.362 95.366 1.00 18.82 229 ILE D O 1
ATOM 10877 N N . ASN D 1 229 ? 39.999 79.486 93.970 1.00 16.94 230 ASN D N 1
ATOM 10878 C CA . ASN D 1 229 ? 39.469 78.392 93.167 1.00 17.30 230 ASN D CA 1
ATOM 10879 C C . ASN D 1 229 ? 38.614 77.428 93.967 1.00 16.66 230 ASN D C 1
ATOM 10880 O O . ASN D 1 229 ? 38.601 76.245 93.623 1.00 17.05 230 ASN D O 1
ATOM 10885 N N . GLU D 1 230 ? 37.892 77.969 94.931 1.00 17.84 231 GLU D N 1
ATOM 10886 C CA . GLU D 1 230 ? 36.908 77.187 95.702 1.00 18.75 231 GLU D CA 1
ATOM 10887 C C . GLU D 1 230 ? 35.572 77.277 94.965 1.00 18.81 231 GLU D C 1
ATOM 10888 O O . GLU D 1 230 ? 35.461 76.709 93.859 1.00 17.34 231 GLU D O 1
ATOM 10894 N N . GLU D 1 231 ? 34.544 77.959 95.462 1.00 18.82 232 GLU D N 1
ATOM 10895 C CA . GLU D 1 231 ? 33.261 78.035 94.758 1.00 17.53 232 GLU D CA 1
ATOM 10896 C C . GLU D 1 231 ? 33.296 78.970 93.534 1.00 16.50 232 GLU D C 1
ATOM 10897 O O . GLU D 1 231 ? 32.536 78.827 92.577 1.00 18.30 232 GLU D O 1
ATOM 10903 N N . ASP D 1 232 ? 34.140 79.972 93.662 1.00 15.35 233 ASP D N 1
ATOM 10904 C CA . ASP D 1 232 ? 34.386 80.930 92.608 1.00 15.22 233 ASP D CA 1
ATOM 10905 C C . ASP D 1 232 ? 35.899 81.113 92.454 1.00 15.93 233 ASP D C 1
ATOM 10906 O O . ASP D 1 232 ? 36.685 80.603 93.280 1.00 16.76 233 ASP D O 1
ATOM 10911 N N . HIS D 1 233 ? 36.347 81.806 91.400 1.00 15.06 234 HIS D N 1
ATOM 10912 C CA . HIS D 1 233 ? 37.781 82.018 91.262 1.00 16.34 234 HIS D CA 1
ATOM 10913 C C . HIS D 1 233 ? 38.425 82.616 92.513 1.00 18.12 234 HIS D C 1
ATOM 10914 O O . HIS D 1 233 ? 39.450 82.145 93.016 1.00 20.97 234 HIS D O 1
ATOM 10921 N N . LEU D 1 234 ? 37.785 83.675 93.009 1.00 20.18 235 LEU D N 1
ATOM 10922 C CA . LEU D 1 234 ? 38.263 84.343 94.207 1.00 21.05 235 LEU D CA 1
ATOM 10923 C C . LEU D 1 234 ? 37.126 84.538 95.199 1.00 20.58 235 LEU D C 1
ATOM 10924 O O . LEU D 1 234 ? 36.001 84.879 94.849 1.00 21.43 235 LEU D O 1
ATOM 10929 N N . ARG D 1 235 ? 37.359 84.348 96.476 1.00 21.84 236 ARG D N 1
ATOM 10930 C CA . ARG D 1 235 ? 36.478 84.710 97.554 1.00 23.46 236 ARG D CA 1
ATOM 10931 C C . ARG D 1 235 ? 37.350 85.652 98.405 1.00 21.45 236 ARG D C 1
ATOM 10932 O O . ARG D 1 235 ? 38.423 85.246 98.859 1.00 25.00 236 ARG D O 1
ATOM 10940 N N . VAL D 1 236 ? 36.913 86.867 98.602 1.00 25.60 237 VAL D N 1
ATOM 10941 C CA . VAL D 1 236 ? 37.620 87.905 99.332 1.00 27.97 237 VAL D CA 1
ATOM 10942 C C . VAL D 1 236 ? 36.862 88.324 100.587 1.00 30.98 237 VAL D C 1
ATOM 10943 O O . VAL D 1 236 ? 35.700 88.733 100.520 1.00 26.76 237 VAL D O 1
ATOM 10947 N N . ILE D 1 237 ? 37.561 88.208 101.728 1.00 32.16 238 ILE D N 1
ATOM 10948 C CA . ILE D 1 237 ? 36.964 88.467 103.014 1.00 33.91 238 ILE D CA 1
ATOM 10949 C C . ILE D 1 237 ? 37.792 89.402 103.880 1.00 32.54 238 ILE D C 1
ATOM 10950 O O . ILE D 1 237 ? 38.987 89.224 104.101 1.00 34.59 238 ILE D O 1
ATOM 10955 N N . SER D 1 238 ? 37.141 90.425 104.406 1.00 31.56 239 SER D N 1
ATOM 10956 C CA . SER D 1 238 ? 37.791 91.321 105.352 1.00 35.30 239 SER D CA 1
ATOM 10957 C C . SER D 1 238 ? 37.165 91.064 106.716 1.00 34.08 239 SER D C 1
ATOM 10958 O O . SER D 1 238 ? 35.941 90.924 106.735 1.00 36.30 239 SER D O 1
ATOM 10961 N N . MET D 1 239 ? 37.977 91.003 107.770 1.00 37.59 240 MET D N 1
ATOM 10962 C CA . MET D 1 239 ? 37.385 90.795 109.085 1.00 41.60 240 MET D CA 1
ATOM 10963 C C . MET D 1 239 ? 38.252 91.445 110.161 1.00 43.05 240 MET D C 1
ATOM 10964 O O . MET D 1 239 ? 39.411 91.743 109.868 1.00 48.03 240 MET D O 1
ATOM 10969 N N . GLN D 1 240 ? 37.623 91.615 111.309 1.00 43.16 241 GLN D N 1
ATOM 10970 C CA . GLN D 1 240 ? 38.213 92.176 112.510 1.00 43.52 241 GLN D CA 1
ATOM 10971 C C . GLN D 1 240 ? 37.417 91.712 113.736 1.00 41.94 241 GLN D C 1
ATOM 10972 O O . GLN D 1 240 ? 36.204 91.535 113.666 1.00 43.71 241 GLN D O 1
ATOM 10978 N N . LYS D 1 241 ? 38.131 91.538 114.831 1.00 42.13 242 LYS D N 1
ATOM 10979 C CA . LYS D 1 241 ? 37.474 91.264 116.095 1.00 42.92 242 LYS D CA 1
ATOM 10980 C C . LYS D 1 241 ? 36.749 92.552 116.488 1.00 39.55 242 LYS D C 1
ATOM 10981 O O . LYS D 1 241 ? 37.282 93.618 116.156 1.00 52.22 242 LYS D O 1
ATOM 10987 N N . GLY D 1 242 ? 35.610 92.492 117.159 1.00 39.99 243 GLY D N 1
ATOM 10988 C CA . GLY D 1 242 ? 34.971 93.740 117.562 1.00 40.90 243 GLY D CA 1
ATOM 10989 C C . GLY D 1 242 ? 33.969 94.228 116.541 1.00 42.77 243 GLY D C 1
ATOM 10990 O O . GLY D 1 242 ? 33.590 93.538 115.580 1.00 37.98 243 GLY D O 1
ATOM 10991 N N . GLY D 1 243 ? 33.531 95.465 116.787 1.00 42.74 244 GLY D N 1
ATOM 10992 C CA . GLY D 1 243 ? 32.512 96.069 115.974 1.00 40.30 244 GLY D CA 1
ATOM 10993 C C . GLY D 1 243 ? 32.939 97.175 115.044 1.00 41.36 244 GLY D C 1
ATOM 10994 O O . GLY D 1 243 ? 32.054 97.936 114.620 1.00 36.16 244 GLY D O 1
ATOM 10995 N N . ASN D 1 244 ? 34.231 97.291 114.701 1.00 40.74 245 ASN D N 1
ATOM 10996 C CA . ASN D 1 244 ? 34.571 98.371 113.763 1.00 40.43 245 ASN D CA 1
ATOM 10997 C C . ASN D 1 244 ? 34.393 97.935 112.312 1.00 37.66 245 ASN D C 1
ATOM 10998 O O . ASN D 1 244 ? 35.278 97.697 111.496 1.00 41.63 245 ASN D O 1
ATOM 11003 N N . MET D 1 245 ? 33.112 97.833 111.940 1.00 35.83 246 MET D N 1
ATOM 11004 C CA . MET D 1 245 ? 32.715 97.473 110.599 1.00 40.05 246 MET D CA 1
ATOM 11005 C C . MET D 1 245 ? 33.187 98.471 109.538 1.00 41.37 246 MET D C 1
ATOM 11006 O O . MET D 1 245 ? 33.540 98.064 108.421 1.00 42.84 246 MET D O 1
ATOM 11011 N N . LYS D 1 246 ? 33.215 99.771 109.846 1.00 44.44 247 LYS D N 1
ATOM 11012 C CA . LYS D 1 246 ? 33.681 100.721 108.838 1.00 44.27 247 LYS D CA 1
ATOM 11013 C C . LYS D 1 246 ? 35.131 100.415 108.480 1.00 43.38 247 LYS D C 1
ATOM 11014 O O . LYS D 1 246 ? 35.588 100.469 107.335 1.00 40.93 247 LYS D O 1
ATOM 11020 N N . GLU D 1 247 ? 35.893 100.064 109.525 1.00 45.08 248 GLU D N 1
ATOM 11021 C CA . GLU D 1 247 ? 37.290 99.708 109.262 1.00 46.48 248 GLU D CA 1
ATOM 11022 C C . GLU D 1 247 ? 37.401 98.477 108.364 1.00 41.59 248 GLU D C 1
ATOM 11023 O O . GLU D 1 247 ? 38.141 98.435 107.377 1.00 48.22 248 GLU D O 1
ATOM 11029 N N . VAL D 1 248 ? 36.622 97.470 108.755 1.00 38.16 249 VAL D N 1
ATOM 11030 C CA . VAL D 1 248 ? 36.531 96.204 108.025 1.00 39.25 249 VAL D CA 1
ATOM 11031 C C . VAL D 1 248 ? 36.201 96.476 106.564 1.00 38.89 249 VAL D C 1
ATOM 11032 O O . VAL D 1 248 ? 36.862 96.012 105.630 1.00 34.58 249 VAL D O 1
ATOM 11036 N N . PHE D 1 249 ? 35.142 97.269 106.376 1.00 35.58 250 PHE D N 1
ATOM 11037 C CA . PHE D 1 249 ? 34.723 97.545 104.992 1.00 33.81 250 PHE D CA 1
ATOM 11038 C C . PHE D 1 249 ? 35.728 98.425 104.259 1.00 34.03 250 PHE D C 1
ATOM 11039 O O . PHE D 1 249 ? 35.888 98.357 103.029 1.00 35.72 250 PHE D O 1
ATOM 11047 N N . THR D 1 250 ? 36.441 99.287 104.965 1.00 37.42 251 THR D N 1
ATOM 11048 C CA . THR D 1 250 ? 37.438 100.111 104.284 1.00 38.09 251 THR D CA 1
ATOM 11049 C C . THR D 1 250 ? 38.566 99.248 103.752 1.00 37.85 251 THR D C 1
ATOM 11050 O O . THR D 1 250 ? 39.061 99.435 102.646 1.00 38.04 251 THR D O 1
ATOM 11054 N N . ARG D 1 251 ? 38.982 98.270 104.556 1.00 36.12 252 ARG D N 1
ATOM 11055 C CA . ARG D 1 251 ? 40.047 97.347 104.135 1.00 34.34 252 ARG D CA 1
ATOM 11056 C C . ARG D 1 251 ? 39.590 96.547 102.924 1.00 33.08 252 ARG D C 1
ATOM 11057 O O . ARG D 1 251 ? 40.349 96.342 101.979 1.00 33.75 252 ARG D O 1
ATOM 11065 N N . PHE D 1 252 ? 38.337 96.107 103.006 1.00 31.63 253 PHE D N 1
ATOM 11066 C CA . PHE D 1 252 ? 37.661 95.353 101.975 1.00 31.13 253 PHE D CA 1
ATOM 11067 C C . PHE D 1 252 ? 37.773 96.058 100.628 1.00 32.43 253 PHE D C 1
ATOM 11068 O O . PHE D 1 252 ? 38.245 95.489 99.654 1.00 33.99 253 PHE D O 1
ATOM 11076 N N . CYS D 1 253 ? 37.337 97.317 100.637 1.00 33.71 254 CYS D N 1
ATOM 11077 C CA . CYS D 1 253 ? 37.394 98.177 99.477 1.00 36.44 254 CYS D CA 1
ATOM 11078 C C . CYS D 1 253 ? 38.809 98.454 99.008 1.00 34.61 254 CYS D C 1
ATOM 11079 O O . CYS D 1 253 ? 38.983 98.334 97.800 1.00 35.48 254 CYS D O 1
ATOM 11082 N N . THR D 1 254 ? 39.767 98.811 99.860 1.00 36.96 255 THR D N 1
ATOM 11083 C CA . THR D 1 254 ? 41.105 99.130 99.333 1.00 39.39 255 THR D CA 1
ATOM 11084 C C . THR D 1 254 ? 41.757 97.848 98.809 1.00 36.51 255 THR D C 1
ATOM 11085 O O . THR D 1 254 ? 42.378 97.828 97.753 1.00 32.81 255 THR D O 1
ATOM 11089 N N . GLY D 1 255 ? 41.635 96.737 99.516 1.00 35.89 256 GLY D N 1
ATOM 11090 C CA . GLY D 1 255 ? 42.220 95.503 98.970 1.00 35.02 256 GLY D CA 1
ATOM 11091 C C . GLY D 1 255 ? 41.643 95.135 97.612 1.00 33.00 256 GLY D C 1
ATOM 11092 O O . GLY D 1 255 ? 42.372 94.690 96.718 1.00 32.70 256 GLY D O 1
ATOM 11093 N N . LEU D 1 256 ? 40.329 95.303 97.409 1.00 28.47 257 LEU D N 1
ATOM 11094 C CA . LEU D 1 256 ? 39.743 94.923 96.130 1.00 27.83 257 LEU D CA 1
ATOM 11095 C C . LEU D 1 256 ? 40.131 95.866 94.987 1.00 27.97 257 LEU D C 1
ATOM 11096 O O . LEU D 1 256 ? 40.311 95.414 93.869 1.00 31.17 257 LEU D O 1
ATOM 11101 N N . THR D 1 257 ? 40.250 97.144 95.325 1.00 30.46 258 THR D N 1
ATOM 11102 C CA . THR D 1 257 ? 40.621 98.160 94.348 1.00 34.24 258 THR D CA 1
ATOM 11103 C C . THR D 1 257 ? 42.061 97.885 93.908 1.00 33.14 258 THR D C 1
ATOM 11104 O O . THR D 1 257 ? 42.349 97.919 92.713 1.00 36.11 258 THR D O 1
ATOM 11108 N N . GLN D 1 258 ? 42.915 97.613 94.891 1.00 35.65 259 GLN D N 1
ATOM 11109 C CA . GLN D 1 258 ? 44.332 97.317 94.678 1.00 36.92 259 GLN D CA 1
ATOM 11110 C C . GLN D 1 258 ? 44.514 96.027 93.879 1.00 34.84 259 GLN D C 1
ATOM 11111 O O . GLN D 1 258 ? 45.366 95.946 92.983 1.00 37.73 259 GLN D O 1
ATOM 11117 N N . ILE D 1 259 ? 43.721 94.998 94.187 1.00 35.60 260 ILE D N 1
ATOM 11118 C CA . ILE D 1 259 ? 43.871 93.742 93.455 1.00 32.38 260 ILE D CA 1
ATOM 11119 C C . ILE D 1 259 ? 43.481 93.893 91.989 1.00 29.75 260 ILE D C 1
ATOM 11120 O O . ILE D 1 259 ? 44.122 93.399 91.055 1.00 29.40 260 ILE D O 1
ATOM 11125 N N . GLU D 1 260 ? 42.403 94.635 91.766 1.00 27.82 261 GLU D N 1
ATOM 11126 C CA . GLU D 1 260 ? 41.862 94.911 90.450 1.00 29.97 261 GLU D CA 1
ATOM 11127 C C . GLU D 1 260 ? 42.860 95.695 89.613 1.00 33.09 261 GLU D C 1
ATOM 11128 O O . GLU D 1 260 ? 43.021 95.463 88.412 1.00 34.42 261 GLU D O 1
ATOM 11134 N N . THR D 1 261 ? 43.541 96.630 90.263 1.00 36.44 262 THR D N 1
ATOM 11135 C CA . THR D 1 261 ? 44.535 97.423 89.556 1.00 35.55 262 THR D CA 1
ATOM 11136 C C . THR D 1 261 ? 45.682 96.532 89.131 1.00 37.79 262 THR D C 1
ATOM 11137 O O . THR D 1 261 ? 46.116 96.549 87.981 1.00 39.93 262 THR D O 1
ATOM 11141 N N . LEU D 1 262 ? 46.163 95.719 90.066 1.00 37.08 263 LEU D N 1
ATOM 11142 C CA . LEU D 1 262 ? 47.288 94.820 89.780 1.00 35.05 263 LEU D CA 1
ATOM 11143 C C . LEU D 1 262 ? 46.912 93.893 88.643 1.00 34.15 263 LEU D C 1
ATOM 11144 O O . LEU D 1 262 ? 47.714 93.582 87.763 1.00 37.46 263 LEU D O 1
ATOM 11149 N N . PHE D 1 263 ? 45.667 93.433 88.609 1.00 33.68 264 PHE D N 1
ATOM 11150 C CA . PHE D 1 263 ? 45.230 92.570 87.524 1.00 32.29 264 PHE D CA 1
ATOM 11151 C C . PHE D 1 263 ? 45.173 93.306 86.190 1.00 31.49 264 PHE D C 1
ATOM 11152 O O . PHE D 1 263 ? 45.551 92.760 85.148 1.00 34.47 264 PHE D O 1
ATOM 11160 N N . LYS D 1 264 ? 44.692 94.550 86.206 1.00 33.74 265 LYS D N 1
ATOM 11161 C CA . LYS D 1 264 ? 44.585 95.306 84.960 1.00 36.11 265 LYS D CA 1
ATOM 11162 C C . LYS D 1 264 ? 45.982 95.571 84.401 1.00 34.10 265 LYS D C 1
ATOM 11163 O O . LYS D 1 264 ? 46.083 95.721 83.188 1.00 37.40 265 LYS D O 1
ATOM 11169 N N . SER D 1 265 ? 46.968 95.618 85.293 1.00 37.52 266 SER D N 1
ATOM 11170 C CA . SER D 1 265 ? 48.342 95.877 84.868 1.00 41.25 266 SER D CA 1
ATOM 11171 C C . SER D 1 265 ? 48.924 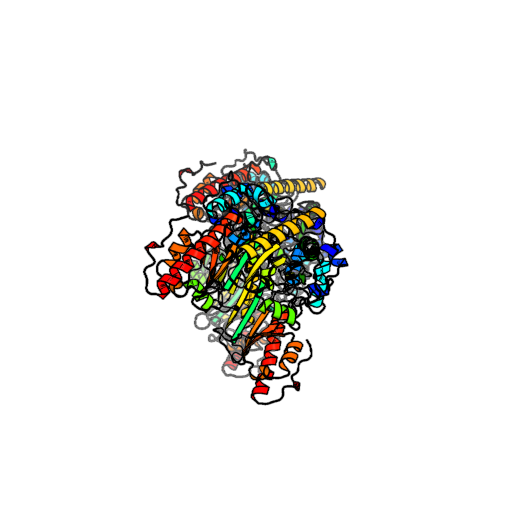94.695 84.100 1.00 41.74 266 SER D C 1
ATOM 11172 O O . SER D 1 265 ? 49.954 94.830 83.433 1.00 56.00 266 SER D O 1
ATOM 11175 N N . LYS D 1 266 ? 48.245 93.552 84.235 1.00 37.21 267 LYS D N 1
ATOM 11176 C CA . LYS D 1 266 ? 48.579 92.326 83.549 1.00 32.45 267 LYS D CA 1
ATOM 11177 C C . LYS D 1 266 ? 47.499 92.001 82.507 1.00 33.21 267 LYS D C 1
ATOM 11178 O O . LYS D 1 266 ? 47.465 90.912 81.968 1.00 36.50 267 LYS D O 1
ATOM 11184 N N . ASN D 1 267 ? 46.633 92.956 82.230 1.00 37.70 268 ASN D N 1
ATOM 11185 C CA . ASN D 1 267 ? 45.573 92.853 81.240 1.00 34.38 268 ASN D CA 1
ATOM 11186 C C . ASN D 1 267 ? 44.459 91.894 81.627 1.00 30.56 268 ASN D C 1
ATOM 11187 O O . ASN D 1 267 ? 43.805 91.317 80.746 1.00 29.15 268 ASN D O 1
ATOM 11192 N N . TYR D 1 268 ? 44.192 91.719 82.915 1.00 28.34 269 TYR D N 1
ATOM 11193 C CA . TYR D 1 268 ? 43.061 90.894 83.349 1.00 27.24 269 TYR D CA 1
ATOM 11194 C C . TYR D 1 268 ? 42.029 91.789 84.019 1.00 27.02 269 TYR D C 1
ATOM 11195 O O . TYR D 1 268 ? 42.377 92.827 84.579 1.00 28.10 269 TYR D O 1
ATOM 11204 N N . GLU D 1 269 ? 40.759 91.382 83.962 1.00 28.01 270 GLU D N 1
ATOM 11205 C CA . GLU D 1 269 ? 39.756 92.139 84.673 1.00 28.60 270 GLU D CA 1
ATOM 11206 C C . GLU D 1 269 ? 38.736 91.148 85.246 1.00 27.77 270 GLU D C 1
ATOM 11207 O O . GLU D 1 269 ? 38.726 89.964 84.901 1.00 23.25 270 GLU D O 1
ATOM 11213 N N . PHE D 1 270 ? 37.922 91.740 86.108 1.00 24.79 271 PHE D N 1
ATOM 11214 C CA . PHE D 1 270 ? 36.853 90.983 86.732 1.00 20.74 271 PHE D CA 1
ATOM 11215 C C . PHE D 1 270 ? 35.678 90.846 85.764 1.00 20.69 271 PHE D C 1
ATOM 11216 O O . PHE D 1 270 ? 35.474 91.706 84.918 1.00 23.31 271 PHE D O 1
ATOM 11224 N N . MET D 1 271 ? 34.920 89.762 85.888 1.00 21.36 272 MET D N 1
ATOM 11225 C CA . MET D 1 271 ? 33.726 89.614 85.097 1.00 18.87 272 MET D CA 1
ATOM 11226 C C . MET D 1 271 ? 32.643 90.510 85.686 1.00 19.01 272 MET D C 1
ATOM 11227 O O . MET D 1 271 ? 32.342 90.343 86.860 1.00 19.29 272 MET D O 1
ATOM 11232 N N . TRP D 1 272 ? 32.117 91.378 84.840 1.00 19.94 273 TRP D N 1
ATOM 11233 C CA . TRP D 1 272 ? 31.120 92.323 85.297 1.00 22.24 273 TRP D CA 1
ATOM 11234 C C . TRP D 1 272 ? 30.351 92.857 84.098 1.00 20.79 273 TRP D C 1
ATOM 11235 O O . TRP D 1 272 ? 30.897 93.032 83.020 1.00 22.75 273 TRP D O 1
ATOM 11246 N N . ASN D 1 273 ? 29.100 93.182 84.339 1.00 20.02 274 ASN D N 1
ATOM 11247 C CA . ASN D 1 273 ? 28.323 93.924 83.355 1.00 21.52 274 ASN D CA 1
ATOM 11248 C C . ASN D 1 273 ? 27.299 94.769 84.113 1.00 21.62 274 ASN D C 1
ATOM 11249 O O . ASN D 1 273 ? 26.986 94.577 85.309 1.00 21.41 274 ASN D O 1
ATOM 11254 N N . PRO D 1 274 ? 26.781 95.809 83.483 1.00 22.81 275 PRO D N 1
ATOM 11255 C CA . PRO D 1 274 ? 25.891 96.704 84.227 1.00 23.12 275 PRO D CA 1
ATOM 11256 C C . PRO D 1 274 ? 24.540 96.126 84.638 1.00 20.64 275 PRO D C 1
ATOM 11257 O O . PRO D 1 274 ? 23.888 96.776 85.464 1.00 22.83 275 PRO D O 1
ATOM 11261 N N . HIS D 1 275 ? 24.126 94.989 84.111 1.00 20.85 276 HIS D N 1
ATOM 11262 C CA . HIS D 1 275 ? 22.878 94.357 84.487 1.00 21.02 276 HIS D CA 1
ATOM 11263 C C . HIS D 1 275 ? 23.016 93.438 85.676 1.00 20.30 276 HIS D C 1
ATOM 11264 O O . HIS D 1 275 ? 22.225 93.479 86.626 1.00 20.91 276 HIS D O 1
ATOM 11271 N N . LEU D 1 276 ? 24.050 92.584 85.617 1.00 20.55 277 LEU D N 1
ATOM 11272 C CA . LEU D 1 276 ? 24.279 91.605 86.660 1.00 19.36 277 LEU D CA 1
ATOM 11273 C C . LEU D 1 276 ? 25.352 91.963 87.663 1.00 21.79 277 LEU D C 1
ATOM 11274 O O . LEU D 1 276 ? 25.570 91.214 88.611 1.00 18.82 277 LEU D O 1
ATOM 11279 N N . GLY D 1 277 ? 26.069 93.071 87.470 1.00 19.20 278 GLY D N 1
ATOM 11280 C CA . GLY D 1 277 ? 27.199 93.369 88.324 1.00 18.40 278 GLY D CA 1
ATOM 11281 C C . GLY D 1 277 ? 28.246 92.273 88.211 1.00 16.91 278 GLY D C 1
ATOM 11282 O O . GLY D 1 277 ? 28.541 91.840 87.077 1.00 18.18 278 GLY D O 1
ATOM 11283 N N . TYR D 1 278 ? 28.813 91.897 89.352 1.00 16.95 279 TYR D N 1
ATOM 11284 C CA . TYR D 1 278 ? 29.877 90.895 89.298 1.00 18.51 279 TYR D CA 1
ATOM 11285 C C . TYR D 1 278 ? 29.308 89.504 89.008 1.00 17.02 279 TYR D C 1
ATOM 11286 O O . TYR D 1 278 ? 28.371 89.048 89.633 1.00 20.44 279 TYR D O 1
ATOM 11295 N N . ILE D 1 279 ? 29.903 88.860 88.015 1.00 15.98 280 ILE D N 1
ATOM 11296 C CA . ILE D 1 279 ? 29.439 87.556 87.539 1.00 15.73 280 ILE D CA 1
ATOM 11297 C C . ILE D 1 279 ? 30.083 86.444 88.361 1.00 14.31 280 ILE D C 1
ATOM 11298 O O . ILE D 1 279 ? 31.299 86.517 88.515 1.00 16.31 280 ILE D O 1
ATOM 11303 N N . LEU D 1 280 ? 29.279 85.538 88.869 1.00 15.04 281 LEU D N 1
ATOM 11304 C CA . LEU D 1 280 ? 29.716 84.404 89.695 1.00 15.10 281 LEU D CA 1
ATOM 11305 C C . LEU D 1 280 ? 28.960 83.152 89.250 1.00 13.60 281 LEU D C 1
ATOM 11306 O O . LEU D 1 280 ? 27.962 83.246 88.513 1.00 15.71 281 LEU D O 1
ATOM 11311 N N . THR D 1 281 ? 29.415 81.988 89.686 1.00 14.03 282 THR D N 1
ATOM 11312 C CA . THR D 1 281 ? 28.870 80.698 89.303 1.00 13.61 282 THR D CA 1
ATOM 11313 C C . THR D 1 281 ? 27.396 80.551 89.606 1.00 13.10 282 THR D C 1
ATOM 11314 O O . THR D 1 281 ? 26.643 80.080 88.756 1.00 13.17 282 THR D O 1
ATOM 11318 N N . CYS D 1 282 ? 27.020 80.914 90.846 1.00 12.95 283 CYS D N 1
ATOM 11319 C CA . CYS D 1 282 ? 25.650 80.705 91.261 1.00 14.88 283 CYS D CA 1
ATOM 11320 C C . CYS D 1 282 ? 24.812 81.964 91.127 1.00 13.76 283 CYS D C 1
ATOM 11321 O O . CYS D 1 282 ? 25.205 83.021 91.661 1.00 15.17 283 CYS D O 1
ATOM 11324 N N . PRO D 1 283 ? 23.693 81.908 90.409 1.00 13.29 284 PRO D N 1
ATOM 11325 C CA . PRO D 1 283 ? 22.857 83.103 90.312 1.00 13.72 284 PRO D CA 1
ATOM 11326 C C . PRO D 1 283 ? 22.508 83.771 91.618 1.00 14.10 284 PRO D C 1
ATOM 11327 O O . PRO D 1 283 ? 22.219 84.999 91.564 1.00 15.75 284 PRO D O 1
ATOM 11331 N N . SER D 1 284 ? 22.520 83.049 92.729 1.00 15.04 285 SER D N 1
ATOM 11332 C CA . SER D 1 284 ? 22.202 83.701 94.008 1.00 17.12 285 SER D CA 1
ATOM 11333 C C . SER D 1 284 ? 23.235 84.715 94.465 1.00 17.78 285 SER D C 1
ATOM 11334 O O . SER D 1 284 ? 22.931 85.565 95.351 1.00 18.94 285 SER D O 1
ATOM 11337 N N . ASN D 1 285 ? 24.423 84.669 93.869 1.00 16.30 286 ASN D N 1
ATOM 11338 C CA . ASN D 1 285 ? 25.519 85.514 94.318 1.00 18.03 286 ASN D CA 1
ATOM 11339 C C . ASN D 1 285 ? 25.843 86.680 93.406 1.00 16.98 286 ASN D C 1
ATOM 11340 O O . ASN D 1 285 ? 26.884 87.332 93.604 1.00 18.76 286 ASN D O 1
ATOM 11345 N N . LEU D 1 286 ? 25.012 86.923 92.387 1.00 17.00 287 LEU D N 1
ATOM 11346 C CA . LEU D 1 286 ? 25.339 88.020 91.466 1.00 17.44 287 LEU D CA 1
ATOM 11347 C C . LEU D 1 286 ? 25.235 89.398 92.085 1.00 19.10 287 LEU D C 1
ATOM 11348 O O . LEU D 1 286 ? 24.839 89.531 93.242 1.00 21.26 287 LEU D O 1
ATOM 11353 N N . GLY D 1 287 ? 25.601 90.425 91.301 1.00 18.97 288 GLY D N 1
ATOM 11354 C CA . GLY D 1 287 ? 25.484 91.811 91.717 1.00 20.24 288 GLY D CA 1
ATOM 11355 C C . GLY D 1 287 ? 26.676 92.240 92.539 1.00 20.71 288 GLY D C 1
ATOM 11356 O O . GLY D 1 287 ? 27.681 92.657 91.963 1.00 20.36 288 GLY D O 1
ATOM 11357 N N . THR D 1 288 ? 26.535 92.101 93.850 1.00 19.85 289 THR D N 1
ATOM 11358 C CA . THR D 1 288 ? 27.609 92.395 94.778 1.00 21.32 289 THR D CA 1
ATOM 11359 C C . THR D 1 288 ? 28.298 91.137 95.254 1.00 21.00 289 THR D C 1
ATOM 11360 O O . THR D 1 288 ? 29.437 91.228 95.706 1.00 22.09 289 THR D O 1
ATOM 11364 N N . GLY D 1 289 ? 27.614 89.993 95.231 1.00 21.78 290 GLY D N 1
ATOM 11365 C CA . GLY D 1 289 ? 28.115 88.771 95.839 1.00 21.38 290 GLY D CA 1
ATOM 11366 C C . GLY D 1 289 ? 28.481 88.989 97.296 1.00 20.56 290 GLY D C 1
ATOM 11367 O O . GLY D 1 289 ? 29.298 88.244 97.855 1.00 24.11 290 GLY D O 1
ATOM 11368 N N . LEU D 1 290 ? 27.972 90.007 97.973 1.00 23.14 291 LEU D N 1
ATOM 11369 C CA . LEU D 1 290 ? 28.403 90.469 99.264 1.00 22.53 291 LEU D CA 1
ATOM 11370 C C . LEU D 1 290 ? 27.571 89.962 100.445 1.00 22.00 291 LEU D C 1
ATOM 11371 O O . LEU D 1 290 ? 26.358 90.091 100.482 1.00 25.21 291 LEU D O 1
ATOM 11376 N N . ARG D 1 291 ? 28.296 89.451 101.434 1.00 25.70 292 ARG D N 1
ATOM 11377 C CA . ARG D 1 291 ? 27.796 89.100 102.734 1.00 26.48 292 ARG D CA 1
ATOM 11378 C C . ARG D 1 291 ? 28.617 89.839 103.811 1.00 27.75 292 ARG D C 1
ATOM 11379 O O . ARG D 1 291 ? 29.781 89.470 104.043 1.00 28.76 292 ARG D O 1
ATOM 11387 N N . ALA D 1 292 ? 27.999 90.844 104.403 1.00 28.47 293 ALA D N 1
ATOM 11388 C CA . ALA D 1 292 ? 28.454 91.693 105.489 1.00 27.41 293 ALA D CA 1
ATOM 11389 C C . ALA D 1 292 ? 27.768 91.129 106.737 1.00 31.29 293 ALA D C 1
ATOM 11390 O O . ALA D 1 292 ? 26.540 91.087 106.757 1.00 29.83 293 ALA D O 1
ATOM 11392 N N . GLY D 1 293 ? 28.605 90.701 107.671 1.00 33.82 294 GLY D N 1
ATOM 11393 C CA . GLY D 1 293 ? 28.094 90.051 108.843 1.00 31.32 294 GLY D CA 1
ATOM 11394 C C . GLY D 1 293 ? 28.911 90.314 110.093 1.00 33.10 294 GLY D C 1
ATOM 11395 O O . GLY D 1 293 ? 30.060 90.791 110.150 1.00 30.81 294 GLY D O 1
ATOM 11396 N N . VAL D 1 294 ? 28.213 89.968 111.160 1.00 32.10 295 VAL D N 1
ATOM 11397 C CA . VAL D 1 294 ? 28.692 90.067 112.537 1.00 32.73 295 VAL D CA 1
ATOM 11398 C C . VAL D 1 294 ? 28.325 88.783 113.290 1.00 32.41 295 VAL D C 1
ATOM 11399 O O . VAL D 1 294 ? 27.293 88.156 113.030 1.00 39.66 295 VAL D O 1
ATOM 11403 N N . HIS D 1 295 ? 29.198 88.406 114.189 1.00 33.52 296 HIS D N 1
ATOM 11404 C CA . HIS D 1 295 ? 28.965 87.312 115.133 1.00 32.19 296 HIS D CA 1
ATOM 11405 C C . HIS D 1 295 ? 28.530 88.072 116.385 1.00 31.92 296 HIS D C 1
ATOM 11406 O O . HIS D 1 295 ? 29.304 88.918 116.837 1.00 33.42 296 HIS D O 1
ATOM 11413 N N . ILE D 1 296 ? 27.335 87.834 116.888 1.00 33.77 297 ILE D N 1
ATOM 11414 C CA . ILE D 1 296 ? 26.831 88.701 117.945 1.00 31.36 297 ILE D CA 1
ATOM 11415 C C . ILE D 1 296 ? 26.081 87.947 119.015 1.00 36.13 297 ILE D C 1
ATOM 11416 O O . ILE D 1 296 ? 25.358 87.015 118.645 1.00 38.22 297 ILE D O 1
ATOM 11421 N N . LYS D 1 297 ? 26.267 88.346 120.269 1.00 34.98 298 LYS D N 1
ATOM 11422 C CA . LYS D 1 297 ? 25.585 87.698 121.395 1.00 33.43 298 LYS D CA 1
ATOM 11423 C C . LYS D 1 297 ? 24.222 88.343 121.613 1.00 35.36 298 LYS D C 1
ATOM 11424 O O . LYS D 1 297 ? 24.186 89.473 122.107 1.00 40.46 298 LYS D O 1
ATOM 11430 N N . LEU D 1 298 ? 23.141 87.664 121.270 1.00 31.25 299 LEU D N 1
ATOM 11431 C CA . LEU D 1 298 ? 21.801 88.230 121.469 1.00 29.96 299 LEU D CA 1
ATOM 11432 C C . LEU D 1 298 ? 20.977 87.142 122.157 1.00 30.73 299 LEU D C 1
ATOM 11433 O O . LEU D 1 298 ? 20.016 86.620 121.614 1.00 42.32 299 LEU D O 1
ATOM 11438 N N . PRO D 1 299 ? 21.339 86.755 123.371 1.00 35.14 300 PRO D N 1
ATOM 11439 C CA . PRO D 1 299 ? 20.617 85.670 124.051 1.00 36.47 300 PRO D CA 1
ATOM 11440 C C . PRO D 1 299 ? 19.147 85.990 124.265 1.00 39.78 300 PRO D C 1
ATOM 11441 O O . PRO D 1 299 ? 18.236 85.172 124.145 1.00 38.53 300 PRO D O 1
ATOM 11445 N N . ASN D 1 300 ? 18.889 87.245 124.612 1.00 40.46 301 ASN D N 1
ATOM 11446 C CA . ASN D 1 300 ? 17.498 87.603 124.887 1.00 36.82 301 ASN D CA 1
ATOM 11447 C C . ASN D 1 300 ? 16.695 87.646 123.606 1.00 36.01 301 ASN D C 1
ATOM 11448 O O . ASN D 1 300 ? 15.679 86.989 123.424 1.00 39.51 301 ASN D O 1
ATOM 11453 N N . LEU D 1 301 ? 17.200 88.450 122.676 1.00 36.04 302 LEU D N 1
ATOM 11454 C CA . LEU D 1 301 ? 16.533 88.589 121.388 1.00 35.42 302 LEU D CA 1
ATOM 11455 C C . LEU D 1 301 ? 16.350 87.238 120.700 1.00 36.09 302 LEU D C 1
ATOM 11456 O O . LEU D 1 301 ? 15.312 86.988 120.079 1.00 38.30 302 LEU D O 1
ATOM 11461 N N . GLY D 1 302 ? 17.368 86.387 120.818 1.00 36.55 303 GLY D N 1
ATOM 11462 C CA . GLY D 1 302 ? 17.290 85.090 120.163 1.00 40.14 303 GLY D CA 1
ATOM 11463 C C . GLY D 1 302 ? 16.053 84.319 120.565 1.00 42.64 303 GLY D C 1
ATOM 11464 O O . GLY D 1 302 ? 15.460 83.501 119.858 1.00 49.49 303 GLY D O 1
ATOM 11465 N N . LYS D 1 303 ? 15.541 84.528 121.784 1.00 41.93 304 LYS D N 1
ATOM 11466 C CA . LYS D 1 303 ? 14.398 83.675 122.146 1.00 42.82 304 LYS D CA 1
ATOM 11467 C C . LYS D 1 303 ? 13.085 84.400 121.966 1.00 38.08 304 LYS D C 1
ATOM 11468 O O . LYS D 1 303 ? 12.014 83.879 122.203 1.00 48.28 304 LYS D O 1
ATOM 11474 N N . HIS D 1 304 ? 13.225 85.659 121.548 1.00 37.08 305 HIS D N 1
ATOM 11475 C CA . HIS D 1 304 ? 12.076 86.538 121.411 1.00 37.10 305 HIS D CA 1
ATOM 11476 C C . HIS D 1 304 ? 11.224 86.184 120.197 1.00 37.14 305 HIS D C 1
ATOM 11477 O O . HIS D 1 304 ? 11.758 86.043 119.101 1.00 39.37 305 HIS D O 1
ATOM 11484 N N . GLU D 1 305 ? 9.933 86.081 120.442 1.00 38.86 306 GLU D N 1
ATOM 11485 C CA . GLU D 1 305 ? 8.961 85.701 119.431 1.00 44.40 306 GLU D CA 1
ATOM 11486 C C . GLU D 1 305 ? 9.108 86.512 118.156 1.00 40.45 306 GLU D C 1
ATOM 11487 O O . GLU D 1 305 ? 8.784 86.030 117.067 1.00 42.91 306 GLU D O 1
ATOM 11493 N N . LYS D 1 306 ? 9.577 87.748 118.243 1.00 35.80 307 LYS D N 1
ATOM 11494 C CA . LYS D 1 306 ? 9.666 88.656 117.115 1.00 39.75 307 LYS D CA 1
ATOM 11495 C C . LYS D 1 306 ? 11.034 88.795 116.487 1.00 37.87 307 LYS D C 1
ATOM 11496 O O . LYS D 1 306 ? 11.185 89.653 115.609 1.00 32.88 307 LYS D O 1
ATOM 11502 N N . PHE D 1 307 ? 12.028 88.021 116.890 1.00 33.15 308 PHE D N 1
ATOM 11503 C CA . PHE D 1 307 ? 13.357 88.184 116.297 1.00 33.82 308 PHE D CA 1
ATOM 11504 C C . PHE D 1 307 ? 13.320 88.048 114.786 1.00 35.04 308 PHE D C 1
ATOM 11505 O O . PHE D 1 307 ? 13.873 88.862 114.033 1.00 31.92 308 PHE D O 1
ATOM 11513 N N . GLY D 1 308 ? 12.639 87.003 114.345 1.00 36.05 309 GLY D N 1
ATOM 11514 C CA . GLY D 1 308 ? 12.492 86.673 112.942 1.00 35.50 309 GLY D CA 1
ATOM 11515 C C . GLY D 1 308 ? 11.941 87.834 112.159 1.00 33.24 309 GLY D C 1
ATOM 11516 O O . GLY D 1 308 ? 12.510 88.182 111.111 1.0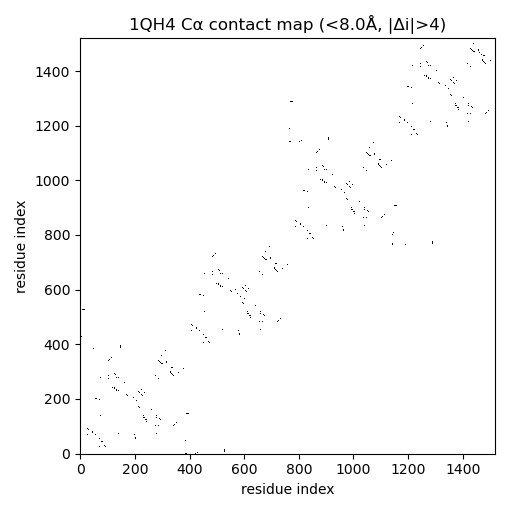0 31.01 309 GLY D O 1
ATOM 11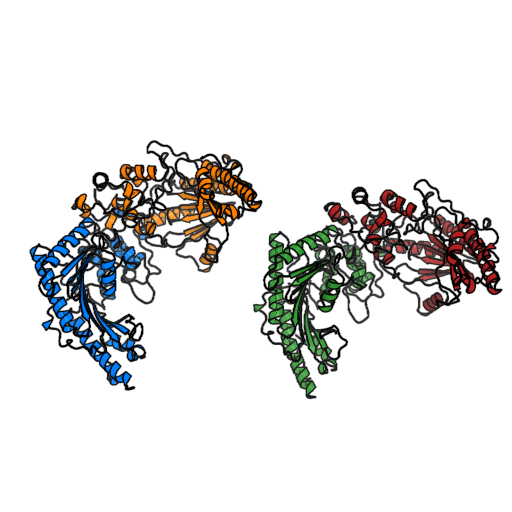517 N N . GLU D 1 309 ? 10.862 88.442 112.667 1.00 34.56 310 GLU D N 1
ATOM 11518 C CA . GLU D 1 309 ? 10.292 89.537 111.875 1.00 34.62 310 GLU D CA 1
ATOM 11519 C C . GLU D 1 309 ? 11.194 90.762 111.880 1.00 35.11 310 GLU D C 1
ATOM 11520 O O . GLU D 1 309 ? 11.330 91.486 110.883 1.00 28.71 310 GLU D O 1
ATOM 11526 N N . VAL D 1 310 ? 11.838 91.029 113.018 1.00 33.13 311 VAL D N 1
ATOM 11527 C CA . VAL D 1 310 ? 12.732 92.176 113.056 1.00 27.13 311 VAL D CA 1
ATOM 11528 C C . VAL D 1 310 ? 13.827 92.009 112.002 1.00 25.92 311 VAL D C 1
ATOM 11529 O O . VAL D 1 310 ? 14.200 92.958 111.290 1.00 27.41 311 VAL D O 1
ATOM 11533 N N . LEU D 1 311 ? 14.335 90.771 111.886 1.00 28.92 312 LEU D N 1
ATOM 11534 C CA . LEU D 1 311 ? 15.385 90.542 110.890 1.00 30.58 312 LEU D CA 1
ATOM 11535 C C . LEU D 1 311 ? 14.900 90.828 109.474 1.00 28.27 312 LEU D C 1
ATOM 11536 O O . LEU D 1 311 ? 15.602 91.411 108.636 1.00 26.76 312 LEU D O 1
ATOM 11541 N N . LYS D 1 312 ? 13.665 90.418 109.221 1.00 27.04 313 LYS D N 1
ATOM 11542 C CA . LYS D 1 312 ? 13.092 90.626 107.904 1.00 27.20 313 LYS D CA 1
ATOM 11543 C C . LYS D 1 312 ? 12.904 92.077 107.485 1.00 25.68 313 LYS D C 1
ATOM 11544 O O . LYS D 1 312 ? 13.216 92.482 106.363 1.00 32.56 313 LYS D O 1
ATOM 11550 N N . ARG D 1 313 ? 12.395 92.843 108.438 1.00 27.06 314 ARG D N 1
ATOM 11551 C CA . ARG D 1 313 ? 12.236 94.261 108.253 1.00 28.06 314 ARG D CA 1
ATOM 11552 C C . ARG D 1 313 ? 13.574 94.897 107.919 1.00 23.92 314 ARG D C 1
ATOM 11553 O O . ARG D 1 313 ? 13.640 95.834 107.139 1.00 27.74 314 ARG D O 1
ATOM 11561 N N . LEU D 1 314 ? 14.612 94.364 108.579 1.00 24.14 315 LEU D N 1
ATOM 11562 C CA . LEU D 1 314 ? 15.924 94.989 108.440 1.00 25.30 315 LEU D CA 1
ATOM 11563 C C . LEU D 1 314 ? 16.678 94.503 107.213 1.00 22.25 315 LEU D C 1
ATOM 11564 O O . LEU D 1 314 ? 17.784 94.936 106.888 1.00 24.83 315 LEU D O 1
ATOM 11569 N N . ARG D 1 315 ? 16.091 93.580 106.492 1.00 26.35 316 ARG D N 1
ATOM 11570 C CA . ARG D 1 315 ? 16.631 92.851 105.336 1.00 27.98 316 ARG D CA 1
ATOM 11571 C C . ARG D 1 315 ? 17.868 92.069 105.744 1.00 28.83 316 ARG D C 1
ATOM 11572 O O . ARG D 1 315 ? 18.851 91.967 105.040 1.00 29.69 316 ARG D O 1
ATOM 11580 N N . LEU D 1 316 ? 17.807 91.488 106.948 1.00 28.79 317 LEU D N 1
ATOM 11581 C CA . LEU D 1 316 ? 18.920 90.714 107.458 1.00 26.96 317 LEU D CA 1
ATOM 11582 C C . LEU D 1 316 ? 18.516 89.252 107.613 1.00 26.41 317 LEU D C 1
ATOM 11583 O O . LEU D 1 316 ? 17.351 88.911 107.535 1.00 29.51 317 LEU D O 1
ATOM 11588 N N . GLN D 1 317 ? 19.516 88.438 107.853 1.00 27.41 318 GLN D N 1
ATOM 11589 C CA . GLN D 1 317 ? 19.309 87.003 108.029 1.00 31.54 318 GLN D CA 1
ATOM 11590 C C . GLN D 1 317 ? 20.169 86.507 109.169 1.00 30.67 318 GLN D C 1
ATOM 11591 O O . GLN D 1 317 ? 21.194 87.121 109.434 1.00 32.02 318 GLN D O 1
ATOM 11597 N N . LYS D 1 318 ? 19.754 85.413 109.784 1.00 32.78 319 LYS D N 1
ATOM 11598 C CA . LYS D 1 318 ? 20.582 84.802 110.831 1.00 39.11 319 LYS D CA 1
ATOM 11599 C C . LYS D 1 318 ? 20.915 83.385 110.379 1.00 43.75 319 LYS D C 1
ATOM 11600 O O . LYS D 1 318 ? 20.229 82.789 109.557 1.00 41.06 319 LYS D O 1
ATOM 11606 N N . ARG D 1 319 ? 22.009 82.893 110.935 1.00 53.87 320 ARG D N 1
ATOM 11607 C CA . ARG D 1 319 ? 22.455 81.540 110.542 1.00 60.26 320 ARG D CA 1
ATOM 11608 C C . ARG D 1 319 ? 22.847 80.688 111.722 1.00 65.77 320 ARG D C 1
ATOM 11609 O O . ARG D 1 319 ? 23.114 79.488 111.533 1.00 73.77 320 ARG D O 1
ATOM 11617 N N . GLY D 1 320 ? 22.887 81.182 112.965 1.00 68.93 321 GLY D N 1
ATOM 11618 C CA . GLY D 1 320 ? 23.152 80.307 114.072 1.00 75.29 321 GLY D CA 1
ATOM 11619 C C . GLY D 1 320 ? 24.538 79.914 114.461 1.00 79.17 321 GLY D C 1
ATOM 11620 O O . GLY D 1 320 ? 24.688 78.870 115.121 1.00 75.73 321 GLY D O 1
ATOM 11621 N N . THR D 1 321 ? 25.590 80.666 114.140 1.00 82.79 322 THR D N 1
ATOM 11622 C CA . THR D 1 321 ? 26.895 80.212 114.629 1.00 86.90 322 THR D CA 1
ATOM 11623 C C . THR D 1 321 ? 27.640 81.324 115.349 1.00 90.39 322 THR D C 1
ATOM 11624 O O . THR D 1 321 ? 27.652 82.471 114.907 1.00 88.27 322 THR D O 1
ATOM 11628 N N . GLY D 1 322 ? 28.289 80.980 116.465 1.00 92.30 323 GLY D N 1
ATOM 11629 C CA . GLY D 1 322 ? 29.021 82.023 117.158 1.00 95.98 323 GLY D CA 1
ATOM 11630 C C . GLY D 1 322 ? 29.482 81.662 118.558 1.00 97.26 323 GLY D C 1
ATOM 11631 O O . GLY D 1 322 ? 29.011 80.686 119.134 1.00 104.58 323 GLY D O 1
ATOM 11632 N N . GLY D 1 323 ? 30.372 82.509 119.049 1.00 97.34 324 GLY D N 1
ATOM 11633 C CA . GLY D 1 323 ? 31.065 82.494 120.318 1.00 96.58 324 GLY D CA 1
ATOM 11634 C C . GLY D 1 323 ? 32.533 82.819 120.065 1.00 96.47 324 GLY D C 1
ATOM 11635 O O . GLY D 1 323 ? 32.886 83.994 119.989 1.00 91.04 324 GLY D O 1
ATOM 11636 N N . VAL D 1 324 ? 33.346 81.779 119.918 1.00 94.03 325 VAL D N 1
ATOM 11637 C CA . VAL D 1 324 ? 34.756 81.935 119.588 1.00 93.43 325 VAL D CA 1
ATOM 11638 C C . VAL D 1 324 ? 35.122 81.006 118.424 1.00 95.59 325 VAL D C 1
ATOM 11639 O O . VAL D 1 324 ? 35.119 81.423 117.263 1.00 94.37 325 VAL D O 1
ATOM 11643 N N . ASP D 1 325 ? 35.425 79.757 118.752 1.00 96.90 326 ASP D N 1
ATOM 11644 C CA . ASP D 1 325 ? 35.889 78.764 117.807 1.00 98.78 326 ASP D CA 1
ATOM 11645 C C . ASP D 1 325 ? 34.930 77.604 117.534 1.00 101.75 326 ASP D C 1
ATOM 11646 O O . ASP D 1 325 ? 34.790 76.698 118.356 1.00 108.70 326 ASP D O 1
ATOM 11651 N N . THR D 1 326 ? 34.317 77.642 116.369 1.00 101.43 327 THR D N 1
ATOM 11652 C CA . THR D 1 326 ? 33.478 76.673 115.713 1.00 98.59 327 THR D CA 1
ATOM 11653 C C . THR D 1 326 ? 32.275 76.165 116.497 1.00 100.08 327 THR D C 1
ATOM 11654 O O . THR D 1 326 ? 31.275 75.805 115.856 1.00 107.19 327 THR D O 1
ATOM 11658 N N . ALA D 1 327 ? 32.349 76.111 117.817 1.00 101.05 328 ALA D N 1
ATOM 11659 C CA . ALA D 1 327 ? 31.252 75.619 118.641 1.00 100.75 328 ALA D CA 1
ATOM 11660 C C . ALA D 1 327 ? 29.932 76.272 118.264 1.00 98.61 328 ALA D C 1
ATOM 11661 O O . ALA D 1 327 ? 29.877 77.221 117.483 1.00 95.09 328 ALA D O 1
ATOM 11663 N N . ALA D 1 328 ? 28.839 75.770 118.825 1.00 97.00 329 ALA D N 1
ATOM 11664 C CA . ALA D 1 328 ? 27.543 76.379 118.520 1.00 95.37 329 ALA D CA 1
ATOM 11665 C C . ALA D 1 328 ? 26.880 76.782 119.831 1.00 92.46 329 ALA D C 1
ATOM 11666 O O . ALA D 1 328 ? 25.918 76.161 120.282 1.00 91.71 329 ALA D O 1
ATOM 11668 N N . VAL D 1 329 ? 27.427 77.830 120.449 1.00 91.05 330 VAL D N 1
ATOM 11669 C CA . VAL D 1 329 ? 26.876 78.247 121.735 1.00 89.51 330 VAL D CA 1
ATOM 11670 C C . VAL D 1 329 ? 25.651 79.146 121.550 1.00 84.99 330 VAL D C 1
ATOM 11671 O O . VAL D 1 329 ? 25.557 79.921 120.602 1.00 79.29 330 VAL D O 1
ATOM 11675 N N . GLY D 1 330 ? 24.741 78.973 122.510 1.00 78.75 331 GLY D N 1
ATOM 11676 C CA . GLY D 1 330 ? 23.500 79.710 122.590 1.00 72.61 331 GLY D CA 1
ATOM 11677 C C . GLY D 1 330 ? 23.712 81.201 122.757 1.00 70.77 331 GLY D C 1
ATOM 11678 O O . GLY D 1 330 ? 24.673 81.672 123.373 1.00 67.79 331 GLY D O 1
ATOM 11679 N N . GLY D 1 331 ? 22.797 81.995 122.198 1.00 65.31 332 GLY D N 1
ATOM 11680 C CA . GLY D 1 331 ? 22.951 83.434 122.312 1.00 63.79 332 GLY D CA 1
ATOM 11681 C C . GLY D 1 331 ? 23.855 84.009 121.247 1.00 53.73 332 GLY D C 1
ATOM 11682 O O . GLY D 1 331 ? 23.814 85.224 121.014 1.00 55.10 332 GLY D O 1
ATOM 11683 N N . VAL D 1 332 ? 24.684 83.211 120.561 1.00 48.51 333 VAL D N 1
ATOM 11684 C CA . VAL D 1 332 ? 25.524 83.866 119.546 1.00 46.94 333 VAL D CA 1
ATOM 11685 C C . VAL D 1 332 ? 25.084 83.577 118.119 1.00 43.42 333 VAL D C 1
ATOM 11686 O O . VAL D 1 332 ? 24.955 82.436 117.679 1.00 47.32 333 VAL D O 1
ATOM 11690 N N . PHE D 1 333 ? 24.854 84.667 117.365 1.00 38.95 334 PHE D N 1
ATOM 11691 C CA . PHE D 1 333 ? 24.372 84.489 116.012 1.00 35.68 334 PHE D CA 1
ATOM 11692 C C . PHE D 1 333 ? 25.285 85.132 114.967 1.00 33.33 334 PHE D C 1
ATOM 11693 O O . PHE D 1 333 ? 26.087 85.991 115.285 1.00 40.04 334 PHE D O 1
ATOM 11701 N N . ASP D 1 334 ? 25.110 84.633 113.748 1.00 32.41 335 ASP D N 1
ATOM 11702 C CA . ASP D 1 334 ? 25.814 85.103 112.575 1.00 31.11 335 ASP D CA 1
ATOM 11703 C C . ASP D 1 334 ? 24.762 85.830 111.717 1.00 32.53 335 ASP D C 1
ATOM 11704 O O . ASP D 1 334 ? 24.010 85.151 111.046 1.00 36.36 335 ASP D O 1
ATOM 11709 N N . VAL D 1 335 ? 24.722 87.149 111.807 1.00 31.80 336 VAL D N 1
ATOM 11710 C CA . VAL D 1 335 ? 23.745 88.044 111.213 1.00 30.87 336 VAL D CA 1
ATOM 11711 C C . VAL D 1 335 ? 24.368 88.838 110.084 1.00 30.94 336 VAL D C 1
ATOM 11712 O O . VAL D 1 335 ? 25.413 89.468 110.261 1.00 33.28 336 VAL D O 1
ATOM 11716 N N . SER D 1 336 ? 23.733 88.811 108.915 1.00 28.86 337 SER D N 1
ATOM 11717 C CA . SER D 1 336 ? 24.218 89.420 107.692 1.00 26.62 337 SER D CA 1
ATOM 11718 C C . SER D 1 336 ? 23.066 89.927 106.823 1.00 22.39 337 SER D C 1
ATOM 11719 O O . SER D 1 336 ? 21.890 89.602 107.047 1.00 26.53 337 SER D O 1
ATOM 11722 N N . ASN D 1 337 ? 23.413 90.694 105.808 1.00 24.46 338 ASN D N 1
ATOM 11723 C CA . ASN D 1 337 ? 22.474 91.131 104.803 1.00 24.33 338 ASN D CA 1
ATOM 11724 C C . ASN D 1 337 ? 21.986 89.981 103.912 1.00 24.01 338 ASN D C 1
ATOM 11725 O O . ASN D 1 337 ? 22.782 89.127 103.503 1.00 26.80 338 ASN D O 1
ATOM 11730 N N . ALA D 1 338 ? 20.701 89.981 103.604 1.00 26.40 339 ALA D N 1
ATOM 11731 C CA . ALA D 1 338 ? 20.065 89.003 102.743 1.00 24.44 339 ALA D CA 1
ATOM 11732 C C . ALA D 1 338 ? 20.168 89.331 101.258 1.00 23.22 339 ALA D C 1
ATOM 11733 O O . ALA D 1 338 ? 20.191 88.412 100.435 1.00 27.73 339 ALA D O 1
ATOM 11735 N N . ASP D 1 339 ? 20.228 90.621 100.908 1.00 25.44 340 ASP D N 1
ATOM 11736 C CA . ASP D 1 339 ? 20.311 91.038 99.514 1.00 24.05 340 ASP D CA 1
ATOM 11737 C C . ASP D 1 339 ? 21.709 90.945 98.928 1.00 21.20 340 ASP D C 1
ATOM 11738 O O . ASP D 1 339 ? 22.689 91.017 99.666 1.00 25.53 340 ASP D O 1
ATOM 11743 N N . ARG D 1 340 ? 21.765 90.751 97.627 1.00 23.34 341 ARG D N 1
ATOM 11744 C CA . ARG D 1 340 ? 22.951 90.706 96.805 1.00 23.36 341 ARG D CA 1
ATOM 11745 C C . ARG D 1 340 ? 22.906 91.583 95.559 1.00 22.20 341 ARG D C 1
ATOM 11746 O O . ARG D 1 340 ? 23.940 92.197 95.249 1.00 23.02 341 ARG D O 1
ATOM 11754 N N . LEU D 1 341 ? 21.791 91.616 94.855 1.00 21.01 342 LEU D N 1
ATOM 11755 C CA . LEU D 1 341 ? 21.622 92.206 93.530 1.00 23.61 342 LEU D CA 1
ATOM 11756 C C . LEU D 1 341 ? 20.555 93.291 93.572 1.00 23.32 342 LEU D C 1
ATOM 11757 O O . LEU D 1 341 ? 19.485 93.101 94.137 1.00 27.57 342 LEU D O 1
ATOM 11762 N N . GLY D 1 342 ? 20.878 94.439 92.989 1.00 26.21 343 GLY D N 1
ATOM 11763 C CA . GLY D 1 342 ? 19.961 95.592 93.030 1.00 28.30 343 GLY D CA 1
ATOM 11764 C C . GLY D 1 342 ? 20.300 96.529 94.172 1.00 27.20 343 GLY D C 1
ATOM 11765 O O . GLY D 1 342 ? 19.639 97.537 94.405 1.00 26.32 343 GLY D O 1
ATOM 11766 N N . PHE D 1 343 ? 21.362 96.242 94.935 1.00 23.85 344 PHE D N 1
ATOM 11767 C CA . PHE D 1 343 ? 21.788 97.116 96.020 1.00 23.79 344 PHE D CA 1
ATOM 11768 C C . PHE D 1 343 ? 23.308 97.247 95.942 1.00 24.11 344 PHE D C 1
ATOM 11769 O O . PHE D 1 343 ? 23.888 96.225 95.620 1.00 23.04 344 PHE D O 1
ATOM 11777 N N . SER D 1 344 ? 23.912 98.381 96.248 1.00 23.81 345 SER D N 1
ATOM 11778 C CA . SER D 1 344 ? 25.362 98.467 96.161 1.00 24.98 345 SER D CA 1
ATOM 11779 C C . SER D 1 344 ? 26.032 97.918 97.406 1.00 25.57 345 SER D C 1
ATOM 11780 O O . SER D 1 344 ? 25.343 97.717 98.410 1.00 28.91 345 SER D O 1
ATOM 11783 N N . GLU D 1 345 ? 27.345 97.711 97.358 1.00 25.37 346 GLU D N 1
ATOM 11784 C CA . GLU D 1 345 ? 28.095 97.207 98.520 1.00 25.29 346 GLU D CA 1
ATOM 11785 C C . GLU D 1 345 ? 27.878 98.125 99.705 1.00 27.14 346 GLU D C 1
ATOM 11786 O O . GLU D 1 345 ? 27.600 97.706 100.841 1.00 26.73 346 GLU D O 1
ATOM 11792 N N . VAL D 1 346 ? 28.006 99.430 99.484 1.00 28.78 347 VAL D N 1
ATOM 11793 C CA . VAL D 1 346 ? 27.801 100.402 100.557 1.00 28.09 347 VAL D CA 1
ATOM 11794 C C . VAL D 1 346 ? 26.389 100.312 101.127 1.00 28.53 347 VAL D C 1
ATOM 11795 O O . VAL D 1 346 ? 26.117 100.345 102.337 1.00 29.19 347 VAL D O 1
ATOM 11799 N N . GLU D 1 347 ? 25.389 100.198 100.253 1.00 29.05 348 GLU D N 1
ATOM 11800 C CA . GLU D 1 347 ? 24.024 100.155 100.754 1.00 29.23 348 GLU D CA 1
ATOM 11801 C C . GLU D 1 347 ? 23.796 98.894 101.574 1.00 27.10 348 GLU D C 1
ATOM 11802 O O . GLU D 1 347 ? 23.077 98.926 102.571 1.00 27.81 348 GLU D O 1
ATOM 11808 N N . LEU D 1 348 ? 24.390 97.791 101.153 1.00 25.63 349 LEU D N 1
ATOM 11809 C CA . LEU D 1 348 ? 24.279 96.570 101.939 1.00 24.82 349 LEU D CA 1
ATOM 11810 C C . LEU D 1 348 ? 24.992 96.696 103.272 1.00 26.33 349 LEU D C 1
ATOM 11811 O O . LEU D 1 348 ? 24.425 96.298 104.293 1.00 25.33 349 LEU D O 1
ATOM 11816 N N . VAL D 1 349 ? 26.217 97.239 103.291 1.00 28.22 350 VAL D N 1
ATOM 11817 C CA . VAL D 1 349 ? 26.925 97.294 104.586 1.00 26.79 350 VAL D CA 1
ATOM 11818 C C . VAL D 1 349 ? 26.235 98.297 105.507 1.00 29.04 350 VAL D C 1
ATOM 11819 O O . VAL D 1 349 ? 26.145 98.073 106.716 1.00 28.93 350 VAL D O 1
ATOM 11823 N N . GLN D 1 350 ? 25.722 99.377 104.901 1.00 29.65 351 GLN D N 1
ATOM 11824 C CA . GLN D 1 350 ? 24.969 100.322 105.739 1.00 32.55 351 GLN D CA 1
ATOM 11825 C C . GLN D 1 350 ? 23.773 99.628 106.370 1.00 32.37 351 GLN D C 1
ATOM 11826 O O . GLN D 1 350 ? 23.480 99.835 107.538 1.00 28.98 351 GLN D O 1
ATOM 11832 N N . MET D 1 351 ? 23.055 98.771 105.649 1.00 32.15 352 MET D N 1
ATOM 11833 C CA . MET D 1 351 ? 21.917 98.075 106.272 1.00 28.55 352 MET D CA 1
ATOM 11834 C C . MET D 1 351 ? 22.337 97.148 107.413 1.00 29.88 352 MET D C 1
ATOM 11835 O O . MET D 1 351 ? 21.654 96.986 108.424 1.00 28.70 352 MET D O 1
ATOM 11840 N N . VAL D 1 352 ? 23.493 96.514 107.307 1.00 31.50 353 VAL D N 1
ATOM 11841 C CA . VAL D 1 352 ? 23.977 95.672 108.406 1.00 30.56 353 VAL D CA 1
ATOM 11842 C C . VAL D 1 352 ? 24.348 96.545 109.601 1.00 30.73 353 VAL D C 1
ATOM 11843 O O . VAL D 1 352 ? 23.905 96.292 110.727 1.00 30.80 353 VAL D O 1
ATOM 11847 N N . VAL D 1 353 ? 25.143 97.595 109.379 1.00 28.08 354 VAL D N 1
ATOM 11848 C CA . VAL D 1 353 ? 25.527 98.504 110.475 1.00 29.74 354 VAL D CA 1
ATOM 11849 C C . VAL D 1 353 ? 24.281 99.061 111.141 1.00 28.68 354 VAL D C 1
ATOM 11850 O O . VAL D 1 353 ? 24.175 99.099 112.377 1.00 29.88 354 VAL D O 1
ATOM 11854 N N . ASP D 1 354 ? 23.304 99.504 110.345 1.00 29.16 355 ASP D N 1
ATOM 11855 C CA . ASP D 1 354 ? 22.107 100.086 110.960 1.00 31.52 355 ASP D CA 1
ATOM 11856 C C . ASP D 1 354 ? 21.235 99.068 111.663 1.00 30.11 355 ASP D C 1
ATOM 11857 O O . ASP D 1 354 ? 20.764 99.252 112.801 1.00 30.54 355 ASP D O 1
ATOM 11862 N N . GLY D 1 355 ? 20.967 97.924 111.021 1.00 29.21 356 GLY D N 1
ATOM 11863 C CA . GLY D 1 355 ? 20.125 96.960 111.736 1.00 27.67 356 GLY D CA 1
ATOM 11864 C C . GLY D 1 355 ? 20.761 96.354 112.966 1.00 28.68 356 GLY D C 1
ATOM 11865 O O . GLY D 1 355 ? 20.094 96.065 113.946 1.00 29.48 356 GLY D O 1
ATOM 11866 N N . VAL D 1 356 ? 22.078 96.148 112.971 1.00 27.37 357 VAL D N 1
ATOM 11867 C CA . VAL D 1 356 ? 22.721 95.566 114.131 1.00 28.76 357 VAL D CA 1
ATOM 11868 C C . VAL D 1 356 ? 22.706 96.554 115.289 1.00 27.97 357 VAL D C 1
ATOM 11869 O O . VAL D 1 356 ? 22.531 96.152 116.448 1.00 28.61 357 VAL D O 1
ATOM 11873 N N . LYS D 1 357 ? 22.860 97.857 115.003 1.00 28.17 358 LYS D N 1
ATOM 11874 C CA . LYS D 1 357 ? 22.760 98.798 116.125 1.00 29.79 358 LYS D CA 1
ATOM 11875 C C . LYS D 1 357 ? 21.372 98.677 116.763 1.00 29.63 358 LYS D C 1
ATOM 11876 O O . LYS D 1 357 ? 21.224 98.677 117.975 1.00 30.10 358 LYS D O 1
ATOM 11882 N N . LEU D 1 358 ? 20.315 98.543 115.972 1.00 30.17 359 LEU D N 1
ATOM 11883 C CA . LEU D 1 358 ? 18.987 98.401 116.533 1.00 27.68 359 LEU D CA 1
ATOM 11884 C C . LEU D 1 358 ? 18.864 97.089 117.292 1.00 28.28 359 LEU D C 1
ATOM 11885 O O . LEU D 1 358 ? 18.273 97.035 118.373 1.00 31.32 359 LEU D O 1
ATOM 11890 N N . LEU D 1 359 ? 19.423 96.005 116.734 1.00 28.43 360 LEU D N 1
ATOM 11891 C CA . LEU D 1 359 ? 19.337 94.754 117.501 1.00 26.97 360 LEU D CA 1
ATOM 11892 C C . LEU D 1 359 ? 20.041 94.907 118.839 1.00 28.16 360 LEU D C 1
ATOM 11893 O O . LEU D 1 359 ? 19.568 94.322 119.805 1.00 25.79 360 LEU D O 1
ATOM 11898 N N . ILE D 1 360 ? 21.137 95.668 118.885 1.00 25.63 361 ILE D N 1
ATOM 11899 C CA . ILE D 1 360 ? 21.781 95.805 120.202 1.00 28.27 361 ILE D CA 1
ATOM 11900 C C . ILE D 1 360 ? 20.911 96.590 121.156 1.00 29.63 361 ILE D C 1
ATOM 11901 O O . ILE D 1 360 ? 20.841 96.278 122.350 1.00 27.31 361 ILE D O 1
ATOM 11906 N N . GLU D 1 361 ? 20.207 97.581 120.650 1.00 29.30 362 GLU D N 1
ATOM 11907 C CA . GLU D 1 361 ? 19.271 98.353 121.476 1.00 30.59 362 GLU D CA 1
ATOM 11908 C C . GLU D 1 361 ? 18.159 97.478 122.070 1.00 29.10 362 GLU D C 1
ATOM 11909 O O . GLU D 1 361 ? 17.749 97.573 123.229 1.00 31.20 362 GLU D O 1
ATOM 11915 N N . MET D 1 362 ? 17.639 96.599 121.216 1.00 29.61 363 MET D N 1
ATOM 11916 C CA . MET D 1 362 ? 16.568 95.692 121.640 1.00 31.76 363 MET D CA 1
ATOM 11917 C C . MET D 1 362 ? 17.099 94.734 122.698 1.00 32.42 363 MET D C 1
ATOM 11918 O O . MET D 1 362 ? 16.480 94.539 123.749 1.00 28.98 363 MET D O 1
ATOM 11923 N N . GLU D 1 363 ? 18.268 94.149 122.410 1.00 25.16 364 GLU D N 1
ATOM 11924 C CA . GLU D 1 363 ? 18.876 93.255 123.408 1.00 30.23 364 GLU D CA 1
ATOM 11925 C C . GLU D 1 363 ? 19.025 93.983 124.747 1.00 31.93 364 GLU D C 1
ATOM 11926 O O . GLU D 1 363 ? 18.693 93.450 125.790 1.00 30.10 364 GLU D O 1
ATOM 11932 N N . LYS D 1 364 ? 19.507 95.229 124.750 1.00 29.87 365 LYS D N 1
ATOM 11933 C CA . LYS D 1 364 ? 19.637 95.970 126.000 1.00 33.27 365 LYS D CA 1
ATOM 11934 C C . LYS D 1 364 ? 18.322 96.140 126.729 1.00 31.48 365 LYS D C 1
ATOM 11935 O O . LYS D 1 364 ? 18.275 96.030 127.973 1.00 36.21 365 LYS D O 1
ATOM 11941 N N . ARG D 1 365 ? 17.248 96.399 125.988 1.00 33.76 366 ARG D N 1
ATOM 11942 C CA . ARG D 1 365 ? 15.950 96.531 126.646 1.00 33.60 366 ARG D CA 1
ATOM 11943 C C . ARG D 1 365 ? 15.550 95.247 127.356 1.00 32.58 366 ARG D C 1
ATOM 11944 O O . ARG D 1 365 ? 15.074 95.242 128.495 1.00 33.50 366 ARG D O 1
ATOM 11952 N N . LEU D 1 366 ? 15.735 94.147 126.627 1.00 30.80 367 LEU D N 1
ATOM 11953 C CA . LEU D 1 366 ? 15.296 92.843 127.112 1.00 33.30 367 LEU D CA 1
ATOM 11954 C C . LEU D 1 366 ? 16.069 92.414 128.343 1.00 31.86 367 LEU D C 1
ATOM 11955 O O . LEU D 1 366 ? 15.520 91.779 129.247 1.00 32.32 367 LEU D O 1
ATOM 11960 N N . GLU D 1 367 ? 17.366 92.769 128.363 1.00 31.65 368 GLU D N 1
ATOM 11961 C CA . GLU D 1 367 ? 18.165 92.446 129.540 1.00 32.39 368 GLU D CA 1
ATOM 11962 C C . GLU D 1 367 ? 17.521 93.002 130.807 1.00 32.42 368 GLU D C 1
ATOM 11963 O O . GLU D 1 367 ? 17.671 92.375 131.872 1.00 31.61 368 GLU D O 1
ATOM 11969 N N . LYS D 1 368 ? 16.864 94.151 130.652 1.00 33.96 369 LYS D N 1
ATOM 11970 C CA . LYS D 1 368 ? 16.258 94.886 131.755 1.00 35.92 369 LYS D CA 1
ATOM 11971 C C . LYS D 1 368 ? 14.787 94.547 131.976 1.00 37.23 369 LYS D C 1
ATOM 11972 O O . LYS D 1 368 ? 14.132 95.211 132.779 1.00 38.28 369 LYS D O 1
ATOM 11978 N N . GLY D 1 369 ? 14.296 93.549 131.262 1.00 38.82 370 GLY D N 1
ATOM 11979 C CA . GLY D 1 369 ? 12.900 93.131 131.314 1.00 39.64 370 GLY D CA 1
ATOM 11980 C C . GLY D 1 369 ? 12.005 94.142 130.610 1.00 42.60 370 GLY D C 1
ATOM 11981 O O . GLY D 1 369 ? 10.804 94.137 130.865 1.00 44.75 370 GLY D O 1
ATOM 11982 N N . GLN D 1 370 ? 12.555 95.000 129.747 1.00 39.60 371 GLN D N 1
ATOM 11983 C CA . GLN D 1 370 ? 11.751 96.061 129.138 1.00 38.71 371 GLN D CA 1
ATOM 11984 C C . GLN D 1 370 ? 11.238 95.685 127.754 1.00 36.78 371 GLN D C 1
ATOM 11985 O O . GLN D 1 370 ? 11.873 94.894 127.046 1.00 36.34 371 GLN D O 1
ATOM 11991 N N . SER D 1 371 ? 10.091 96.269 127.399 1.00 38.43 372 SER D N 1
ATOM 11992 C CA . SER D 1 371 ? 9.418 96.057 126.121 1.00 35.25 372 SER D CA 1
ATOM 11993 C C . SER D 1 371 ? 10.159 96.622 124.911 1.00 36.41 372 SER D C 1
ATOM 11994 O O . SER D 1 371 ? 10.709 97.722 124.986 1.00 43.16 372 SER D O 1
ATOM 11997 N N . ILE D 1 372 ? 10.170 95.901 123.794 1.00 37.02 373 ILE D N 1
ATOM 11998 C CA . ILE D 1 372 ? 10.844 96.317 122.567 1.00 39.21 373 ILE D CA 1
ATOM 11999 C C . ILE D 1 372 ? 9.860 96.593 121.426 1.00 40.92 373 ILE D C 1
ATOM 12000 O O . ILE D 1 372 ? 10.298 96.977 120.321 1.00 33.71 373 ILE D O 1
ATOM 12005 N N . ASP D 1 373 ? 8.563 96.396 121.683 1.00 41.59 374 ASP D N 1
ATOM 12006 C CA . ASP D 1 373 ? 7.599 96.590 120.599 1.00 47.42 374 ASP D CA 1
ATOM 12007 C C . ASP D 1 373 ? 7.702 97.988 119.985 1.00 43.62 374 ASP D C 1
ATOM 12008 O O . ASP D 1 373 ? 7.370 98.140 118.801 1.00 43.16 374 ASP D O 1
ATOM 12013 N N . ASP D 1 374 ? 8.139 98.997 120.730 1.00 41.43 375 ASP D N 1
ATOM 12014 C CA . ASP D 1 374 ? 8.252 100.354 120.187 1.00 39.10 375 ASP D CA 1
ATOM 12015 C C . ASP D 1 374 ? 9.529 100.521 119.372 1.00 38.76 375 ASP D C 1
ATOM 12016 O O . ASP D 1 374 ? 9.818 101.558 118.765 1.00 39.99 375 ASP D O 1
ATOM 12021 N N . LEU D 1 375 ? 10.329 99.465 119.321 1.00 35.34 376 LEU D N 1
ATOM 12022 C CA . LEU D 1 375 ? 11.538 99.543 118.512 1.00 34.56 376 LEU D CA 1
ATOM 12023 C C . LEU D 1 375 ? 11.374 98.786 117.199 1.00 36.17 376 LEU D C 1
ATOM 12024 O O . LEU D 1 375 ? 12.300 98.799 116.380 1.00 38.73 376 LEU D O 1
ATOM 12029 N N . MET D 1 376 ? 10.209 98.153 117.030 1.00 38.23 377 MET D N 1
ATOM 12030 C CA . MET D 1 376 ? 9.933 97.413 115.803 1.00 35.65 377 MET D CA 1
ATOM 12031 C C . MET D 1 376 ? 10.136 98.357 114.625 1.00 34.53 377 MET D C 1
ATOM 12032 O O . MET D 1 376 ? 9.458 99.366 114.586 1.00 36.91 377 MET D O 1
ATOM 12037 N N . PRO D 1 377 ? 11.058 98.040 113.733 1.00 33.92 378 PRO D N 1
ATOM 12038 C CA . PRO D 1 377 ? 11.353 98.913 112.606 1.00 34.55 378 PRO D CA 1
ATOM 12039 C C . PRO D 1 377 ? 10.418 98.745 111.423 1.00 37.13 378 PRO D C 1
ATOM 12040 O O . PRO D 1 377 ? 9.896 97.653 111.239 1.00 40.79 378 PRO D O 1
ATOM 12044 N N . ALA D 1 378 ? 10.241 99.809 110.639 1.00 33.11 379 ALA D N 1
ATOM 12045 C CA . ALA D 1 378 ? 9.455 99.592 109.431 1.00 32.17 379 ALA D CA 1
ATOM 12046 C C . ALA D 1 378 ? 10.247 98.713 108.446 1.00 30.82 379 ALA D C 1
ATOM 12047 O O . ALA D 1 378 ? 11.483 98.628 108.525 1.00 38.39 379 ALA D O 1
ATOM 12049 N N . GLN D 1 379 ? 9.530 98.080 107.537 1.00 30.76 380 GLN D N 1
ATOM 12050 C CA . GLN D 1 379 ? 10.114 97.252 106.504 1.00 28.02 380 GLN D CA 1
ATOM 12051 C C . GLN D 1 379 ? 11.031 98.041 105.573 1.00 32.81 380 GLN D C 1
ATOM 12052 O O . GLN D 1 379 ? 10.559 99.029 105.021 1.00 39.45 380 GLN D O 1
ATOM 12058 N N . LYS D 1 380 ? 12.284 97.638 105.392 1.00 31.45 381 LYS D N 1
ATOM 12059 C CA . LYS D 1 380 ? 13.145 98.345 104.469 1.00 32.63 381 LYS D CA 1
ATOM 12060 C C . LYS D 1 380 ? 12.989 97.788 103.065 1.00 34.94 381 LYS D C 1
ATOM 12061 O O . LYS D 1 380 ? 13.434 98.425 102.078 1.00 39.47 381 LYS D O 1
#

Solvent-accessible surface area: 61871 Å² total; per-residue (Å²): 99,52,49,13,27,16,10,115,27,23,52,168,48,48,28,96,52,1,51,2,59,27,98,120,35,37,0,11,0,18,134,26,11,69,85,81,25,1,130,127,0,21,97,78,91,3,82,4,0,1,2,0,12,19,0,0,22,8,0,7,16,17,46,33,123,98,181,128,53,28,12,10,2,12,0,0,12,48,73,0,13,120,32,0,95,72,0,0,28,53,0,4,46,71,81,24,79,30,16,96,69,124,54,105,2,123,50,39,38,70,7,108,71,5,121,39,4,83,115,2,29,80,108,24,1,56,8,0,32,0,46,0,4,2,1,0,80,48,19,2,0,7,0,0,2,0,9,2,0,3,55,31,0,23,157,10,0,49,82,6,4,57,72,7,38,72,81,6,125,25,114,34,45,6,29,141,90,22,76,110,77,57,62,95,87,6,89,87,31,144,6,44,11,104,75,15,129,34,82,74,47,61,14,9,2,3,6,5,4,29,55,16,4,3,0,1,4,18,0,107,86,80,20,1,3,0,39,0,6,12,52,7,0,2,34,1,16,0,28,29,178,17,6,41,0,44,87,0,0,58,21,0,7,58,0,3,74,64,1,51,87,47,4,87,76,113,139,72,67,8,2,95,50,62,43,6,0,16,1,2,12,35,0,19,32,0,0,0,2,0,15,0,0,0,37,0,66,0,68,35,0,27,171,58,154,82,5,45,44,0,8,112,60,2,75,7,94,99,150,72,42,49,25,108,136,125,14,42,137,47,19,5,31,14,0,4,0,28,23,24,8,38,57,8,1,12,90,0,0,35,19,0,0,57,0,0,93,33,0,8,92,1,0,70,63,28,96,131,74,90,73,8,108,106,32,56,18,82,93,102,8,42,5,4,11,22,3,31,47,16,108,135,23,49,26,99,60,2,47,2,58,28,96,113,27,64,2,9,0,18,120,23,11,70,88,78,15,2,131,103,0,44,69,75,31,2,90,10,4,3,18,1,12,2,0,0,2,9,0,8,23,21,48,19,130,111,191,130,63,36,12,8,2,11,0,0,12,49,73,0,13,105,32,0,82,63,0,0,30,54,0,3,43,55,80,22,82,36,16,104,67,132,58,108,1,138,47,37,36,74,11,117,70,2,117,37,0,78,92,3,34,96,111,24,1,72,17,1,85,0,58,0,0,1,0,0,82,69,15,4,0,5,6,17,2,3,8,2,2,3,50,24,0,12,144,25,0,46,94,5,3,60,66,5,38,71,78,4,111,13,109,48,36,8,27,110,102,31,72,119,77,57,76,91,84,2,47,84,29,93,5,38,9,107,77,14,133,36,86,71,48,59,14,4,2,3,6,27,3,31,51,10,1,1,0,0,3,12,0,96,90,83,24,0,1,0,51,0,4,21,51,1,0,3,22,1,11,0,18,38,173,18,7,34,0,48,85,0,0,60,20,0,6,58,0,3,73,66,2,71,88,49,4,123,78,106,131,69,65,9,1,90,47,79,44,8,0,15,1,0,12,32,0,19,20,0,0,0,0,0,40,0,6,1,52,0,78,0,57,46,0,30,167,49,159,72,8,48,58,0,8,138,65,3,66,7,70,104,108,51,54,60,48,87,129,130,84,111,84,72,22,16,32,11,0,0,0,35,24,15,8,35,54,7,0,12,89,0,0,34,18,0,0,60,0,0,89,32,0,9,79,0,1,71,58,32,94,134,73,87,67,2,107,103,26,46,18,86,97,98,7,43,4,4,12,24,2,37,42,16,108,129,27,49,28,98,58,1,52,2,57,27,102,123,36,56,0,10,0,17,132,28,9,69,82,107,25,2,132,119,0,39,68,70,30,2,88,7,5,3,17,2,12,2,0,0,2,8,0,6,16,19,47,21,119,111,196,100,77,20,9,9,2,12,0,0,9,48,72,0,12,108,31,0,79,53,0,0,26,52,0,2,46,60,80,24,79,30,16,94,69,130,57,110,2,136,47,37,38,72,10,113,69,3,122,36,3,75,112,5,41,88,109,18,1,61,10,0,52,0,45,0,5,0,0,0,83,72,17,4,0,5,5,16,2,3,10,2,3,3,49,25,0,25,146,13,0,49,81,2,4,64,65,10,44,70,64,5,117,20,114,50,36,13,28,148,92,29,74,120,78,56,75,94,85,2,82,84,25,90,3,35,10,106,75,16,130,37,79,73,49,62,13,4,2,3,7,28,4,30,51,16,4,2,0,0,4,13,0,85,96,79,22,0,4,0,39,0,4,16,47,6,0,2,41,1,17,0,26,34,178,21,7,35,0,51,85,0,0,60,42,0,8,59,0,3,72,66,2,70,88,40,4,120,73,88,131,80,62,9,2,90,47,79,45,7,0,16,0,3,12,34,0,19,31,0,0,0,1,0,23,0,1,0,19,0,79,0,65,47,0,30,180,47,167,39,5,44,66,0,8,130,63,0,67,9,48,98,105,50,71,1,14,109,103,87,42,114,86,69,17,15,37,8,0,0,0,37,24,16,7,35,55,7,0,12,91,0,0,35,17,0,0,49,0,0,99,66,0,13,78,1,0,76,60,33,92,135,71,87,72,2,99,103,35,46,18,84,89,100,93,43,53,12,27,16,11,115,33,24,51,168,49,52,29,103,52,1,45,3,61,26,98,105,30,48,0,13,0,20,122,19,11,69,89,72,21,1,128,124,0,24,96,75,90,3,80,3,0,1,2,0,14,19,0,0,21,8,0,8,16,16,45,19,124,65,205,121,64,32,12,10,2,14,0,0,13,49,69,0,13,129,32,0,102,70,0,0,22,48,0,2,45,67,82,22,83,34,16,103,63,118,51,126,6,166,49,37,37,69,9,120,64,5,121,39,0,79,90,2,34,94,118,24,1,56,11,0,46,0,43,0,2,1,0,0,80,46,18,2,0,6,1,0,2,0,7,2,0,3,55,29,0,14,151,20,0,48,87,5,3,48,68,3,39,75,67,5,101,6,128,47,42,8,30,110,106,34,77,121,73,61,73,89,86,3,71,74,28,88,6,38,12,101,71,16,130,34,80,69,48,62,14,9,2,3,7,5,4,29,52,10,1,1,0,0,4,18,0,99,88,83,20,0,4,0,41,0,4,17,42,7,1,3,37,1,14,0,27,25,182,17,4,47,0,58,69,0,0,50,28,0,6,56,0,3,77,76,2,67,86,50,5,132,80,119,132,74,85,8,2,92,48,83,45,7,0,15,0,2,12,31,0,19,29,0,0,0,2,0,12,0,0,0,26,0,96,0,56,56,0,21,137,57,157,82,5,43,68,0,7,138,61,2,70,6,88,100,137,44,46,5,16,127,78,106,60,89,70,68,5,8,26,10,0,1,0,28,23,22,8,38,53,10,0,10,91,0,0,31,21,0,0,60,0,0,81,31,0,9,90,0,0,70,62,31,93,132,75,89,69,2,88,104,36,52,18,84,93,102

Organism: Gallus gallus (NCBI:txid9031)

GO terms:
  GO:0065010 extracellular membrane-bounded organelle (C, IDA)
  GO:0005576 extracellular region (C, IDA)
  GO:0004111 creatine kinase activity (F, IDA)
  GO:0006754 ATP biosynthetic process (P, IDA)
  GO:0005829 cytosol (C, TAS)
  GO:0006754 ATP biosynthetic process (P, IMP)

Secondary structure (DSSP, 8-state):
----HHHHHHHHS-HHHHS---TT--BHHHHH--HHHHHHHTT---TT---HHHHHHHHHH----SSS-B-----SSTTHHHHTHHHHHHHHHHHTTS--TT--PPP---GGGS-S-S---TTTEEEEEEEEEE-BTTS--TTT--HHHHHHHHHHHHHHHTT--GGG-EEEEEGGG--HHHHHHHHHTT--------HHHHTTTTTTTTTTT-EEEEETTSSEEEEESSSSSEEEEEEEESS-HHHHHHHHHHHHHHHHHHHHHTT--B-EETTTEE--SSGGG-BT--EEEEEEE-HHHHTSTTHHHHHHHHTEEEE----STTTTTTTEEEEEE---SSS-HHHHHHHHHHHHHHHHHHHHHHHTT---GGGPPPP-/-GGGGG-GGGGGS-HHHH----TT--BHHHHH--HHHHHHHTT-B-TT--BHHHHHHHHHH----SSS-B-----SSTTHHHHTHHHHHHHHHHHTTT--TT--------GGGS-S-S---TTTEEEEEEEEEE-BTTS--TTT--HHHHHHHHHHHHHHHTT--GGG-EEEEESTT--HHHHHHHHHHT--------HHHHTTTTTTTTTTT-EEEEETTSSEEEEESSSSSEEEEEEEESS-HHHHHHHHHHHHHHHHHHHHHTT--B-EETTTEE--SSGGG-BT--EEEEEEE-HHHHT-TTHHHHHHHHTEEEE---SS-----TTEEEEEE---SSS-HHHHHHHHHHHHHHHHHHHHHHHTT---GGGPPPP-/-GGGGG-GGGGGS-HHHHS---TT--BHHHHH--HHHHHHHTT-B-TT--BHHHHHHHHHH----SSS-B-----SSTTHHHHTHHHHHHHHHHHTTT--TT--------GGGS-S-S---TTTEEEEEEEEEE-BTTS--TTT--HHHHHHHHHHHHHHHHH--GGG-EEEEEGGG--HHHHHHHHHHT--------HHHHTTTTTTTTTTT-EEEEETTSSEEEEESSSSSEEEEEEEESS-HHHHHHHHHHHHHHHHHHHHHTT--B-EETTTEE--SSGGG-BT--EEEEEEE-HHHHT-TTHHHHHHHHTEEEES--SGGG---SSEEEEEE---SSS-HHHHHHHHHHHHHHHHHHHHHHHTT---GGGPPPP-/----HHHHHHHHS-HHHHS---TT--BHHHHH--HHHHHHHTT---TT---HHHHHHHHHH---BTTB-B-----SSTTHHHHTHHHHHHHHHHHTTT--TT--------GGG--S-S---TTTEEEEEEEEEE-BTTS--TTT--HHHHHHHHHHHHHHHHT--GGG-EEEEETTT--HHHHHHHHHTT--------HHHHTTTTTTTTTTT-EEEEETTS-EEEEESSSSSEEEEEEEESS-HHHHHHHHHHHHHHHHHHHHTTT--B-EETTTEE--SSGGG-BT--EEEEEEE-HHHHH-TTHHHHHHHTTEEE---BSSSS-B-TTEEEEEE---SSS-HHHHHHHHHHHHHHHHHHHHHHHTT---GGGPPPP-

Sequence (1520 aa):
PFSNSHNLLKMKYSVDDEYPDLSVHNNHMAKVLTLDLYKKLRDRQTSSGFTLDDVIQTGVDNPGHPFIMTVGCVAGDEESYEVFKELFDPVIEDRHGGYKPTDEHKTDLNADNLQGGDDLDPNYVLSSRVRTGRSIRGFCLPPHCSRGERRAIEKLSVEALGSLGGDLKGKYYALRNMTDAEQQQLIDDHFLFDKPVSPLLLASGMARDWPDARGIWHNDNKTFLVWINEEDHLRVISMQKGGNMKEVFTRFCTGLTQIETLFKSKNYEFMWNPHLGYILTCPSNLGTGLRAGVHIKLPNLGKHEKFGEVLKRLRLQKRGTGGVDTAAVGGVFDVSNADRLGFSEVELVQMVVDGVKLLIEMEKRLEKGQSIDDLMPAQKPFSNSHNLLKMKYSVDDEYPDLSVHNNHMAKVLTLDLYKKLRDRQTSSGFTLDDVIQTGVDNPGHPFIMTVGCVAGDEESYEVFKELFDPVIEDRHGGYKPTDEHKTDLNADNLQGGDDLDPNYVLSSRVRTGRSIRGFCLPPHCSRGERRAIEKLSVEALGSLGGDLKGKYYALRNMTDAEQQQLIDDHFLFDKPVSPLLLASGMARDWPDARGIWHNDNKTFLVWINEEDHLRVISMQKGGNMKEVFTRFCTGLTQIETLFKSKNYEFMWNPHLGYILTCPSNLGTGLRAGVHIKLPNLGKHEKFGEVLKRLRLQKRGTGGVDTAAVGGVFDVSNADRLGFSEVELVQMVVDGVKLLIEMEKRLEKGQSIDDLMPAQKPFSNSHNLLKMKYSVDDEYPDLSVHNNHMAKVLTLDLYKKLRDRQTSSGFTLDDVIQTGVDNPGHPFIMTVGCVAGDEESYEVFKELFDPVIEDRHGGYKPTDEHKTDLNADNLQGGDDLDPNYVLSSRVRTGRSIRGFCLPPHCSRGERRAIEKLSVEALGSLGGDLKGKYYALRNMTDAEQQQLIDDHFLFDKPVSPLLLASGMARDWPDARGIWHNDNKTFLVWINEEDHLRVISMQKGGNMKEVFTRFCTGLTQIETLFKSKNYEFMWNPHLGYILTCPSNLGTGLRAGVHIKLPNLGKHEKFGEVLKRLRLQKRGTGGVDTAAVGGVFDVSNADRLGFSEVELVQMVVDGVKLLIEMEKRLEKGQSIDDLMPAQKPFSNSHNLLKMKYSVDDEYPDLSVHNNHMAKVLTLDLYKKLRDRQTSSGFTLDDVIQTGVDNPGHPFIMTVGCVAGDEESYEVFKELFDPVIEDRHGGYKPTDEHKTDLNADNLQGGDDLDPNYVLSSRVRTGRSIRGFCLPPHCSRGERRAIEKLSVEALGSLGGDLKGKYYALRNMTDAEQQQLIDDHFLFDKPVSPLLLASGMARDWPDARGIWHNDNKTFLVWINEEDHLRVISMQKGGNMKEVFTRFCTGLTQIETLFKSKNYEFMWNPHLGYILTCPSNLGTGLRAGVHIKLPNLGKHEKFGEVLKRLRLQKRGTGGVDTAAVGGVFDVSNADRLGFSEVELVQMVVDGVKLLIEMEKRLEKGQSIDDLMPAQK

Nearest PDB structures (foldseek):
  1qh4-assembly1_A  TM=9.781E-01  e=9.106E-71  Gallus gallus
  3drb-assembly1_A  TM=9.839E-01  e=1.091E-66  Homo sapiens
  1vrp-assembly1_A  TM=9.833E-01  e=4.363E-61  Tetronarce californica
  1u6r-assembly1_B  TM=9.389E-01  e=2.684E-61  Oryctolagus cuniculus
  1qk1-assembly1_E  TM=9.804E-01  e=3.520E-55  Homo sapiens

B-factor: mean 25.35, std 14.55, range [7.62, 108.7]

Radius of gyration: 51.2 Å; Cα contacts (8 Å, |Δi|>4): 3166; chains: 4; bounding box: 75×150×111 Å

InterPro domains:
  IPR000749 ATP:guanido phosphotransferase [PTHR11547] (14-378)
  IPR014746 Glutamine synthetase/guanido kinase, catalytic domain [SSF55931] (104-380)
  IPR022413 ATP:guanido phosphotransferase, N-terminal [PF02807] (25-94)
  IPR022413 ATP:guanido phosphotransferase, N-terminal [PS51509] (11-98)
  IPR022414 ATP:guanido phosphotransferase, catalytic domain [PF00217] (154-366)
  IPR022414 ATP:guanido phosphotransferase, catalytic domain [PS51510] (125-367)
  IPR022415 ATP:guanido phosphotransferase active site [PS00112] (283-289)
  IPR036802 ATP:guanido phosphotransferase, N-terminal domain superfamily [G3DSA:1.10.135.10] (1-102)
  IPR036802 ATP:guanido phosphotransferase, N-terminal domain superfamily [SSF48034] (8-107)